Protein AF-A0AAD9PJM5-F1 (afdb_monomer)

Organism: NCBI:txid323732

Secondary structure (DSSP, 8-state):
-----HHHHHHHHHHHHEE----GGGGGGSTTS---EEETTEEESSHHHHHHHHHB-EEETTEEE---S-S---HHHHHHHHHHTTS-HHHHHHHTT-S-B-TTHHHHHHHHHHHHHHHHHHH-HHHHHHHHTTTTPEE----S-TTTSEETTEE--HHHHHHHHHHHHHHTT-HHHHHHHHHS-B----EEEEEEEEETTEEEEEEEEEESEEEESSSTT-SB--S-TT--SS-EEEE-BSSTT--S----TTPEEE-TT-S-EEEEEEE--HHHHHHHHHHHHHHHHHHHHHHHHHHHHHHHHHHHH--SEEEEES--TT-BHHHHHHHHHTTS-EEEEE----TT-----GGGGGSTT-B-TTSEEEEEESSHHHHHHHHTTTT-EETTEE-EEEEPP-------PPPPPPP---------------------S-SHHHHHHHHTTSS------PPPPP-------PPP-------SGGGTGGGSS-TTSHHHHHHHHHHHHHHHHHHHHHHT----------HHHHHHHHHHHHTTTTEE-HHHHHHTGGG-GGG--TTPPP-HHHHHHHHHHHHTTSSEEEEE-TTS-EEEEEPPHHHHHHHHTS-HHHHHHHHHHHHHGGG-EEHHHHHHHH---HHHHHHHHHHHHTTT--EEEEE-TT-TT-EEEEETTSPPPHHHH-STTEETTEE-HHHHHHHHHHHHHHHHHSSSEEHHHHHHHHHHT----S---HHHHHHHHHHHHHTTSEEEEE-TTS-EEEEE-TT--HHHHHHHHHSGGGG-TTGGG--SSTTSSS-GGG-HHHHHHHSPPP-

Foldseek 3Di:
DDDDDVVVVVVVVLVLQADADCDDLNVLLDQLPQFWFDALRDTARGNLLLCLLAFAFDDDPNDTHHDDPDSDDDVVSVVSSVVSNPDRSVVSLVCSPPPRTHPCCVVCVLLRLLLRLLRRLVVDVVSVVSLLVSPNHFYAYDDPQLACGADDVGGDVSSRVSSNVLSVCSVVVNSVVVNCVRHVQFDFDWFKKWKWKDDPNDTDIDIDGDGQKAWEFCAPPHSHDDPDPQTHNTRDMDHDHPDPPDDDDDPDQQDWDDGGPDPMIMGMDTPDDPPVVVVVVVVVVVVVVVVVVVVVVVVVVLVVVCVVPFDQKKKKAQADQQCWLLLCCVVLVVLDAWPDKAQDDDPPPPDDDPVVRPDRRHGNNVRMMMIGHPDRRSLVSQQVQAQPDGPNTGMGMDGDGPPPDPDPDDDDDDDDDDDDDDDDDDDDDDDDDDDDPPVPVVVVVVVVVPPDDDDDDDDDDDDDDDDDDDDDDDDDDDDPVVVVVPPDDDPPCPVVVVVVVVVVVVVVVVVVVVPPDPDDDADQFDPVSLVVQQVLCVVVVQKAFPVSCVVVVVVRVRLDDPPDDDDLVSVVVVLVNNVVLLQWAWEADPVRGIITGGDDPVSSVLLVPDDPLLNLLLSVQAHCALAFAFLVVSCVRSVDDSVSSVVSVCCCVVVPNQKDWAAALVCRVTIGIHGNPGHHDCNRQVPQQGDRSHGPVVLLVVLLVLLQVVQVVDQWDALVVSVVSVVVVPPGDDDDDSVNSVVSLVVCVVVVQKDWDQAPVRTIIIHGPRPPDPVVVVVVCVQCLVVPPCNVQEDDDPVRPHYPVPDPSVCVVPPDDDD

Solvent-accessible surface area (backbone atoms only — not comparable to full-atom values): 48742 Å² total; per-residue (Å²): 135,81,85,79,51,76,70,52,54,51,51,48,52,45,59,72,42,36,47,66,66,54,55,78,97,39,31,81,70,38,49,56,38,82,42,66,22,53,50,99,90,46,76,23,56,11,54,44,49,52,47,53,56,46,43,28,46,45,80,52,98,94,38,81,43,60,63,70,92,64,94,72,75,56,71,67,55,55,50,51,53,60,53,53,60,69,57,57,52,74,60,53,56,72,55,67,77,54,87,56,56,17,89,49,26,90,81,43,47,66,64,53,51,48,32,39,56,45,31,34,38,68,69,34,61,68,54,39,49,57,50,55,72,55,62,91,41,48,49,46,39,76,35,91,53,39,58,52,5,24,57,92,92,46,54,64,21,43,54,18,54,48,50,52,50,50,41,53,29,50,76,69,70,48,42,66,63,55,40,35,55,66,67,61,52,45,30,83,60,60,50,41,33,37,39,36,40,31,52,93,81,50,73,45,80,46,78,45,71,89,35,30,58,47,35,31,15,69,36,90,86,34,75,40,68,70,99,53,92,73,55,38,58,75,62,50,73,51,66,46,58,66,58,89,81,70,94,63,90,77,76,54,84,71,48,74,43,64,69,64,89,46,88,40,35,35,29,55,45,71,70,69,67,68,64,67,50,50,53,48,53,52,51,52,53,49,51,50,51,50,50,52,49,62,46,50,50,54,50,52,51,51,49,51,53,46,73,76,66,61,42,37,36,33,35,38,32,59,49,48,48,77,40,29,42,43,62,49,47,64,64,47,46,79,36,30,63,70,70,46,71,48,58,58,69,67,99,77,70,92,82,69,66,77,73,54,69,74,38,50,79,37,48,17,65,60,21,33,38,37,41,30,26,75,40,54,62,20,28,52,51,43,40,74,48,40,68,38,75,54,95,92,29,64,26,43,38,42,68,55,78,88,77,82,72,86,75,86,71,80,84,76,88,82,84,91,77,90,83,88,86,85,87,90,87,92,84,91,87,81,90,81,89,81,81,81,82,74,60,68,69,53,61,66,58,54,66,71,69,72,82,81,84,88,86,88,80,85,86,86,83,91,85,85,92,84,84,87,88,81,88,88,84,85,89,81,90,89,74,74,71,70,67,65,65,76,78,67,85,78,90,77,64,59,64,61,52,52,52,49,53,48,47,51,51,53,52,49,48,53,52,48,65,58,68,73,53,92,67,82,94,75,76,74,77,49,72,66,48,51,51,49,50,48,57,52,9,59,78,43,85,32,37,40,39,65,66,62,46,62,78,46,43,89,74,40,70,71,77,60,60,92,93,59,83,91,48,73,70,55,49,56,50,52,47,48,58,45,38,72,68,57,50,27,46,55,40,62,49,100,86,68,49,68,32,31,33,60,54,56,69,72,57,33,55,60,52,68,75,44,52,73,69,40,45,49,51,48,53,55,24,54,45,39,40,45,74,28,40,39,68,72,53,51,30,67,74,66,68,50,55,69,70,54,50,55,49,31,51,47,45,36,29,81,69,64,58,58,31,40,80,44,46,29,52,90,43,74,94,41,60,26,31,20,43,55,91,55,68,72,38,54,93,34,36,65,44,81,56,29,58,92,33,38,79,38,62,71,58,54,52,50,50,50,51,52,50,46,61,49,27,70,74,31,100,44,42,37,68,65,58,53,43,52,50,57,63,71,63,73,80,70,91,70,83,79,48,65,67,57,51,48,54,53,51,49,50,34,37,77,67,52,35,29,46,80,46,73,46,99,84,75,49,58,27,35,32,56,42,80,71,52,57,69,66,59,56,54,56,54,68,67,38,52,71,84,71,40,94,57,52,94,65,53,39,99,45,92,82,49,98,44,16,77,84,78,31,66,64,57,52,67,69,70,52,83,76,83,129

pLDDT: mean 72.94, std 21.08, range [23.3, 96.56]

InterPro domains:
  IPR000253 Forkhead-associated (FHA) domain [PF00498] (214-246)
  IPR000253 Forkhead-associated (FHA) domain [PS50006] (214-268)
  IPR000504 RNA recognition motif domain [PS50102] (312-402)
  IPR000504 RNA recognition motif domain [SM00360] (313-398)
  IPR007832 RNA polymerase Rpc34 [PF05158] (567-729)
  IPR008984 SMAD/FHA domain superfamily [SSF49879] (197-277)
  IPR012677 Nucleotide-binding alpha-beta plait domain superfamily [G3DSA:3.30.70.330] (273-434)
  IPR012816 NADAR [cd15457] (33-167)
  IPR016049 RNA polymerase Rpc34-like [PTHR12780] (573-811)
  IPR035979 RNA-binding domain superfamily [SSF54928] (314-423)
  IPR036388 Winged helix-like DNA-binding domain superfamily [G3DSA:1.10.10.10] (613-676)
  IPR036390 Winged helix DNA-binding domain superfamily [SSF46785] (603-678)
  IPR037238 YbiA-like superfamily [G3DSA:1.10.357.40] (13-176)
  IPR037238 YbiA-like superfamily [SSF143990] (21-171)

Structure (mmCIF, N/CA/C/O backbone):
data_AF-A0AAD9PJM5-F1
#
_entry.id   AF-A0AAD9PJM5-F1
#
loop_
_atom_site.group_PDB
_atom_site.id
_atom_site.type_symbol
_atom_site.label_atom_id
_atom_site.label_alt_id
_atom_site.label_comp_id
_atom_site.label_asym_id
_atom_site.label_entity_id
_atom_site.label_seq_id
_atom_site.pdbx_PDB_ins_code
_atom_site.Cartn_x
_atom_site.Cartn_y
_atom_site.Cartn_z
_atom_site.occupancy
_atom_site.B_iso_or_equiv
_atom_site.auth_seq_id
_atom_site.auth_comp_id
_atom_site.auth_asym_id
_atom_site.auth_atom_id
_atom_site.pdbx_PDB_model_num
ATOM 1 N N . MET A 1 1 ? -5.336 39.906 -24.457 1.00 39.78 1 MET A N 1
ATOM 2 C CA . MET A 1 1 ? -5.438 38.644 -23.693 1.00 39.78 1 MET A CA 1
ATOM 3 C C . MET A 1 1 ? -4.883 37.592 -24.614 1.00 39.78 1 MET A C 1
ATOM 5 O O . MET A 1 1 ? -5.599 37.134 -25.496 1.00 39.78 1 MET A O 1
ATOM 9 N N . ASP A 1 2 ? -3.584 37.357 -24.509 1.00 35.47 2 ASP A N 1
ATOM 10 C CA . ASP A 1 2 ? -2.853 36.658 -25.557 1.00 35.47 2 ASP A CA 1
ATOM 11 C C . ASP A 1 2 ? -3.032 35.145 -25.454 1.00 35.47 2 ASP A C 1
ATOM 13 O O . ASP A 1 2 ? -3.203 34.580 -24.372 1.00 35.47 2 ASP A O 1
ATOM 17 N N . LEU A 1 3 ? -3.067 34.513 -26.624 1.00 40.66 3 LEU A N 1
ATOM 18 C CA . LEU A 1 3 ? -3.388 33.105 -26.798 1.00 40.66 3 LEU A CA 1
ATOM 19 C C . LEU A 1 3 ? -2.203 32.250 -26.335 1.00 40.66 3 LEU A C 1
ATOM 21 O O . LEU A 1 3 ? -1.173 32.198 -27.003 1.00 40.66 3 LEU A O 1
ATOM 25 N N . VAL A 1 4 ? -2.358 31.571 -25.197 1.00 37.41 4 VAL A N 1
ATOM 26 C CA . VAL A 1 4 ? -1.392 30.569 -24.724 1.00 37.41 4 VAL A CA 1
ATOM 27 C C . VAL A 1 4 ? -1.463 29.343 -25.638 1.00 37.41 4 VAL A C 1
ATOM 29 O O . VAL A 1 4 ? -2.548 28.853 -25.951 1.00 37.41 4 VAL A O 1
ATOM 32 N N . ASN A 1 5 ? -0.305 28.861 -26.087 1.00 41.31 5 ASN A N 1
ATOM 33 C CA . ASN A 1 5 ? -0.199 27.778 -27.062 1.00 41.31 5 ASN A CA 1
ATOM 34 C C . ASN A 1 5 ? -0.582 26.425 -26.408 1.00 41.31 5 ASN A C 1
ATOM 36 O O . ASN A 1 5 ? -0.249 26.214 -25.239 1.00 41.31 5 ASN A O 1
ATOM 40 N N . PRO A 1 6 ? -1.213 25.452 -27.100 1.00 42.59 6 PRO A N 1
ATOM 41 C CA . PRO A 1 6 ? -1.593 24.174 -26.474 1.00 42.59 6 PRO A CA 1
ATOM 42 C C . PRO A 1 6 ? -0.403 23.350 -25.945 1.00 42.59 6 PRO A C 1
ATOM 44 O O . PRO A 1 6 ? -0.540 22.591 -24.985 1.00 42.59 6 PRO A O 1
ATOM 47 N N . SER A 1 7 ? 0.784 23.527 -26.536 1.00 43.84 7 SER A N 1
ATOM 48 C CA . SER A 1 7 ? 2.056 23.000 -26.019 1.00 43.84 7 SER A CA 1
ATOM 49 C C . SER A 1 7 ? 2.423 23.594 -24.659 1.00 43.84 7 SER A C 1
ATOM 51 O O . SER A 1 7 ? 2.918 22.886 -23.781 1.00 43.84 7 SER A O 1
ATOM 53 N N . ASP A 1 8 ? 2.139 24.881 -24.471 1.00 41.88 8 ASP A N 1
ATOM 54 C CA . ASP A 1 8 ? 2.430 25.612 -23.244 1.00 41.88 8 ASP A CA 1
ATOM 55 C C . ASP A 1 8 ? 1.433 25.227 -22.151 1.00 41.88 8 ASP A C 1
ATOM 57 O O . ASP A 1 8 ? 1.821 25.134 -20.994 1.00 41.88 8 ASP A O 1
ATOM 61 N N . GLU A 1 9 ? 0.179 24.903 -22.491 1.00 43.25 9 GLU A N 1
ATOM 62 C CA . GLU A 1 9 ? -0.799 24.379 -21.526 1.00 43.25 9 GLU A CA 1
ATOM 63 C C . GLU A 1 9 ? -0.398 22.992 -20.982 1.00 43.25 9 GLU A C 1
ATOM 65 O O . GLU A 1 9 ? -0.561 22.713 -19.791 1.00 43.25 9 GLU A O 1
ATOM 70 N N . LEU A 1 10 ? 0.183 22.131 -21.826 1.00 44.78 10 LEU A N 1
ATOM 71 C CA . LEU A 1 10 ? 0.758 20.844 -21.414 1.00 44.78 10 LEU A CA 1
ATOM 72 C C . LEU A 1 10 ? 2.024 21.020 -20.563 1.00 44.78 10 LEU A C 1
ATOM 74 O O . LEU A 1 10 ? 2.173 20.333 -19.551 1.00 44.78 10 LEU A O 1
ATOM 78 N N . LEU A 1 11 ? 2.899 21.969 -20.913 1.00 45.00 11 LEU A N 1
ATOM 79 C CA . LEU A 1 11 ? 4.062 22.345 -20.099 1.00 45.00 11 LEU A CA 1
ATOM 80 C C . LEU A 1 11 ? 3.655 22.978 -18.759 1.00 45.00 11 LEU A C 1
ATOM 82 O O . LEU A 1 11 ? 4.255 22.659 -17.735 1.00 45.00 11 LEU A O 1
ATOM 86 N N . LEU A 1 12 ? 2.605 23.802 -18.732 1.00 44.31 12 LEU A N 1
ATOM 87 C CA . LEU A 1 12 ? 2.007 24.370 -17.522 1.00 44.31 12 LEU A CA 1
ATOM 88 C C . LEU A 1 12 ? 1.418 23.264 -16.642 1.00 44.31 12 LEU A C 1
ATOM 90 O O . LEU A 1 12 ? 1.752 23.186 -15.463 1.00 44.31 12 LEU A O 1
ATOM 94 N N . LYS A 1 13 ? 0.607 22.355 -17.198 1.00 46.53 13 LYS A N 1
ATOM 95 C CA . LYS A 1 13 ? 0.078 21.190 -16.463 1.00 46.53 13 LYS A CA 1
ATOM 96 C C . LYS A 1 13 ? 1.199 20.299 -15.921 1.00 46.53 13 LYS A C 1
ATOM 98 O O . LYS A 1 13 ? 1.121 19.878 -14.769 1.00 46.53 13 LYS A O 1
ATOM 103 N N . ALA A 1 14 ? 2.267 20.071 -16.686 1.00 48.72 14 ALA A N 1
ATOM 104 C CA . ALA A 1 14 ? 3.449 19.362 -16.201 1.00 48.72 14 ALA A CA 1
ATOM 105 C C . ALA A 1 14 ? 4.145 20.121 -15.054 1.00 48.72 14 ALA A C 1
ATOM 107 O O . ALA A 1 14 ? 4.421 19.519 -14.020 1.00 48.72 14 ALA A O 1
ATOM 108 N N . ALA A 1 15 ? 4.350 21.436 -15.175 1.00 51.81 15 ALA A N 1
ATOM 109 C CA . ALA A 1 15 ? 4.942 22.277 -14.130 1.00 51.81 15 ALA A CA 1
ATOM 110 C C . ALA A 1 15 ? 4.086 22.358 -12.848 1.00 51.81 15 ALA A C 1
ATOM 112 O O . ALA A 1 15 ? 4.623 22.468 -11.746 1.00 51.81 15 ALA A O 1
ATOM 113 N N . PHE A 1 16 ? 2.757 22.254 -12.958 1.00 60.59 16 PHE A N 1
ATOM 114 C CA . PHE A 1 16 ? 1.865 22.171 -11.798 1.00 60.59 16 PHE A CA 1
ATOM 115 C C . PHE A 1 16 ? 1.804 20.773 -11.169 1.00 60.59 16 PHE A C 1
ATOM 117 O O . PHE A 1 16 ? 1.509 20.674 -9.980 1.00 60.59 16 PHE A O 1
ATOM 124 N N . MET A 1 17 ? 2.111 19.702 -11.909 1.00 76.62 17 MET A N 1
ATOM 125 C CA . MET A 1 17 ? 2.064 18.317 -11.410 1.00 76.62 17 MET A CA 1
ATOM 126 C C . MET A 1 17 ? 3.429 17.749 -10.990 1.00 76.62 17 MET A C 1
ATOM 128 O O . MET A 1 17 ? 3.468 16.744 -10.283 1.00 76.62 17 MET A O 1
ATOM 132 N N . ARG A 1 18 ? 4.547 18.377 -11.374 1.00 86.31 18 ARG A N 1
ATOM 133 C CA . ARG A 1 18 ? 5.915 17.877 -11.159 1.00 86.31 18 ARG A CA 1
ATOM 134 C C . ARG A 1 18 ? 6.845 18.974 -10.638 1.00 86.31 18 ARG A C 1
ATOM 136 O O . ARG A 1 18 ? 6.831 20.098 -11.120 1.00 86.31 18 ARG A O 1
ATOM 143 N N . ILE A 1 19 ? 7.693 18.617 -9.676 1.00 88.69 19 ILE A N 1
ATOM 144 C CA . ILE A 1 19 ? 8.766 19.444 -9.119 1.00 88.69 19 ILE A CA 1
ATOM 145 C C . ILE A 1 19 ? 10.096 18.809 -9.526 1.00 88.69 19 ILE A C 1
ATOM 147 O O . ILE A 1 19 ? 10.499 17.781 -8.981 1.00 88.69 19 ILE A O 1
ATOM 151 N N . ASP A 1 20 ? 10.771 19.420 -10.494 1.00 86.38 20 ASP A N 1
ATOM 152 C CA . ASP A 1 20 ? 12.018 18.918 -11.084 1.00 86.38 20 ASP A CA 1
ATOM 153 C C . ASP A 1 20 ? 13.127 19.979 -11.194 1.00 86.38 20 ASP A C 1
ATOM 155 O O . ASP A 1 20 ? 14.147 19.761 -11.854 1.00 86.38 20 ASP A O 1
ATOM 159 N N . ASN A 1 21 ? 12.911 21.117 -10.533 1.00 86.12 21 ASN A N 1
ATOM 160 C CA . ASN A 1 21 ? 13.859 22.201 -10.348 1.00 86.12 21 ASN A CA 1
ATOM 161 C C . ASN A 1 21 ? 13.804 22.650 -8.877 1.00 86.12 21 ASN A C 1
ATOM 163 O O . ASN A 1 21 ? 12.753 23.068 -8.389 1.00 86.12 21 ASN A O 1
ATOM 167 N N . PHE A 1 22 ? 14.919 22.538 -8.156 1.00 92.31 22 PHE A N 1
ATOM 168 C CA . PHE A 1 22 ? 14.986 22.765 -6.706 1.00 92.31 22 PHE A CA 1
ATOM 169 C C . PHE A 1 22 ? 15.529 24.161 -6.386 1.00 92.31 22 PHE A C 1
ATOM 171 O O . PHE A 1 22 ? 16.573 24.325 -5.761 1.00 92.31 22 PHE A O 1
ATOM 178 N N . ILE A 1 23 ? 14.810 25.182 -6.855 1.00 87.06 23 ILE A N 1
ATOM 179 C CA . ILE A 1 23 ? 15.119 26.603 -6.648 1.00 87.06 23 ILE A CA 1
ATOM 180 C C . ILE A 1 23 ? 13.922 27.277 -5.955 1.00 87.06 23 ILE A C 1
ATOM 182 O O . ILE A 1 23 ? 12.783 26.817 -6.058 1.00 87.06 23 ILE A O 1
ATOM 186 N N . GLY A 1 24 ? 14.170 28.370 -5.228 1.00 90.38 24 GLY A N 1
ATOM 187 C CA . GLY A 1 24 ? 13.120 29.155 -4.576 1.00 90.38 24 GLY A CA 1
ATOM 188 C C . GLY A 1 24 ? 12.444 28.371 -3.452 1.00 90.38 24 GLY A C 1
ATOM 189 O O . GLY A 1 24 ? 13.111 27.872 -2.553 1.00 90.38 24 GLY A O 1
ATOM 190 N N . GLU A 1 25 ? 11.119 28.235 -3.495 1.00 87.62 25 GLU A N 1
ATOM 191 C CA . GLU A 1 25 ? 10.365 27.505 -2.464 1.00 87.62 25 GLU A CA 1
ATOM 192 C C . GLU A 1 25 ? 10.664 25.989 -2.414 1.00 87.62 25 GLU A C 1
ATOM 194 O O . GLU A 1 25 ? 10.394 25.353 -1.392 1.00 87.62 25 GLU A O 1
ATOM 199 N N . TYR A 1 26 ? 11.267 25.425 -3.472 1.00 93.44 26 TYR A N 1
ATOM 200 C CA . TYR A 1 26 ? 11.673 24.014 -3.571 1.00 93.44 26 TYR A CA 1
ATOM 201 C C . TYR A 1 26 ? 13.166 23.772 -3.292 1.00 93.44 26 TYR A C 1
ATOM 203 O O . TYR A 1 26 ? 13.622 22.634 -3.402 1.00 93.44 26 TYR A O 1
ATOM 211 N N . ASP A 1 27 ? 13.909 24.808 -2.880 1.00 94.31 27 ASP A N 1
ATOM 212 C CA . ASP A 1 27 ? 15.331 24.753 -2.496 1.00 94.31 27 ASP A CA 1
ATOM 213 C C . ASP A 1 27 ? 15.677 23.563 -1.584 1.00 94.31 27 ASP A C 1
ATOM 215 O O . ASP A 1 27 ? 16.662 22.851 -1.767 1.00 94.31 27 ASP A O 1
ATOM 219 N N . PHE A 1 28 ? 14.804 23.306 -0.618 1.00 95.12 28 PHE A N 1
ATOM 220 C CA . PHE A 1 28 ? 14.952 22.302 0.422 1.00 95.12 28 PHE A CA 1
ATOM 221 C C . PHE A 1 28 ? 14.867 20.844 -0.052 1.00 95.12 28 PHE A C 1
ATOM 223 O O . PHE A 1 28 ? 15.076 19.937 0.759 1.00 95.12 28 PHE A O 1
ATOM 230 N N . LEU A 1 29 ? 14.510 20.599 -1.315 1.00 96.00 29 LEU A N 1
ATOM 231 C CA . LEU A 1 29 ? 14.531 19.263 -1.911 1.00 96.00 29 LEU A CA 1
ATOM 232 C C . LEU A 1 29 ? 15.935 18.889 -2.402 1.00 96.00 29 LEU A C 1
ATOM 234 O O . LEU A 1 29 ? 16.285 17.704 -2.361 1.00 96.00 29 LEU A O 1
ATOM 238 N N . ASP A 1 30 ? 16.757 19.875 -2.777 1.00 94.06 30 ASP A N 1
ATOM 239 C CA . ASP A 1 30 ? 18.105 19.658 -3.306 1.00 94.06 30 ASP A CA 1
ATOM 240 C C . ASP A 1 30 ? 18.967 18.790 -2.372 1.00 94.06 30 ASP A C 1
ATOM 242 O O . ASP A 1 30 ? 18.852 18.862 -1.146 1.00 94.06 30 ASP A O 1
ATOM 246 N N . ILE A 1 31 ? 19.829 17.939 -2.932 1.00 94.00 31 ILE A N 1
ATOM 247 C CA . ILE A 1 31 ? 20.661 17.024 -2.133 1.00 94.00 31 ILE A CA 1
ATOM 248 C C . ILE A 1 31 ? 21.759 17.762 -1.352 1.00 94.00 31 ILE A C 1
ATOM 250 O O . ILE A 1 31 ? 22.134 17.325 -0.262 1.00 94.00 31 ILE A O 1
ATOM 254 N N . GLY A 1 32 ? 22.252 18.885 -1.873 1.00 93.19 32 GLY A N 1
ATOM 255 C CA . GLY A 1 32 ? 23.245 19.752 -1.247 1.00 93.19 32 GLY A CA 1
ATOM 256 C C . GLY A 1 32 ? 22.680 20.704 -0.190 1.00 93.19 32 GLY A C 1
ATOM 257 O O . GLY A 1 32 ? 23.466 21.228 0.601 1.00 93.19 32 GLY A O 1
ATOM 258 N N . TYR A 1 33 ? 21.355 20.892 -0.121 1.00 94.81 33 TYR A N 1
ATOM 259 C CA . TYR A 1 33 ? 20.700 21.795 0.834 1.00 94.81 33 TYR A CA 1
ATOM 260 C C . TYR A 1 33 ? 21.152 21.553 2.282 1.00 94.81 33 TYR A C 1
ATOM 262 O O . TYR A 1 33 ? 21.034 20.439 2.806 1.00 94.81 33 TYR A O 1
ATOM 270 N N . LYS A 1 34 ? 21.639 22.614 2.940 1.00 94.06 34 LYS A N 1
ATOM 271 C CA . LYS A 1 34 ? 22.236 22.545 4.280 1.00 94.06 34 LYS A CA 1
ATOM 272 C C . LYS A 1 34 ? 21.170 22.190 5.327 1.00 94.06 34 LYS A C 1
ATOM 274 O O . LYS A 1 34 ? 20.295 22.994 5.640 1.00 94.06 34 LYS A O 1
ATOM 279 N N . CYS A 1 35 ? 21.222 20.960 5.831 1.00 94.50 35 CYS A N 1
ATOM 280 C CA . CYS A 1 35 ? 20.340 20.424 6.864 1.00 94.50 35 CYS A CA 1
ATOM 281 C C . CYS A 1 35 ? 20.966 19.187 7.523 1.00 94.50 35 CYS A C 1
ATOM 283 O O . CYS A 1 35 ? 21.552 18.348 6.841 1.00 94.50 35 CYS A O 1
ATOM 285 N N . ASP A 1 36 ? 20.802 19.049 8.840 1.00 94.62 36 ASP A N 1
ATOM 286 C CA . ASP A 1 36 ? 21.360 17.916 9.579 1.00 94.62 36 ASP A CA 1
ATOM 287 C C . ASP A 1 36 ? 20.681 16.605 9.167 1.00 94.62 36 ASP A C 1
ATOM 289 O O . ASP A 1 36 ? 19.461 16.455 9.302 1.00 94.62 36 ASP A O 1
ATOM 293 N N . VAL A 1 37 ? 21.481 15.634 8.726 1.00 95.25 37 VAL A N 1
ATOM 294 C CA . VAL A 1 37 ? 21.042 14.265 8.426 1.00 95.25 37 VAL A CA 1
ATOM 295 C C . VAL A 1 37 ? 21.891 13.285 9.229 1.00 95.25 37 VAL A C 1
ATOM 297 O O . VAL A 1 37 ? 23.110 13.224 9.068 1.00 95.25 37 VAL A O 1
ATOM 300 N N . LYS A 1 38 ? 21.260 12.506 10.111 1.00 92.12 38 LYS A N 1
ATOM 301 C CA . LYS A 1 38 ? 21.920 11.434 10.858 1.00 92.12 38 LYS A CA 1
ATOM 302 C C . LYS A 1 38 ? 21.887 10.148 10.041 1.00 92.12 38 LYS A C 1
ATOM 304 O O . LYS A 1 38 ? 20.820 9.660 9.679 1.00 92.12 38 LYS A O 1
ATOM 309 N N . PHE A 1 39 ? 23.051 9.554 9.815 1.00 92.00 39 PHE A N 1
ATOM 310 C CA . PHE A 1 39 ? 23.185 8.267 9.147 1.00 92.00 39 PHE A CA 1
ATOM 311 C C . PHE A 1 39 ? 24.283 7.438 9.812 1.00 92.00 39 PHE A C 1
ATOM 313 O O . PHE A 1 39 ? 25.366 7.947 10.102 1.00 92.00 39 PHE A O 1
ATOM 320 N N . LYS A 1 40 ? 23.988 6.158 10.089 1.00 86.31 40 LYS A N 1
ATOM 321 C CA . LYS A 1 40 ? 24.934 5.200 10.696 1.00 86.31 40 LYS A CA 1
ATOM 322 C C . LYS A 1 40 ? 25.648 5.754 11.957 1.00 86.31 40 LYS A C 1
ATOM 324 O O . LYS A 1 40 ? 26.800 5.454 12.224 1.00 86.31 40 LYS A O 1
ATOM 329 N N . GLY A 1 41 ? 24.944 6.563 12.756 1.00 83.31 41 GLY A N 1
ATOM 330 C CA . GLY A 1 41 ? 25.444 7.140 14.015 1.00 83.31 41 GLY A CA 1
ATOM 331 C C . GLY A 1 41 ? 26.144 8.502 13.901 1.00 83.31 41 GLY A C 1
ATOM 332 O O . GLY A 1 41 ? 26.271 9.181 14.919 1.00 83.31 41 GLY A O 1
ATOM 333 N N . PHE A 1 42 ? 26.522 8.945 12.701 1.00 88.88 42 PHE A N 1
ATOM 334 C CA . PHE A 1 42 ? 27.095 10.276 12.459 1.00 88.88 42 PHE A CA 1
ATOM 335 C C . PHE A 1 42 ? 26.021 11.263 12.001 1.00 88.88 42 PHE A C 1
ATOM 337 O O . PHE A 1 42 ? 25.014 10.849 11.433 1.00 88.88 42 PHE A O 1
ATOM 344 N N . VAL A 1 43 ? 26.239 12.560 12.227 1.00 92.00 43 VAL A N 1
ATOM 345 C CA . VAL A 1 43 ? 25.404 13.646 11.687 1.00 92.00 43 VAL A CA 1
ATOM 346 C C . VAL A 1 43 ? 26.203 14.371 10.612 1.00 92.00 43 VAL A C 1
ATOM 348 O O . VAL A 1 43 ? 27.364 14.711 10.837 1.00 92.00 43 VAL A O 1
ATOM 351 N N . PHE A 1 44 ? 25.586 14.583 9.454 1.00 95.62 44 PHE A N 1
ATOM 352 C CA . PHE A 1 44 ? 26.190 15.219 8.289 1.00 95.62 44 PHE A CA 1
ATOM 353 C C . PHE A 1 44 ? 25.446 16.515 7.906 1.00 95.62 44 PHE A C 1
ATOM 355 O O . PHE A 1 44 ? 24.233 16.575 8.115 1.00 95.62 44 PHE A O 1
ATOM 362 N N . PRO A 1 45 ? 26.118 17.514 7.289 1.00 95.50 45 PRO A N 1
ATOM 363 C CA . PRO A 1 45 ? 25.514 18.825 6.997 1.00 95.50 45 PRO A CA 1
ATOM 364 C C . PRO A 1 45 ? 24.503 18.872 5.837 1.00 95.50 45 PRO A C 1
ATOM 366 O O . PRO A 1 45 ? 23.882 19.912 5.623 1.00 95.50 45 PRO A O 1
ATOM 369 N N . SER A 1 46 ? 24.376 17.810 5.034 1.00 96.00 46 SER A N 1
ATOM 370 C CA . SER A 1 46 ? 23.328 17.668 4.008 1.00 96.00 46 SER A CA 1
ATOM 371 C C . SER A 1 46 ? 23.175 16.211 3.558 1.00 96.00 46 SER A C 1
ATOM 373 O O . SER A 1 46 ? 24.001 15.354 3.881 1.00 96.00 46 SER A O 1
ATOM 375 N N . LEU A 1 47 ? 22.140 15.922 2.761 1.00 96.19 47 LEU A N 1
ATOM 376 C CA . LEU A 1 47 ? 21.910 14.588 2.197 1.00 96.19 47 LEU A CA 1
ATOM 377 C C . LEU A 1 47 ? 23.061 14.143 1.273 1.00 96.19 47 LEU A C 1
ATOM 379 O O . LEU A 1 47 ? 23.471 12.985 1.326 1.00 96.19 47 LEU A O 1
ATOM 383 N N . LEU A 1 48 ? 23.631 15.059 0.485 1.00 95.56 48 LEU A N 1
ATOM 384 C CA . LEU A 1 48 ? 24.776 14.809 -0.396 1.00 95.56 48 LEU A CA 1
ATOM 385 C C . LEU A 1 48 ? 25.998 14.284 0.371 1.00 95.56 48 LEU A C 1
ATOM 387 O O . LEU A 1 48 ? 26.676 13.380 -0.110 1.00 95.56 48 LEU A O 1
ATOM 391 N N . HIS A 1 49 ? 26.246 14.784 1.583 1.00 95.81 49 HIS A N 1
ATOM 392 C CA . HIS A 1 49 ? 27.322 14.285 2.440 1.00 95.81 49 HIS A CA 1
ATOM 393 C C . HIS A 1 49 ? 27.102 12.821 2.853 1.00 95.81 49 HIS A C 1
ATOM 395 O O . HIS A 1 49 ? 28.027 12.014 2.758 1.00 95.81 49 HIS A O 1
ATOM 401 N N . CYS A 1 50 ? 25.880 12.454 3.262 1.00 95.12 50 CYS A N 1
ATOM 402 C CA . CYS A 1 50 ? 25.536 11.064 3.578 1.00 95.12 50 CYS A CA 1
ATOM 403 C C . CYS A 1 50 ? 25.655 10.153 2.351 1.00 95.12 50 CYS A C 1
ATOM 405 O O . CYS A 1 50 ? 26.211 9.057 2.444 1.00 95.12 50 CYS A O 1
ATOM 407 N N . LEU A 1 51 ? 25.158 10.614 1.199 1.00 95.31 51 LEU A N 1
ATOM 408 C CA . LEU A 1 51 ? 25.249 9.881 -0.059 1.00 95.31 51 LEU A CA 1
ATOM 409 C C . LEU A 1 51 ? 26.714 9.674 -0.457 1.00 95.31 51 LEU A C 1
ATOM 411 O O . LEU A 1 51 ? 27.090 8.557 -0.787 1.00 95.31 51 LEU A O 1
ATOM 415 N N . HIS A 1 52 ? 27.565 10.698 -0.366 1.00 94.44 52 HIS A N 1
ATOM 416 C CA . HIS A 1 52 ? 28.987 10.582 -0.697 1.00 94.44 52 HIS A CA 1
ATOM 417 C C . HIS A 1 52 ? 29.751 9.687 0.298 1.00 94.44 52 HIS A C 1
ATOM 419 O O . HIS A 1 52 ? 30.666 8.966 -0.107 1.00 94.44 52 HIS A O 1
ATOM 425 N N . PHE A 1 53 ? 29.374 9.691 1.581 1.00 94.00 53 PHE A N 1
ATOM 426 C CA . PHE A 1 53 ? 29.912 8.773 2.591 1.00 94.00 53 PHE A CA 1
ATOM 427 C C . PHE A 1 53 ? 29.601 7.305 2.265 1.00 94.00 53 PHE A C 1
ATOM 429 O O . PHE A 1 53 ? 30.468 6.449 2.414 1.00 94.00 53 PHE A O 1
ATOM 436 N N . ALA A 1 54 ? 28.383 7.017 1.797 1.00 94.25 54 ALA A N 1
ATOM 437 C CA . ALA A 1 54 ? 27.923 5.656 1.535 1.00 94.25 54 ALA A CA 1
ATOM 438 C C . ALA A 1 54 ? 28.255 5.131 0.124 1.00 94.25 54 ALA A C 1
ATOM 440 O O . ALA A 1 54 ? 28.585 3.952 -0.018 1.00 94.25 54 ALA A O 1
ATOM 441 N N . LYS A 1 55 ? 28.161 5.984 -0.908 1.00 93.12 55 LYS A N 1
ATOM 442 C CA . LYS A 1 55 ? 28.338 5.629 -2.328 1.00 93.12 55 LYS A CA 1
ATOM 443 C C . LYS A 1 55 ? 29.789 5.359 -2.701 1.00 93.12 55 LYS A C 1
ATOM 445 O O . LYS A 1 55 ? 30.016 4.477 -3.519 1.00 93.12 55 LYS A O 1
ATOM 450 N N . HIS A 1 56 ? 30.752 6.082 -2.130 1.00 92.31 56 HIS A N 1
ATOM 451 C CA . HIS A 1 56 ? 32.156 6.006 -2.548 1.00 92.31 56 HIS A CA 1
ATOM 452 C C . HIS A 1 56 ? 33.027 5.224 -1.560 1.00 92.31 56 HIS A C 1
ATOM 454 O O . HIS A 1 56 ? 32.740 5.174 -0.362 1.00 92.31 56 HIS A O 1
ATOM 460 N N . ALA A 1 57 ? 34.106 4.630 -2.064 1.00 91.50 57 ALA A N 1
ATOM 461 C CA . ALA A 1 57 ? 35.237 4.225 -1.242 1.00 91.50 57 ALA A CA 1
ATOM 462 C C . ALA A 1 57 ? 36.098 5.454 -0.894 1.00 91.50 57 ALA A C 1
ATOM 464 O O . ALA A 1 57 ? 36.130 6.443 -1.627 1.00 91.50 57 ALA A O 1
ATOM 465 N N . HIS A 1 58 ? 36.794 5.397 0.240 1.00 90.19 58 HIS A N 1
ATOM 466 C CA . HIS A 1 58 ? 37.571 6.516 0.777 1.00 90.19 58 HIS A CA 1
ATOM 467 C C . HIS A 1 58 ? 38.977 6.056 1.123 1.00 90.19 58 HIS A C 1
ATOM 469 O O . HIS A 1 58 ? 39.142 5.097 1.874 1.00 90.19 58 HIS A O 1
ATOM 475 N N . GLU A 1 59 ? 39.986 6.754 0.615 1.00 86.25 59 GLU A N 1
ATOM 476 C CA . GLU A 1 59 ? 41.374 6.463 0.958 1.00 86.25 59 GLU A CA 1
ATOM 477 C C . GLU A 1 59 ? 41.740 7.072 2.321 1.00 86.25 59 GLU A C 1
ATOM 479 O O . GLU A 1 59 ? 41.544 8.268 2.571 1.00 86.25 59 GLU A O 1
ATOM 484 N N . ILE A 1 60 ? 42.277 6.234 3.209 1.00 82.88 60 ILE A N 1
ATOM 485 C CA . ILE A 1 60 ? 42.701 6.583 4.565 1.00 82.88 60 ILE A CA 1
ATOM 486 C C . ILE A 1 60 ? 44.044 5.897 4.821 1.00 82.88 60 ILE A C 1
ATOM 488 O O . ILE A 1 60 ? 44.137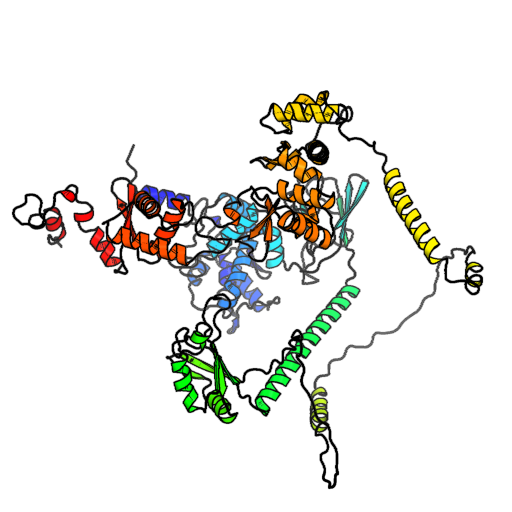 4.673 4.763 1.00 82.88 60 ILE A O 1
ATOM 492 N N . HIS A 1 61 ? 45.097 6.669 5.104 1.00 80.50 61 HIS A N 1
ATOM 493 C CA . HIS A 1 61 ? 46.442 6.138 5.385 1.00 80.50 61 HIS A CA 1
ATOM 494 C C . HIS A 1 61 ? 46.929 5.093 4.348 1.00 80.50 61 HIS A C 1
ATOM 496 O O . HIS A 1 61 ? 47.459 4.047 4.724 1.00 80.50 61 HIS A O 1
ATOM 502 N N . GLY A 1 62 ? 46.700 5.344 3.050 1.00 78.44 62 GLY A N 1
ATOM 503 C CA . GLY A 1 62 ? 47.077 4.440 1.952 1.00 78.44 62 GLY A CA 1
ATOM 504 C C . GLY A 1 62 ? 46.212 3.179 1.811 1.00 78.44 62 GLY A C 1
ATOM 505 O O . GLY A 1 62 ? 46.594 2.248 1.105 1.00 78.44 62 GLY A O 1
ATOM 506 N N . ARG A 1 63 ? 45.063 3.099 2.496 1.00 80.25 63 ARG A N 1
ATOM 507 C CA . ARG A 1 63 ? 44.108 1.985 2.404 1.00 80.25 63 ARG A CA 1
ATOM 508 C C . ARG A 1 63 ? 42.733 2.483 1.968 1.00 80.25 63 ARG A C 1
ATOM 510 O O . ARG A 1 63 ? 42.208 3.441 2.528 1.00 80.25 63 ARG A O 1
ATOM 517 N N . ASN A 1 64 ? 42.122 1.788 1.009 1.00 85.62 64 ASN A N 1
ATOM 518 C CA . ASN A 1 64 ? 40.743 2.045 0.601 1.00 85.62 64 ASN A CA 1
ATOM 519 C C . ASN A 1 64 ? 39.765 1.448 1.617 1.00 85.62 64 ASN A C 1
ATOM 521 O O . ASN A 1 64 ? 39.593 0.231 1.710 1.00 85.62 64 ASN A O 1
ATOM 525 N N . TRP A 1 65 ? 39.107 2.325 2.368 1.00 89.00 65 TRP A N 1
ATOM 526 C CA . TRP A 1 65 ? 38.003 1.997 3.256 1.00 89.00 65 TRP A CA 1
ATOM 527 C C . TRP A 1 65 ? 36.663 2.110 2.518 1.00 89.00 65 TRP A C 1
ATOM 529 O O . TRP A 1 65 ? 36.510 2.846 1.541 1.00 89.00 65 TRP A O 1
ATOM 539 N N . SER A 1 66 ? 35.661 1.360 2.962 1.00 90.12 66 SER A N 1
ATOM 540 C CA . SER A 1 66 ? 34.308 1.402 2.403 1.00 90.12 66 SER A CA 1
ATOM 541 C C . SER A 1 66 ? 33.298 1.012 3.470 1.00 90.12 66 SER A C 1
ATOM 543 O O . SER A 1 66 ? 33.515 0.036 4.192 1.00 90.12 66 SER A O 1
ATOM 545 N N . LEU A 1 67 ? 32.183 1.739 3.539 1.00 91.44 67 LEU A N 1
ATOM 546 C CA . LEU A 1 67 ? 31.099 1.460 4.475 1.00 91.44 67 LEU A CA 1
ATOM 547 C C . LEU A 1 67 ? 30.490 0.076 4.197 1.00 91.44 67 LEU A C 1
ATOM 549 O O . LEU A 1 67 ? 29.962 -0.147 3.110 1.00 91.44 67 LEU A O 1
ATOM 553 N N . SER A 1 68 ? 30.529 -0.827 5.178 1.00 87.06 68 SER A N 1
ATOM 554 C CA . SER A 1 68 ? 29.749 -2.072 5.185 1.00 87.06 68 SER A CA 1
ATOM 555 C C . SER A 1 68 ? 28.380 -1.859 5.843 1.00 87.06 68 SER A C 1
ATOM 557 O O . SER A 1 68 ? 28.090 -0.800 6.407 1.00 87.06 68 SER A O 1
ATOM 559 N N . ASN A 1 69 ? 27.511 -2.873 5.804 1.00 83.25 69 ASN A N 1
ATOM 560 C CA . ASN A 1 69 ? 26.219 -2.785 6.485 1.00 83.25 69 ASN A CA 1
ATOM 561 C C . ASN A 1 69 ? 26.285 -3.057 8.003 1.00 83.25 69 ASN A C 1
ATOM 563 O O . ASN A 1 69 ? 25.253 -3.001 8.674 1.00 83.25 69 ASN A O 1
ATOM 567 N N . ASP A 1 70 ? 27.469 -3.296 8.566 1.00 76.56 70 ASP A N 1
ATOM 568 C CA . ASP A 1 70 ? 27.634 -3.630 9.981 1.00 76.56 70 ASP A CA 1
ATOM 569 C C . ASP A 1 70 ? 27.132 -2.523 10.928 1.00 76.56 70 ASP A C 1
ATOM 571 O O . ASP A 1 70 ? 27.013 -1.342 10.572 1.00 76.56 70 ASP A O 1
ATOM 575 N N . SER A 1 71 ? 26.806 -2.926 12.160 1.00 64.75 71 SER A N 1
ATOM 576 C CA . SER A 1 71 ? 26.407 -2.014 13.244 1.00 64.75 71 SER A CA 1
ATOM 577 C C . SER A 1 71 ? 27.600 -1.319 13.905 1.00 64.75 71 SER A C 1
ATOM 579 O O . SER A 1 71 ? 27.425 -0.286 14.547 1.00 64.75 71 SER A O 1
ATOM 581 N N . PHE A 1 72 ? 28.795 -1.904 13.791 1.00 70.50 72 PHE A N 1
ATOM 582 C CA . PHE A 1 72 ? 30.044 -1.337 14.288 1.00 70.50 72 PHE A CA 1
ATOM 583 C C . PHE A 1 72 ? 30.788 -0.661 13.139 1.00 70.50 72 PHE A C 1
ATOM 585 O O . PHE A 1 72 ? 30.942 -1.248 12.071 1.00 70.50 72 PHE A O 1
ATOM 592 N N . ILE A 1 73 ? 31.264 0.560 13.371 1.00 75.56 73 ILE A N 1
ATOM 593 C CA . ILE A 1 73 ? 32.002 1.342 12.382 1.00 75.56 73 ILE A CA 1
ATOM 594 C C . ILE A 1 73 ? 33.390 1.615 12.963 1.00 75.56 73 ILE A C 1
ATOM 596 O O . ILE A 1 73 ? 33.464 2.233 14.027 1.00 75.56 73 ILE A O 1
ATOM 600 N N . PRO A 1 74 ? 34.472 1.161 12.304 1.00 77.44 74 PRO A N 1
ATOM 601 C CA . PRO A 1 74 ? 35.838 1.439 12.739 1.00 77.44 74 PRO A CA 1
ATOM 602 C C . PRO A 1 74 ? 36.155 2.940 12.786 1.00 77.44 74 PRO A C 1
ATOM 604 O O . PRO A 1 74 ? 35.502 3.741 12.112 1.00 77.44 74 PRO A O 1
ATOM 607 N N . ASP A 1 75 ? 37.216 3.312 13.509 1.00 80.50 75 ASP A N 1
ATOM 608 C CA . ASP A 1 75 ? 37.689 4.703 13.616 1.00 80.50 75 ASP A CA 1
ATOM 609 C C . ASP A 1 75 ? 37.973 5.353 12.248 1.00 80.50 75 ASP A C 1
ATOM 611 O O . ASP A 1 75 ? 37.741 6.548 12.067 1.00 80.50 75 ASP A O 1
ATOM 615 N N . ASP A 1 76 ? 38.368 4.550 11.258 1.00 83.25 76 ASP A N 1
ATOM 616 C CA . ASP A 1 76 ? 38.463 4.918 9.841 1.00 83.25 76 ASP A CA 1
ATOM 617 C C . ASP A 1 76 ? 37.172 5.584 9.316 1.00 83.25 76 ASP A C 1
ATOM 619 O O . ASP A 1 76 ? 37.201 6.673 8.739 1.00 83.25 76 ASP A O 1
ATOM 623 N N . GLY A 1 77 ? 36.006 4.985 9.577 1.00 84.75 77 GLY A N 1
ATOM 624 C CA . GLY A 1 77 ? 34.715 5.532 9.153 1.00 84.75 77 GLY A CA 1
ATOM 625 C C . GLY A 1 77 ? 34.347 6.827 9.883 1.00 84.75 77 GLY A C 1
ATOM 626 O O . GLY A 1 77 ? 33.774 7.737 9.283 1.00 84.75 77 GLY A O 1
ATOM 627 N N . LEU A 1 78 ? 34.740 6.958 11.155 1.00 86.50 78 LEU A N 1
ATOM 628 C CA . LEU A 1 78 ? 34.615 8.203 11.921 1.00 86.50 78 LEU A CA 1
ATOM 629 C C . LEU A 1 78 ? 35.525 9.308 11.352 1.00 86.50 78 LEU A C 1
ATOM 631 O O . LEU A 1 78 ? 35.112 10.470 11.290 1.00 86.50 78 LEU A O 1
ATOM 635 N N . ALA A 1 79 ? 36.741 8.970 10.915 1.00 87.81 79 ALA A N 1
ATOM 636 C CA . ALA A 1 79 ? 37.659 9.906 10.270 1.00 87.81 79 ALA A CA 1
ATOM 637 C C . ALA A 1 79 ? 37.104 10.409 8.926 1.00 87.81 79 ALA A C 1
ATOM 639 O O . ALA A 1 79 ? 37.091 11.619 8.689 1.00 87.81 79 ALA A O 1
ATOM 640 N N . VAL A 1 80 ? 36.559 9.515 8.091 1.00 91.12 80 VAL A N 1
ATOM 641 C CA . VAL A 1 80 ? 35.894 9.886 6.828 1.00 91.12 80 VAL A CA 1
ATOM 642 C C . VAL A 1 80 ? 34.674 10.766 7.080 1.00 91.12 80 VAL A C 1
ATOM 644 O O . VAL A 1 80 ? 34.552 11.817 6.452 1.00 91.12 80 VAL A O 1
ATOM 647 N N . ALA A 1 81 ? 33.795 10.397 8.018 1.00 91.06 81 ALA A N 1
ATOM 648 C CA . ALA A 1 81 ? 32.608 11.192 8.328 1.00 91.06 81 ALA A CA 1
ATOM 649 C C . ALA A 1 81 ? 32.979 12.625 8.760 1.00 91.06 81 ALA A C 1
ATOM 651 O O . ALA A 1 81 ? 32.399 13.594 8.269 1.00 91.06 81 ALA A O 1
ATOM 652 N N . ARG A 1 82 ? 34.013 12.773 9.603 1.00 91.25 82 ARG A N 1
ATOM 653 C CA . ARG A 1 82 ? 34.569 14.076 10.017 1.00 91.25 82 ARG A CA 1
ATOM 654 C C . ARG A 1 82 ? 35.255 14.849 8.888 1.00 91.25 82 ARG A C 1
ATOM 656 O O . ARG A 1 82 ? 35.256 16.076 8.942 1.00 91.25 82 ARG A O 1
ATOM 663 N N . LYS A 1 83 ? 35.870 14.166 7.915 1.00 91.56 83 LYS A N 1
ATOM 664 C CA . LYS A 1 83 ? 36.477 14.792 6.728 1.00 91.56 83 LYS A CA 1
ATOM 665 C C . LYS A 1 83 ? 35.386 15.357 5.823 1.00 91.56 83 LYS A C 1
ATOM 667 O O . LYS A 1 83 ? 35.404 16.548 5.539 1.00 91.56 83 LYS A O 1
ATOM 672 N N . LEU A 1 84 ? 34.412 14.525 5.445 1.00 91.94 84 LEU A N 1
ATOM 673 C CA . LEU A 1 84 ? 33.307 14.922 4.573 1.00 91.94 84 LEU A CA 1
ATOM 674 C C . LEU A 1 84 ? 32.485 16.058 5.181 1.00 91.94 84 LEU A C 1
ATOM 676 O O . LEU A 1 84 ? 32.203 17.017 4.481 1.00 91.94 84 LEU A O 1
ATOM 680 N N . ALA A 1 85 ? 32.168 16.012 6.479 1.00 91.44 85 ALA A N 1
ATOM 681 C CA . ALA A 1 85 ? 31.391 17.057 7.156 1.00 91.44 85 ALA A CA 1
ATOM 682 C C . ALA A 1 85 ? 32.057 18.455 7.196 1.00 91.44 85 ALA A C 1
ATOM 684 O O . ALA A 1 85 ? 31.452 19.390 7.719 1.00 91.44 85 ALA A O 1
ATOM 685 N N . LYS A 1 86 ? 33.288 18.602 6.683 1.00 91.69 86 LYS A N 1
ATOM 686 C CA . LYS A 1 86 ? 33.993 19.885 6.509 1.00 91.69 86 LYS A CA 1
ATOM 687 C C . LYS A 1 86 ? 34.064 20.364 5.054 1.00 91.69 86 LYS A C 1
ATOM 689 O O . LYS A 1 86 ? 34.516 21.483 4.833 1.00 91.69 86 LYS A O 1
ATOM 694 N N . CYS A 1 87 ? 33.694 19.534 4.082 1.00 91.44 87 CYS A N 1
ATOM 695 C CA . CYS A 1 87 ? 33.670 19.911 2.670 1.00 91.44 87 CYS A CA 1
ATOM 696 C C . CYS A 1 87 ? 32.443 20.784 2.375 1.00 91.44 87 CYS A C 1
ATOM 698 O O . CYS A 1 87 ? 31.401 20.631 3.013 1.00 91.44 87 CYS A O 1
ATOM 700 N N . GLU A 1 88 ? 32.524 21.666 1.379 1.00 90.44 88 GLU A N 1
ATOM 701 C CA . GLU A 1 88 ? 31.322 22.362 0.909 1.00 90.44 88 GLU A CA 1
ATOM 702 C C . GLU A 1 88 ? 30.529 21.466 -0.068 1.00 90.44 88 GLU A C 1
ATOM 704 O O . GLU A 1 88 ? 31.132 20.744 -0.872 1.00 90.44 88 GLU A O 1
ATOM 709 N N . PRO A 1 89 ? 29.176 21.503 -0.067 1.00 88.56 89 PRO A N 1
ATOM 710 C CA . PRO A 1 89 ? 28.358 20.638 -0.920 1.00 88.56 89 PRO A CA 1
ATOM 711 C C . PRO A 1 89 ? 28.719 20.707 -2.409 1.00 88.56 89 PRO A C 1
ATOM 713 O O . PRO A 1 89 ? 28.675 19.693 -3.099 1.00 88.56 89 PRO A O 1
ATOM 716 N N . LEU A 1 90 ? 29.114 21.884 -2.906 1.00 85.38 90 LEU A N 1
ATOM 717 C CA . LEU A 1 90 ? 29.470 22.088 -4.312 1.00 85.38 90 LEU A CA 1
ATOM 718 C C . LEU A 1 90 ? 30.752 21.340 -4.724 1.00 85.38 90 LEU A C 1
ATOM 720 O O . LEU A 1 90 ? 30.887 20.948 -5.881 1.00 85.38 90 LEU A O 1
ATOM 724 N N . GLU A 1 91 ? 31.684 21.119 -3.795 1.00 86.31 91 GLU A N 1
ATOM 725 C CA . GLU A 1 91 ? 32.894 20.324 -4.040 1.00 86.31 91 GLU A CA 1
ATOM 726 C C . GLU A 1 91 ? 32.545 18.836 -4.107 1.00 86.31 91 GLU A C 1
ATOM 728 O O . GLU A 1 91 ? 32.927 18.145 -5.051 1.00 86.31 91 GLU A O 1
ATOM 733 N N . LEU A 1 92 ? 31.741 18.362 -3.149 1.00 87.12 92 LEU A N 1
ATOM 734 C CA . LEU A 1 92 ? 31.271 16.977 -3.123 1.00 87.12 92 LEU A CA 1
ATOM 735 C C . LEU A 1 92 ? 30.390 16.638 -4.327 1.00 87.12 92 LEU A C 1
ATOM 737 O O . LEU A 1 92 ? 30.441 15.506 -4.792 1.00 87.12 92 LEU A O 1
ATOM 741 N N . LEU A 1 93 ? 29.619 17.594 -4.856 1.00 84.81 93 LEU A N 1
ATOM 742 C CA . LEU A 1 93 ? 28.777 17.377 -6.035 1.00 84.81 93 LEU A CA 1
ATOM 743 C C . LEU A 1 93 ? 29.619 17.082 -7.285 1.00 84.81 93 LEU A C 1
ATOM 745 O O . LEU A 1 93 ? 29.287 16.168 -8.033 1.00 84.81 93 LEU A O 1
ATOM 749 N N . LYS A 1 94 ? 30.748 17.783 -7.468 1.00 83.00 94 LYS A N 1
ATOM 750 C CA . LYS A 1 94 ? 31.703 17.519 -8.563 1.00 83.00 94 LYS A CA 1
ATOM 751 C C . LYS A 1 94 ? 32.330 16.126 -8.459 1.00 83.00 94 LYS A C 1
ATOM 753 O O . LYS A 1 94 ? 32.568 15.482 -9.473 1.00 83.00 94 LYS A O 1
ATOM 758 N N . LEU A 1 95 ? 32.584 15.657 -7.237 1.00 80.25 95 LEU A N 1
ATOM 759 C CA . LEU A 1 95 ? 33.149 14.330 -6.963 1.00 80.25 95 LEU A CA 1
ATOM 760 C C . LEU A 1 95 ? 32.090 13.210 -6.956 1.00 80.25 95 LEU A C 1
ATOM 762 O O . LEU A 1 95 ? 32.436 12.029 -6.997 1.00 80.25 95 LEU A O 1
ATOM 766 N N . PHE A 1 96 ? 30.798 13.554 -6.944 1.00 82.00 96 PHE A N 1
ATOM 767 C CA . PHE A 1 96 ? 29.692 12.599 -6.813 1.00 82.00 96 PHE A CA 1
ATOM 768 C C . PHE A 1 96 ? 29.486 11.687 -8.036 1.00 82.00 96 PHE A C 1
ATOM 770 O O . PHE A 1 96 ? 28.823 10.647 -7.942 1.00 82.00 96 PHE A O 1
ATOM 777 N N . ALA A 1 97 ? 30.056 12.087 -9.174 1.00 72.88 97 ALA A N 1
ATOM 778 C CA . ALA A 1 97 ? 30.112 11.320 -10.414 1.00 72.88 97 ALA A CA 1
ATOM 779 C C . ALA A 1 97 ? 31.363 10.420 -10.521 1.00 72.88 97 ALA A C 1
ATOM 781 O O . ALA A 1 97 ? 31.564 9.802 -11.558 1.00 72.88 97 ALA A O 1
ATOM 782 N N . SER A 1 98 ? 32.217 10.348 -9.491 1.00 74.69 98 SER A N 1
ATOM 783 C CA . SER A 1 98 ? 33.450 9.551 -9.553 1.00 74.69 98 SER A CA 1
ATOM 784 C C . SER A 1 98 ? 33.199 8.036 -9.549 1.00 74.69 98 SER A C 1
ATOM 786 O O . SER A 1 98 ? 32.354 7.524 -8.812 1.00 74.69 98 SER A O 1
ATOM 788 N N . ASP A 1 99 ? 34.010 7.304 -10.318 1.00 72.94 99 ASP A N 1
ATOM 789 C CA . ASP A 1 99 ? 33.922 5.842 -10.466 1.00 72.94 99 ASP A CA 1
ATOM 790 C C . ASP A 1 99 ? 34.403 5.046 -9.236 1.00 72.94 99 ASP A C 1
ATOM 792 O O . ASP A 1 99 ? 34.351 3.815 -9.228 1.00 72.94 99 ASP A O 1
ATOM 796 N N . ASN A 1 100 ? 34.861 5.713 -8.168 1.00 84.25 100 ASN A N 1
ATOM 797 C CA . ASN A 1 100 ? 35.369 5.059 -6.958 1.00 84.25 100 ASN A CA 1
ATOM 798 C C . ASN A 1 100 ? 34.228 4.561 -6.048 1.00 84.25 100 ASN A C 1
ATOM 800 O O . ASN A 1 100 ? 34.081 4.987 -4.900 1.00 84.25 100 ASN A O 1
ATOM 804 N N . VAL A 1 101 ? 33.369 3.697 -6.587 1.00 89.19 101 VAL A N 1
ATOM 805 C CA . VAL A 1 101 ? 32.140 3.222 -5.946 1.00 89.19 101 VAL A CA 1
ATOM 806 C C . VAL A 1 101 ? 32.447 2.200 -4.844 1.00 89.19 101 VAL A C 1
ATOM 808 O O . VAL A 1 101 ? 33.210 1.252 -5.019 1.00 89.19 101 VAL A O 1
ATOM 811 N N . ASN A 1 102 ? 31.794 2.360 -3.694 1.00 91.44 102 ASN A N 1
ATOM 812 C CA . ASN A 1 102 ? 31.802 1.407 -2.592 1.00 91.44 102 ASN A CA 1
ATOM 813 C C . ASN A 1 102 ? 31.272 0.045 -3.073 1.00 91.44 102 ASN A C 1
ATOM 815 O O . ASN A 1 102 ? 30.129 -0.063 -3.517 1.00 91.44 102 ASN A O 1
ATOM 819 N N . ARG A 1 103 ? 32.068 -1.016 -2.894 1.00 90.81 103 ARG A N 1
ATOM 820 C CA . ARG A 1 103 ? 31.716 -2.411 -3.230 1.00 90.81 103 ARG A CA 1
ATOM 821 C C . ARG A 1 103 ? 30.346 -2.882 -2.716 1.00 90.81 103 ARG A C 1
ATOM 823 O O . ARG A 1 103 ? 29.722 -3.720 -3.355 1.00 90.81 103 ARG A O 1
ATOM 830 N N . TYR A 1 104 ? 29.872 -2.343 -1.592 1.00 91.00 104 TYR A N 1
ATOM 831 C CA . TYR A 1 104 ? 28.590 -2.698 -0.974 1.00 91.00 104 TYR A CA 1
ATOM 832 C C . TYR A 1 104 ? 27.417 -1.805 -1.424 1.00 91.00 104 TYR A C 1
ATOM 834 O O . TYR A 1 104 ? 26.270 -2.062 -1.058 1.00 91.00 104 TYR A O 1
ATOM 842 N N . TRP A 1 105 ? 27.671 -0.764 -2.228 1.00 91.88 105 TRP A N 1
ATOM 843 C CA . TRP A 1 105 ? 26.649 0.189 -2.675 1.00 91.88 105 TRP A CA 1
ATOM 844 C C . TRP A 1 105 ? 25.503 -0.506 -3.409 1.00 91.88 105 TRP A C 1
ATOM 846 O O . TRP A 1 105 ? 24.349 -0.321 -3.046 1.00 91.88 105 TRP A O 1
ATOM 856 N N . ASN A 1 106 ? 25.789 -1.356 -4.397 1.00 89.56 106 ASN A N 1
ATOM 857 C CA . ASN A 1 106 ? 24.735 -1.979 -5.206 1.00 89.56 106 ASN A CA 1
ATOM 858 C C . ASN A 1 106 ? 23.802 -2.912 -4.412 1.00 89.56 106 ASN A C 1
ATOM 860 O O . ASN A 1 106 ? 22.653 -3.078 -4.816 1.00 89.56 106 ASN A O 1
ATOM 864 N N . GLU A 1 107 ? 24.268 -3.463 -3.288 1.00 90.75 107 GLU A N 1
ATOM 865 C CA . GLU A 1 107 ? 23.481 -4.318 -2.393 1.00 90.75 107 GLU A CA 1
ATOM 866 C C . GLU A 1 107 ? 22.579 -3.493 -1.457 1.00 90.75 107 GLU A C 1
ATOM 868 O O . GLU A 1 107 ? 21.386 -3.766 -1.360 1.00 90.75 107 GLU A O 1
ATOM 873 N N . PHE A 1 108 ? 23.113 -2.442 -0.816 1.00 91.44 108 PHE A N 1
ATOM 874 C CA . PHE A 1 108 ? 22.411 -1.718 0.261 1.00 91.44 108 PHE A CA 1
ATOM 875 C C . PHE A 1 108 ? 21.947 -0.293 -0.083 1.00 91.44 108 PHE A C 1
ATOM 877 O O . PHE A 1 108 ? 21.320 0.360 0.753 1.00 91.44 108 PHE A O 1
ATOM 884 N N . ARG A 1 109 ? 22.215 0.213 -1.296 1.00 93.19 109 ARG A N 1
ATOM 885 C CA . ARG A 1 109 ? 21.890 1.594 -1.714 1.00 93.19 109 ARG A CA 1
ATOM 886 C C . ARG A 1 109 ? 20.453 2.011 -1.425 1.00 93.19 109 ARG A C 1
ATOM 888 O O . ARG A 1 109 ? 20.244 3.131 -0.979 1.00 93.19 109 ARG A O 1
ATOM 895 N N . LEU A 1 110 ? 19.469 1.135 -1.644 1.00 93.12 110 LEU A N 1
ATOM 896 C CA . LEU A 1 110 ? 18.063 1.478 -1.418 1.00 93.12 110 LEU A CA 1
ATOM 897 C C . LEU A 1 110 ? 17.774 1.706 0.074 1.00 93.12 110 LEU A C 1
ATOM 899 O O . LEU A 1 110 ? 17.257 2.761 0.436 1.00 93.12 110 LEU A O 1
ATOM 903 N N . ASP A 1 111 ? 18.182 0.768 0.932 1.00 91.06 111 ASP A N 1
ATOM 904 C CA . ASP A 1 111 ? 18.001 0.840 2.388 1.00 91.06 111 ASP A CA 1
ATOM 905 C C . ASP A 1 111 ? 18.733 2.044 2.997 1.00 91.06 111 ASP A C 1
ATOM 907 O O . ASP A 1 111 ? 18.203 2.746 3.863 1.00 91.06 111 ASP A O 1
ATOM 911 N N . TRP A 1 112 ? 19.959 2.306 2.535 1.00 94.38 112 TRP A N 1
ATOM 912 C CA . TRP A 1 112 ? 20.764 3.430 3.005 1.00 94.38 112 TRP A CA 1
ATOM 913 C C . TRP A 1 112 ? 20.154 4.774 2.601 1.00 94.38 112 TRP A C 1
ATOM 915 O O . TRP A 1 112 ? 19.987 5.640 3.460 1.00 94.38 112 TRP A O 1
ATOM 925 N N . VAL A 1 113 ? 19.761 4.936 1.333 1.00 95.75 113 VAL A N 1
ATOM 926 C CA . VAL A 1 113 ? 19.108 6.157 0.834 1.00 95.75 113 VAL A CA 1
ATOM 927 C C . VAL A 1 113 ? 17.760 6.381 1.527 1.00 95.75 113 VAL A C 1
ATOM 929 O O . VAL A 1 113 ? 17.472 7.503 1.945 1.00 95.75 113 VAL A O 1
ATOM 932 N N . GLU A 1 114 ? 16.955 5.330 1.723 1.00 94.94 114 GLU A N 1
ATOM 933 C CA . GLU A 1 114 ? 15.688 5.421 2.458 1.00 94.94 114 GLU A CA 1
ATOM 934 C C . GLU A 1 114 ? 15.916 5.889 3.907 1.00 94.94 114 GLU A C 1
ATOM 936 O O . GLU A 1 114 ? 15.246 6.821 4.359 1.00 94.94 114 GLU A O 1
ATOM 941 N N . SER A 1 115 ? 16.902 5.323 4.612 1.00 92.44 115 SER A N 1
ATOM 942 C CA . SER A 1 115 ? 17.255 5.731 5.981 1.00 92.44 115 SER A CA 1
ATOM 943 C C . SER A 1 115 ? 17.680 7.208 6.061 1.00 92.44 115 SER A C 1
ATOM 945 O O . SER A 1 115 ? 17.205 7.942 6.930 1.00 92.44 115 SER A O 1
ATOM 947 N N . MET A 1 116 ? 18.501 7.686 5.114 1.00 96.06 116 MET A N 1
ATOM 948 C CA . MET A 1 116 ? 18.939 9.090 5.054 1.00 96.06 116 MET A CA 1
ATOM 949 C C . MET A 1 116 ? 17.778 10.064 4.800 1.00 96.06 116 MET A C 1
ATOM 951 O O . MET A 1 116 ? 17.659 11.076 5.492 1.00 96.06 116 MET A O 1
ATOM 955 N N . ILE A 1 117 ? 16.905 9.771 3.828 1.00 96.56 117 ILE A N 1
ATOM 956 C CA . ILE A 1 117 ? 15.743 10.618 3.500 1.00 96.56 117 ILE A CA 1
ATOM 957 C C . ILE A 1 117 ? 14.776 10.678 4.688 1.00 96.56 117 ILE A C 1
ATOM 959 O O . ILE A 1 117 ? 14.270 11.750 5.033 1.00 96.56 117 ILE A O 1
ATOM 963 N N . ARG A 1 118 ? 14.542 9.541 5.352 1.00 94.88 118 ARG A N 1
ATOM 964 C CA . ARG A 1 118 ? 13.691 9.473 6.545 1.00 94.88 118 ARG A CA 1
ATOM 965 C C . ARG A 1 118 ? 14.231 10.327 7.674 1.00 94.88 118 ARG A C 1
ATOM 967 O O . ARG A 1 118 ? 13.467 11.105 8.242 1.00 94.88 118 ARG A O 1
ATOM 974 N N . ASP A 1 119 ? 15.522 10.225 7.978 1.00 93.88 119 ASP A N 1
ATOM 975 C CA . ASP A 1 119 ? 16.115 11.044 9.030 1.00 93.88 119 ASP A CA 1
ATOM 976 C C . ASP A 1 119 ? 16.082 12.537 8.688 1.00 93.88 119 ASP A C 1
ATOM 978 O O . ASP A 1 119 ? 15.612 13.328 9.509 1.00 93.88 119 ASP A O 1
ATOM 982 N N . ARG A 1 120 ? 16.442 12.908 7.448 1.00 95.31 120 ARG A N 1
ATOM 983 C CA . ARG A 1 120 ? 16.388 14.289 6.937 1.00 95.31 120 ARG A CA 1
ATOM 984 C C . ARG A 1 120 ? 15.056 14.964 7.264 1.00 95.31 120 ARG A C 1
ATOM 986 O O . ARG A 1 120 ? 15.046 16.026 7.887 1.00 95.31 120 ARG A O 1
ATOM 993 N N . TYR A 1 121 ? 13.931 14.358 6.882 1.00 94.94 121 TYR A N 1
ATOM 994 C CA . TYR A 1 121 ? 12.613 14.957 7.116 1.00 94.94 121 TYR A CA 1
ATOM 995 C C . TYR A 1 121 ? 12.077 14.730 8.531 1.00 94.94 121 TYR A C 1
ATOM 997 O O . TYR A 1 121 ? 11.307 15.555 9.020 1.00 94.94 121 TYR A O 1
ATOM 1005 N N . ARG A 1 122 ? 12.466 13.656 9.230 1.00 89.19 122 ARG A N 1
ATOM 1006 C CA . ARG A 1 122 ? 11.983 13.406 10.596 1.00 89.19 122 ARG A CA 1
ATOM 1007 C C . ARG A 1 122 ? 12.660 14.305 11.633 1.00 89.19 122 ARG A C 1
ATOM 1009 O O . ARG A 1 122 ? 11.981 14.760 12.554 1.00 89.19 122 ARG A O 1
ATOM 1016 N N . ARG A 1 123 ? 13.957 14.580 11.467 1.00 88.88 123 ARG A N 1
ATOM 1017 C CA . ARG A 1 123 ? 14.769 15.462 12.321 1.00 88.88 123 ARG A CA 1
ATOM 1018 C C . ARG A 1 123 ? 14.430 16.937 12.116 1.00 88.88 123 ARG A C 1
ATOM 1020 O O . ARG A 1 123 ? 14.284 17.676 13.086 1.00 88.88 123 ARG A O 1
ATOM 1027 N N . ASN A 1 124 ? 14.255 17.357 10.864 1.00 92.06 124 ASN A N 1
ATOM 1028 C CA . ASN A 1 124 ? 14.060 18.760 10.507 1.00 92.06 124 ASN A CA 1
ATOM 1029 C C . ASN A 1 124 ? 12.567 19.093 10.349 1.00 92.06 124 ASN A C 1
ATOM 1031 O O . ASN A 1 124 ? 12.010 19.033 9.252 1.00 92.06 124 ASN A O 1
ATOM 1035 N N . ALA A 1 125 ? 11.908 19.483 11.446 1.00 88.38 125 ALA A N 1
ATOM 1036 C CA . ALA A 1 125 ? 10.462 19.745 11.478 1.00 88.38 125 ALA A CA 1
ATOM 1037 C C . ALA A 1 125 ? 9.979 20.774 10.431 1.00 88.38 125 ALA A C 1
ATOM 1039 O O . ALA A 1 125 ? 8.925 20.576 9.825 1.00 88.38 125 ALA A O 1
ATOM 1040 N N . ALA A 1 126 ? 10.764 21.825 10.164 1.00 91.81 126 ALA A N 1
ATOM 1041 C CA . ALA A 1 126 ? 10.460 22.811 9.125 1.00 91.81 126 ALA A CA 1
ATOM 1042 C C . ALA A 1 126 ? 10.478 22.194 7.712 1.00 91.81 126 ALA A C 1
ATOM 1044 O O . ALA A 1 126 ? 9.573 22.442 6.915 1.00 91.81 126 ALA A O 1
ATOM 1045 N N . LEU A 1 127 ? 11.453 21.324 7.418 1.00 94.88 127 LEU A N 1
ATOM 1046 C CA . LEU A 1 127 ? 11.522 20.612 6.137 1.00 94.88 127 LEU A CA 1
ATOM 1047 C C . LEU A 1 127 ? 10.398 19.587 5.996 1.00 94.88 127 LEU A C 1
ATOM 1049 O O . LEU A 1 127 ? 9.847 19.430 4.912 1.00 94.88 127 LEU A O 1
ATOM 1053 N N . ARG A 1 128 ? 10.008 18.933 7.098 1.00 92.50 128 ARG A N 1
ATOM 1054 C CA . ARG A 1 128 ? 8.840 18.042 7.155 1.00 92.50 128 ARG A CA 1
ATOM 1055 C C . ARG A 1 128 ? 7.562 18.768 6.727 1.00 92.50 128 ARG A C 1
ATOM 1057 O O . ARG A 1 128 ? 6.756 18.201 5.994 1.00 92.50 128 ARG A O 1
ATOM 1064 N N . GLN A 1 129 ? 7.386 20.018 7.163 1.00 91.25 129 GLN A N 1
ATOM 1065 C CA . GLN A 1 129 ? 6.249 20.856 6.778 1.00 91.25 129 GLN A CA 1
ATOM 1066 C C . GLN A 1 129 ? 6.354 21.340 5.325 1.00 91.25 129 GLN A C 1
ATOM 1068 O O . GLN A 1 129 ? 5.393 21.163 4.579 1.00 91.25 129 GLN A O 1
ATOM 1073 N N . LYS A 1 130 ? 7.517 21.856 4.888 1.00 94.88 130 LYS A N 1
ATOM 1074 C CA . LYS A 1 130 ? 7.748 22.207 3.472 1.00 94.88 130 LYS A CA 1
ATOM 1075 C C . LYS A 1 130 ? 7.454 21.017 2.538 1.00 94.88 130 LYS A C 1
ATOM 1077 O O . LYS A 1 130 ? 6.793 21.191 1.521 1.00 94.88 130 LYS A O 1
ATOM 1082 N N . LEU A 1 131 ? 7.853 19.796 2.915 1.00 95.88 131 LEU A N 1
ATOM 1083 C CA . LEU A 1 131 ? 7.565 18.580 2.147 1.00 95.88 131 LEU A CA 1
ATOM 1084 C C . LEU A 1 131 ? 6.059 18.285 2.052 1.00 95.88 131 LEU A C 1
ATOM 1086 O O . LEU A 1 131 ? 5.590 17.931 0.975 1.00 95.88 131 LEU A O 1
ATOM 1090 N N . CYS A 1 132 ? 5.282 18.469 3.125 1.00 92.31 132 CYS A N 1
ATOM 1091 C CA . CYS A 1 132 ? 3.817 18.334 3.061 1.00 92.31 132 CYS A CA 1
ATOM 1092 C C . CYS A 1 132 ? 3.199 19.326 2.065 1.00 92.31 132 CYS A C 1
ATOM 1094 O O . CYS A 1 132 ? 2.317 18.958 1.294 1.00 92.31 132 CYS A O 1
ATOM 1096 N N . ASN A 1 133 ? 3.707 20.560 2.038 1.00 91.38 133 ASN A N 1
ATOM 1097 C CA . ASN A 1 133 ? 3.228 21.620 1.147 1.00 91.38 133 ASN A CA 1
ATOM 1098 C C . ASN A 1 133 ? 3.535 21.351 -0.343 1.00 91.38 133 ASN A C 1
ATOM 1100 O O . ASN A 1 133 ? 2.995 22.030 -1.215 1.00 91.38 133 ASN A O 1
ATOM 1104 N N . THR A 1 134 ? 4.350 20.339 -0.673 1.00 91.25 134 THR A N 1
ATOM 1105 C CA . THR A 1 134 ? 4.510 19.898 -2.072 1.00 91.25 134 THR A CA 1
ATOM 1106 C C . THR A 1 134 ? 3.249 19.232 -2.641 1.00 91.25 134 THR A C 1
ATOM 1108 O O . THR A 1 134 ? 3.146 19.104 -3.860 1.00 91.25 134 THR A O 1
ATOM 1111 N N . GLY A 1 135 ? 2.262 18.878 -1.806 1.00 87.00 135 GLY A N 1
ATOM 1112 C CA . GLY A 1 135 ? 1.005 18.264 -2.246 1.00 87.00 135 GLY A CA 1
ATOM 1113 C C . GLY A 1 135 ? 1.231 16.874 -2.840 1.00 87.00 135 GLY A C 1
ATOM 1114 O O . GLY A 1 135 ? 2.119 16.154 -2.392 1.00 87.00 135 GLY A O 1
ATOM 1115 N N . ASP A 1 136 ? 0.468 16.510 -3.868 1.00 84.88 136 ASP A N 1
ATOM 1116 C CA . ASP A 1 136 ? 0.600 15.215 -4.554 1.00 84.88 136 ASP A CA 1
ATOM 1117 C C . ASP A 1 136 ? 1.563 15.240 -5.755 1.00 84.88 136 ASP A C 1
ATOM 1119 O O . ASP A 1 136 ? 1.706 14.243 -6.454 1.00 84.88 136 ASP A O 1
ATOM 1123 N N . ARG A 1 137 ? 2.287 16.349 -5.962 1.00 88.44 137 ARG A N 1
ATOM 1124 C CA . ARG A 1 137 ? 3.187 16.552 -7.110 1.00 88.44 137 ARG A CA 1
ATOM 1125 C C . ARG A 1 137 ? 4.358 15.571 -7.133 1.00 88.44 137 ARG A C 1
ATOM 1127 O O . ARG A 1 137 ? 4.931 15.268 -6.081 1.00 88.44 137 ARG A O 1
ATOM 1134 N N . ASP A 1 138 ? 4.757 15.123 -8.317 1.00 89.75 138 ASP A N 1
ATOM 1135 C CA . ASP A 1 138 ? 5.897 14.224 -8.503 1.00 89.75 138 ASP A CA 1
ATOM 1136 C C . ASP A 1 138 ? 7.221 14.956 -8.283 1.00 89.75 138 ASP A C 1
ATOM 1138 O O . ASP A 1 138 ? 7.487 15.977 -8.908 1.00 89.75 138 ASP A O 1
ATOM 1142 N N . ILE A 1 139 ? 8.081 14.429 -7.411 1.00 93.88 139 ILE A N 1
ATOM 1143 C CA . ILE A 1 139 ? 9.416 14.989 -7.161 1.00 93.88 139 ILE A CA 1
ATOM 1144 C C . ILE A 1 139 ? 10.415 14.245 -8.050 1.00 93.88 139 ILE A C 1
ATOM 1146 O O . ILE A 1 139 ? 10.518 13.020 -7.962 1.00 93.88 139 ILE A O 1
ATOM 1150 N N . VAL A 1 140 ? 11.151 14.962 -8.902 1.00 92.44 140 VAL A N 1
ATOM 1151 C CA . VAL A 1 140 ? 12.060 14.374 -9.901 1.00 92.44 140 VAL A CA 1
ATOM 1152 C C . VAL A 1 140 ? 13.468 14.938 -9.756 1.00 92.44 140 VAL A C 1
ATOM 1154 O O . VAL A 1 140 ? 13.712 16.112 -10.017 1.00 92.44 140 VAL A O 1
ATOM 1157 N N . TYR A 1 141 ? 14.414 14.084 -9.368 1.00 92.38 141 TYR A N 1
ATOM 1158 C CA . TYR A 1 141 ? 15.827 14.442 -9.268 1.00 92.38 141 TYR A CA 1
ATOM 1159 C C . TYR A 1 141 ? 16.507 14.269 -10.629 1.00 92.38 141 TYR A C 1
ATOM 1161 O O . TYR A 1 141 ? 16.625 13.151 -11.128 1.00 92.38 141 TYR A O 1
ATOM 1169 N N . ARG A 1 142 ? 16.987 15.367 -11.220 1.00 89.12 142 ARG A N 1
ATOM 1170 C CA . ARG A 1 142 ? 17.811 15.337 -12.437 1.00 89.12 142 ARG A CA 1
ATOM 1171 C C . ARG A 1 142 ? 19.275 15.102 -12.044 1.00 89.12 142 ARG A C 1
ATOM 1173 O O . ARG A 1 142 ? 19.942 16.031 -11.606 1.00 89.12 142 ARG A O 1
ATOM 1180 N N . LEU A 1 143 ? 19.735 13.854 -12.130 1.00 86.00 143 LEU A N 1
ATOM 1181 C CA . LEU A 1 143 ? 21.095 13.422 -11.776 1.00 86.00 143 LEU A CA 1
ATOM 1182 C C . LEU A 1 143 ? 21.583 12.383 -12.790 1.00 86.00 143 LEU A C 1
ATOM 1184 O O . LEU A 1 143 ? 20.797 11.529 -13.200 1.00 86.00 143 LEU A O 1
ATOM 1188 N N . ASP A 1 144 ? 22.881 12.400 -13.098 1.00 84.50 144 ASP A N 1
ATOM 1189 C CA . ASP A 1 144 ? 23.528 11.422 -13.992 1.00 84.50 144 ASP A CA 1
ATOM 1190 C C . ASP A 1 144 ? 23.509 9.995 -13.411 1.00 84.50 144 ASP A C 1
ATOM 1192 O O . ASP A 1 144 ? 23.515 8.999 -14.134 1.00 84.50 144 ASP A O 1
ATOM 1196 N N . ASP A 1 145 ? 23.426 9.883 -12.081 1.00 86.44 145 ASP A N 1
ATOM 1197 C CA . ASP A 1 145 ? 23.174 8.626 -11.381 1.00 86.44 145 ASP A CA 1
ATOM 1198 C C . ASP A 1 145 ? 21.723 8.173 -11.629 1.00 86.44 145 ASP A C 1
ATOM 1200 O O . ASP A 1 145 ? 20.804 8.510 -10.880 1.00 86.44 145 ASP A O 1
ATOM 1204 N N . LEU A 1 146 ? 21.523 7.389 -12.695 1.00 87.44 146 LEU A N 1
ATOM 1205 C CA . LEU A 1 146 ? 20.220 6.871 -13.138 1.00 87.44 146 LEU A CA 1
ATOM 1206 C C . LEU A 1 146 ? 19.511 5.955 -12.119 1.00 87.44 146 LEU A C 1
ATOM 1208 O O . LEU A 1 146 ? 18.369 5.556 -12.354 1.00 87.44 146 LEU A O 1
ATOM 1212 N N . PHE A 1 147 ? 20.146 5.586 -11.002 1.00 90.06 147 PHE A N 1
ATOM 1213 C CA . PHE A 1 147 ? 19.448 4.955 -9.880 1.00 90.06 147 PHE A CA 1
ATOM 1214 C C . PHE A 1 147 ? 18.838 6.025 -8.963 1.00 90.06 147 PHE A C 1
ATOM 1216 O O . PHE A 1 147 ? 17.646 5.975 -8.657 1.00 90.06 147 PHE A O 1
ATOM 1223 N N . LEU A 1 148 ? 19.629 7.014 -8.543 1.00 89.94 148 LEU A N 1
ATOM 1224 C CA . LEU A 1 148 ? 19.170 8.071 -7.639 1.00 89.94 148 LEU A CA 1
ATOM 1225 C C . LEU A 1 148 ? 18.198 9.055 -8.312 1.00 89.94 148 LEU A C 1
ATOM 1227 O O . LEU A 1 148 ? 17.202 9.437 -7.691 1.00 89.94 148 LEU A O 1
ATOM 1231 N N . GLY A 1 149 ? 18.464 9.429 -9.564 1.00 88.19 149 GLY A N 1
ATOM 1232 C CA . GLY A 1 149 ? 17.701 10.390 -10.360 1.00 88.19 149 GLY A CA 1
ATOM 1233 C C . GLY A 1 149 ? 17.255 9.848 -11.722 1.00 88.19 149 GLY A C 1
ATOM 1234 O O . GLY A 1 149 ? 17.084 8.640 -11.910 1.00 88.19 149 GLY A O 1
ATOM 1235 N N . SER A 1 150 ? 17.023 10.764 -12.660 1.00 85.88 150 SER A N 1
ATOM 1236 C CA . SER A 1 150 ? 16.645 10.488 -14.050 1.00 85.88 150 SER A CA 1
ATOM 1237 C C . SER A 1 150 ? 17.091 11.607 -14.995 1.00 85.88 150 SER A C 1
ATOM 1239 O O . SER A 1 150 ? 16.981 12.784 -14.646 1.00 85.88 150 SER A O 1
ATOM 1241 N N . VAL A 1 151 ? 17.496 11.247 -16.213 1.00 81.56 151 VAL A N 1
ATOM 1242 C CA . VAL A 1 151 ? 17.827 12.167 -17.311 1.00 81.56 151 VAL A CA 1
ATOM 1243 C C . VAL A 1 151 ? 16.849 11.911 -18.462 1.00 81.56 151 VAL A C 1
ATOM 1245 O O . VAL A 1 151 ? 16.798 10.817 -19.022 1.00 81.56 151 VAL A O 1
ATOM 1248 N N . GLY A 1 152 ? 16.031 12.912 -18.801 1.00 75.44 152 GLY A N 1
ATOM 1249 C CA . GLY A 1 152 ? 14.945 12.754 -19.776 1.00 75.44 152 GLY A CA 1
ATOM 1250 C C . GLY A 1 152 ? 13.872 11.773 -19.287 1.00 75.44 152 GLY A C 1
ATOM 1251 O O . GLY A 1 152 ? 13.296 11.968 -18.216 1.00 75.44 152 GLY A O 1
ATOM 1252 N N . THR A 1 153 ? 13.605 10.731 -20.075 1.00 69.94 153 THR A N 1
ATOM 1253 C CA . THR A 1 153 ? 12.715 9.602 -19.735 1.00 69.94 153 THR A CA 1
ATOM 1254 C C . THR A 1 153 ? 13.446 8.430 -19.065 1.00 69.94 153 THR A C 1
ATOM 1256 O O . THR A 1 153 ? 12.798 7.489 -18.611 1.00 69.94 153 THR A O 1
ATOM 1259 N N . SER A 1 154 ? 14.779 8.478 -18.975 1.00 66.69 154 SER A N 1
ATOM 1260 C CA . SER A 1 154 ? 15.620 7.381 -18.488 1.00 66.69 154 SER A CA 1
ATOM 1261 C C . SER A 1 154 ? 16.024 7.568 -17.026 1.00 66.69 154 SER A C 1
ATOM 1263 O O . SER A 1 154 ? 16.465 8.641 -16.621 1.00 66.69 154 SER A O 1
ATOM 1265 N N . GLY A 1 155 ? 15.944 6.496 -16.234 1.00 79.31 155 GLY A N 1
ATOM 1266 C CA . GLY A 1 155 ? 16.362 6.462 -14.827 1.00 79.31 155 GLY A CA 1
ATOM 1267 C C . GLY A 1 155 ? 15.228 6.138 -13.852 1.00 79.31 155 GLY A C 1
ATOM 1268 O O . GLY A 1 155 ? 14.048 6.183 -14.189 1.00 79.31 155 GLY A O 1
ATOM 1269 N N . GLN A 1 156 ? 15.592 5.747 -12.632 1.00 88.12 156 GLN A N 1
ATOM 1270 C CA . GLN A 1 156 ? 14.659 5.220 -11.632 1.00 88.12 156 GLN A CA 1
ATOM 1271 C C . GLN A 1 156 ? 14.111 6.283 -10.674 1.00 88.12 156 GLN A C 1
ATOM 1273 O O . GLN A 1 156 ? 13.088 6.029 -10.034 1.00 88.12 156 GLN A O 1
ATOM 1278 N N . ASN A 1 157 ? 14.780 7.439 -10.553 1.00 93.25 157 ASN A N 1
ATOM 1279 C CA . ASN A 1 157 ? 14.411 8.543 -9.659 1.00 93.25 157 ASN A CA 1
ATOM 1280 C C . ASN A 1 157 ? 14.095 8.072 -8.220 1.00 93.25 157 ASN A C 1
ATOM 1282 O O . ASN A 1 157 ? 13.069 8.427 -7.629 1.00 93.25 157 ASN A O 1
ATOM 1286 N N . GLN A 1 158 ? 14.957 7.225 -7.645 1.00 94.31 158 GLN A N 1
ATOM 1287 C CA . GLN A 1 158 ? 14.710 6.645 -6.320 1.00 94.31 158 GLN A CA 1
ATOM 1288 C C . GLN A 1 158 ? 14.682 7.706 -5.211 1.00 94.31 158 GLN A C 1
ATOM 1290 O O . GLN A 1 158 ? 13.887 7.575 -4.282 1.00 94.31 158 GLN A O 1
ATOM 1295 N N . LEU A 1 159 ? 15.459 8.793 -5.326 1.00 95.44 159 LEU A N 1
ATOM 1296 C CA . LEU A 1 159 ? 15.380 9.926 -4.393 1.00 95.44 159 LEU A CA 1
ATOM 1297 C C . LEU A 1 159 ? 13.979 10.555 -4.391 1.00 95.44 159 LEU A C 1
ATOM 1299 O O . LEU A 1 159 ? 13.408 10.795 -3.326 1.00 95.44 159 LEU A O 1
ATOM 1303 N N . GLY A 1 160 ? 13.401 10.772 -5.575 1.00 94.62 160 GLY A N 1
ATOM 1304 C CA . GLY A 1 160 ? 12.062 11.331 -5.741 1.00 94.62 160 GLY A CA 1
ATOM 1305 C C . GLY A 1 160 ? 10.975 10.403 -5.210 1.00 94.62 160 GLY A C 1
ATOM 1306 O O . GLY A 1 160 ? 10.153 10.808 -4.385 1.00 94.62 160 GLY A O 1
ATOM 1307 N N . ARG A 1 161 ? 11.030 9.123 -5.597 1.00 95.19 161 ARG A N 1
ATOM 1308 C CA . ARG A 1 161 ? 10.097 8.076 -5.146 1.00 95.19 161 ARG A CA 1
ATOM 1309 C C . ARG A 1 161 ? 10.115 7.886 -3.628 1.00 95.19 161 ARG A C 1
ATOM 1311 O O . ARG A 1 161 ? 9.053 7.845 -3.007 1.00 95.19 161 ARG A O 1
ATOM 1318 N N . LEU A 1 162 ? 11.296 7.813 -3.012 1.00 96.31 162 LEU A N 1
ATOM 1319 C CA . LEU A 1 162 ? 11.434 7.680 -1.558 1.00 96.31 162 LEU A CA 1
ATOM 1320 C C . LEU A 1 162 ? 11.001 8.952 -0.819 1.00 96.31 162 LEU A C 1
ATOM 1322 O O . LEU A 1 162 ? 10.347 8.858 0.218 1.00 96.31 162 LEU A O 1
ATOM 1326 N N . THR A 1 163 ? 11.277 10.137 -1.366 1.00 96.38 163 THR A N 1
ATOM 1327 C CA . THR A 1 163 ? 10.800 11.406 -0.790 1.00 96.38 163 THR A CA 1
ATOM 1328 C C . THR A 1 163 ? 9.268 11.503 -0.847 1.00 96.38 163 THR A C 1
ATOM 1330 O O . THR A 1 163 ? 8.638 11.856 0.151 1.00 96.38 163 THR A O 1
ATOM 1333 N N . GLY A 1 164 ? 8.643 11.080 -1.953 1.00 94.56 164 GLY A N 1
ATOM 1334 C CA . GLY A 1 164 ? 7.185 10.954 -2.078 1.00 94.56 164 GLY A CA 1
ATOM 1335 C C . GLY A 1 164 ? 6.573 9.904 -1.136 1.00 94.56 164 GLY A C 1
ATOM 1336 O O . GLY A 1 164 ? 5.534 10.152 -0.520 1.00 94.56 164 GLY A O 1
ATOM 1337 N N . LYS A 1 165 ? 7.243 8.758 -0.940 1.00 95.06 165 LYS A N 1
ATOM 1338 C CA . LYS A 1 165 ? 6.870 7.733 0.056 1.00 95.06 165 LYS A CA 1
ATOM 1339 C C . LYS A 1 165 ? 6.872 8.316 1.474 1.00 95.06 165 LYS A C 1
ATOM 1341 O O . LYS A 1 165 ? 5.873 8.210 2.183 1.00 95.06 165 LYS A O 1
ATOM 1346 N N . VAL A 1 166 ? 7.951 9.003 1.858 1.00 94.75 166 VAL A N 1
ATOM 1347 C CA . VAL A 1 166 ? 8.075 9.665 3.167 1.00 94.75 166 VAL A CA 1
ATOM 1348 C C . VAL A 1 166 ? 7.018 10.761 3.342 1.00 94.75 166 VAL A C 1
ATOM 1350 O O . VAL A 1 166 ? 6.380 10.812 4.392 1.00 94.75 166 VAL A O 1
ATOM 1353 N N . ARG A 1 167 ? 6.733 11.569 2.309 1.00 95.06 167 ARG A N 1
ATOM 1354 C CA . ARG A 1 167 ? 5.624 12.544 2.300 1.00 95.06 167 ARG A CA 1
ATOM 1355 C C . ARG A 1 167 ? 4.274 11.884 2.605 1.00 95.06 167 ARG A C 1
ATOM 1357 O O . ARG A 1 167 ? 3.549 12.354 3.480 1.00 95.06 167 ARG A O 1
ATOM 1364 N N . LYS A 1 168 ? 3.953 10.770 1.939 1.00 93.12 168 LYS A N 1
ATOM 1365 C CA . LYS A 1 168 ? 2.700 10.022 2.149 1.00 93.12 168 LYS A CA 1
ATOM 1366 C C . LYS A 1 168 ? 2.578 9.489 3.582 1.00 93.12 168 LYS A C 1
ATOM 1368 O O . LYS A 1 168 ? 1.531 9.649 4.208 1.00 93.12 168 LYS A O 1
ATOM 1373 N N . GLU A 1 169 ? 3.650 8.919 4.127 1.00 91.75 169 GLU A N 1
ATOM 1374 C CA . GLU A 1 169 ? 3.690 8.420 5.511 1.00 91.75 169 GLU A CA 1
ATOM 1375 C C . GLU A 1 169 ? 3.606 9.545 6.560 1.00 91.75 169 GLU A C 1
ATOM 1377 O O . GLU A 1 169 ? 2.985 9.376 7.612 1.00 91.75 169 GLU A O 1
ATOM 1382 N N . ILE A 1 170 ? 4.173 10.723 6.272 1.00 90.06 170 ILE A N 1
ATOM 1383 C CA . ILE A 1 170 ? 4.030 11.925 7.105 1.00 90.06 170 ILE A CA 1
ATOM 1384 C C . ILE A 1 170 ? 2.559 12.357 7.177 1.00 90.06 170 ILE A C 1
ATOM 1386 O O . ILE A 1 170 ? 2.052 12.599 8.277 1.00 90.06 170 ILE A O 1
ATOM 1390 N N . THR A 1 171 ? 1.865 12.415 6.035 1.00 88.00 171 THR A N 1
ATOM 1391 C CA . THR A 1 171 ? 0.431 12.749 5.956 1.00 88.00 171 THR A CA 1
ATOM 1392 C C . THR A 1 171 ? -0.422 11.730 6.719 1.00 88.00 171 THR A C 1
ATOM 1394 O O . THR A 1 171 ? -1.327 12.109 7.464 1.00 88.00 171 THR A O 1
ATOM 1397 N N . GLN A 1 172 ? -0.076 10.442 6.625 1.00 85.12 172 GLN A N 1
ATOM 1398 C CA . GLN A 1 172 ? -0.708 9.343 7.370 1.00 85.12 172 GLN A CA 1
ATOM 1399 C C . GLN A 1 172 ? -0.298 9.267 8.857 1.00 85.12 172 GLN A C 1
ATOM 1401 O O . GLN A 1 172 ? -0.833 8.444 9.599 1.00 85.12 172 GLN A O 1
ATOM 1406 N N . CYS A 1 173 ? 0.617 10.130 9.319 1.00 82.50 173 CYS A N 1
ATOM 1407 C CA . CYS A 1 173 ? 1.180 10.144 10.677 1.00 82.50 173 CYS A CA 1
ATOM 1408 C C . CYS A 1 173 ? 1.899 8.838 11.097 1.00 82.50 173 CYS A C 1
ATOM 1410 O O . CYS A 1 173 ? 2.069 8.583 12.292 1.00 82.50 173 CYS A O 1
ATOM 1412 N N . THR A 1 174 ? 2.349 8.024 10.137 1.00 84.00 174 THR A N 1
ATOM 1413 C CA . THR A 1 174 ? 3.028 6.730 10.348 1.00 84.00 174 THR A CA 1
ATOM 1414 C C . THR A 1 174 ? 4.557 6.820 10.268 1.00 84.00 174 THR A C 1
ATOM 1416 O O . THR A 1 174 ? 5.240 5.953 10.816 1.00 84.00 174 THR A O 1
ATOM 1419 N N . ASP A 1 175 ? 5.092 7.898 9.679 1.00 87.19 175 ASP A N 1
ATOM 1420 C CA . ASP A 1 175 ? 6.526 8.150 9.440 1.00 87.19 175 ASP A CA 1
ATOM 1421 C C . ASP A 1 175 ? 7.436 7.868 10.647 1.00 87.19 175 ASP A C 1
ATOM 1423 O O . ASP A 1 175 ? 8.519 7.298 10.511 1.00 87.19 175 ASP A O 1
ATOM 1427 N N . HIS A 1 176 ? 6.987 8.253 11.842 1.00 83.94 176 HIS A N 1
ATOM 1428 C CA . HIS A 1 176 ? 7.769 8.140 13.068 1.00 83.94 176 HIS A CA 1
ATOM 1429 C C . HIS A 1 176 ? 8.092 6.688 13.467 1.00 83.94 176 HIS A C 1
ATOM 1431 O O . HIS A 1 176 ? 9.208 6.441 13.914 1.00 83.94 176 HIS A O 1
ATOM 1437 N N . LEU A 1 177 ? 7.171 5.729 13.290 1.00 82.50 177 LEU A N 1
ATOM 1438 C CA . LEU A 1 177 ? 7.422 4.319 13.632 1.00 82.50 177 LEU A CA 1
ATOM 1439 C C . LEU A 1 177 ? 8.423 3.683 12.668 1.00 82.50 177 LEU A C 1
ATOM 1441 O O . LEU A 1 177 ? 9.297 2.928 13.091 1.00 82.50 177 LEU A O 1
ATOM 1445 N N . VAL A 1 178 ? 8.311 4.014 11.379 1.00 85.75 178 VAL A N 1
ATOM 1446 C CA . VAL A 1 178 ? 9.213 3.497 10.344 1.00 85.75 178 VAL A CA 1
ATOM 1447 C C . VAL A 1 178 ? 10.620 4.067 10.535 1.00 85.75 178 VAL A C 1
ATOM 1449 O O . VAL A 1 178 ? 11.592 3.315 10.504 1.00 85.75 178 VAL A O 1
ATOM 1452 N N . TRP A 1 179 ? 10.738 5.363 10.845 1.00 88.12 179 TRP A N 1
ATOM 1453 C CA . TRP A 1 179 ? 12.017 5.983 11.209 1.00 88.12 179 TRP A CA 1
ATOM 1454 C C . TRP A 1 179 ? 12.630 5.375 12.482 1.00 88.12 179 TRP A C 1
ATOM 1456 O O . TRP A 1 179 ? 13.815 5.058 12.483 1.00 88.12 179 TRP A O 1
ATOM 1466 N N . LEU A 1 180 ? 11.851 5.113 13.540 1.00 83.19 180 LEU A N 1
ATOM 1467 C CA . LEU A 1 180 ? 12.377 4.421 14.729 1.00 83.19 180 LEU A CA 1
ATOM 1468 C C . LEU A 1 180 ? 12.913 3.018 14.388 1.00 83.19 180 LEU A C 1
ATOM 1470 O O . LEU A 1 180 ? 13.992 2.637 14.847 1.00 83.19 180 LEU A O 1
ATOM 1474 N N . ALA A 1 181 ? 12.197 2.270 13.542 1.00 81.06 181 ALA A N 1
ATOM 1475 C CA . ALA A 1 181 ? 12.593 0.936 13.092 1.00 81.06 181 ALA A CA 1
ATOM 1476 C C . ALA A 1 181 ? 13.865 0.920 12.223 1.00 81.06 181 AL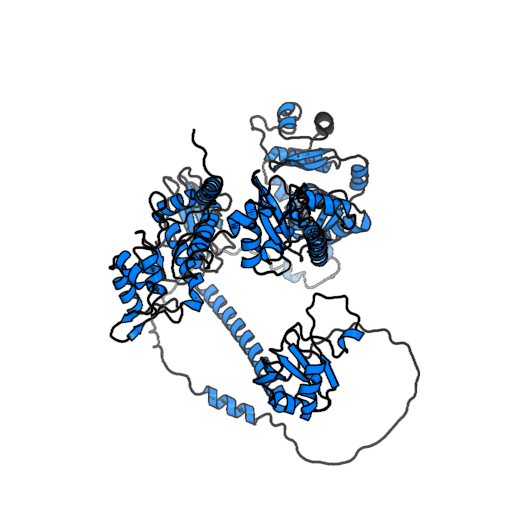A A C 1
ATOM 1478 O O . ALA A 1 181 ? 14.661 -0.012 12.346 1.00 81.06 181 ALA A O 1
ATOM 1479 N N . GLN A 1 182 ? 14.043 1.915 11.346 1.00 80.06 182 GLN A N 1
ATOM 1480 C CA . GLN A 1 182 ? 15.095 1.939 10.317 1.00 80.06 182 GLN A CA 1
ATOM 1481 C C . GLN A 1 182 ? 16.296 2.850 10.636 1.00 80.06 182 GLN A C 1
ATOM 1483 O O . GLN A 1 182 ? 17.363 2.661 10.052 1.00 80.06 182 GLN A O 1
ATOM 1488 N N . CYS A 1 183 ? 16.149 3.832 11.531 1.00 80.81 183 CYS A N 1
ATOM 1489 C CA . CYS A 1 183 ? 17.166 4.861 11.799 1.00 80.81 183 CYS A CA 1
ATOM 1490 C C . CYS A 1 183 ? 17.641 4.891 13.266 1.00 80.81 183 CYS A C 1
ATOM 1492 O O . CYS A 1 183 ? 18.789 5.253 13.519 1.00 80.81 183 CYS A O 1
ATOM 1494 N N . GLU A 1 184 ? 16.803 4.489 14.232 1.00 75.00 184 GLU A N 1
ATOM 1495 C CA . GLU A 1 184 ? 17.092 4.592 15.680 1.00 75.00 184 GLU A CA 1
ATOM 1496 C C . GLU A 1 184 ? 17.109 3.233 16.411 1.00 75.00 184 GLU A C 1
ATOM 1498 O O . GLU A 1 184 ? 16.786 3.144 17.596 1.00 75.00 184 GLU A O 1
ATOM 1503 N N . ASN A 1 185 ? 17.507 2.163 15.708 1.00 71.88 185 ASN A N 1
ATOM 1504 C CA . ASN A 1 185 ? 17.764 0.825 16.267 1.00 71.88 185 ASN A CA 1
ATOM 1505 C C . ASN A 1 185 ? 16.625 0.234 17.124 1.00 71.88 185 ASN A C 1
ATOM 1507 O O . ASN A 1 185 ? 16.883 -0.564 18.028 1.00 71.88 185 ASN A O 1
ATOM 1511 N N . MET A 1 186 ? 15.362 0.568 16.841 1.00 77.31 186 MET A N 1
ATOM 1512 C CA . MET A 1 186 ? 14.227 0.062 17.616 1.00 77.31 186 MET A CA 1
ATOM 1513 C C . MET A 1 186 ? 14.159 -1.474 17.599 1.00 77.31 186 MET A C 1
ATOM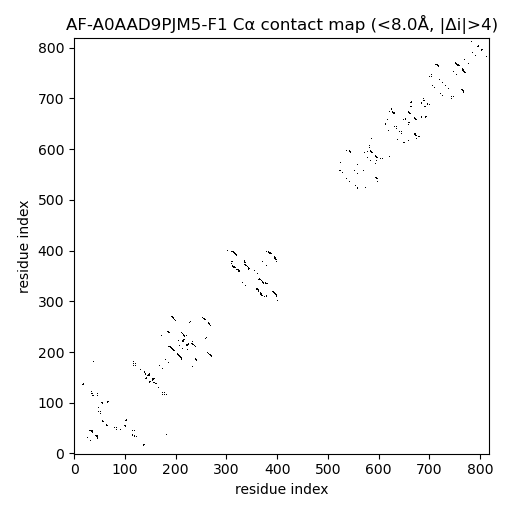 1515 O O . MET A 1 186 ? 14.160 -2.127 16.545 1.00 77.31 186 MET A O 1
ATOM 1519 N N . GLY A 1 187 ? 14.110 -2.057 18.793 1.00 68.00 187 GLY A N 1
ATOM 1520 C CA . GLY A 1 187 ? 13.948 -3.482 19.034 1.00 68.00 187 GLY A CA 1
ATOM 1521 C C . GLY A 1 187 ? 12.586 -3.996 18.585 1.00 68.00 187 GLY A C 1
ATOM 1522 O O . GLY A 1 187 ? 11.583 -3.288 18.597 1.00 68.00 187 GLY A O 1
ATOM 1523 N N . THR A 1 188 ? 12.550 -5.264 18.189 1.00 74.38 188 THR A N 1
ATOM 1524 C CA . THR A 1 188 ? 11.310 -5.975 17.840 1.00 74.38 188 THR A CA 1
ATOM 1525 C C . THR A 1 188 ? 10.682 -6.683 19.043 1.00 74.38 188 THR A C 1
ATOM 1527 O O . THR A 1 188 ? 9.622 -7.288 18.915 1.00 74.38 188 THR A O 1
ATOM 1530 N N . ASP A 1 189 ? 11.328 -6.630 20.209 1.00 69.94 189 ASP A N 1
ATOM 1531 C CA . ASP A 1 189 ? 10.858 -7.263 21.437 1.00 69.94 189 ASP A CA 1
ATOM 1532 C C . ASP A 1 189 ? 9.632 -6.542 22.004 1.00 69.94 189 ASP A C 1
ATOM 1534 O O . ASP A 1 189 ? 9.706 -5.381 22.401 1.00 69.94 189 ASP A O 1
ATOM 1538 N N . VAL A 1 190 ? 8.509 -7.254 22.096 1.00 75.31 190 VAL A N 1
ATOM 1539 C CA . VAL A 1 190 ? 7.321 -6.802 22.838 1.00 75.31 190 VAL A CA 1
ATOM 1540 C C . VAL A 1 190 ? 7.665 -6.632 24.315 1.00 75.31 190 VAL A C 1
ATOM 1542 O O . VAL A 1 190 ? 8.307 -7.515 24.872 1.00 75.31 190 VAL A O 1
ATOM 1545 N N . PHE A 1 191 ? 7.246 -5.564 24.983 1.00 70.81 191 PHE A N 1
ATOM 1546 C CA . PHE A 1 191 ? 7.502 -5.376 26.417 1.00 70.81 191 PHE A CA 1
ATOM 1547 C C . PHE A 1 191 ? 6.307 -4.748 27.120 1.00 70.81 191 PHE A C 1
ATOM 1549 O O . PHE A 1 191 ? 5.471 -4.125 26.476 1.00 70.81 191 PHE A O 1
ATOM 1556 N N . GLU A 1 192 ? 6.228 -4.919 28.432 1.00 76.50 192 GLU A N 1
ATOM 1557 C CA . GLU A 1 192 ? 5.129 -4.421 29.255 1.00 76.50 192 GLU A CA 1
ATOM 1558 C C . GLU A 1 192 ? 5.605 -3.216 30.069 1.00 76.50 192 GLU A C 1
ATOM 1560 O O . GLU A 1 192 ? 6.711 -3.210 30.625 1.00 76.50 192 GLU A O 1
ATOM 1565 N N . LEU A 1 193 ? 4.776 -2.177 30.129 1.00 82.00 193 LEU A N 1
ATOM 1566 C CA . LEU A 1 193 ? 5.034 -1.008 30.958 1.00 82.00 193 LEU A CA 1
ATOM 1567 C C . LEU A 1 193 ? 3.742 -0.495 31.587 1.00 82.00 193 LEU A C 1
ATOM 1569 O O . LEU A 1 193 ? 2.674 -0.572 30.989 1.00 82.00 193 LEU A O 1
ATOM 1573 N N . ILE A 1 194 ? 3.857 0.087 32.772 1.00 81.25 194 ILE A N 1
ATOM 1574 C CA . ILE A 1 194 ? 2.799 0.861 33.416 1.00 81.25 194 ILE A CA 1
ATOM 1575 C C . ILE A 1 194 ? 3.209 2.328 33.338 1.00 81.25 194 ILE A C 1
ATOM 1577 O O . ILE A 1 194 ? 4.323 2.699 33.723 1.00 81.25 194 ILE A O 1
ATOM 1581 N N . LEU A 1 195 ? 2.316 3.164 32.818 1.00 85.81 195 LEU A N 1
ATOM 1582 C CA . LEU A 1 195 ? 2.469 4.610 32.830 1.00 85.81 195 LEU A CA 1
ATOM 1583 C C . LEU A 1 195 ? 1.597 5.184 33.951 1.00 85.81 195 LEU A C 1
ATOM 1585 O O . LEU A 1 195 ? 0.375 5.199 33.839 1.00 85.81 195 LEU A O 1
ATOM 1589 N N . GLU A 1 196 ? 2.212 5.662 35.027 1.00 85.88 196 GLU A N 1
ATOM 1590 C CA . GLU A 1 196 ? 1.510 6.425 36.061 1.00 85.88 196 GLU A CA 1
ATOM 1591 C C . GLU A 1 196 ? 1.315 7.864 35.568 1.00 85.88 196 GLU A C 1
ATOM 1593 O O . GLU A 1 196 ? 2.296 8.553 35.295 1.00 85.88 196 GLU A O 1
ATOM 1598 N N . GLU A 1 197 ? 0.083 8.356 35.486 1.00 87.38 197 GLU A N 1
ATOM 1599 C CA . GLU A 1 197 ? -0.242 9.772 35.313 1.00 87.38 197 GLU A CA 1
ATOM 1600 C C . GLU A 1 197 ? -0.664 10.363 36.664 1.00 87.38 197 GLU A C 1
ATOM 1602 O O . GLU A 1 197 ? -1.686 9.973 37.228 1.00 87.38 197 GLU A O 1
ATOM 1607 N N . ASN A 1 198 ? 0.099 11.337 37.164 1.00 83.94 198 ASN A N 1
ATOM 1608 C CA . ASN A 1 198 ? -0.240 12.148 38.328 1.00 83.94 198 ASN A CA 1
ATOM 1609 C C . ASN A 1 198 ? -0.781 13.515 37.883 1.00 83.94 198 ASN A C 1
ATOM 1611 O O . ASN A 1 198 ? -0.063 14.343 37.307 1.00 83.94 198 ASN A O 1
ATOM 1615 N N . ALA A 1 199 ? -2.053 13.758 38.194 1.00 82.50 199 ALA A N 1
ATOM 1616 C CA . ALA A 1 199 ? -2.749 15.013 37.967 1.00 82.50 199 ALA A CA 1
ATOM 1617 C C . ALA A 1 199 ? -3.129 15.659 39.307 1.00 82.50 199 ALA A C 1
ATOM 1619 O O . ALA A 1 199 ? -4.121 15.289 39.931 1.00 82.50 199 ALA A O 1
ATOM 1620 N N . ASN A 1 200 ? -2.347 16.658 39.729 1.00 76.19 200 ASN A N 1
ATOM 1621 C CA . ASN A 1 200 ? -2.565 17.435 40.957 1.00 76.19 200 ASN A CA 1
ATOM 1622 C C . ASN A 1 200 ? -2.690 16.570 42.235 1.00 76.19 200 ASN A C 1
ATOM 1624 O O . ASN A 1 200 ? -3.467 16.901 43.125 1.00 76.19 200 ASN A O 1
ATOM 1628 N N . GLY A 1 201 ? -1.944 15.463 42.322 1.00 73.75 201 GLY A N 1
ATOM 1629 C CA . GLY A 1 201 ? -1.965 14.529 43.456 1.00 73.75 201 GLY A CA 1
ATOM 1630 C C . GLY A 1 201 ? -2.748 13.240 43.196 1.00 73.75 201 GLY A C 1
ATOM 1631 O O . GLY A 1 201 ? -2.445 12.223 43.815 1.00 73.75 201 GLY A O 1
ATOM 1632 N N . ASN A 1 202 ? -3.679 13.233 42.237 1.00 80.56 202 ASN A N 1
ATOM 1633 C CA . ASN A 1 202 ? -4.380 12.015 41.830 1.00 80.56 202 ASN A CA 1
ATOM 1634 C C . ASN A 1 202 ? -3.505 11.208 40.867 1.00 80.56 202 ASN A C 1
ATOM 1636 O O . ASN A 1 202 ? -3.252 11.655 39.747 1.00 80.56 202 ASN A O 1
ATOM 1640 N N . VAL A 1 203 ? -3.059 10.028 41.300 1.00 84.62 203 VAL A N 1
ATOM 1641 C CA . VAL A 1 203 ? -2.296 9.075 40.481 1.00 84.62 203 VAL A CA 1
ATOM 1642 C C . VAL A 1 203 ? -3.256 8.099 39.799 1.00 84.62 203 VAL A C 1
ATOM 1644 O O . VAL A 1 203 ? -4.170 7.574 40.429 1.00 84.62 203 VAL A O 1
ATOM 1647 N N . THR A 1 204 ? -3.044 7.861 38.508 1.00 85.94 204 THR A N 1
ATOM 1648 C CA . THR A 1 204 ? -3.783 6.890 37.691 1.00 85.94 204 THR A CA 1
ATOM 1649 C C . THR A 1 204 ? -2.797 6.029 36.914 1.00 85.94 204 THR A C 1
ATOM 1651 O O . THR A 1 204 ? -1.853 6.557 36.335 1.00 85.94 204 THR A O 1
ATOM 1654 N N . GLU A 1 205 ? -2.989 4.714 36.913 1.00 86.38 205 GLU A N 1
ATOM 1655 C CA . GLU A 1 205 ? -2.105 3.771 36.223 1.00 86.38 205 GLU A CA 1
ATOM 1656 C C . GLU A 1 205 ? -2.691 3.356 34.874 1.00 86.38 205 GLU A C 1
ATOM 1658 O O . GLU A 1 205 ? -3.859 2.975 34.778 1.00 86.38 205 GLU A O 1
ATOM 1663 N N . HIS A 1 206 ? -1.860 3.403 33.834 1.00 87.19 206 HIS A N 1
ATOM 1664 C CA . HIS A 1 206 ? -2.216 3.018 32.471 1.00 87.19 206 HIS A CA 1
ATOM 1665 C C . HIS A 1 206 ? -1.283 1.882 32.018 1.00 87.19 206 HIS A C 1
ATOM 1667 O O . HIS A 1 206 ? -0.161 2.163 31.582 1.00 87.19 206 HIS A O 1
ATOM 1673 N N . PRO A 1 207 ? -1.685 0.603 32.163 1.00 83.25 207 PRO A N 1
ATOM 1674 C CA . PRO A 1 207 ? -0.896 -0.533 31.694 1.00 83.25 207 PRO A CA 1
ATOM 1675 C C . PRO A 1 207 ? -0.903 -0.598 30.162 1.00 83.25 207 PRO A C 1
ATOM 1677 O O . PRO A 1 207 ? -1.946 -0.459 29.519 1.00 83.25 207 PRO A O 1
ATOM 1680 N N . LEU A 1 208 ? 0.275 -0.806 29.579 1.00 83.19 208 LEU A N 1
ATOM 1681 C CA . LEU A 1 208 ? 0.518 -0.897 28.145 1.00 83.19 208 LEU A CA 1
ATOM 1682 C C . LEU A 1 208 ? 1.299 -2.185 27.852 1.00 83.19 208 LEU A C 1
ATOM 1684 O O . LEU A 1 208 ? 2.442 -2.358 28.282 1.00 83.19 208 LEU A O 1
ATOM 1688 N N . GLU A 1 209 ? 0.659 -3.086 27.109 1.00 82.94 209 GLU A N 1
ATOM 1689 C CA . GLU A 1 209 ? 1.118 -4.458 26.877 1.00 82.94 209 GLU A CA 1
ATOM 1690 C C . GLU A 1 209 ? 1.013 -4.844 25.389 1.00 82.94 209 GLU A C 1
ATOM 1692 O O . GLU A 1 209 ? 0.291 -4.224 24.599 1.00 82.94 209 GLU A O 1
ATOM 1697 N N . GLY A 1 210 ? 1.735 -5.894 24.986 1.00 77.50 210 GLY A N 1
ATOM 1698 C CA . GLY A 1 210 ? 1.598 -6.500 23.658 1.00 77.50 210 GLY A CA 1
ATOM 1699 C C . GLY A 1 210 ? 2.298 -5.791 22.486 1.00 77.50 210 GLY A C 1
ATOM 1700 O O . GLY A 1 210 ? 2.144 -6.247 21.352 1.00 77.50 210 GLY A O 1
ATOM 1701 N N . LYS A 1 211 ? 3.085 -4.724 22.703 1.00 81.38 211 LYS A N 1
ATOM 1702 C CA . LYS A 1 211 ? 3.841 -4.025 21.638 1.00 81.38 211 LYS A CA 1
ATOM 1703 C C . LYS A 1 211 ? 5.332 -3.856 21.939 1.00 81.38 211 LYS A C 1
ATOM 1705 O O . LYS A 1 211 ? 5.766 -3.847 23.086 1.00 81.38 211 LYS A O 1
ATOM 1710 N N . CYS A 1 212 ? 6.125 -3.714 20.874 1.00 76.88 212 CYS A N 1
ATOM 1711 C CA . CYS A 1 212 ? 7.551 -3.353 20.916 1.00 76.88 212 CYS A CA 1
ATOM 1712 C C . CYS A 1 212 ? 7.802 -1.833 20.870 1.00 76.88 212 CYS A C 1
ATOM 1714 O O . CYS A 1 212 ? 8.930 -1.377 21.053 1.00 76.88 212 CYS A O 1
ATOM 1716 N N . CYS A 1 213 ? 6.749 -1.046 20.643 1.00 84.81 213 CYS A N 1
ATOM 1717 C CA . CYS A 1 213 ? 6.748 0.401 20.767 1.00 84.81 213 CYS A CA 1
ATOM 1718 C C . CYS A 1 213 ? 5.347 0.881 21.164 1.00 84.81 213 CYS A C 1
ATOM 1720 O O . CYS A 1 213 ? 4.355 0.407 20.605 1.00 84.81 213 CYS A O 1
ATOM 1722 N N . TYR A 1 214 ? 5.283 1.830 22.096 1.00 86.50 214 TYR A N 1
ATOM 1723 C CA . TYR A 1 214 ? 4.062 2.518 22.508 1.00 86.50 214 TYR A CA 1
ATOM 1724 C C . TYR A 1 214 ? 4.156 3.999 22.171 1.00 86.50 214 TYR A C 1
ATOM 1726 O O . TYR A 1 214 ? 5.197 4.628 22.350 1.00 86.50 214 TYR A O 1
ATOM 1734 N N . THR A 1 215 ? 3.058 4.572 21.700 1.00 86.88 215 THR A N 1
ATOM 1735 C CA . THR A 1 215 ? 2.980 5.941 21.189 1.00 86.88 215 THR A CA 1
ATOM 1736 C C . THR A 1 215 ? 2.079 6.809 22.059 1.00 86.88 215 THR A C 1
ATOM 1738 O O . THR A 1 215 ? 0.996 6.404 22.476 1.00 86.88 215 THR A O 1
ATOM 1741 N N . ILE A 1 216 ? 2.526 8.034 22.324 1.00 85.69 216 ILE A N 1
ATOM 1742 C CA . ILE A 1 216 ? 1.832 9.006 23.168 1.00 85.69 216 ILE A CA 1
ATOM 1743 C C . ILE A 1 216 ? 1.467 10.219 22.316 1.00 85.69 216 ILE A C 1
ATOM 1745 O O . ILE A 1 216 ? 2.346 10.807 21.683 1.00 85.69 216 ILE A O 1
ATOM 1749 N N . GLY A 1 217 ? 0.199 10.631 22.301 1.00 84.75 217 GLY A N 1
ATOM 1750 C CA . GLY A 1 217 ? -0.239 11.785 21.509 1.00 84.75 217 GLY A CA 1
ATOM 1751 C C . GLY A 1 217 ? -1.754 11.960 21.437 1.00 84.75 217 GLY A C 1
ATOM 1752 O O . GLY A 1 217 ? -2.508 11.208 22.046 1.00 84.75 217 GLY A O 1
ATOM 1753 N N . ARG A 1 218 ? -2.211 12.968 20.683 1.00 83.12 218 ARG A N 1
ATOM 1754 C CA . ARG A 1 218 ? -3.648 13.220 20.447 1.00 83.12 218 ARG A CA 1
ATOM 1755 C C . ARG A 1 218 ? -4.271 12.349 19.349 1.00 83.12 218 ARG A C 1
ATOM 1757 O O . ARG A 1 218 ? -5.494 12.308 19.242 1.00 83.12 218 ARG A O 1
ATOM 1764 N N . HIS A 1 219 ? -3.475 11.712 18.491 1.00 82.69 219 HIS A N 1
ATOM 1765 C CA . HIS A 1 219 ? -3.991 10.951 17.353 1.00 82.69 219 HIS A CA 1
ATOM 1766 C C . HIS A 1 219 ? -4.744 9.691 17.806 1.00 82.69 219 HIS A C 1
ATOM 1768 O O . HIS A 1 219 ? -4.399 9.072 18.812 1.00 82.69 219 HIS A O 1
ATOM 1774 N N . LEU A 1 220 ? -5.766 9.272 17.050 1.00 80.56 220 LEU A N 1
ATOM 1775 C CA . LEU A 1 220 ? -6.607 8.130 17.427 1.00 80.56 220 LEU A CA 1
ATOM 1776 C C . LEU A 1 220 ? -5.828 6.812 17.544 1.00 80.56 220 LEU A C 1
ATOM 1778 O O . LEU A 1 220 ? -6.220 5.969 18.349 1.00 80.56 220 LEU A O 1
ATOM 1782 N N . SER A 1 221 ? -4.727 6.665 16.803 1.00 81.25 221 SER A N 1
ATOM 1783 C CA . SER A 1 221 ? -3.848 5.490 16.853 1.00 81.25 221 SER A CA 1
ATOM 1784 C C . SER A 1 221 ? -2.868 5.469 18.031 1.00 81.25 221 SER A C 1
ATOM 1786 O O . SER A 1 221 ? -2.178 4.466 18.183 1.00 81.25 221 SER A O 1
ATOM 1788 N N . CYS A 1 222 ? -2.756 6.547 18.819 1.00 85.12 222 CYS A N 1
ATOM 1789 C CA . CYS A 1 222 ? -1.841 6.575 19.959 1.00 85.12 222 CYS A CA 1
ATOM 1790 C C . CYS A 1 222 ? -2.318 5.650 21.083 1.00 85.12 222 CYS A C 1
ATOM 1792 O O . CYS A 1 222 ? -3.505 5.634 21.418 1.00 85.12 222 CYS A O 1
ATOM 1794 N N . ASP A 1 223 ? -1.369 4.921 21.666 1.00 88.25 223 ASP A N 1
ATOM 1795 C CA . ASP A 1 223 ? -1.575 3.975 22.767 1.00 88.25 223 ASP A CA 1
ATOM 1796 C C . ASP A 1 223 ? -1.994 4.683 24.052 1.00 88.25 223 ASP A C 1
ATOM 1798 O O . ASP A 1 223 ? -2.909 4.238 24.739 1.00 88.25 223 ASP A O 1
ATOM 1802 N N . PHE A 1 224 ? -1.373 5.830 24.331 1.00 88.62 224 PHE A N 1
ATOM 1803 C CA . PHE A 1 224 ? -1.746 6.699 25.437 1.00 88.62 224 PHE A CA 1
ATOM 1804 C C . PHE A 1 224 ? -2.088 8.109 24.942 1.00 88.62 224 PHE A C 1
ATOM 1806 O O . PHE A 1 224 ? -1.400 8.683 24.091 1.00 88.62 224 PHE A O 1
ATOM 1813 N N . LYS A 1 225 ? -3.177 8.669 25.479 1.00 89.31 225 LYS A N 1
ATOM 1814 C CA . LYS A 1 225 ? -3.783 9.939 25.051 1.00 89.31 225 LYS A CA 1
ATOM 1815 C C . LYS A 1 225 ? -3.884 10.884 26.248 1.00 89.31 225 LYS A C 1
ATOM 1817 O O . LYS A 1 225 ? -4.910 10.885 26.925 1.00 89.31 225 LYS A O 1
ATOM 1822 N N . PRO A 1 226 ? -2.836 11.674 26.540 1.00 81.06 226 PRO A N 1
ATOM 1823 C CA . PRO A 1 226 ? -2.805 12.476 27.753 1.00 81.06 226 PRO A CA 1
ATOM 1824 C C . PRO A 1 226 ? -3.740 13.683 27.640 1.00 81.06 226 PRO A C 1
ATOM 1826 O O . PRO A 1 226 ? -3.845 14.313 26.582 1.00 81.06 226 PRO A O 1
ATOM 1829 N N . LEU A 1 227 ? -4.385 14.046 28.749 1.00 72.56 227 LEU A N 1
ATOM 1830 C CA . LEU A 1 227 ? -5.337 15.158 28.829 1.00 72.56 227 LEU A CA 1
ATOM 1831 C C . LEU A 1 227 ? -4.613 16.520 28.880 1.00 72.56 227 LEU A C 1
ATOM 1833 O O . LEU A 1 227 ? -4.576 17.189 29.915 1.00 72.56 227 LEU A O 1
ATOM 1837 N N . ASN A 1 228 ? -4.017 16.936 27.757 1.00 69.75 228 ASN A N 1
ATOM 1838 C CA . ASN A 1 228 ? -3.366 18.241 27.599 1.00 69.75 228 ASN A CA 1
ATOM 1839 C C . ASN A 1 228 ? -3.600 18.850 26.188 1.00 69.75 228 ASN A C 1
ATOM 1841 O O . ASN A 1 228 ? -3.254 18.211 25.189 1.00 69.75 228 ASN A O 1
ATOM 1845 N N . PRO A 1 229 ? -4.099 20.103 26.082 1.00 57.66 229 PRO A N 1
ATOM 1846 C CA . PRO A 1 229 ? -4.221 20.836 24.817 1.00 57.66 229 PRO A CA 1
ATOM 1847 C C . PRO A 1 229 ? -2.930 20.966 23.988 1.00 57.66 229 PRO A C 1
ATOM 1849 O O . PRO A 1 229 ? -2.997 20.915 22.760 1.00 57.66 229 PRO A O 1
ATOM 1852 N N . SER A 1 230 ? -1.758 21.117 24.623 1.00 71.44 230 SER A N 1
ATOM 1853 C CA . SER A 1 230 ? -0.485 21.433 23.940 1.00 71.44 230 SER A CA 1
ATOM 1854 C C . SER A 1 230 ? 0.284 20.220 23.390 1.00 71.44 230 SER A C 1
ATOM 1856 O O . SER A 1 230 ? 1.440 20.340 22.988 1.00 71.44 230 SER A O 1
ATOM 1858 N N . ILE A 1 231 ? -0.344 19.042 23.336 1.00 78.19 231 ILE A N 1
ATOM 1859 C CA . ILE A 1 231 ? 0.279 17.800 22.854 1.00 78.19 231 ILE A CA 1
ATOM 1860 C C . ILE A 1 231 ? 0.195 17.672 21.324 1.00 78.19 231 ILE A C 1
ATOM 1862 O O . ILE A 1 231 ? -0.766 18.098 20.683 1.00 78.19 231 ILE A O 1
ATOM 1866 N N . SER A 1 232 ? 1.208 17.072 20.703 1.00 73.62 232 SER A N 1
ATOM 1867 C CA . SER A 1 232 ? 1.272 16.843 19.249 1.00 73.62 232 SER A CA 1
ATOM 1868 C C . SER A 1 232 ? 0.323 15.713 18.794 1.00 73.62 232 SER A C 1
ATOM 1870 O O . SER A 1 232 ? -0.172 14.946 19.620 1.00 73.62 232 SER A O 1
ATOM 1872 N N . ARG A 1 233 ? 0.074 15.553 17.479 1.00 77.44 233 ARG A N 1
ATOM 1873 C CA . ARG A 1 233 ? -0.688 14.388 16.956 1.00 77.44 233 ARG A CA 1
ATOM 1874 C C . ARG A 1 233 ? -0.058 13.076 17.439 1.00 77.44 233 ARG A C 1
ATOM 1876 O O . ARG A 1 233 ? -0.726 12.293 18.100 1.00 77.44 233 ARG A O 1
ATOM 1883 N N . VAL A 1 234 ? 1.243 12.923 17.212 1.00 79.44 234 VAL A N 1
ATOM 1884 C CA . VAL A 1 234 ? 2.116 11.982 17.922 1.00 79.44 234 VAL A CA 1
ATOM 1885 C C . VAL A 1 234 ? 3.211 12.813 18.579 1.00 79.44 234 VAL A C 1
ATOM 1887 O O . VAL A 1 234 ? 3.817 13.654 17.913 1.00 79.44 234 VAL A O 1
ATOM 1890 N N . HIS A 1 235 ? 3.408 12.642 19.882 1.00 79.31 235 HIS A N 1
ATOM 1891 C CA . HIS A 1 235 ? 4.220 13.519 20.729 1.00 79.31 235 HIS A CA 1
ATOM 1892 C C . HIS A 1 235 ? 5.442 12.810 21.320 1.00 79.31 235 HIS A C 1
ATOM 1894 O O . HIS A 1 235 ? 6.522 13.392 21.331 1.00 79.31 235 HIS A O 1
ATOM 1900 N N . ALA A 1 236 ? 5.301 11.551 21.741 1.00 80.88 236 ALA A N 1
ATOM 1901 C CA . ALA A 1 236 ? 6.417 10.722 22.192 1.00 80.88 236 ALA A CA 1
ATOM 1902 C C . ALA A 1 236 ? 6.217 9.250 21.801 1.00 80.88 236 ALA A C 1
ATOM 1904 O O . ALA A 1 236 ? 5.109 8.823 21.466 1.00 80.88 236 ALA A O 1
ATOM 1905 N N . SER A 1 237 ? 7.296 8.473 21.868 1.00 83.38 237 SER A N 1
ATOM 1906 C CA . SER A 1 237 ? 7.285 7.025 21.659 1.00 83.38 237 SER A CA 1
ATOM 1907 C C . SER A 1 237 ? 8.208 6.361 22.679 1.00 83.38 237 SER A C 1
ATOM 1909 O O . SER A 1 237 ? 9.303 6.862 22.928 1.00 83.38 237 SER A O 1
ATOM 1911 N N . ILE A 1 238 ? 7.772 5.249 23.266 1.00 80.88 238 ILE A N 1
ATOM 1912 C CA . ILE A 1 238 ? 8.545 4.431 24.206 1.00 80.88 238 ILE A CA 1
ATOM 1913 C C . ILE A 1 238 ? 8.842 3.106 23.509 1.00 80.88 238 ILE A C 1
ATOM 1915 O O . ILE A 1 238 ? 7.923 2.456 23.016 1.00 80.88 238 ILE A O 1
ATOM 1919 N N . TYR A 1 239 ? 10.108 2.707 23.451 1.00 78.94 239 TYR A N 1
ATOM 1920 C CA . TYR A 1 239 ? 10.559 1.467 22.819 1.00 78.94 239 TYR A CA 1
ATOM 1921 C C . TYR A 1 239 ? 11.833 0.948 23.499 1.00 78.94 239 TYR A C 1
ATOM 1923 O O . TYR A 1 239 ? 12.473 1.679 24.258 1.00 78.94 239 TYR A O 1
ATOM 1931 N N . LEU A 1 240 ? 12.207 -0.303 23.225 1.00 72.56 240 LEU A N 1
ATOM 1932 C CA . LEU A 1 240 ? 13.496 -0.867 23.639 1.00 72.56 240 LEU A CA 1
ATOM 1933 C C . LEU A 1 240 ? 14.526 -0.711 22.511 1.00 72.56 240 LEU A C 1
ATOM 1935 O O . LEU A 1 240 ? 14.243 -1.073 21.372 1.00 72.56 240 LEU A O 1
ATOM 1939 N N . ASP A 1 241 ? 15.720 -0.199 22.813 1.00 69.94 241 ASP A N 1
ATOM 1940 C CA . ASP A 1 241 ? 16.861 -0.179 21.881 1.00 69.94 241 ASP A CA 1
ATOM 1941 C C . ASP A 1 241 ? 17.431 -1.605 21.722 1.00 69.94 241 ASP A C 1
ATOM 1943 O O . ASP A 1 241 ? 17.548 -2.344 22.703 1.00 69.94 241 ASP A O 1
ATOM 1947 N N . ARG A 1 242 ? 17.799 -2.007 20.496 1.00 64.88 242 ARG A N 1
ATOM 1948 C CA . ARG A 1 242 ? 18.511 -3.277 20.230 1.00 64.88 242 ARG A CA 1
ATOM 1949 C C . ARG A 1 242 ? 19.870 -3.336 20.927 1.00 64.88 242 ARG A C 1
ATOM 1951 O O . ARG A 1 242 ? 20.311 -4.417 21.317 1.00 64.88 242 ARG A O 1
ATOM 1958 N N . ASN A 1 243 ? 20.525 -2.188 21.070 1.00 58.19 243 ASN A N 1
ATOM 1959 C CA . ASN A 1 243 ? 21.826 -2.042 21.698 1.00 58.19 243 ASN A CA 1
ATOM 1960 C C . ASN A 1 243 ? 21.634 -1.544 23.136 1.00 58.19 243 ASN A C 1
ATOM 1962 O O . ASN A 1 243 ? 21.615 -0.338 23.387 1.00 58.19 243 ASN A O 1
ATOM 1966 N N . TYR A 1 244 ? 21.520 -2.468 24.096 1.00 50.41 244 TYR A N 1
ATOM 1967 C CA . TYR A 1 244 ? 21.491 -2.146 25.530 1.00 50.41 244 TYR A CA 1
ATOM 1968 C C . TYR A 1 244 ? 22.753 -1.348 25.928 1.00 50.41 244 TYR A C 1
ATOM 1970 O O . TYR A 1 244 ? 23.795 -1.933 26.216 1.00 50.41 244 TYR A O 1
ATOM 1978 N N . GLY A 1 245 ? 22.669 -0.011 25.923 1.00 40.50 245 GLY A N 1
ATOM 1979 C CA . GLY A 1 245 ? 23.794 0.891 26.213 1.00 40.50 245 GLY A CA 1
ATOM 1980 C C . GLY A 1 245 ? 23.888 2.178 25.373 1.00 40.50 245 GLY A C 1
ATOM 1981 O O . GLY A 1 245 ? 24.741 3.016 25.672 1.00 40.50 245 GLY A O 1
ATOM 1982 N N . GLY A 1 246 ? 23.038 2.390 24.360 1.00 27.16 246 GLY A N 1
ATOM 1983 C CA . GLY A 1 246 ? 23.034 3.622 23.551 1.00 27.16 246 GLY A CA 1
ATOM 1984 C C . GLY A 1 246 ? 22.747 4.912 24.349 1.00 27.16 246 GLY A C 1
ATOM 1985 O O . GLY A 1 246 ? 21.907 4.935 25.247 1.00 27.16 246 GLY A O 1
ATOM 1986 N N . LYS A 1 247 ? 23.438 6.020 24.030 1.00 34.34 247 LYS A N 1
ATOM 1987 C CA . LYS A 1 247 ? 23.196 7.349 24.634 1.00 34.34 247 LYS A CA 1
ATOM 1988 C C . LYS A 1 247 ? 22.104 8.131 23.887 1.00 34.34 247 LYS A C 1
ATOM 1990 O O . LYS A 1 247 ? 22.421 8.957 23.039 1.00 34.34 247 LYS A O 1
ATOM 1995 N N . PHE A 1 248 ? 20.850 7.967 24.295 1.00 34.03 248 PHE A N 1
ATOM 1996 C CA . PHE A 1 248 ? 19.816 9.010 24.178 1.00 34.03 248 PHE A CA 1
ATOM 1997 C C . PHE A 1 248 ? 19.116 9.200 25.531 1.00 34.03 248 PHE A C 1
ATOM 1999 O O . PHE A 1 248 ? 19.478 8.530 26.495 1.00 34.03 248 PHE A O 1
ATOM 2006 N N . GLN A 1 249 ? 18.236 10.201 25.654 1.00 35.50 249 GLN A N 1
ATOM 2007 C CA . GLN A 1 249 ? 17.806 10.790 26.933 1.00 35.50 249 GLN A CA 1
ATOM 2008 C C . GLN A 1 249 ? 17.294 9.742 27.945 1.00 35.50 249 GLN A C 1
ATOM 2010 O O . GLN A 1 249 ? 16.121 9.379 27.948 1.00 35.50 249 GLN A O 1
ATOM 2015 N N . TYR A 1 250 ? 18.188 9.277 28.829 1.00 38.84 250 TYR A N 1
ATOM 2016 C CA . TYR A 1 250 ? 17.894 8.244 29.821 1.00 38.84 250 TYR A CA 1
ATOM 2017 C C . TYR A 1 250 ? 16.798 8.720 30.777 1.00 38.84 250 TYR A C 1
ATOM 2019 O O . TYR A 1 250 ? 17.051 9.428 31.763 1.00 38.84 250 TYR A O 1
ATOM 2027 N N . LEU A 1 251 ? 15.585 8.234 30.543 1.00 44.25 251 LEU A N 1
ATOM 2028 C CA . LEU A 1 251 ? 14.592 8.082 31.589 1.00 44.25 251 LEU A CA 1
ATOM 2029 C C . LEU A 1 251 ? 15.076 6.981 32.525 1.00 44.25 251 LEU A C 1
ATOM 2031 O O . LEU A 1 251 ? 14.741 5.809 32.377 1.00 44.25 251 LEU A O 1
ATOM 2035 N N . LYS A 1 252 ? 15.908 7.381 33.496 1.00 38.34 252 LYS A N 1
ATOM 2036 C CA . LYS A 1 252 ? 16.170 6.560 34.678 1.00 38.34 252 LYS A CA 1
ATOM 2037 C C . LYS A 1 252 ? 14.821 6.112 35.236 1.00 38.34 252 LYS A C 1
ATOM 2039 O O . LYS A 1 252 ? 13.931 6.946 35.411 1.00 38.34 252 LYS A O 1
ATOM 2044 N N . TRP A 1 253 ? 14.700 4.817 35.510 1.00 41.59 253 TRP A N 1
ATOM 2045 C CA . TRP A 1 253 ? 13.533 4.217 36.148 1.00 41.59 253 TRP A CA 1
ATOM 2046 C C . TRP A 1 253 ? 13.041 5.085 37.319 1.00 41.59 253 TRP A C 1
ATOM 2048 O O . TRP A 1 253 ? 13.841 5.570 38.122 1.00 41.59 253 TRP A O 1
ATOM 2058 N N . GLY A 1 254 ? 11.736 5.358 37.353 1.00 45.59 254 GLY A N 1
ATOM 2059 C CA . GLY A 1 254 ? 11.111 6.212 38.364 1.00 45.59 254 GLY A CA 1
ATOM 2060 C C . GLY A 1 254 ? 11.119 7.726 38.093 1.00 45.59 254 GLY A C 1
ATOM 2061 O O . GLY A 1 254 ? 10.430 8.453 38.817 1.00 45.59 254 GLY A O 1
ATOM 2062 N N . LYS A 1 255 ? 11.825 8.234 37.065 1.00 56.69 255 LYS A N 1
ATOM 2063 C CA . LYS A 1 255 ? 11.765 9.666 36.711 1.00 56.69 255 LYS A CA 1
ATOM 2064 C C . LYS A 1 255 ? 10.367 10.087 36.256 1.00 56.69 255 LYS A C 1
ATOM 2066 O O . LYS A 1 255 ? 9.717 9.401 35.473 1.00 56.69 255 LYS A O 1
ATOM 2071 N N . MET A 1 256 ? 9.968 11.273 36.710 1.00 61.66 256 MET A N 1
ATOM 2072 C CA . MET A 1 256 ? 8.743 11.947 36.295 1.00 61.66 256 MET A CA 1
ATOM 2073 C C . MET A 1 256 ? 9.004 12.811 35.053 1.00 61.66 256 MET A C 1
ATOM 2075 O O . MET A 1 256 ? 9.981 13.557 34.991 1.00 61.66 256 MET A O 1
ATOM 2079 N N . LEU A 1 257 ? 8.117 12.691 34.074 1.00 72.25 257 LEU A N 1
ATOM 2080 C CA . LEU A 1 257 ? 8.048 13.439 32.822 1.00 72.25 257 LEU A CA 1
ATOM 2081 C C . LEU A 1 257 ? 6.958 14.503 32.904 1.00 72.25 257 LEU A C 1
ATOM 2083 O O . LEU A 1 257 ? 5.911 14.254 33.492 1.00 72.25 257 LEU A O 1
ATOM 2087 N N . GLN A 1 258 ? 7.144 15.633 32.229 1.00 69.69 258 GLN A N 1
ATOM 2088 C CA . GLN A 1 258 ? 6.054 16.545 31.873 1.00 69.69 258 GLN A CA 1
ATOM 2089 C C . GLN A 1 258 ? 5.891 16.525 30.352 1.00 69.69 258 GLN A C 1
ATOM 2091 O O . GLN A 1 258 ? 6.881 16.516 29.621 1.00 69.69 258 GLN A O 1
ATOM 2096 N N . LEU A 1 259 ? 4.645 16.468 29.876 1.00 71.56 259 LEU A N 1
ATOM 2097 C CA . LEU A 1 259 ? 4.323 16.446 28.447 1.00 71.56 259 LEU A CA 1
ATOM 2098 C C . LEU A 1 259 ? 3.723 17.793 28.048 1.00 71.56 259 LEU A C 1
ATOM 2100 O O . LEU A 1 259 ? 2.618 18.137 28.479 1.00 71.56 259 LEU A O 1
ATOM 2104 N N . GLY A 1 260 ? 4.454 18.550 27.228 1.00 66.50 260 GLY A N 1
ATOM 2105 C CA . GLY A 1 260 ? 4.113 19.928 26.874 1.00 66.50 260 GLY A CA 1
ATOM 2106 C C . GLY A 1 260 ? 4.090 20.856 28.095 1.00 66.50 260 GLY A C 1
ATOM 2107 O O . GLY A 1 260 ? 4.887 20.719 29.015 1.00 66.50 260 GLY A O 1
ATOM 2108 N N . THR A 1 261 ? 3.147 21.796 28.112 1.00 69.75 261 THR A N 1
ATOM 2109 C CA . THR A 1 261 ? 3.002 22.829 29.159 1.00 69.75 261 THR A CA 1
ATOM 2110 C C . THR A 1 261 ? 2.148 22.401 30.366 1.00 69.75 261 THR A C 1
ATOM 2112 O O . THR A 1 261 ? 1.656 23.247 31.113 1.00 69.75 261 THR A O 1
ATOM 2115 N N . SER A 1 262 ? 1.908 21.099 30.556 1.00 68.88 262 SER A N 1
ATOM 2116 C CA . SER A 1 262 ? 1.006 20.608 31.606 1.00 68.88 262 SER A CA 1
ATOM 2117 C C . SER A 1 262 ? 1.663 20.543 32.987 1.00 68.88 262 SER A C 1
ATOM 2119 O O . SER A 1 262 ? 2.814 20.139 33.119 1.00 68.88 262 SER A O 1
ATOM 2121 N N . LYS A 1 263 ? 0.877 20.819 34.039 1.00 73.19 263 LYS A N 1
ATOM 2122 C CA . LYS A 1 263 ? 1.241 20.500 35.434 1.00 73.19 263 LYS A CA 1
ATOM 2123 C C . LYS A 1 263 ? 1.177 18.992 35.736 1.00 73.19 263 LYS A C 1
ATOM 2125 O O . LYS A 1 263 ? 1.689 18.561 36.766 1.00 73.19 263 LYS A O 1
ATOM 2130 N N . ARG A 1 264 ? 0.545 18.195 34.862 1.00 80.12 264 ARG A N 1
ATOM 2131 C CA . ARG A 1 264 ? 0.473 16.731 34.978 1.00 80.12 264 ARG A CA 1
ATOM 2132 C C . ARG A 1 264 ? 1.852 16.116 34.772 1.00 80.12 264 ARG A C 1
ATOM 2134 O O . ARG A 1 264 ? 2.600 16.542 33.892 1.00 80.12 264 ARG A O 1
ATOM 2141 N N . THR A 1 265 ? 2.161 15.098 35.565 1.00 81.75 265 THR A N 1
ATOM 2142 C CA . THR A 1 265 ? 3.452 14.405 35.537 1.00 81.75 265 THR A CA 1
ATOM 2143 C C . THR A 1 265 ? 3.261 12.917 35.292 1.00 81.75 265 THR A C 1
ATOM 2145 O O . THR A 1 265 ? 2.285 12.344 35.761 1.00 81.75 265 THR A O 1
ATOM 2148 N N . TYR A 1 266 ? 4.177 12.294 34.553 1.00 82.88 266 TYR A N 1
ATOM 2149 C CA . TYR A 1 266 ? 4.058 10.898 34.130 1.00 82.88 266 TYR A CA 1
ATOM 2150 C C . TYR A 1 266 ? 5.284 10.095 34.563 1.00 82.88 266 TYR A C 1
ATOM 2152 O O . TYR A 1 266 ? 6.405 10.537 34.319 1.00 82.88 266 TYR A O 1
ATOM 2160 N N . ARG A 1 267 ? 5.112 8.922 35.174 1.00 80.31 267 ARG A N 1
ATOM 2161 C CA . ARG A 1 267 ? 6.213 8.009 35.522 1.00 80.31 267 ARG A CA 1
ATOM 2162 C C . ARG A 1 267 ? 6.065 6.713 34.735 1.00 80.31 267 ARG A C 1
ATOM 2164 O O . ARG A 1 267 ? 4.977 6.161 34.647 1.00 80.31 267 ARG A O 1
ATOM 2171 N N . ILE A 1 268 ? 7.168 6.223 34.173 1.00 79.06 268 ILE A N 1
ATOM 2172 C CA . ILE A 1 268 ? 7.211 4.934 33.471 1.00 79.06 268 ILE A CA 1
ATOM 2173 C C . ILE A 1 268 ? 7.784 3.878 34.418 1.00 79.06 268 ILE A C 1
ATOM 2175 O O . ILE A 1 268 ? 8.899 4.031 34.931 1.00 79.06 268 ILE A O 1
ATOM 2179 N N . MET A 1 269 ? 7.039 2.793 34.608 1.00 69.00 269 MET A N 1
ATOM 2180 C CA . MET A 1 269 ? 7.482 1.573 35.274 1.00 69.00 269 MET A CA 1
ATOM 2181 C C . MET A 1 269 ? 7.540 0.448 34.242 1.00 69.00 269 MET A C 1
ATOM 2183 O O . MET A 1 269 ? 6.552 0.170 33.574 1.00 69.00 269 MET A O 1
ATOM 2187 N N . LEU A 1 270 ? 8.701 -0.184 34.077 1.00 66.44 270 LEU A N 1
ATOM 2188 C CA . LEU A 1 270 ? 8.873 -1.313 33.161 1.00 66.44 270 LEU A CA 1
ATOM 2189 C C . LEU A 1 270 ? 8.688 -2.617 33.937 1.00 66.44 270 LEU A C 1
ATOM 2191 O O . LEU A 1 270 ? 9.434 -2.860 34.887 1.00 66.44 270 LEU A O 1
ATOM 2195 N N . ASN A 1 271 ? 7.754 -3.467 33.509 1.00 60.84 271 ASN A N 1
ATOM 2196 C CA . ASN A 1 271 ? 7.661 -4.843 33.998 1.00 60.84 271 ASN A CA 1
ATOM 2197 C C . ASN A 1 271 ? 8.646 -5.701 33.187 1.00 60.84 271 ASN A C 1
ATOM 2199 O O . ASN A 1 271 ? 8.284 -6.368 32.220 1.00 60.84 271 ASN A O 1
ATOM 2203 N N . TYR A 1 272 ? 9.937 -5.557 33.491 1.00 53.00 272 TYR A N 1
ATOM 2204 C CA . TYR A 1 272 ? 11.020 -6.077 32.660 1.00 53.00 272 TYR A CA 1
ATOM 2205 C C . TYR A 1 272 ? 12.105 -6.744 33.512 1.00 53.00 272 TYR A C 1
ATOM 2207 O O . TYR A 1 272 ? 12.973 -6.061 34.054 1.00 53.00 272 TYR A O 1
ATOM 2215 N N . ASP A 1 273 ? 12.086 -8.080 33.582 1.00 57.12 273 ASP A N 1
ATOM 2216 C CA . ASP A 1 273 ? 13.225 -8.874 34.057 1.00 57.12 273 ASP A CA 1
ATOM 2217 C C . ASP A 1 273 ? 14.197 -9.137 32.880 1.00 57.12 273 ASP A C 1
ATOM 2219 O O . ASP A 1 273 ? 13.861 -9.868 31.937 1.00 57.12 273 ASP A O 1
ATOM 2223 N N . PRO A 1 274 ? 15.415 -8.555 32.886 1.00 52.09 274 PRO A N 1
ATOM 2224 C CA . PRO A 1 274 ? 16.385 -8.772 31.815 1.00 52.09 274 PRO A CA 1
ATOM 2225 C C . PRO A 1 274 ? 16.964 -10.194 31.810 1.00 52.09 274 PRO A C 1
ATOM 2227 O O . PRO A 1 274 ? 17.378 -10.683 30.757 1.00 52.09 274 PRO A O 1
ATOM 2230 N N . ALA A 1 275 ? 17.049 -10.842 32.973 1.00 46.50 275 ALA A N 1
ATOM 2231 C CA . ALA A 1 275 ? 17.748 -12.105 33.171 1.00 46.50 275 ALA A CA 1
ATOM 2232 C C . ALA A 1 275 ? 16.897 -13.295 32.715 1.00 46.50 275 ALA A C 1
ATOM 2234 O O . ALA A 1 275 ? 17.381 -14.129 31.942 1.00 46.50 275 ALA A O 1
ATOM 2235 N N . GLU A 1 276 ? 15.623 -13.340 33.116 1.00 56.88 276 GLU A N 1
ATOM 2236 C CA . GLU A 1 276 ? 14.687 -14.382 32.679 1.00 56.88 276 GLU A CA 1
ATOM 2237 C C . GLU A 1 276 ? 14.525 -14.360 31.151 1.00 56.88 276 GLU A C 1
ATOM 2239 O O . GLU A 1 276 ? 14.617 -15.393 30.476 1.00 56.88 276 GLU A O 1
ATOM 2244 N N . ARG A 1 277 ? 14.421 -13.160 30.571 1.00 56.12 277 ARG A N 1
ATOM 2245 C CA . ARG A 1 277 ? 14.259 -13.001 29.127 1.00 56.12 277 ARG A CA 1
ATOM 2246 C C . ARG A 1 277 ? 15.530 -13.260 28.322 1.00 56.12 277 ARG A C 1
ATOM 2248 O O . ARG A 1 277 ? 15.449 -13.805 27.220 1.00 56.12 277 ARG A O 1
ATOM 2255 N N . HIS A 1 278 ? 16.711 -12.931 28.849 1.00 52.31 278 HIS A N 1
ATOM 2256 C CA . HIS A 1 278 ? 17.974 -13.328 28.222 1.00 52.31 278 HIS A CA 1
ATOM 2257 C C . HIS A 1 278 ? 18.125 -14.858 28.211 1.00 52.31 278 HIS A C 1
ATOM 2259 O O . HIS A 1 278 ? 18.508 -15.431 27.189 1.00 52.31 278 HIS A O 1
ATOM 2265 N N . ALA A 1 279 ? 17.727 -15.540 29.293 1.00 54.41 279 ALA A N 1
ATOM 2266 C CA . ALA A 1 279 ? 17.678 -16.999 29.335 1.00 54.41 279 ALA A CA 1
ATOM 2267 C C . ALA A 1 279 ? 16.671 -17.581 28.322 1.00 54.41 279 ALA A C 1
ATOM 2269 O O . ALA A 1 279 ? 16.986 -18.569 27.654 1.00 54.41 279 ALA A O 1
ATOM 2270 N N . GLN A 1 280 ? 15.500 -16.959 28.142 1.00 63.19 280 GLN A N 1
ATOM 2271 C CA . GLN A 1 280 ? 14.539 -17.355 27.108 1.00 63.19 280 GLN A CA 1
ATOM 2272 C C . GLN A 1 280 ? 15.103 -17.166 25.689 1.00 63.19 280 GLN A C 1
ATOM 2274 O O . GLN A 1 280 ? 15.111 -18.125 24.918 1.00 63.19 280 GLN A O 1
ATOM 2279 N N . LYS A 1 281 ? 15.670 -15.996 25.362 1.00 63.31 281 LYS A N 1
ATOM 2280 C CA . LYS A 1 281 ? 16.310 -15.740 24.056 1.00 63.31 281 LYS A CA 1
ATOM 2281 C C . LYS A 1 281 ? 17.448 -16.719 23.759 1.00 63.31 281 LYS A C 1
ATOM 2283 O O . LYS A 1 281 ? 17.579 -17.180 22.626 1.00 63.31 281 LYS A O 1
ATOM 2288 N N . LEU A 1 282 ? 18.258 -17.076 24.759 1.00 62.22 282 LEU A N 1
ATOM 2289 C CA . LEU A 1 282 ? 19.301 -18.096 24.615 1.00 62.22 282 LEU A CA 1
ATOM 2290 C C . LEU A 1 282 ? 18.712 -19.485 24.331 1.00 62.22 282 LEU A C 1
ATOM 2292 O O . LEU A 1 282 ? 19.229 -20.190 23.465 1.00 62.22 282 LEU A O 1
ATOM 2296 N N . ARG A 1 283 ? 17.616 -19.873 24.999 1.00 69.56 283 ARG A N 1
ATOM 2297 C CA . ARG A 1 283 ? 16.898 -21.134 24.730 1.00 69.56 283 ARG A CA 1
ATOM 2298 C C . ARG A 1 283 ? 16.289 -21.151 23.328 1.00 69.56 283 ARG A C 1
ATOM 2300 O O . ARG A 1 283 ? 16.455 -22.133 22.614 1.00 69.56 283 ARG A O 1
ATOM 2307 N N . GLU A 1 284 ? 15.641 -20.071 22.905 1.00 68.44 284 GLU A N 1
ATOM 2308 C CA . GLU A 1 284 ? 15.040 -19.939 21.572 1.00 68.44 284 GLU A CA 1
ATOM 2309 C C . GLU A 1 284 ? 16.101 -19.959 20.468 1.00 68.44 284 GLU A C 1
ATOM 2311 O O . GLU A 1 284 ? 15.989 -20.748 19.530 1.00 68.44 284 GLU A O 1
ATOM 2316 N N . LYS A 1 285 ? 17.187 -19.188 20.616 1.00 68.62 285 LYS A N 1
ATOM 2317 C CA . LYS A 1 285 ? 18.316 -19.185 19.673 1.00 68.62 285 LYS A CA 1
ATOM 2318 C C . LYS A 1 285 ? 19.019 -20.544 19.619 1.00 68.62 285 LYS A C 1
ATOM 2320 O O . LYS A 1 285 ? 19.368 -20.991 18.530 1.00 68.62 285 LYS A O 1
ATOM 2325 N N . LYS A 1 286 ? 19.176 -21.237 20.756 1.00 69.94 286 LYS A N 1
ATOM 2326 C CA . LYS A 1 286 ? 19.691 -22.618 20.812 1.00 69.94 286 LYS A CA 1
ATOM 2327 C C . LYS A 1 286 ? 18.756 -23.597 20.099 1.00 69.94 286 LYS A C 1
ATOM 2329 O O . LYS A 1 286 ? 19.223 -24.409 19.311 1.00 69.94 286 LYS A O 1
ATOM 2334 N N . ASN A 1 287 ? 17.447 -23.498 20.317 1.00 70.69 287 ASN A N 1
ATOM 2335 C CA . ASN A 1 287 ? 16.458 -24.350 19.656 1.00 70.69 287 ASN A CA 1
ATOM 2336 C C . ASN A 1 287 ? 16.407 -24.107 18.140 1.00 70.69 287 ASN A C 1
ATOM 2338 O O . ASN A 1 287 ? 16.292 -25.060 17.376 1.00 70.69 287 ASN A O 1
ATOM 2342 N N . GLU A 1 288 ? 16.528 -22.857 17.695 1.00 67.31 288 GLU A N 1
ATOM 2343 C CA . GLU A 1 288 ? 16.580 -22.493 16.277 1.00 67.31 288 GLU A CA 1
ATOM 2344 C C . GLU A 1 288 ? 17.887 -22.954 15.611 1.00 67.31 288 GLU A C 1
ATOM 2346 O O . GLU A 1 288 ? 17.852 -23.542 14.531 1.00 67.31 288 GLU A O 1
ATOM 2351 N N . LEU A 1 289 ? 19.036 -22.783 16.275 1.00 65.31 289 LEU A N 1
ATOM 2352 C CA . LEU A 1 289 ? 20.313 -23.345 15.821 1.00 65.31 289 LEU A CA 1
ATOM 2353 C C . LEU A 1 289 ? 20.251 -24.875 15.726 1.00 65.31 289 LEU A C 1
ATOM 2355 O O . LEU A 1 289 ? 20.661 -25.429 14.711 1.00 65.31 289 LEU A O 1
ATOM 2359 N N . ASN A 1 290 ? 19.664 -25.550 16.718 1.00 71.00 290 ASN A N 1
ATOM 2360 C CA . ASN A 1 290 ? 19.474 -27.001 16.702 1.00 71.00 290 ASN A CA 1
ATOM 2361 C C . ASN A 1 290 ? 18.537 -27.453 15.569 1.00 71.00 290 ASN A C 1
ATOM 2363 O O . ASN A 1 290 ? 18.823 -28.448 14.908 1.00 71.00 290 ASN A O 1
ATOM 2367 N N . LYS A 1 291 ? 17.450 -26.718 15.289 1.00 68.25 291 LYS A N 1
ATOM 2368 C CA . LYS A 1 291 ? 16.570 -26.986 14.136 1.00 68.25 291 LYS A CA 1
ATOM 2369 C C . LYS A 1 291 ? 17.316 -26.833 12.813 1.00 68.25 291 LYS A C 1
ATOM 2371 O O . LYS A 1 291 ? 17.224 -27.719 11.969 1.00 68.25 291 LYS A O 1
ATOM 2376 N N . ARG A 1 292 ? 18.079 -25.748 12.637 1.00 65.44 292 ARG A N 1
ATOM 2377 C CA . ARG A 1 292 ? 18.888 -25.507 11.429 1.00 65.44 292 ARG A CA 1
ATOM 2378 C C . ARG A 1 292 ? 19.974 -26.562 11.253 1.00 65.44 292 ARG A C 1
ATOM 2380 O O . ARG A 1 292 ? 20.144 -27.057 10.146 1.00 65.44 292 ARG A O 1
ATOM 2387 N N . ALA A 1 293 ? 20.647 -26.957 12.333 1.00 67.00 293 ALA A N 1
ATOM 2388 C CA . ALA A 1 293 ? 21.608 -28.055 12.327 1.00 67.00 293 ALA A CA 1
ATOM 2389 C C . ALA A 1 293 ? 20.940 -29.387 11.945 1.00 67.00 293 ALA A C 1
ATOM 2391 O O . ALA A 1 293 ? 21.452 -30.090 11.087 1.00 67.00 293 ALA A O 1
ATOM 2392 N N . ALA A 1 294 ? 19.759 -29.700 12.489 1.00 69.31 294 ALA A N 1
ATOM 2393 C CA . ALA A 1 294 ? 19.007 -30.916 12.163 1.00 69.31 294 ALA A CA 1
ATOM 2394 C C . ALA A 1 294 ? 18.344 -30.905 10.770 1.00 69.31 294 ALA A C 1
ATOM 2396 O O . ALA A 1 294 ? 17.896 -31.951 10.295 1.00 69.31 294 ALA A O 1
ATOM 2397 N N . ILE A 1 295 ? 18.216 -29.744 10.121 1.00 67.38 295 ILE A N 1
ATOM 2398 C CA . ILE A 1 295 ? 17.847 -29.633 8.702 1.00 67.38 295 ILE A CA 1
ATOM 2399 C C . ILE A 1 295 ? 19.097 -29.861 7.852 1.00 67.38 295 ILE A C 1
ATOM 2401 O O . ILE A 1 295 ? 19.111 -30.814 7.081 1.00 67.38 295 ILE A O 1
ATOM 2405 N N . LYS A 1 296 ? 20.176 -29.102 8.092 1.00 63.47 296 LYS A N 1
ATOM 2406 C CA . LYS A 1 296 ? 21.454 -29.266 7.383 1.00 63.47 296 LYS A CA 1
ATOM 2407 C C . LYS A 1 296 ? 22.024 -30.679 7.481 1.00 63.47 296 LYS A C 1
ATOM 2409 O O . LYS A 1 296 ? 22.542 -31.171 6.493 1.00 63.47 296 LYS A O 1
ATOM 2414 N N . HIS A 1 297 ? 21.907 -31.347 8.630 1.00 67.12 297 HIS A N 1
ATOM 2415 C CA . HIS A 1 297 ? 22.345 -32.737 8.782 1.00 67.12 297 HIS A CA 1
ATOM 2416 C C . HIS A 1 297 ? 21.603 -33.653 7.810 1.00 67.12 297 HIS A C 1
ATOM 2418 O O . HIS A 1 297 ? 22.245 -34.372 7.062 1.00 67.12 297 HIS A O 1
ATOM 2424 N N . ARG A 1 298 ? 20.267 -33.558 7.742 1.00 67.00 298 ARG A N 1
ATOM 2425 C CA . ARG A 1 298 ? 19.452 -34.342 6.798 1.00 67.00 298 ARG A CA 1
ATOM 2426 C C . ARG A 1 298 ? 19.684 -33.959 5.337 1.00 67.00 298 ARG A C 1
ATOM 2428 O O . ARG A 1 298 ? 19.557 -34.815 4.472 1.00 67.00 298 ARG A O 1
ATOM 2435 N N . GLU A 1 299 ? 20.003 -32.698 5.051 1.00 58.53 299 GLU A N 1
ATOM 2436 C CA . GLU A 1 299 ? 20.387 -32.257 3.703 1.00 58.53 299 GLU A CA 1
ATOM 2437 C C . GLU A 1 299 ? 21.731 -32.871 3.289 1.00 58.53 299 GLU A C 1
ATOM 2439 O O . GLU A 1 299 ? 21.800 -33.494 2.236 1.00 58.53 299 GLU A O 1
ATOM 2444 N N . ILE A 1 300 ? 22.755 -32.784 4.145 1.00 62.75 300 ILE A N 1
ATOM 2445 C CA . ILE A 1 300 ? 24.087 -33.373 3.928 1.00 62.75 300 ILE A CA 1
ATOM 2446 C C . ILE A 1 300 ? 24.002 -34.900 3.810 1.00 62.75 300 ILE A C 1
ATOM 2448 O O . ILE A 1 300 ? 24.605 -35.481 2.918 1.00 62.75 300 ILE A O 1
ATOM 2452 N N . GLU A 1 301 ? 23.228 -35.547 4.677 1.00 62.03 301 GLU A N 1
ATOM 2453 C CA . GLU A 1 301 ? 22.987 -36.994 4.694 1.00 62.03 301 GLU A CA 1
ATOM 2454 C C . GLU A 1 301 ? 22.264 -37.449 3.413 1.00 62.03 301 GLU A C 1
ATOM 2456 O O . GLU A 1 301 ? 22.705 -38.392 2.760 1.00 62.03 301 GLU A O 1
ATOM 2461 N N . SER A 1 302 ? 21.249 -36.701 2.958 1.00 54.69 302 SER A N 1
ATOM 2462 C CA . SER A 1 302 ? 20.584 -36.940 1.669 1.00 54.69 302 SER A CA 1
ATOM 2463 C C . SER A 1 302 ? 21.497 -36.689 0.463 1.00 54.69 302 SER A C 1
ATOM 2465 O O . SER A 1 302 ? 21.353 -37.377 -0.550 1.00 54.69 302 SER A O 1
ATOM 2467 N N . GLU A 1 303 ? 22.406 -35.713 0.522 1.00 55.22 303 GLU A N 1
ATOM 2468 C CA . GLU A 1 303 ? 23.377 -35.447 -0.546 1.00 55.22 303 GLU A CA 1
ATOM 2469 C C . GLU A 1 303 ? 24.458 -36.533 -0.604 1.00 55.22 303 GLU A C 1
ATOM 2471 O O . GLU A 1 303 ? 24.747 -37.028 -1.692 1.00 55.22 303 GLU A O 1
ATOM 2476 N N . LEU A 1 304 ? 24.960 -36.997 0.544 1.00 55.44 304 LEU A N 1
ATOM 2477 C CA . LEU A 1 304 ? 25.854 -38.155 0.655 1.00 55.44 304 LEU A CA 1
ATOM 2478 C C . LEU A 1 304 ? 25.205 -39.439 0.125 1.00 55.44 304 LEU A C 1
ATOM 2480 O O . LEU A 1 304 ? 25.818 -40.128 -0.686 1.00 55.44 304 LEU A O 1
ATOM 2484 N N . GLU A 1 305 ? 23.960 -39.748 0.502 1.00 57.84 305 GLU A N 1
ATOM 2485 C CA . GLU A 1 305 ? 23.244 -40.911 -0.044 1.00 57.84 305 GLU A CA 1
ATOM 2486 C C . GLU A 1 305 ? 23.105 -40.839 -1.572 1.00 57.84 305 GLU A C 1
ATOM 2488 O O . GLU A 1 305 ? 23.309 -41.845 -2.257 1.00 57.84 305 GLU A O 1
ATOM 2493 N N . THR A 1 306 ? 22.798 -39.649 -2.104 1.00 57.72 306 THR A N 1
ATOM 2494 C CA . THR A 1 306 ? 22.620 -39.413 -3.546 1.00 57.72 306 THR A CA 1
ATOM 2495 C C . THR A 1 306 ? 23.944 -39.549 -4.309 1.00 57.72 306 THR A C 1
ATOM 2497 O O . THR A 1 306 ? 23.968 -40.172 -5.370 1.00 57.72 306 THR A O 1
ATOM 2500 N N . LEU A 1 307 ? 25.044 -39.028 -3.753 1.00 55.78 307 LEU A N 1
ATOM 2501 C CA . LEU A 1 307 ? 26.396 -39.149 -4.312 1.00 55.78 307 LEU A CA 1
ATOM 2502 C C . LEU A 1 307 ? 26.930 -40.590 -4.267 1.00 55.78 307 LEU A C 1
ATOM 2504 O O . LEU A 1 307 ? 27.612 -41.008 -5.196 1.00 55.78 307 LEU A O 1
ATOM 2508 N N . LEU A 1 308 ? 26.616 -41.353 -3.215 1.00 54.78 308 LEU A N 1
ATOM 2509 C CA . LEU A 1 308 ? 27.131 -42.715 -3.023 1.00 54.78 308 LEU A CA 1
ATOM 2510 C C . LEU A 1 308 ? 26.388 -43.789 -3.835 1.00 54.78 308 LEU A C 1
ATOM 2512 O O . LEU A 1 308 ? 26.986 -44.813 -4.156 1.00 54.78 308 LEU A O 1
ATOM 2516 N N . HIS A 1 309 ? 25.100 -43.595 -4.149 1.00 59.44 309 HIS A N 1
ATOM 2517 C CA . HIS A 1 309 ? 24.265 -44.659 -4.735 1.00 59.44 309 HIS A CA 1
ATOM 2518 C C . HIS A 1 309 ? 23.725 -44.368 -6.141 1.00 59.44 309 HIS A C 1
ATOM 2520 O O . HIS A 1 309 ? 23.281 -45.311 -6.804 1.00 59.44 309 HIS A O 1
ATOM 2526 N N . GLY A 1 310 ? 23.720 -43.107 -6.588 1.00 63.09 310 GLY A N 1
ATOM 2527 C CA . GLY A 1 310 ? 23.159 -42.680 -7.876 1.00 63.09 310 GLY A CA 1
ATOM 2528 C C . GLY A 1 310 ? 21.630 -42.821 -7.988 1.00 63.09 310 GLY A C 1
ATOM 2529 O O . GLY A 1 310 ? 21.015 -43.755 -7.454 1.00 63.09 310 GLY A O 1
ATOM 2530 N N . GLY A 1 311 ? 21.003 -41.890 -8.709 1.00 74.25 311 GLY A N 1
ATOM 2531 C CA . GLY A 1 311 ? 19.579 -41.927 -9.059 1.00 74.25 311 GLY A CA 1
ATOM 2532 C C . GLY A 1 311 ? 19.325 -42.481 -10.465 1.00 74.25 311 GLY A C 1
ATOM 2533 O O . GLY A 1 311 ? 20.239 -42.539 -11.279 1.00 74.25 311 GLY A O 1
ATOM 2534 N N . LEU A 1 312 ? 18.076 -42.858 -10.753 1.00 81.69 312 LEU A N 1
ATOM 2535 C CA . LEU A 1 312 ? 17.587 -43.053 -12.131 1.00 81.69 312 LEU A CA 1
ATOM 2536 C C . LEU A 1 312 ? 17.098 -41.736 -12.757 1.00 81.69 312 LEU A C 1
ATOM 2538 O O . LEU A 1 312 ? 16.986 -41.629 -13.971 1.00 81.69 312 LEU A O 1
ATOM 2542 N N . GLU A 1 313 ? 16.797 -40.733 -11.927 1.00 85.06 313 GLU A N 1
ATOM 2543 C CA . GLU A 1 313 ? 16.169 -39.483 -12.349 1.00 85.06 313 GLU A CA 1
ATOM 2544 C C . GLU A 1 313 ? 17.095 -38.283 -12.110 1.00 85.06 313 GLU A C 1
ATOM 2546 O O . GLU A 1 313 ? 17.635 -38.088 -11.010 1.00 85.06 313 GLU A O 1
ATOM 2551 N N . VAL A 1 314 ? 17.251 -37.456 -13.142 1.00 88.50 314 VAL A N 1
ATOM 2552 C CA . VAL A 1 314 ? 18.011 -36.203 -13.117 1.00 88.50 314 VAL A CA 1
ATOM 2553 C C . VAL A 1 314 ? 17.086 -35.005 -13.324 1.00 88.50 314 VAL A C 1
ATOM 2555 O O . VAL A 1 314 ? 16.087 -35.065 -14.035 1.00 88.50 314 VAL A O 1
ATOM 2558 N N . MET A 1 315 ? 17.425 -33.897 -12.682 1.00 90.25 315 MET A N 1
ATOM 2559 C CA . MET A 1 315 ? 16.803 -32.591 -12.837 1.00 90.25 315 MET A CA 1
ATOM 2560 C C . MET A 1 315 ? 17.727 -31.713 -13.678 1.00 90.25 315 MET A C 1
ATOM 2562 O O . MET A 1 315 ? 18.888 -31.511 -13.315 1.00 90.25 315 MET A O 1
ATOM 2566 N N . VAL A 1 316 ? 17.193 -31.170 -14.769 1.00 88.94 316 VAL A N 1
ATOM 2567 C CA . VAL A 1 316 ? 17.867 -30.208 -15.644 1.00 88.94 316 VAL A CA 1
ATOM 2568 C C . VAL A 1 316 ? 17.271 -28.824 -15.397 1.00 88.94 316 VAL A C 1
ATOM 2570 O O . VAL A 1 316 ? 16.050 -28.675 -15.384 1.00 88.94 316 VAL A O 1
ATOM 2573 N N . THR A 1 317 ? 18.101 -27.805 -15.180 1.00 85.44 317 THR A N 1
ATOM 2574 C CA . THR A 1 317 ? 17.663 -26.420 -14.937 1.00 85.44 317 THR A CA 1
ATOM 2575 C C . THR A 1 317 ? 18.427 -25.417 -15.805 1.00 85.44 317 THR A C 1
ATOM 2577 O O . THR A 1 317 ? 19.422 -25.760 -16.446 1.00 85.44 317 THR A O 1
ATOM 2580 N N . ASN A 1 318 ? 17.937 -24.172 -15.837 1.00 86.38 318 ASN A N 1
ATOM 2581 C CA . ASN A 1 318 ? 18.394 -23.097 -16.729 1.00 86.38 318 ASN A CA 1
ATOM 2582 C C . ASN A 1 318 ? 18.146 -23.375 -18.228 1.00 86.38 318 ASN A C 1
ATOM 2584 O O . ASN A 1 318 ? 18.880 -22.902 -19.098 1.00 86.38 318 ASN A O 1
ATOM 2588 N N . LEU A 1 319 ? 17.085 -24.128 -18.533 1.00 85.31 319 LEU A N 1
ATOM 2589 C CA . LEU A 1 319 ? 16.634 -24.359 -19.906 1.00 85.31 319 LEU A CA 1
ATOM 2590 C C . LEU A 1 319 ? 16.093 -23.068 -20.548 1.00 85.31 319 LEU A C 1
ATOM 2592 O O . LEU A 1 319 ? 15.769 -22.083 -19.873 1.00 85.31 319 LEU A O 1
ATOM 2596 N N . GLY A 1 320 ? 15.995 -23.055 -21.877 1.00 81.31 320 GLY A N 1
ATOM 2597 C CA . GLY A 1 320 ? 15.193 -22.056 -22.576 1.00 81.31 320 GLY A CA 1
ATOM 2598 C C . GLY A 1 320 ? 13.709 -22.324 -22.327 1.00 81.31 320 GLY A C 1
ATOM 2599 O O . GLY A 1 320 ? 13.286 -23.473 -22.348 1.00 81.31 320 GLY A O 1
ATOM 2600 N N . PHE A 1 321 ? 12.897 -21.281 -22.134 1.00 80.50 321 PHE A N 1
ATOM 2601 C CA . PHE A 1 321 ? 11.451 -21.457 -21.913 1.00 80.50 321 PHE A CA 1
ATOM 2602 C C . PHE A 1 321 ? 10.720 -22.096 -23.107 1.00 80.50 321 PHE A C 1
ATOM 2604 O O . PHE A 1 321 ? 9.653 -22.666 -22.924 1.00 80.50 321 PHE A O 1
ATOM 2611 N N . LYS A 1 322 ? 11.330 -22.025 -24.300 1.00 81.31 322 LYS A N 1
ATOM 2612 C CA . LYS A 1 322 ? 10.898 -22.666 -25.552 1.00 81.31 322 LYS A CA 1
ATOM 2613 C C . LYS A 1 322 ? 11.691 -23.937 -25.906 1.00 81.31 322 LYS A C 1
ATOM 2615 O O . LYS A 1 322 ? 11.593 -24.417 -27.027 1.00 81.31 322 LYS A O 1
ATOM 2620 N N . THR A 1 323 ? 12.543 -24.446 -25.009 1.00 83.00 323 THR A N 1
ATOM 2621 C CA . THR A 1 323 ? 13.220 -25.736 -25.233 1.00 83.00 323 THR A CA 1
ATOM 2622 C C . THR A 1 323 ? 12.164 -26.833 -25.213 1.00 83.00 323 THR A C 1
ATOM 2624 O O . THR A 1 323 ? 11.418 -26.941 -24.237 1.00 83.00 323 THR A O 1
ATOM 2627 N N . LYS A 1 324 ? 12.087 -27.612 -26.289 1.00 88.94 324 LYS A N 1
ATOM 2628 C CA . LYS A 1 324 ? 11.060 -28.638 -26.482 1.00 88.94 324 LYS A CA 1
ATOM 2629 C C . LYS A 1 324 ? 11.422 -29.961 -25.803 1.00 88.94 324 LYS A C 1
ATOM 2631 O O . LYS A 1 324 ? 12.585 -30.225 -25.490 1.00 88.94 324 LYS A O 1
ATOM 2636 N N . ARG A 1 325 ? 10.420 -30.821 -25.607 1.00 86.25 325 ARG A N 1
ATOM 2637 C CA . ARG A 1 325 ? 10.596 -32.215 -25.173 1.00 86.25 325 ARG A CA 1
ATOM 2638 C C . ARG A 1 325 ? 11.452 -32.994 -26.179 1.00 86.25 325 ARG A C 1
ATOM 2640 O O . ARG A 1 325 ? 12.348 -33.711 -25.738 1.00 86.25 325 ARG A O 1
ATOM 2647 N N . GLY A 1 326 ? 11.253 -32.767 -27.481 1.00 85.81 326 GLY A N 1
ATOM 2648 C CA . GLY A 1 326 ? 12.105 -33.297 -28.554 1.00 85.81 326 GLY A CA 1
ATOM 2649 C C . GLY A 1 326 ? 13.584 -32.928 -28.373 1.00 85.81 326 GLY A C 1
ATOM 2650 O O . GLY A 1 326 ? 14.411 -33.825 -28.236 1.00 85.81 326 GLY A O 1
ATOM 2651 N N . ASP A 1 327 ? 13.907 -31.632 -28.227 1.00 88.44 327 ASP A N 1
ATOM 2652 C CA . ASP A 1 327 ? 15.284 -31.147 -27.992 1.00 88.44 327 ASP A CA 1
ATOM 2653 C C . ASP A 1 327 ? 15.976 -31.877 -26.823 1.00 88.44 327 ASP A C 1
ATOM 2655 O O . ASP A 1 327 ? 17.174 -32.166 -26.860 1.00 88.44 327 ASP A O 1
ATOM 2659 N N . LEU A 1 328 ? 15.225 -32.150 -25.750 1.00 89.75 328 LEU A N 1
ATOM 2660 C CA . LEU A 1 328 ? 15.727 -32.847 -24.566 1.00 89.75 328 LEU A CA 1
ATOM 2661 C C . LEU A 1 328 ? 15.901 -34.346 -24.815 1.00 89.75 328 LEU A C 1
ATOM 2663 O O . LEU A 1 328 ? 16.878 -34.915 -24.332 1.00 89.75 328 LEU A O 1
ATOM 2667 N N . SER A 1 329 ? 14.992 -34.969 -25.567 1.00 90.69 329 SER A N 1
ATOM 2668 C CA . SER A 1 329 ? 15.092 -36.373 -25.963 1.00 90.69 329 SER A CA 1
ATOM 2669 C C . SER A 1 329 ? 16.317 -36.606 -26.847 1.00 90.69 329 SER A C 1
ATOM 2671 O O . SER A 1 329 ? 17.136 -37.467 -26.532 1.00 90.69 329 SER A O 1
ATOM 2673 N N . ASP A 1 330 ? 16.530 -35.773 -27.868 1.00 90.00 330 ASP A N 1
ATOM 2674 C CA . ASP A 1 330 ? 17.707 -35.850 -28.741 1.00 90.00 330 ASP A CA 1
ATOM 2675 C C . ASP A 1 330 ? 19.006 -35.614 -27.955 1.00 90.00 330 ASP A C 1
ATOM 2677 O O . ASP A 1 330 ? 19.975 -36.377 -28.050 1.00 90.00 330 ASP A O 1
ATOM 2681 N N . TYR A 1 331 ? 19.034 -34.572 -27.115 1.00 91.94 331 TYR A N 1
ATOM 2682 C CA . TYR A 1 331 ? 20.243 -34.204 -26.384 1.00 91.94 331 TYR A CA 1
ATOM 2683 C C . TYR A 1 331 ? 20.620 -35.224 -25.303 1.00 91.94 331 TYR A C 1
ATOM 2685 O O . TYR A 1 331 ? 21.805 -35.543 -25.147 1.00 91.94 331 TYR A O 1
ATOM 2693 N N . PHE A 1 332 ? 19.651 -35.753 -24.552 1.00 92.06 332 PHE A N 1
ATOM 2694 C CA . PHE A 1 332 ? 19.900 -36.694 -23.454 1.00 92.06 332 PHE A CA 1
ATOM 2695 C C . PHE A 1 332 ? 19.781 -38.173 -23.849 1.00 92.06 332 PHE A C 1
ATOM 2697 O O . PHE A 1 332 ? 20.349 -39.008 -23.149 1.00 92.06 332 PHE A O 1
ATOM 2704 N N . GLY A 1 333 ? 19.180 -38.521 -24.990 1.00 87.12 333 GLY A N 1
ATOM 2705 C CA . GLY A 1 333 ? 19.169 -39.895 -25.514 1.00 87.12 333 GLY A CA 1
ATOM 2706 C C . GLY A 1 333 ? 20.578 -40.424 -25.816 1.00 87.12 333 GLY A C 1
ATOM 2707 O O . GLY A 1 333 ? 20.857 -41.611 -25.677 1.00 87.12 333 GLY A O 1
ATOM 2708 N N . THR A 1 334 ? 21.529 -39.526 -26.101 1.00 89.56 334 THR A N 1
ATOM 2709 C CA . THR A 1 334 ? 22.967 -39.860 -26.196 1.00 89.56 334 THR A CA 1
ATOM 2710 C C . THR A 1 334 ? 23.602 -40.302 -24.863 1.00 89.56 334 THR A C 1
ATOM 2712 O O . THR A 1 334 ? 24.704 -40.866 -24.861 1.00 89.56 334 THR A O 1
ATOM 2715 N N . CYS A 1 335 ? 22.945 -40.062 -23.722 1.00 87.56 335 CYS A N 1
ATOM 2716 C CA . CYS A 1 335 ? 23.386 -40.521 -22.404 1.00 87.56 335 CYS A CA 1
ATOM 2717 C C . CYS A 1 335 ? 22.923 -41.959 -22.117 1.00 87.56 335 CYS A C 1
ATOM 2719 O O . CYS A 1 335 ? 23.725 -42.749 -21.627 1.00 87.56 335 CYS A O 1
ATOM 2721 N N . GLY A 1 336 ? 21.687 -42.319 -22.467 1.00 87.00 336 GLY A N 1
ATOM 2722 C CA . GLY A 1 336 ? 21.119 -43.656 -22.268 1.00 87.00 336 GLY A CA 1
ATOM 2723 C C . GLY A 1 336 ? 19.637 -43.710 -22.647 1.00 87.00 336 GLY A C 1
ATOM 2724 O O . GLY A 1 336 ? 19.066 -42.700 -23.054 1.00 87.00 336 GLY A O 1
ATOM 2725 N N . GLU A 1 337 ? 19.005 -44.877 -22.501 1.00 89.75 337 GLU A N 1
ATOM 2726 C CA . GLU A 1 337 ? 17.581 -45.038 -22.823 1.00 89.75 337 GLU A CA 1
ATOM 2727 C C . GLU A 1 337 ? 16.707 -44.285 -21.804 1.00 89.75 337 GLU A C 1
ATOM 2729 O O . GLU A 1 337 ? 16.682 -44.603 -20.608 1.00 89.75 337 GLU A O 1
ATOM 2734 N N . ILE A 1 338 ? 16.005 -43.258 -22.286 1.00 90.44 338 ILE A N 1
ATOM 2735 C CA . ILE A 1 338 ? 15.102 -42.432 -21.484 1.00 90.44 338 ILE A CA 1
ATOM 2736 C C . ILE A 1 338 ? 13.788 -43.191 -21.272 1.00 90.44 338 ILE A C 1
ATOM 2738 O O . ILE A 1 338 ? 13.170 -43.680 -22.214 1.00 90.44 338 ILE A O 1
ATOM 2742 N N . ASP A 1 339 ? 13.362 -43.271 -20.016 1.00 87.62 339 ASP A N 1
ATOM 2743 C CA . ASP A 1 339 ? 12.083 -43.843 -19.597 1.00 87.62 339 ASP A CA 1
ATOM 2744 C C . ASP A 1 339 ? 10.964 -42.792 -19.640 1.00 87.62 339 ASP A C 1
ATOM 2746 O O . ASP A 1 339 ? 9.876 -43.039 -20.153 1.00 87.62 339 ASP A O 1
ATOM 2750 N N . SER A 1 340 ? 11.238 -41.584 -19.137 1.00 86.94 340 SER A N 1
ATOM 2751 C CA . SER A 1 340 ? 10.277 -40.478 -19.148 1.00 86.94 340 SER A CA 1
ATOM 2752 C C . SER A 1 340 ? 10.948 -39.106 -19.069 1.00 86.94 340 SER A C 1
ATOM 2754 O O . SER A 1 340 ? 11.946 -38.919 -18.374 1.00 86.94 340 SER A O 1
ATOM 2756 N N . ILE A 1 341 ? 10.356 -38.119 -19.748 1.00 88.06 341 ILE A N 1
ATOM 2757 C CA . ILE A 1 341 ? 10.662 -36.691 -19.585 1.00 88.06 341 ILE A CA 1
ATOM 2758 C C . ILE A 1 341 ? 9.420 -36.014 -19.002 1.00 88.06 341 ILE A C 1
ATOM 2760 O O . ILE A 1 341 ? 8.309 -36.208 -19.497 1.00 88.06 341 ILE A O 1
ATOM 2764 N N . ILE A 1 342 ? 9.602 -35.217 -17.951 1.00 85.38 342 ILE A N 1
ATOM 2765 C CA . ILE A 1 342 ? 8.544 -34.440 -17.302 1.00 85.38 342 ILE A CA 1
ATOM 2766 C C . ILE A 1 342 ? 8.944 -32.966 -17.327 1.00 85.38 342 ILE A C 1
ATOM 2768 O O . ILE A 1 342 ? 9.912 -32.556 -16.681 1.00 85.38 342 ILE A O 1
ATOM 2772 N N . LEU A 1 343 ? 8.158 -32.166 -18.044 1.00 83.19 343 LEU A N 1
ATOM 2773 C CA . LEU A 1 343 ? 8.259 -30.710 -18.089 1.00 83.19 343 LEU A CA 1
ATOM 2774 C C . LEU A 1 343 ? 7.202 -30.115 -17.148 1.00 83.19 343 LEU A C 1
ATOM 2776 O O . LEU A 1 343 ? 6.010 -30.213 -17.442 1.00 83.19 343 LEU A O 1
ATOM 2780 N N . PRO A 1 344 ? 7.585 -29.538 -15.992 1.00 74.50 344 PRO A N 1
ATOM 2781 C CA . PRO A 1 344 ? 6.619 -28.967 -15.064 1.00 74.50 344 PRO A CA 1
ATOM 2782 C C . PRO A 1 344 ? 5.993 -27.711 -15.672 1.00 74.50 344 PRO A C 1
ATOM 2784 O O . PRO A 1 344 ? 6.651 -26.675 -15.780 1.00 74.50 344 PRO A O 1
ATOM 2787 N N . GLN A 1 345 ? 4.717 -27.802 -16.042 1.00 63.34 345 GLN A N 1
ATOM 2788 C CA . GLN A 1 345 ? 3.932 -26.633 -16.426 1.00 63.34 345 GLN A CA 1
ATOM 2789 C C . GLN A 1 345 ? 3.602 -25.772 -15.201 1.00 63.34 345 GLN A C 1
ATOM 2791 O O . GLN A 1 345 ? 3.554 -26.260 -14.063 1.00 63.34 345 GLN A O 1
ATOM 2796 N N . ASP A 1 346 ? 3.395 -24.475 -15.431 1.00 53.69 346 ASP A N 1
ATOM 2797 C CA . ASP A 1 346 ? 3.044 -23.547 -14.360 1.00 53.69 346 ASP A CA 1
ATOM 2798 C C . ASP A 1 346 ? 1.684 -23.931 -13.751 1.00 53.69 346 ASP A C 1
ATOM 2800 O O . ASP A 1 346 ? 0.758 -24.357 -14.441 1.00 53.69 346 ASP A O 1
ATOM 2804 N N . ARG A 1 347 ? 1.537 -23.797 -12.429 1.00 45.25 347 ARG A N 1
ATOM 2805 C CA . ARG A 1 347 ? 0.434 -24.395 -11.641 1.00 45.25 347 ARG A CA 1
ATOM 2806 C C . ARG A 1 347 ? -0.956 -23.779 -11.888 1.00 45.25 347 ARG A C 1
ATOM 2808 O O . ARG A 1 347 ? -1.869 -24.008 -11.094 1.00 45.25 347 ARG A O 1
ATOM 2815 N N . ARG A 1 348 ? -1.106 -22.966 -12.934 1.00 43.62 348 ARG A N 1
ATOM 2816 C CA . ARG A 1 348 ? -2.274 -22.123 -13.222 1.00 43.62 348 ARG A CA 1
ATOM 2817 C C . ARG A 1 348 ? -3.047 -22.528 -14.482 1.00 43.62 348 ARG A C 1
ATOM 2819 O O . ARG A 1 348 ? -4.194 -22.120 -14.604 1.00 43.62 348 ARG A O 1
ATOM 2826 N N . SER A 1 349 ? -2.489 -23.359 -15.363 1.00 39.47 349 SER A N 1
ATOM 2827 C CA . SER A 1 349 ? -3.171 -23.852 -16.570 1.00 39.47 349 SER A CA 1
ATOM 2828 C C . SER A 1 349 ? -3.823 -25.223 -16.340 1.00 39.47 349 SER A C 1
ATOM 2830 O O . SER A 1 349 ? -3.317 -26.253 -16.780 1.00 39.47 349 SER A O 1
ATOM 2832 N N . PHE A 1 350 ? -4.961 -25.253 -15.641 1.00 40.34 350 PHE A N 1
ATOM 2833 C CA . PHE A 1 350 ? -5.770 -26.472 -15.475 1.00 40.34 350 PHE A CA 1
ATOM 2834 C C . PHE A 1 350 ? -6.820 -26.628 -16.592 1.00 40.34 350 PHE A C 1
ATOM 2836 O O . PHE A 1 350 ? -8.014 -26.673 -16.322 1.00 40.34 350 PHE A O 1
ATOM 2843 N N . THR A 1 351 ? -6.357 -26.733 -17.842 1.00 42.34 351 THR A N 1
ATOM 2844 C CA . THR A 1 351 ? -7.151 -27.134 -19.026 1.00 42.34 351 THR A CA 1
ATOM 2845 C C . THR A 1 351 ? -6.217 -27.581 -20.159 1.00 42.34 351 THR A C 1
ATOM 2847 O O . THR A 1 351 ? -6.181 -26.975 -21.224 1.00 42.34 351 THR A O 1
ATOM 2850 N N . GLU A 1 352 ? -5.443 -28.642 -19.938 1.00 42.56 352 GLU A N 1
ATOM 2851 C CA . GLU A 1 352 ? -4.765 -29.365 -21.023 1.00 42.56 352 GLU A CA 1
ATOM 2852 C C . GLU A 1 352 ? -5.055 -30.866 -20.874 1.00 42.56 352 GLU A C 1
ATOM 2854 O O . GLU A 1 352 ? -5.047 -31.411 -19.766 1.00 42.56 352 GLU A O 1
ATOM 2859 N N . ASP A 1 353 ? -5.378 -31.508 -21.997 1.00 47.84 353 ASP A N 1
ATOM 2860 C CA . ASP A 1 353 ? -5.553 -32.957 -22.110 1.00 47.84 353 ASP A CA 1
ATOM 2861 C C . ASP A 1 353 ? -4.223 -33.655 -21.753 1.00 47.84 353 ASP A C 1
ATOM 2863 O O . ASP A 1 353 ? -3.185 -33.257 -22.294 1.00 47.84 353 ASP A O 1
ATOM 2867 N N . PRO A 1 354 ? -4.202 -34.673 -20.864 1.00 53.81 354 PRO A N 1
ATOM 2868 C CA . PRO A 1 354 ? -2.983 -35.408 -20.523 1.00 53.81 354 PRO A CA 1
ATOM 2869 C C . PRO A 1 354 ? -2.171 -35.911 -21.726 1.00 53.81 354 PRO A C 1
ATOM 2871 O O . PRO A 1 354 ? -0.952 -36.027 -21.612 1.00 53.81 354 PRO A O 1
ATOM 2874 N N . SER A 1 355 ? -2.816 -36.149 -22.876 1.00 56.88 355 SER A N 1
ATOM 2875 C CA . SER A 1 355 ? -2.158 -36.541 -24.132 1.00 56.88 355 SER A CA 1
ATOM 2876 C C . SER A 1 355 ? -1.103 -35.532 -24.626 1.00 56.88 355 SER A C 1
ATOM 2878 O O . SER A 1 355 ? -0.085 -35.926 -25.194 1.00 56.88 355 SER A O 1
ATOM 2880 N N . LEU A 1 356 ? -1.286 -34.232 -24.365 1.00 53.41 356 LEU A N 1
ATOM 2881 C CA . LEU A 1 356 ? -0.386 -33.176 -24.847 1.00 53.41 356 LEU A CA 1
ATOM 2882 C C . LEU A 1 356 ? 0.959 -33.146 -24.105 1.00 53.41 356 LEU A C 1
ATOM 2884 O O . LEU A 1 356 ? 1.955 -32.700 -24.675 1.00 53.41 356 LEU A O 1
ATOM 2888 N N . GLN A 1 357 ? 1.032 -33.656 -22.869 1.00 54.06 357 GLN A N 1
ATOM 2889 C CA . GLN A 1 357 ? 2.288 -33.696 -22.102 1.00 54.06 357 GLN A CA 1
ATOM 2890 C C . GLN A 1 357 ? 3.303 -34.706 -22.656 1.00 54.06 357 GLN A C 1
ATOM 2892 O O . GLN A 1 357 ? 4.502 -34.575 -22.390 1.00 54.06 357 GLN A O 1
ATOM 2897 N N . GLU A 1 358 ? 2.843 -35.690 -23.431 1.00 60.19 358 GLU A N 1
ATOM 2898 C CA . GLU A 1 358 ? 3.688 -36.683 -24.101 1.00 60.19 358 GLU A CA 1
ATOM 2899 C C . GLU A 1 358 ? 4.148 -36.235 -25.499 1.00 60.19 358 GLU A C 1
ATOM 2901 O O . GLU A 1 358 ? 5.037 -36.867 -26.062 1.00 60.19 358 GLU A O 1
ATOM 2906 N N . SER A 1 359 ? 3.620 -35.123 -26.029 1.00 73.69 359 SER A N 1
ATOM 2907 C CA . SER A 1 359 ? 4.023 -34.582 -27.334 1.00 73.69 359 SER A CA 1
ATOM 2908 C C . SER A 1 359 ? 5.442 -33.998 -27.327 1.00 73.69 359 SER A C 1
ATOM 2910 O O . SER A 1 359 ? 5.847 -33.311 -26.384 1.00 73.69 359 SER A O 1
ATOM 2912 N N . ASP A 1 360 ? 6.192 -34.218 -28.410 1.00 74.75 360 ASP A N 1
ATOM 2913 C CA . ASP A 1 360 ? 7.560 -33.698 -28.561 1.00 74.75 360 ASP A CA 1
ATOM 2914 C C . ASP A 1 360 ? 7.621 -32.163 -28.626 1.00 74.75 360 ASP A C 1
ATOM 2916 O O . ASP A 1 360 ? 8.643 -31.569 -28.278 1.00 74.75 360 ASP A O 1
ATOM 2920 N N . ASP A 1 361 ? 6.511 -31.517 -28.995 1.00 76.25 361 ASP A N 1
ATOM 2921 C CA . ASP A 1 361 ? 6.343 -30.061 -29.017 1.00 76.25 361 ASP A CA 1
ATOM 2922 C C . ASP A 1 361 ? 6.173 -29.422 -27.627 1.00 76.25 361 ASP A C 1
ATOM 2924 O O . ASP A 1 361 ? 6.215 -28.194 -27.519 1.00 76.25 361 ASP A O 1
ATOM 2928 N N . ALA A 1 362 ? 6.010 -30.210 -26.557 1.00 78.12 362 ALA A N 1
ATOM 2929 C CA . ALA A 1 362 ? 5.843 -29.683 -25.206 1.00 78.12 362 ALA A CA 1
ATOM 2930 C C . ALA A 1 362 ? 7.059 -28.838 -24.770 1.00 78.12 362 ALA A C 1
ATOM 2932 O O . ALA A 1 362 ? 8.192 -29.315 -24.744 1.00 78.12 362 ALA A O 1
ATOM 2933 N N . GLU A 1 363 ? 6.826 -27.575 -24.401 1.00 82.06 363 GLU A N 1
ATOM 2934 C CA . GLU A 1 363 ? 7.885 -26.621 -24.047 1.00 82.06 363 GLU A CA 1
ATOM 2935 C C . GLU A 1 363 ? 8.208 -26.609 -22.543 1.00 82.06 363 GLU A C 1
ATOM 2937 O O . GLU A 1 363 ? 7.323 -26.677 -21.681 1.00 82.06 363 GLU A O 1
ATOM 2942 N N . ALA A 1 364 ? 9.488 -26.417 -22.216 1.00 78.56 364 ALA A N 1
ATOM 2943 C CA . ALA A 1 364 ? 10.008 -26.238 -20.863 1.00 78.56 364 ALA A CA 1
ATOM 2944 C C . ALA A 1 364 ? 9.687 -24.840 -20.285 1.00 78.56 364 ALA A C 1
ATOM 2946 O O . ALA A 1 364 ? 10.584 -24.125 -19.829 1.00 78.56 364 ALA A O 1
ATOM 2947 N N . ARG A 1 365 ? 8.403 -24.4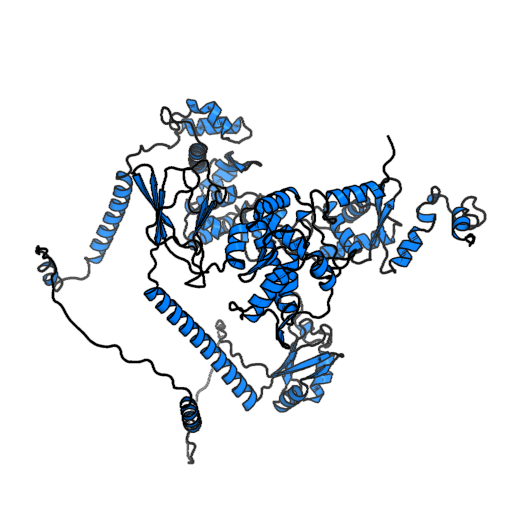49 -20.259 1.00 74.94 365 ARG A N 1
ATOM 2948 C CA . ARG A 1 365 ? 7.923 -23.114 -19.835 1.00 74.94 365 ARG A CA 1
ATOM 2949 C C . ARG A 1 365 ? 8.391 -22.694 -18.433 1.00 74.94 365 ARG A C 1
ATOM 2951 O O . ARG A 1 365 ? 8.564 -21.508 -18.177 1.00 74.94 365 ARG A O 1
ATOM 2958 N N . GLY A 1 366 ? 8.659 -23.651 -17.539 1.00 72.06 366 GLY A N 1
ATOM 2959 C CA . GLY A 1 366 ? 9.240 -23.414 -16.209 1.00 72.06 366 GLY A CA 1
ATOM 2960 C C . GLY A 1 366 ? 10.777 -23.314 -16.147 1.00 72.06 366 GLY A C 1
ATOM 2961 O O . GLY A 1 366 ? 11.326 -23.157 -15.059 1.00 72.06 366 GLY A O 1
ATOM 2962 N N . GLY A 1 367 ? 11.497 -23.449 -17.268 1.00 79.56 367 GLY A N 1
ATOM 2963 C CA . GLY A 1 367 ? 12.970 -23.443 -17.330 1.00 79.56 367 GLY A CA 1
ATOM 2964 C C . GLY A 1 367 ? 13.648 -24.674 -16.701 1.00 79.56 367 GLY A C 1
ATOM 2965 O O . GLY A 1 367 ? 14.851 -24.646 -16.415 1.00 79.56 367 GLY A O 1
ATOM 2966 N N . VAL A 1 368 ? 12.874 -25.738 -16.459 1.00 83.62 368 VAL A N 1
ATOM 2967 C CA . VAL A 1 368 ? 13.258 -26.957 -15.732 1.00 83.62 368 VAL A CA 1
ATOM 2968 C C . VAL A 1 368 ? 12.673 -28.188 -16.427 1.00 83.62 368 VAL A C 1
ATOM 2970 O O . VAL A 1 368 ? 11.533 -28.149 -16.884 1.00 83.62 368 VAL A O 1
ATOM 2973 N N . ALA A 1 369 ? 13.424 -29.288 -16.439 1.00 88.50 369 ALA A N 1
ATOM 2974 C CA . ALA A 1 369 ? 12.959 -30.616 -16.832 1.00 88.50 369 ALA A CA 1
ATOM 2975 C C . ALA A 1 369 ? 13.380 -31.667 -15.793 1.00 88.50 369 ALA A C 1
ATOM 2977 O O . ALA A 1 369 ? 14.405 -31.516 -15.124 1.00 88.50 369 ALA A O 1
ATOM 2978 N N . PHE A 1 370 ? 12.615 -32.749 -15.685 1.00 90.56 370 PHE A N 1
ATOM 2979 C CA . PHE A 1 370 ? 13.028 -33.976 -15.007 1.00 90.56 370 PHE A CA 1
ATOM 2980 C C . PHE A 1 370 ? 13.107 -35.104 -16.037 1.00 90.56 370 PHE A C 1
ATOM 2982 O O . PHE A 1 370 ? 12.197 -35.244 -16.852 1.00 90.56 370 PHE A O 1
ATOM 2989 N N . ILE A 1 371 ? 14.193 -35.874 -16.026 1.00 90.75 371 ILE A N 1
ATOM 2990 C CA . ILE A 1 371 ? 14.453 -36.956 -16.981 1.00 90.75 371 ILE A CA 1
ATOM 2991 C C . ILE A 1 371 ? 14.754 -38.223 -16.187 1.00 90.75 371 ILE A C 1
ATOM 2993 O O . ILE A 1 371 ? 15.722 -38.260 -15.424 1.00 90.75 371 ILE A O 1
ATOM 2997 N N . THR A 1 372 ? 13.934 -39.252 -16.372 1.00 89.12 372 THR A N 1
ATOM 2998 C CA . THR A 1 372 ? 14.150 -40.594 -15.826 1.00 89.12 372 THR A CA 1
ATOM 2999 C C . THR A 1 372 ? 14.795 -41.456 -16.900 1.00 89.12 372 THR A C 1
ATOM 3001 O O . THR A 1 372 ? 14.273 -41.552 -18.009 1.00 89.12 372 THR A O 1
ATOM 3004 N N . PHE A 1 373 ? 15.908 -42.103 -16.575 1.00 89.56 373 PHE A N 1
ATOM 3005 C CA . PHE A 1 373 ? 16.549 -43.118 -17.408 1.00 89.56 373 PHE A CA 1
ATOM 3006 C C . PHE A 1 373 ? 16.148 -44.513 -16.932 1.00 89.56 373 PHE A C 1
ATOM 3008 O O . PHE A 1 373 ? 15.910 -44.721 -15.739 1.00 89.56 373 PHE A O 1
ATOM 3015 N N . ARG A 1 374 ? 16.119 -45.489 -17.846 1.00 86.00 374 ARG A N 1
ATOM 3016 C CA . ARG A 1 374 ? 15.882 -46.894 -17.471 1.00 86.00 374 ARG A CA 1
ATOM 3017 C C . ARG A 1 374 ? 17.016 -47.478 -16.632 1.00 86.00 374 ARG A C 1
ATOM 3019 O O . ARG A 1 374 ? 16.788 -48.389 -15.838 1.00 86.00 374 ARG A O 1
ATOM 3026 N N . ASP A 1 375 ? 18.227 -46.949 -16.782 1.00 85.25 375 ASP A N 1
ATOM 3027 C CA . ASP A 1 375 ? 19.415 -47.383 -16.064 1.00 85.25 375 ASP A CA 1
ATOM 3028 C C . ASP A 1 375 ? 20.105 -46.240 -15.301 1.00 85.25 375 ASP A C 1
ATOM 3030 O O . ASP A 1 375 ? 19.995 -45.051 -15.605 1.00 85.25 375 ASP A O 1
ATOM 3034 N N . LYS A 1 376 ? 20.856 -46.607 -14.256 1.00 81.38 376 LYS A N 1
ATOM 3035 C CA . LYS A 1 376 ? 21.646 -45.631 -13.487 1.00 81.38 376 LYS A CA 1
ATOM 3036 C C . LYS A 1 376 ? 22.836 -45.091 -14.281 1.00 81.38 376 LYS A C 1
ATOM 3038 O O . LYS A 1 376 ? 23.361 -44.036 -13.939 1.00 81.38 376 LYS A O 1
ATOM 3043 N N . PHE A 1 377 ? 23.275 -45.818 -15.308 1.00 82.25 377 PHE A N 1
ATOM 3044 C CA . PHE A 1 377 ? 24.412 -45.436 -16.135 1.00 82.25 377 PHE A CA 1
ATOM 3045 C C . PHE A 1 377 ? 24.047 -44.289 -17.089 1.00 82.25 377 PHE A C 1
ATOM 3047 O O . PHE A 1 377 ? 24.778 -43.299 -17.131 1.00 82.25 377 PHE A O 1
ATOM 3054 N N . GLY A 1 378 ? 22.877 -44.334 -17.741 1.00 85.44 378 GLY A N 1
ATOM 3055 C CA . GLY A 1 378 ? 22.347 -43.211 -18.515 1.00 85.44 378 GLY A CA 1
ATOM 3056 C C . GLY A 1 378 ? 22.154 -41.950 -17.672 1.00 85.44 378 GLY A C 1
ATOM 3057 O O . GLY A 1 378 ? 22.599 -40.869 -18.062 1.00 85.44 378 GLY A O 1
ATOM 3058 N N . ALA A 1 379 ? 21.606 -42.098 -16.461 1.00 84.75 379 ALA A N 1
ATOM 3059 C CA . ALA A 1 379 ? 21.476 -40.992 -15.512 1.00 84.75 379 ALA A CA 1
ATOM 3060 C C . ALA A 1 379 ? 22.839 -40.409 -15.089 1.00 84.75 379 ALA A C 1
ATOM 3062 O O . ALA A 1 379 ? 23.000 -39.190 -15.080 1.00 84.75 379 ALA A O 1
ATOM 3063 N N . ALA A 1 380 ? 23.844 -41.244 -14.801 1.00 83.44 380 ALA A N 1
ATOM 3064 C CA . ALA A 1 380 ? 25.196 -40.783 -14.474 1.00 83.44 380 ALA A CA 1
ATOM 3065 C C . ALA A 1 380 ? 25.845 -40.014 -15.639 1.00 83.44 380 ALA A C 1
ATOM 3067 O O . ALA A 1 380 ? 26.346 -38.907 -15.443 1.00 83.44 380 ALA A O 1
ATOM 3068 N N . LYS A 1 381 ? 25.740 -40.535 -16.865 1.00 86.25 381 LYS A N 1
ATOM 3069 C CA . LYS A 1 381 ? 26.242 -39.882 -18.084 1.00 86.25 381 LYS A CA 1
ATOM 3070 C C . LYS A 1 381 ? 25.476 -38.598 -18.442 1.00 86.25 381 LYS A C 1
ATOM 3072 O O . LYS A 1 381 ? 25.982 -37.754 -19.180 1.00 86.25 381 LYS A O 1
ATOM 3077 N N . ALA A 1 382 ? 24.262 -38.407 -17.922 1.00 88.81 382 ALA A N 1
ATOM 3078 C CA . ALA A 1 382 ? 23.545 -37.135 -18.012 1.00 88.81 382 ALA A CA 1
ATOM 3079 C C . ALA A 1 382 ? 24.084 -36.082 -17.026 1.00 88.81 382 ALA A C 1
ATOM 3081 O O . ALA A 1 382 ? 24.141 -34.905 -17.382 1.00 88.81 382 ALA A O 1
ATOM 3082 N N . ILE A 1 383 ? 24.537 -36.480 -15.828 1.00 87.31 383 ILE A N 1
ATOM 3083 C CA . ILE A 1 383 ? 25.188 -35.575 -14.856 1.00 87.31 383 ILE A CA 1
ATOM 3084 C C . ILE A 1 383 ? 26.488 -34.992 -15.423 1.00 87.31 383 ILE A C 1
ATOM 3086 O O . ILE A 1 383 ? 26.773 -33.818 -15.206 1.00 87.31 383 ILE A O 1
ATOM 3090 N N . GLU A 1 384 ? 27.241 -35.765 -16.209 1.00 88.50 384 GLU A N 1
ATOM 3091 C CA . GLU A 1 384 ? 28.455 -35.295 -16.900 1.00 88.50 384 GLU A CA 1
ATOM 3092 C C . GLU A 1 384 ? 28.191 -34.142 -17.891 1.00 88.50 384 GLU A C 1
ATOM 3094 O O . GLU A 1 384 ? 29.121 -33.438 -18.280 1.00 88.50 384 GLU A O 1
ATOM 3099 N N . LYS A 1 385 ? 26.925 -33.899 -18.268 1.00 87.12 385 LYS A N 1
ATOM 3100 C CA . LYS A 1 385 ? 26.510 -32.740 -19.073 1.00 87.12 385 LYS A CA 1
ATOM 3101 C C . LYS A 1 385 ? 26.188 -31.484 -18.242 1.00 87.12 385 LYS A C 1
ATOM 3103 O O . LYS A 1 385 ? 25.749 -30.487 -18.825 1.00 87.12 385 LYS A O 1
ATOM 3108 N N . ASP A 1 386 ? 26.403 -31.471 -16.922 1.00 88.56 386 ASP A N 1
ATOM 3109 C CA . ASP A 1 386 ? 26.298 -30.247 -16.110 1.00 88.56 386 ASP A CA 1
ATOM 3110 C C . ASP A 1 386 ? 27.244 -29.153 -16.631 1.00 88.56 386 ASP A C 1
ATOM 3112 O O . ASP A 1 386 ? 28.423 -29.377 -16.900 1.00 88.56 386 ASP A O 1
ATOM 3116 N N . GLY A 1 387 ? 26.719 -27.943 -16.817 1.00 79.62 387 GLY A N 1
ATOM 3117 C CA . GLY A 1 387 ? 27.485 -26.818 -17.342 1.00 79.62 387 GLY A CA 1
ATOM 3118 C C . GLY A 1 387 ? 27.775 -26.861 -18.848 1.00 79.62 387 GLY A C 1
ATOM 3119 O O . GLY A 1 387 ? 28.494 -25.970 -19.308 1.00 79.62 387 GLY A O 1
ATOM 3120 N N . SER A 1 388 ? 27.230 -27.831 -19.595 1.00 87.19 388 SER A N 1
ATOM 3121 C CA . SER A 1 388 ? 27.230 -27.864 -21.070 1.00 87.19 388 SER A CA 1
ATOM 3122 C C . SER A 1 388 ? 26.201 -26.890 -21.673 1.00 87.19 388 SER A C 1
ATOM 3124 O O . SER A 1 388 ? 25.474 -26.222 -20.935 1.00 87.19 388 SER A O 1
ATOM 3126 N N . PHE A 1 389 ? 26.137 -26.778 -23.006 1.00 84.06 389 PHE A N 1
ATOM 3127 C CA . PHE A 1 389 ? 25.210 -25.876 -23.699 1.00 84.06 389 PHE A CA 1
ATOM 3128 C C . PHE A 1 389 ? 24.098 -26.627 -24.444 1.00 84.06 389 PHE A C 1
ATOM 3130 O O . PHE A 1 389 ? 24.378 -27.513 -25.244 1.00 84.06 389 PHE A O 1
ATOM 3137 N N . LEU A 1 390 ? 22.851 -26.196 -24.238 1.00 83.94 390 LEU A N 1
ATOM 3138 C CA . LEU A 1 390 ? 21.662 -26.603 -24.994 1.00 83.94 390 LEU A CA 1
ATOM 3139 C C . LEU A 1 390 ? 20.882 -25.340 -25.384 1.00 83.94 390 LEU A C 1
ATOM 3141 O O . LEU A 1 390 ? 20.694 -24.451 -24.553 1.00 83.94 390 LEU A O 1
ATOM 3145 N N . ASN A 1 391 ? 20.471 -25.223 -26.650 1.00 80.62 391 ASN A N 1
ATOM 3146 C CA . ASN A 1 391 ? 19.803 -24.040 -27.221 1.00 80.62 391 ASN A CA 1
ATOM 3147 C C . ASN A 1 391 ? 20.499 -22.713 -26.830 1.00 80.62 391 ASN A C 1
ATOM 3149 O O . ASN A 1 391 ? 19.868 -21.767 -26.356 1.00 80.62 391 ASN A O 1
ATOM 3153 N N . TYR A 1 392 ? 21.830 -22.677 -26.982 1.00 77.69 392 TYR A N 1
ATOM 3154 C CA . TYR A 1 392 ? 22.730 -21.566 -26.620 1.00 77.69 392 TYR A CA 1
ATOM 3155 C C . TYR A 1 392 ? 22.736 -21.150 -25.134 1.00 77.69 392 TYR A C 1
ATOM 3157 O O . TYR A 1 392 ? 23.348 -20.143 -24.777 1.00 77.69 392 TYR A O 1
ATOM 3165 N N . ARG A 1 393 ? 22.116 -21.928 -24.237 1.00 69.62 393 ARG A N 1
ATOM 3166 C CA . ARG A 1 393 ? 22.137 -21.701 -22.785 1.00 69.62 393 ARG A CA 1
ATOM 3167 C C . ARG A 1 393 ? 22.961 -22.749 -22.063 1.00 69.62 393 ARG A C 1
ATOM 3169 O O . ARG A 1 393 ? 22.913 -23.928 -22.396 1.00 69.62 393 ARG A O 1
ATOM 3176 N N . ARG A 1 394 ? 23.686 -22.308 -21.035 1.00 84.44 394 ARG A N 1
ATOM 3177 C CA . ARG A 1 394 ? 24.438 -23.194 -20.148 1.00 84.44 394 ARG A CA 1
ATOM 3178 C C . ARG A 1 394 ? 23.479 -23.897 -19.186 1.00 84.44 394 ARG A C 1
ATOM 3180 O O . ARG A 1 394 ? 22.920 -23.238 -18.311 1.00 84.44 394 ARG A O 1
ATOM 3187 N N . ILE A 1 395 ? 23.280 -25.199 -19.352 1.00 90.75 395 ILE A N 1
ATOM 3188 C CA . ILE A 1 395 ? 22.351 -25.980 -18.526 1.00 90.75 395 ILE A CA 1
ATOM 3189 C C . ILE A 1 395 ? 23.011 -26.456 -17.234 1.00 90.75 395 ILE A C 1
ATOM 3191 O O . ILE A 1 395 ? 24.233 -26.588 -17.161 1.00 90.75 395 ILE A O 1
ATOM 3195 N N . HIS A 1 396 ? 22.193 -26.758 -16.228 1.00 87.38 396 HIS A N 1
ATOM 3196 C CA . HIS A 1 396 ? 22.640 -27.417 -15.005 1.00 87.38 396 HIS A CA 1
ATOM 3197 C C . HIS A 1 396 ? 21.947 -28.763 -14.823 1.00 87.38 396 HIS A C 1
ATOM 3199 O O . HIS A 1 396 ? 20.726 -28.822 -14.942 1.00 87.38 396 HIS A O 1
ATOM 3205 N N . VAL A 1 397 ? 22.693 -29.825 -14.514 1.00 88.62 397 VAL A N 1
ATOM 3206 C CA . VAL A 1 397 ? 22.170 -31.198 -14.398 1.00 88.62 397 VAL A CA 1
ATOM 3207 C C . VAL A 1 397 ? 22.563 -31.801 -13.052 1.00 88.62 397 VAL A C 1
ATOM 3209 O O . VAL A 1 397 ? 23.737 -31.849 -12.696 1.00 88.62 397 VAL A O 1
ATOM 3212 N N . LYS A 1 398 ? 21.577 -32.245 -12.265 1.00 86.25 398 LYS A N 1
ATOM 3213 C CA . LYS A 1 398 ? 21.786 -32.820 -10.921 1.00 86.25 398 LYS A CA 1
ATOM 3214 C C . LYS A 1 398 ? 20.836 -33.984 -10.672 1.00 86.25 398 LYS A C 1
ATOM 3216 O O . LYS A 1 398 ? 19.718 -33.971 -11.170 1.00 86.25 398 LYS A O 1
ATOM 3221 N N . TYR A 1 399 ? 21.225 -34.964 -9.859 1.00 85.44 399 TYR A N 1
ATOM 3222 C CA . TYR A 1 399 ? 20.304 -36.031 -9.452 1.00 85.44 399 TYR A CA 1
ATOM 3223 C C . TYR A 1 399 ? 19.106 -35.455 -8.691 1.00 85.44 399 TYR A C 1
ATOM 3225 O O . TYR A 1 399 ? 19.249 -34.532 -7.880 1.00 85.44 399 TYR A O 1
ATOM 3233 N N . ARG A 1 400 ? 17.914 -36.017 -8.913 1.00 76.88 400 ARG A N 1
ATOM 3234 C CA . ARG A 1 400 ? 16.724 -35.620 -8.159 1.00 76.88 400 ARG A CA 1
ATOM 3235 C C . ARG A 1 400 ? 16.819 -36.139 -6.721 1.00 76.88 400 ARG A C 1
ATOM 3237 O O . ARG A 1 400 ? 17.018 -37.328 -6.487 1.00 76.88 400 ARG A O 1
ATOM 3244 N N . ARG A 1 401 ? 16.656 -35.247 -5.736 1.00 63.84 401 ARG A N 1
ATOM 3245 C CA . ARG A 1 401 ? 16.674 -35.615 -4.308 1.00 63.84 401 ARG A CA 1
ATOM 3246 C C . ARG A 1 401 ? 15.494 -36.541 -3.976 1.00 63.84 401 ARG A C 1
ATOM 3248 O O . ARG A 1 401 ? 14.345 -36.184 -4.236 1.00 63.84 401 ARG A O 1
ATOM 3255 N N . ASN A 1 402 ? 15.771 -37.676 -3.329 1.00 49.59 402 ASN A N 1
ATOM 3256 C CA . ASN A 1 402 ? 14.793 -38.699 -2.924 1.00 49.59 402 ASN A CA 1
ATOM 3257 C C . ASN A 1 402 ? 13.854 -38.243 -1.779 1.00 49.59 402 ASN A C 1
ATOM 3259 O O . ASN A 1 402 ? 13.846 -38.796 -0.678 1.00 49.59 402 ASN A O 1
ATOM 3263 N N . PHE A 1 403 ? 13.000 -37.250 -2.031 1.00 37.47 403 PHE A N 1
ATOM 3264 C CA . PHE A 1 403 ? 11.962 -36.827 -1.088 1.00 37.47 403 PHE A CA 1
ATOM 3265 C C . PHE A 1 403 ? 10.793 -37.827 -1.050 1.00 37.47 403 PHE A C 1
ATOM 3267 O O . PHE A 1 403 ? 9.759 -37.631 -1.690 1.00 37.47 403 PHE A O 1
ATOM 3274 N N . LYS A 1 404 ? 10.917 -38.884 -0.233 1.00 28.56 404 LYS A N 1
ATOM 3275 C CA . LYS A 1 404 ? 9.790 -39.769 0.116 1.00 28.56 404 LYS A CA 1
ATOM 3276 C C . LYS A 1 404 ? 8.741 -39.021 0.951 1.00 28.56 404 LYS A C 1
ATOM 3278 O O . LYS A 1 404 ? 8.714 -39.106 2.179 1.00 28.56 404 LYS A O 1
ATOM 3283 N N . TRP A 1 405 ? 7.838 -38.309 0.279 1.00 24.81 405 TRP A N 1
ATOM 3284 C CA . TRP A 1 405 ? 6.600 -37.823 0.885 1.00 24.81 405 TRP A CA 1
ATOM 3285 C C . TRP A 1 405 ? 5.761 -39.013 1.367 1.00 24.81 405 TRP A C 1
ATOM 3287 O O . TRP A 1 405 ? 5.367 -39.867 0.573 1.00 24.81 405 TRP A O 1
ATOM 3297 N N . LYS A 1 406 ? 5.425 -39.049 2.663 1.00 27.42 406 LYS A N 1
ATOM 3298 C CA . LYS A 1 406 ? 4.375 -39.943 3.173 1.00 27.42 406 LYS A CA 1
ATOM 3299 C C . LYS A 1 406 ? 3.021 -39.465 2.645 1.00 27.42 406 LYS A C 1
ATOM 3301 O O . LYS A 1 406 ? 2.365 -38.641 3.279 1.00 27.42 406 LYS A O 1
ATOM 3306 N N . GLN A 1 407 ? 2.595 -39.981 1.495 1.00 30.92 407 GLN A N 1
ATOM 3307 C CA . GLN A 1 407 ? 1.222 -39.793 1.039 1.00 30.92 407 GLN A CA 1
ATOM 3308 C C . GLN A 1 407 ? 0.268 -40.638 1.891 1.00 30.92 407 GLN A C 1
ATOM 3310 O O . GLN A 1 407 ? 0.217 -41.861 1.764 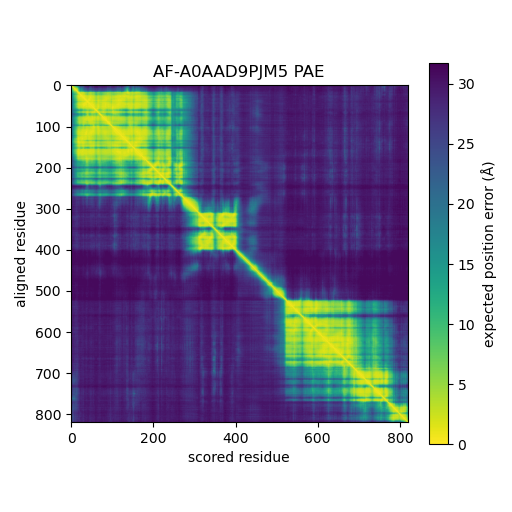1.00 30.92 407 GLN A O 1
ATOM 3315 N N . ASN A 1 408 ? -0.543 -39.974 2.717 1.00 27.92 408 ASN A N 1
ATOM 3316 C CA . ASN A 1 408 ? -1.767 -40.566 3.253 1.00 27.92 408 ASN A CA 1
ATOM 3317 C C . ASN A 1 408 ? -2.787 -40.702 2.110 1.00 27.92 408 ASN A C 1
ATOM 3319 O O . ASN A 1 408 ? -3.628 -39.829 1.909 1.00 27.92 408 ASN A O 1
ATOM 3323 N N . SER A 1 409 ? -2.697 -41.794 1.352 1.00 27.73 409 SER A N 1
ATOM 3324 C CA . SER A 1 409 ? -3.703 -42.146 0.347 1.00 27.73 409 SER A CA 1
ATOM 3325 C C . SER A 1 409 ? -4.978 -42.674 1.024 1.00 27.73 409 SER A C 1
ATOM 3327 O O . SER A 1 409 ? -4.875 -43.542 1.899 1.00 27.73 409 SER A O 1
ATOM 3329 N N . PRO A 1 410 ? -6.186 -42.233 0.624 1.00 28.62 410 PRO A N 1
ATOM 3330 C CA . PRO A 1 410 ? -7.426 -42.879 1.043 1.00 28.62 410 PRO A CA 1
ATOM 3331 C C . PRO A 1 410 ? -7.474 -44.316 0.510 1.00 28.62 410 PRO A C 1
ATOM 3333 O O . PRO A 1 410 ? -7.187 -44.562 -0.663 1.00 28.62 410 PRO A O 1
ATOM 3336 N N . LYS A 1 411 ? -7.862 -45.280 1.352 1.00 28.47 411 LYS A N 1
ATOM 3337 C CA . LYS A 1 411 ? -8.050 -46.673 0.918 1.00 28.47 411 LYS A CA 1
ATOM 3338 C C . LYS A 1 411 ? -9.193 -46.746 -0.103 1.00 28.47 411 LYS A C 1
ATOM 3340 O O . LYS A 1 411 ? -10.330 -46.438 0.246 1.00 28.47 411 LYS A O 1
ATOM 3345 N N . ARG A 1 412 ? -8.920 -47.211 -1.329 1.00 27.97 412 ARG A N 1
ATOM 3346 C CA . ARG A 1 412 ? -9.982 -47.673 -2.242 1.00 27.97 412 ARG A CA 1
ATOM 3347 C C . ARG A 1 412 ? -10.609 -48.974 -1.700 1.00 27.97 412 ARG A C 1
ATOM 3349 O O . ARG A 1 412 ? -9.890 -49.756 -1.068 1.00 27.97 412 ARG A O 1
ATOM 3356 N N . PRO A 1 413 ? -11.908 -49.237 -1.938 1.00 28.53 413 PRO A N 1
ATOM 3357 C CA . PRO A 1 413 ? -12.527 -50.512 -1.581 1.00 28.53 413 PRO A CA 1
ATOM 3358 C C . PRO A 1 413 ? -11.895 -51.664 -2.373 1.00 28.53 413 PRO A C 1
ATOM 3360 O O . PRO A 1 413 ? -11.571 -51.501 -3.548 1.00 28.53 413 PRO A O 1
ATOM 3363 N N . ARG A 1 414 ? -11.746 -52.834 -1.744 1.00 28.59 414 ARG A N 1
ATOM 3364 C CA . ARG A 1 414 ? -11.391 -54.080 -2.441 1.00 28.59 414 ARG A CA 1
ATOM 3365 C C . ARG A 1 414 ? -12.666 -54.810 -2.859 1.00 28.59 414 ARG A C 1
ATOM 3367 O O . ARG A 1 414 ? -13.513 -55.063 -2.007 1.00 28.59 414 ARG A O 1
ATOM 3374 N N . SER A 1 415 ? -12.759 -55.199 -4.126 1.00 27.31 415 SER A N 1
ATOM 3375 C CA . SER A 1 415 ? -13.641 -56.277 -4.585 1.00 27.31 415 SER A CA 1
ATOM 3376 C C . SER A 1 415 ? -12.951 -57.652 -4.412 1.00 27.31 415 SER A C 1
ATOM 3378 O O . SER A 1 415 ? -11.722 -57.691 -4.289 1.00 27.31 415 SER A O 1
ATOM 3380 N N . PRO A 1 416 ? -13.699 -58.774 -4.329 1.00 37.34 416 PRO A N 1
ATOM 3381 C CA . PRO A 1 416 ? -13.157 -60.047 -3.844 1.00 37.34 416 PRO A CA 1
ATOM 3382 C C . PRO A 1 416 ? -12.938 -61.125 -4.927 1.00 37.34 416 PRO A C 1
ATOM 3384 O O . PRO A 1 416 ? -13.775 -61.336 -5.797 1.00 37.34 416 PRO A O 1
ATOM 3387 N N . SER A 1 417 ? -11.848 -61.881 -4.791 1.00 27.61 417 SER A N 1
ATOM 3388 C CA . SER A 1 417 ? -11.628 -63.247 -5.314 1.00 27.61 417 SER A CA 1
ATOM 3389 C C . SER A 1 417 ? -10.565 -63.903 -4.407 1.00 27.61 417 SER A C 1
ATOM 3391 O O . SER A 1 417 ? -9.620 -63.236 -3.993 1.00 27.61 417 SER A O 1
ATOM 3393 N N . LEU A 1 418 ? -10.813 -65.070 -3.793 1.00 27.36 418 LEU A N 1
ATOM 3394 C CA . LEU A 1 418 ? -10.647 -66.419 -4.371 1.00 27.36 418 LEU A CA 1
ATOM 3395 C C . LEU A 1 418 ? -9.236 -66.596 -4.968 1.00 27.36 418 LEU A C 1
ATOM 3397 O O . LEU A 1 418 ? -8.918 -65.929 -5.939 1.00 27.36 418 LEU A O 1
ATOM 3401 N N . GLY A 1 419 ? -8.348 -67.466 -4.481 1.00 26.47 419 GLY A N 1
ATOM 3402 C CA . GLY A 1 419 ? -8.377 -68.428 -3.369 1.00 26.47 419 GLY A CA 1
ATOM 3403 C C . GLY A 1 419 ? -7.095 -69.289 -3.424 1.00 26.47 419 GLY A C 1
ATOM 3404 O O . GLY A 1 419 ? -6.288 -69.101 -4.327 1.00 26.47 419 GLY A O 1
ATOM 3405 N N . GLY A 1 420 ? -6.906 -70.244 -2.504 1.00 26.88 420 GLY A N 1
ATOM 3406 C CA . GLY A 1 420 ? -5.834 -71.256 -2.608 1.00 26.88 420 GLY A CA 1
ATOM 3407 C C . GLY A 1 420 ? -4.775 -71.225 -1.496 1.00 26.88 420 GLY A C 1
ATOM 3408 O O . GLY A 1 420 ? -4.088 -70.232 -1.280 1.00 26.88 420 GLY A O 1
ATOM 3409 N N . ARG A 1 421 ? -4.648 -72.354 -0.791 1.00 25.94 421 ARG A N 1
ATOM 3410 C CA . ARG A 1 421 ? -3.536 -72.701 0.116 1.00 25.94 421 ARG A CA 1
ATOM 3411 C C . ARG A 1 421 ? -2.503 -73.515 -0.685 1.00 25.94 421 ARG A C 1
ATOM 3413 O O . ARG A 1 421 ? -2.929 -74.168 -1.627 1.00 25.94 421 ARG A O 1
ATOM 3420 N N . THR A 1 422 ? -1.232 -73.570 -0.262 1.00 27.59 422 THR A N 1
ATOM 3421 C CA . THR A 1 422 ? -0.634 -74.731 0.461 1.00 27.59 422 THR A CA 1
ATOM 3422 C C . THR A 1 422 ? 0.907 -74.700 0.529 1.00 27.59 422 THR A C 1
ATOM 3424 O O . THR A 1 422 ? 1.558 -74.595 -0.498 1.00 27.59 422 THR A O 1
ATOM 3427 N N . HIS A 1 423 ? 1.424 -74.911 1.747 1.00 27.25 423 HIS A N 1
ATOM 3428 C CA . HIS A 1 423 ? 2.559 -75.770 2.151 1.00 27.25 423 HIS A CA 1
ATOM 3429 C C . HIS A 1 423 ? 4.018 -75.633 1.628 1.00 27.25 423 HIS A C 1
ATOM 3431 O O . HIS A 1 423 ? 4.311 -75.786 0.452 1.00 27.25 423 HIS A O 1
ATOM 3437 N N . ASP A 1 424 ? 4.904 -75.576 2.639 1.00 26.08 424 ASP A N 1
ATOM 3438 C CA . ASP A 1 424 ? 6.101 -76.415 2.876 1.00 26.08 424 ASP A CA 1
ATOM 3439 C C . ASP A 1 424 ? 7.481 -76.178 2.207 1.00 26.08 424 ASP A C 1
ATOM 3441 O O . ASP A 1 424 ? 7.672 -76.373 1.012 1.00 26.08 424 ASP A O 1
ATOM 3445 N N . ARG A 1 425 ? 8.460 -76.000 3.123 1.00 26.20 425 ARG A N 1
ATOM 3446 C CA . ARG A 1 425 ? 9.773 -76.689 3.267 1.00 26.20 425 ARG A CA 1
ATOM 3447 C C . ARG A 1 425 ? 11.106 -75.968 2.974 1.00 26.20 425 ARG A C 1
ATOM 3449 O O . ARG A 1 425 ? 11.474 -75.685 1.844 1.00 26.20 425 ARG A O 1
ATOM 3456 N N . ASP A 1 426 ? 11.841 -75.856 4.086 1.00 26.05 426 ASP A N 1
ATOM 3457 C CA . ASP A 1 426 ? 13.223 -76.299 4.342 1.00 26.05 426 ASP A CA 1
ATOM 3458 C C . ASP A 1 426 ? 14.459 -75.485 3.889 1.00 26.05 426 ASP A C 1
ATOM 3460 O O . ASP A 1 426 ? 14.601 -74.999 2.773 1.00 26.05 426 ASP A O 1
ATOM 3464 N N . ILE A 1 427 ? 15.384 -75.386 4.856 1.00 29.19 427 ILE A N 1
ATOM 3465 C CA . ILE A 1 427 ? 16.678 -74.677 4.918 1.00 29.19 427 ILE A CA 1
ATOM 3466 C C . ILE A 1 427 ? 17.748 -75.748 5.233 1.00 29.19 427 ILE A C 1
ATOM 3468 O O . ILE A 1 427 ? 17.479 -76.565 6.119 1.00 29.19 427 ILE A O 1
ATOM 3472 N N . PRO A 1 428 ? 18.904 -75.828 4.532 1.00 36.75 428 PRO A N 1
ATOM 3473 C CA . PRO A 1 428 ? 20.221 -75.286 4.985 1.00 36.75 428 PRO A CA 1
ATOM 3474 C C . PRO A 1 428 ? 21.058 -74.716 3.793 1.00 36.75 428 PRO A C 1
ATOM 3476 O O . PRO A 1 428 ? 20.554 -74.714 2.678 1.00 36.75 428 PRO A O 1
ATOM 3479 N N . GLN A 1 429 ? 22.304 -74.197 3.832 1.00 26.20 429 GLN A N 1
ATOM 3480 C CA . GLN A 1 429 ? 23.369 -73.774 4.790 1.00 26.20 429 GLN A CA 1
ATOM 3481 C C . GLN A 1 429 ? 24.334 -72.836 3.976 1.00 26.20 429 GLN A C 1
ATOM 3483 O O . GLN A 1 429 ? 24.141 -72.712 2.771 1.00 26.20 429 GLN A O 1
ATOM 3488 N N . SER A 1 430 ? 25.385 -72.137 4.443 1.00 26.89 430 SER A N 1
ATOM 3489 C CA . SER A 1 430 ? 26.025 -71.861 5.750 1.00 26.89 430 SER A CA 1
ATOM 3490 C C . SER A 1 430 ? 26.905 -70.587 5.648 1.00 26.89 430 SER A C 1
ATOM 3492 O O . SER A 1 430 ? 27.387 -70.268 4.567 1.00 26.89 430 SER A O 1
ATOM 3494 N N . ASP A 1 431 ? 27.174 -69.920 6.776 1.00 28.27 431 ASP A N 1
ATOM 3495 C CA . ASP A 1 431 ? 28.315 -69.031 7.108 1.00 28.27 431 ASP A CA 1
ATOM 3496 C C . ASP A 1 431 ? 29.168 -68.322 6.023 1.00 28.27 431 ASP A C 1
ATOM 3498 O O . ASP A 1 431 ? 29.992 -68.940 5.348 1.00 28.27 431 ASP A O 1
ATOM 3502 N N . ARG A 1 432 ? 29.213 -66.975 6.093 1.00 26.61 432 ARG A N 1
ATOM 3503 C CA . ARG A 1 432 ? 30.352 -66.238 6.712 1.00 26.61 432 ARG A CA 1
ATOM 3504 C C . ARG A 1 432 ? 30.139 -64.710 6.812 1.00 26.61 432 ARG A C 1
ATOM 3506 O O . ARG A 1 432 ? 29.906 -64.026 5.826 1.00 26.61 432 ARG A O 1
ATOM 3513 N N . LEU A 1 433 ? 30.354 -64.191 8.027 1.00 29.80 433 LEU A N 1
ATOM 3514 C CA . LEU A 1 433 ? 30.935 -62.875 8.369 1.00 29.80 433 LEU A CA 1
ATOM 3515 C C . LEU A 1 433 ? 30.475 -61.605 7.607 1.00 29.80 433 LEU A C 1
ATOM 3517 O O . LEU A 1 433 ? 31.093 -61.197 6.626 1.00 29.80 433 LEU A O 1
ATOM 3521 N N . LYS A 1 434 ? 29.568 -60.827 8.223 1.00 30.72 434 LYS A N 1
ATOM 3522 C CA . LYS A 1 434 ? 29.578 -59.349 8.133 1.00 30.72 434 LYS A CA 1
ATOM 3523 C C . LYS A 1 434 ? 29.321 -58.711 9.505 1.00 30.72 434 LYS A C 1
ATOM 3525 O O . LYS A 1 434 ? 28.220 -58.802 10.036 1.00 30.72 434 LYS A O 1
ATOM 3530 N N . ARG A 1 435 ? 30.331 -58.028 10.062 1.00 31.70 435 ARG A N 1
ATOM 3531 C CA . ARG A 1 435 ? 30.133 -57.036 11.139 1.00 31.70 435 ARG A CA 1
ATOM 3532 C C . ARG A 1 435 ? 29.582 -55.741 10.511 1.00 31.70 435 ARG A C 1
ATOM 3534 O O . ARG A 1 435 ? 30.097 -55.354 9.461 1.00 31.70 435 ARG A O 1
ATOM 3541 N N . PRO A 1 436 ? 28.598 -55.045 11.110 1.00 36.66 436 PRO A N 1
ATOM 3542 C CA . PRO A 1 436 ? 28.168 -53.736 10.621 1.00 36.66 436 PRO A CA 1
ATOM 3543 C C . PRO A 1 436 ? 29.267 -52.681 10.808 1.00 36.66 436 PRO A C 1
ATOM 3545 O O . PRO A 1 436 ? 29.844 -52.561 11.886 1.00 36.66 436 PRO A O 1
ATOM 3548 N N . PHE A 1 437 ? 29.522 -51.887 9.769 1.00 34.47 437 PHE A N 1
ATOM 3549 C CA . PHE A 1 437 ? 30.620 -50.910 9.674 1.00 34.47 437 PHE A CA 1
ATOM 3550 C C . PHE A 1 437 ? 30.372 -49.603 10.468 1.00 34.47 437 PHE A C 1
ATOM 3552 O O . PHE A 1 437 ? 30.780 -48.521 10.059 1.00 34.47 437 PHE A O 1
ATOM 3559 N N . HIS A 1 438 ? 29.667 -49.687 11.601 1.00 37.34 438 HIS A N 1
ATOM 3560 C CA . HIS A 1 438 ? 29.104 -48.529 12.307 1.00 37.34 438 HIS A CA 1
ATOM 3561 C C . HIS A 1 438 ? 30.005 -47.961 13.428 1.00 37.34 438 HIS A C 1
ATOM 3563 O O . HIS A 1 438 ? 29.602 -47.021 14.108 1.00 37.34 438 HIS A O 1
ATOM 3569 N N . SER A 1 439 ? 31.209 -48.509 13.640 1.00 38.12 439 SER A N 1
ATOM 3570 C CA . SER A 1 439 ? 32.152 -48.041 14.676 1.00 38.12 439 SER A CA 1
ATOM 3571 C C . SER A 1 439 ? 33.214 -47.059 14.165 1.00 38.12 439 SER A C 1
ATOM 3573 O O . SER A 1 439 ? 33.603 -46.146 14.884 1.00 38.12 439 SER A O 1
ATOM 3575 N N . ILE A 1 440 ? 33.666 -47.203 12.914 1.00 38.69 440 ILE A N 1
ATOM 3576 C CA . ILE A 1 440 ? 34.845 -46.480 12.391 1.00 38.69 440 ILE A CA 1
ATOM 3577 C C . ILE A 1 440 ? 34.554 -44.986 12.152 1.00 38.69 440 ILE A C 1
ATOM 3579 O O . ILE A 1 440 ? 35.415 -44.137 12.369 1.00 38.69 440 ILE A O 1
ATOM 3583 N N . VAL A 1 441 ? 33.320 -44.645 11.763 1.00 38.72 441 VAL A N 1
ATOM 3584 C CA . VAL A 1 441 ? 32.892 -43.245 11.566 1.00 38.72 441 VAL A CA 1
ATOM 3585 C C . VAL A 1 441 ? 32.750 -42.504 12.905 1.00 38.72 441 VAL A C 1
ATOM 3587 O O . VAL A 1 441 ? 32.892 -41.285 12.956 1.00 38.72 441 VAL A O 1
ATOM 3590 N N . SER A 1 442 ? 32.502 -43.227 14.002 1.00 42.09 442 SER A N 1
ATOM 3591 C CA . SER A 1 442 ? 32.357 -42.655 15.344 1.00 42.09 442 SER A CA 1
ATOM 3592 C C . SER A 1 442 ? 33.694 -42.152 15.897 1.00 42.09 442 SER A C 1
ATOM 3594 O O . SER A 1 442 ? 33.784 -40.999 16.315 1.00 42.09 442 SER A O 1
ATOM 3596 N N . GLU A 1 443 ? 34.742 -42.979 15.832 1.00 36.66 443 GLU A N 1
ATOM 3597 C CA . GLU A 1 443 ? 36.063 -42.665 16.402 1.00 36.66 443 GLU A CA 1
ATOM 3598 C C . GLU A 1 443 ? 36.758 -41.492 15.687 1.00 36.66 443 GLU A C 1
ATOM 3600 O O . GLU A 1 443 ? 37.385 -40.649 16.332 1.00 36.66 443 GLU A O 1
ATOM 3605 N N . GLN A 1 444 ? 36.597 -41.363 14.364 1.00 37.88 444 GLN A N 1
ATOM 3606 C CA . GLN A 1 444 ? 37.167 -40.236 13.611 1.00 37.88 444 GLN A CA 1
ATOM 3607 C C . GLN A 1 444 ? 36.463 -38.892 13.879 1.00 37.88 444 GLN A C 1
ATOM 3609 O O . GLN A 1 444 ? 37.040 -37.838 13.614 1.00 37.88 444 GLN A O 1
ATOM 3614 N N . LEU A 1 445 ? 35.238 -38.900 14.420 1.00 38.81 445 LEU A N 1
ATOM 3615 C CA . LEU A 1 445 ? 34.470 -37.681 14.697 1.00 38.81 445 LEU A CA 1
ATOM 3616 C C . LEU A 1 445 ? 34.670 -37.143 16.126 1.00 38.81 445 LEU A C 1
ATOM 3618 O O . LEU A 1 445 ? 34.307 -35.999 16.414 1.00 38.81 445 LEU A O 1
ATOM 3622 N N . GLU A 1 446 ? 35.235 -37.945 17.032 1.00 38.03 446 GLU A N 1
ATOM 3623 C CA . GLU A 1 446 ? 35.571 -37.512 18.394 1.00 38.03 446 GLU A CA 1
ATOM 3624 C C . GLU A 1 446 ? 36.959 -36.865 18.481 1.00 38.03 446 GLU A C 1
ATOM 3626 O O . GLU A 1 446 ? 37.117 -35.892 19.220 1.00 38.03 446 GLU A O 1
ATOM 3631 N N . SER A 1 447 ? 37.923 -37.270 17.644 1.00 36.34 447 SER A N 1
ATOM 3632 C CA . SER A 1 447 ? 39.242 -36.614 17.571 1.00 36.34 447 SER A CA 1
ATOM 3633 C C . SER A 1 447 ? 39.163 -35.146 17.113 1.00 36.34 447 SER A C 1
ATOM 3635 O O . SER A 1 447 ? 39.885 -34.290 17.625 1.00 36.34 447 SER A O 1
ATOM 3637 N N . LEU A 1 448 ? 38.227 -34.817 16.216 1.00 35.12 448 LEU A N 1
ATOM 3638 C CA . LEU A 1 448 ? 38.023 -33.459 15.688 1.00 35.12 448 LEU A CA 1
ATOM 3639 C C . LEU A 1 448 ? 37.378 -32.475 16.681 1.00 35.12 448 LEU A C 1
ATOM 3641 O O . LEU A 1 448 ? 37.403 -31.269 16.441 1.00 35.12 448 LEU A O 1
ATOM 3645 N N . LYS A 1 449 ? 36.821 -32.949 17.803 1.00 36.22 449 LYS A N 1
ATOM 3646 C CA . LYS A 1 449 ? 36.229 -32.085 18.846 1.00 36.22 449 LYS A CA 1
ATOM 3647 C C . LYS A 1 449 ? 37.241 -31.609 19.894 1.00 36.22 449 LYS A C 1
ATOM 3649 O O . LYS A 1 449 ? 36.891 -30.774 20.720 1.00 36.22 449 LYS A O 1
ATOM 3654 N N . SER A 1 450 ? 38.475 -32.116 19.863 1.00 32.28 450 SER A N 1
ATOM 3655 C CA . SER A 1 450 ? 39.492 -31.862 20.894 1.00 32.28 450 SER A CA 1
ATOM 3656 C C . SER A 1 450 ? 40.225 -30.515 20.770 1.00 32.28 450 SER A C 1
ATOM 3658 O O . SER A 1 450 ? 40.945 -30.142 21.692 1.00 32.28 450 SER A O 1
ATOM 3660 N N . ASN A 1 451 ? 40.081 -29.790 19.655 1.00 32.91 451 ASN A N 1
ATOM 3661 C CA . ASN A 1 451 ? 40.947 -28.655 19.310 1.00 32.91 451 ASN A CA 1
ATOM 3662 C C . ASN A 1 451 ? 40.189 -27.321 19.176 1.00 32.91 451 ASN A C 1
ATOM 3664 O O . ASN A 1 451 ? 40.228 -26.725 18.108 1.00 32.91 451 ASN A O 1
ATOM 3668 N N . TYR A 1 452 ? 39.520 -26.841 20.232 1.00 30.38 452 TYR A N 1
ATOM 3669 C CA . TYR A 1 452 ? 39.183 -25.412 20.409 1.00 30.38 452 TYR A CA 1
ATOM 3670 C C . TYR A 1 452 ? 38.760 -25.120 21.860 1.00 30.38 452 TYR A C 1
ATOM 3672 O O . TYR A 1 452 ? 37.573 -25.000 22.153 1.00 30.38 452 TYR A O 1
ATOM 3680 N N . ASP A 1 453 ? 39.729 -24.991 22.771 1.00 29.89 453 ASP A N 1
ATOM 3681 C CA . ASP A 1 453 ? 39.456 -24.533 24.140 1.00 29.89 453 ASP A CA 1
ATOM 3682 C C . ASP A 1 453 ? 40.689 -23.849 24.765 1.00 29.89 453 ASP A C 1
ATOM 3684 O O . ASP A 1 453 ? 41.613 -24.526 25.210 1.00 29.89 453 ASP A O 1
ATOM 3688 N N . PHE A 1 454 ? 40.718 -22.507 24.784 1.00 29.55 454 PHE A N 1
ATOM 3689 C CA . PHE A 1 454 ? 41.384 -21.717 25.835 1.00 29.55 454 PHE A CA 1
ATOM 3690 C C . PHE A 1 454 ? 41.019 -20.222 25.757 1.00 29.55 454 PHE A C 1
ATOM 3692 O O . PHE A 1 454 ? 41.371 -19.544 24.799 1.00 29.55 454 PHE A O 1
ATOM 3699 N N . GLU A 1 455 ? 40.367 -19.692 26.796 1.00 29.48 455 GLU A N 1
ATOM 3700 C CA . GLU A 1 455 ? 40.949 -18.619 27.623 1.00 29.48 455 GLU A CA 1
ATOM 3701 C C . GLU A 1 455 ? 40.150 -18.433 28.927 1.00 29.48 455 GLU A C 1
ATOM 3703 O O . GLU A 1 455 ? 38.920 -18.517 28.967 1.00 29.48 455 GLU A O 1
ATOM 3708 N N . ALA A 1 456 ? 40.867 -18.244 30.036 1.00 29.94 456 ALA A N 1
ATOM 3709 C CA . ALA A 1 456 ? 40.328 -18.411 31.384 1.00 29.94 456 ALA A CA 1
ATOM 3710 C C . ALA A 1 456 ? 39.726 -17.126 31.986 1.00 29.94 456 ALA A C 1
ATOM 3712 O O . ALA A 1 456 ? 40.178 -16.014 31.723 1.00 29.94 456 ALA A O 1
ATOM 3713 N N . ARG A 1 457 ? 38.761 -17.282 32.908 1.00 28.80 457 ARG A N 1
ATOM 3714 C CA . ARG A 1 457 ? 38.336 -16.214 33.835 1.00 28.80 457 ARG A CA 1
ATOM 3715 C C . ARG A 1 457 ? 38.809 -16.507 35.267 1.00 28.80 457 ARG A C 1
ATOM 3717 O O . ARG A 1 457 ? 38.755 -17.664 35.688 1.00 28.80 457 ARG A O 1
ATOM 3724 N N . PRO A 1 458 ? 39.235 -15.490 36.040 1.00 31.16 458 PRO A N 1
ATOM 3725 C CA . PRO A 1 458 ? 39.724 -15.679 37.404 1.00 31.16 458 PRO A CA 1
ATOM 3726 C C . PRO A 1 458 ? 38.593 -15.985 38.402 1.00 31.16 458 PRO A C 1
ATOM 3728 O O . PRO A 1 458 ? 37.448 -15.559 38.236 1.00 31.16 458 PRO A O 1
ATOM 3731 N N . LYS A 1 459 ? 38.931 -16.715 39.473 1.00 29.28 459 LYS A N 1
ATOM 3732 C CA . LYS A 1 459 ? 38.003 -17.109 40.548 1.00 29.28 459 LYS A CA 1
ATOM 3733 C C . LYS A 1 459 ? 37.618 -15.903 41.430 1.00 29.28 459 LYS A C 1
ATOM 3735 O O . LYS A 1 459 ? 38.516 -15.165 41.834 1.00 29.28 459 LYS A O 1
ATOM 3740 N N . PRO A 1 460 ? 36.337 -15.723 41.806 1.00 29.73 460 PRO A N 1
ATOM 3741 C CA . PRO A 1 460 ? 35.940 -14.681 42.750 1.00 29.73 460 PRO A CA 1
ATOM 3742 C C . PRO A 1 460 ? 36.266 -15.049 44.210 1.00 29.73 460 PRO A C 1
ATOM 3744 O O . PRO A 1 460 ? 36.195 -16.206 44.625 1.00 29.73 460 PRO A O 1
ATOM 3747 N N . ILE A 1 461 ? 36.610 -14.021 44.985 1.00 28.61 461 ILE A N 1
ATOM 3748 C CA . ILE A 1 461 ? 37.037 -14.075 46.391 1.00 28.61 461 ILE A CA 1
ATOM 3749 C C . ILE A 1 461 ? 35.828 -14.275 47.327 1.00 28.61 461 ILE A C 1
ATOM 3751 O O . ILE A 1 461 ? 34.774 -13.677 47.125 1.00 28.61 461 ILE A O 1
ATOM 3755 N N . GLN A 1 462 ? 35.981 -15.080 48.387 1.00 34.19 462 GLN A N 1
ATOM 3756 C CA . GLN A 1 462 ? 34.959 -15.261 49.432 1.00 34.19 462 GLN A CA 1
ATOM 3757 C C . GLN A 1 462 ? 35.073 -14.230 50.570 1.00 34.19 462 GLN A C 1
ATOM 3759 O O . GLN A 1 462 ? 36.185 -13.968 51.028 1.00 34.19 462 GLN A O 1
ATOM 3764 N N . LYS A 1 463 ? 33.919 -13.755 51.083 1.00 25.11 463 LYS A N 1
ATOM 3765 C CA . LYS A 1 463 ? 33.577 -13.349 52.483 1.00 25.11 463 LYS A CA 1
ATOM 3766 C C . LYS A 1 463 ? 32.260 -12.526 52.478 1.00 25.11 463 LYS A C 1
ATOM 3768 O O . LYS A 1 463 ? 31.965 -11.914 51.458 1.00 25.11 463 LYS A O 1
ATOM 3773 N N . PRO A 1 464 ? 31.524 -12.368 53.601 1.00 27.58 464 PRO A N 1
ATOM 3774 C CA . PRO A 1 464 ? 31.114 -13.362 54.605 1.00 27.58 464 PRO A CA 1
ATOM 3775 C C . PRO A 1 464 ? 29.578 -13.328 54.893 1.00 27.58 464 PRO A C 1
ATOM 3777 O O . PRO A 1 464 ? 28.861 -12.439 54.443 1.00 27.58 464 PRO A O 1
ATOM 3780 N N . ARG A 1 465 ? 29.042 -14.273 55.688 1.00 28.62 465 ARG A N 1
ATOM 3781 C CA . ARG A 1 465 ? 27.620 -14.291 56.134 1.00 28.62 465 ARG A CA 1
ATOM 3782 C C . ARG A 1 465 ? 27.333 -13.311 57.292 1.00 28.62 465 ARG A C 1
ATOM 3784 O O . ARG A 1 465 ? 28.105 -13.291 58.245 1.00 28.62 465 ARG A O 1
ATOM 3791 N N . LYS A 1 466 ? 26.149 -12.665 57.308 1.00 26.31 466 LYS A N 1
ATOM 3792 C CA . LYS A 1 466 ? 25.474 -12.138 58.528 1.00 26.31 466 LYS A CA 1
ATOM 3793 C C . LYS A 1 466 ? 23.926 -12.256 58.495 1.00 26.31 466 LYS A C 1
ATOM 3795 O O . LYS A 1 466 ? 23.241 -11.471 57.861 1.00 26.31 466 LYS A O 1
ATOM 3800 N N . VAL A 1 467 ? 23.425 -13.299 59.164 1.00 25.17 467 VAL A N 1
ATOM 3801 C CA . VAL A 1 467 ? 22.311 -13.387 60.151 1.00 25.17 467 VAL A CA 1
ATOM 3802 C C . VAL A 1 467 ? 21.163 -12.326 60.174 1.00 25.17 467 VAL A C 1
ATOM 3804 O O . VAL A 1 467 ? 21.371 -11.245 60.704 1.00 25.17 467 VAL A O 1
ATOM 3807 N N . THR A 1 468 ? 19.944 -12.754 59.755 1.00 25.42 468 THR A N 1
ATOM 3808 C CA . THR A 1 468 ? 18.542 -12.500 60.274 1.00 25.42 468 THR A CA 1
ATOM 3809 C C . THR A 1 468 ? 17.994 -11.058 60.499 1.00 25.42 468 THR A C 1
ATOM 3811 O O . THR A 1 468 ? 18.800 -10.142 60.578 1.00 25.42 468 THR A O 1
ATOM 3814 N N . PRO A 1 469 ? 16.655 -10.812 60.662 1.00 28.81 469 PRO A N 1
ATOM 3815 C CA . PRO A 1 469 ? 15.518 -11.748 60.839 1.00 28.81 469 PRO A CA 1
ATOM 3816 C C . PRO A 1 469 ? 14.272 -11.551 59.933 1.00 28.81 469 PRO A C 1
ATOM 3818 O O . PRO A 1 469 ? 14.140 -10.576 59.202 1.00 28.81 469 PRO A O 1
ATOM 3821 N N . LYS A 1 470 ? 13.325 -12.504 60.020 1.00 23.30 470 LYS A N 1
ATOM 3822 C CA . LYS A 1 470 ? 11.953 -12.424 59.469 1.00 23.30 470 LYS A CA 1
ATOM 3823 C C . LYS A 1 470 ? 10.938 -12.125 60.589 1.00 23.30 470 LYS A C 1
ATOM 3825 O O . LYS A 1 470 ? 11.118 -12.670 61.678 1.00 23.30 470 LYS A O 1
ATOM 3830 N N . PRO A 1 471 ? 9.850 -11.373 60.336 1.00 27.22 471 PRO A N 1
ATOM 3831 C CA . PRO A 1 471 ? 8.734 -11.253 61.272 1.00 27.22 471 PRO A CA 1
ATOM 3832 C C . PRO A 1 471 ? 7.796 -12.473 61.228 1.00 27.22 471 PRO A C 1
ATOM 3834 O O . PRO A 1 471 ? 7.718 -13.198 60.233 1.00 27.22 471 PRO A O 1
ATOM 3837 N N . VAL A 1 472 ? 7.076 -12.679 62.331 1.00 25.70 472 VAL A N 1
ATOM 3838 C CA . VAL A 1 472 ? 6.119 -13.772 62.564 1.00 25.70 472 VAL A CA 1
ATOM 3839 C C . VAL A 1 472 ? 4.702 -13.324 62.199 1.00 25.70 472 VAL A C 1
ATOM 3841 O O . VAL A 1 472 ? 4.289 -12.240 62.598 1.00 25.70 472 VAL A O 1
ATOM 3844 N N . ILE A 1 473 ? 3.926 -14.183 61.528 1.00 27.80 473 ILE A N 1
ATOM 3845 C CA . ILE A 1 473 ? 2.457 -14.085 61.468 1.00 27.80 473 ILE A CA 1
ATOM 3846 C C . ILE A 1 473 ? 1.860 -15.448 61.850 1.00 27.80 473 ILE A C 1
ATOM 3848 O O . ILE A 1 473 ? 2.407 -16.504 61.527 1.00 27.80 473 ILE A O 1
ATOM 3852 N N . THR A 1 474 ? 0.780 -15.408 62.625 1.00 27.70 474 THR A N 1
ATOM 3853 C CA . THR A 1 474 ? 0.222 -16.528 63.391 1.00 27.70 474 THR A CA 1
ATOM 3854 C C . THR A 1 474 ? -0.699 -17.444 62.578 1.00 27.70 474 THR A C 1
ATOM 3856 O O . THR A 1 474 ? -1.376 -17.031 61.639 1.00 27.70 474 THR A O 1
ATOM 3859 N N . LYS A 1 475 ? -0.742 -18.727 62.963 1.00 26.31 475 LYS A N 1
ATOM 3860 C CA . LYS A 1 475 ? -1.632 -19.742 62.376 1.00 26.31 475 LYS A CA 1
ATOM 3861 C C . LYS A 1 475 ? -3.066 -19.586 62.899 1.00 26.31 475 LYS A C 1
ATOM 3863 O O . LYS A 1 475 ? -3.258 -19.409 64.099 1.00 26.31 475 LYS A O 1
ATOM 3868 N N . ARG A 1 476 ? -4.062 -19.828 62.040 1.00 26.84 476 ARG A N 1
ATOM 3869 C CA . ARG A 1 476 ? -5.380 -20.351 62.449 1.00 26.84 476 ARG A CA 1
ATOM 3870 C C . ARG A 1 476 ? -5.629 -21.705 61.785 1.00 26.84 476 ARG A C 1
ATOM 3872 O O . ARG A 1 476 ? -5.202 -21.936 60.657 1.00 26.84 476 ARG A O 1
ATOM 3879 N N . GLN A 1 477 ? -6.247 -22.612 62.536 1.00 28.17 477 GLN A N 1
ATOM 3880 C CA . GLN A 1 477 ? -6.522 -23.995 62.140 1.00 28.17 477 GLN A CA 1
ATOM 3881 C C . GLN A 1 477 ? -7.823 -24.092 61.331 1.00 28.17 477 GLN A C 1
ATOM 3883 O O . GLN A 1 477 ? -8.772 -23.385 61.655 1.00 28.17 477 GLN A O 1
ATOM 3888 N N . SER A 1 478 ? -7.868 -24.995 60.343 1.00 30.94 478 SER A N 1
ATOM 3889 C CA . SER A 1 478 ? -9.043 -25.786 59.907 1.00 30.94 478 SER A CA 1
ATOM 3890 C C . SER A 1 478 ? -8.788 -26.344 58.498 1.00 30.94 478 SER A C 1
ATOM 3892 O O . SER A 1 478 ? -8.893 -25.607 57.525 1.00 30.94 478 SER A O 1
ATOM 3894 N N . THR A 1 479 ? -8.361 -27.610 58.388 1.00 35.69 479 THR A N 1
ATOM 3895 C CA . THR A 1 479 ? -8.359 -28.430 57.137 1.00 35.69 479 THR A CA 1
ATOM 3896 C C . THR A 1 479 ? -7.890 -29.882 57.370 1.00 35.69 479 THR A C 1
ATOM 3898 O O . THR A 1 479 ? -7.573 -30.589 56.416 1.00 35.69 479 THR A O 1
ATOM 3901 N N . ARG A 1 480 ? -7.813 -30.371 58.621 1.00 31.61 480 ARG A N 1
ATOM 3902 C CA . ARG A 1 480 ? -7.315 -31.736 58.895 1.00 31.61 480 ARG A CA 1
ATOM 3903 C C . ARG A 1 480 ? -8.418 -32.802 58.880 1.00 31.61 480 ARG A C 1
ATOM 3905 O O . ARG A 1 480 ? -8.134 -33.944 58.536 1.00 31.61 480 ARG A O 1
ATOM 3912 N N . ASP A 1 481 ? -9.664 -32.411 59.140 1.00 36.97 481 ASP A N 1
ATOM 3913 C CA . ASP A 1 481 ? -10.801 -33.339 59.240 1.00 36.97 481 ASP A CA 1
ATOM 3914 C C . ASP A 1 481 ? -11.399 -33.697 57.865 1.00 36.97 481 ASP A C 1
ATOM 3916 O O . ASP A 1 481 ? -11.912 -34.797 57.662 1.00 36.97 481 ASP A O 1
ATOM 3920 N N . THR A 1 482 ? -11.240 -32.822 56.864 1.00 40.03 482 THR A N 1
ATOM 3921 C CA . THR A 1 482 ? -11.710 -33.061 55.486 1.00 40.03 482 THR A CA 1
ATOM 3922 C C . THR A 1 482 ? -10.931 -34.165 54.761 1.00 40.03 482 THR A C 1
ATOM 3924 O O . THR A 1 482 ? -11.418 -34.707 53.773 1.00 40.03 482 THR A O 1
ATOM 3927 N N . PHE A 1 483 ? -9.723 -34.505 55.224 1.00 32.53 483 PHE A N 1
ATOM 3928 C CA . PHE A 1 483 ? -8.850 -35.477 54.555 1.00 32.53 483 PHE A CA 1
ATOM 3929 C C . PHE A 1 483 ? -9.132 -36.934 54.962 1.00 32.53 483 PHE A C 1
ATOM 3931 O O . PHE A 1 483 ? -8.714 -37.852 54.265 1.00 32.53 483 PHE A O 1
ATOM 3938 N N . ILE A 1 484 ? -9.856 -37.161 56.067 1.00 39.31 484 ILE A N 1
ATOM 3939 C CA . ILE A 1 484 ? -10.167 -38.512 56.571 1.00 39.31 484 ILE A CA 1
ATOM 3940 C C . ILE A 1 484 ? -11.521 -39.023 56.043 1.00 39.31 484 ILE A C 1
ATOM 3942 O O . ILE A 1 484 ? -11.668 -40.219 55.815 1.00 39.31 484 ILE A O 1
ATOM 3946 N N . SER A 1 485 ? -12.474 -38.136 55.721 1.00 38.50 485 SER A N 1
ATOM 3947 C CA . SER A 1 485 ? -13.752 -38.532 55.085 1.00 38.50 485 SER A CA 1
ATOM 3948 C C . SER A 1 485 ? -13.629 -38.962 53.611 1.00 38.50 485 SER A C 1
ATOM 3950 O O . SER A 1 485 ? -14.588 -39.474 53.050 1.00 38.50 485 SER A O 1
ATOM 3952 N N . LEU A 1 486 ? -12.476 -38.762 52.960 1.00 38.66 486 LEU A N 1
ATOM 3953 C CA . LEU A 1 486 ? -12.281 -39.046 51.527 1.00 38.66 486 LEU A CA 1
ATOM 3954 C C . LEU A 1 486 ? -11.795 -40.475 51.212 1.00 38.66 486 LEU A C 1
ATOM 3956 O O . LEU A 1 486 ? -11.504 -40.775 50.056 1.00 38.66 486 LEU A O 1
ATOM 3960 N N . LEU A 1 487 ? -11.698 -41.354 52.215 1.00 39.22 487 LEU A N 1
ATOM 3961 C CA . LEU A 1 487 ? -11.196 -42.729 52.061 1.00 39.22 487 LEU A CA 1
ATOM 3962 C C . LEU A 1 487 ? -12.271 -43.825 52.190 1.00 39.22 487 LEU A C 1
ATOM 3964 O O . LEU A 1 487 ? -11.930 -45.005 52.128 1.00 39.22 487 LEU A O 1
ATOM 3968 N N . GLN A 1 488 ? -13.552 -43.471 52.351 1.00 39.38 488 GLN A N 1
ATOM 3969 C CA . GLN A 1 488 ? -14.660 -44.431 52.459 1.00 39.38 488 GLN A CA 1
ATOM 3970 C C . GLN A 1 488 ? -15.933 -43.900 51.766 1.00 39.38 488 GLN A C 1
ATOM 3972 O O . GLN A 1 488 ? -16.507 -42.919 52.225 1.00 39.38 488 GLN A O 1
ATOM 3977 N N . GLY A 1 489 ? -16.397 -44.580 50.706 1.00 33.72 489 GLY A N 1
ATOM 3978 C CA . GLY A 1 489 ? -17.761 -44.430 50.158 1.00 33.72 489 GLY A CA 1
ATOM 3979 C C . GLY A 1 489 ? -17.918 -43.707 48.805 1.00 33.72 489 GLY A C 1
ATOM 3980 O O . GLY A 1 489 ? -17.720 -42.503 48.696 1.00 33.72 489 GLY A O 1
ATOM 3981 N N . ASP A 1 490 ? -18.352 -44.474 47.800 1.00 34.00 490 ASP A N 1
ATOM 3982 C CA . ASP A 1 490 ? -19.163 -44.125 46.616 1.00 34.00 490 ASP A CA 1
ATOM 3983 C C . ASP A 1 490 ? -18.821 -42.905 45.728 1.00 34.00 490 ASP A C 1
ATOM 3985 O O . ASP A 1 490 ? -19.277 -41.775 45.897 1.00 34.00 490 ASP A O 1
ATOM 3989 N N . PHE A 1 491 ? -18.159 -43.211 44.606 1.00 37.72 491 PHE A N 1
ATOM 3990 C CA . PHE A 1 491 ? -17.768 -42.284 43.532 1.00 37.72 491 PHE A CA 1
ATOM 3991 C C . PHE A 1 491 ? -18.905 -41.784 42.605 1.00 37.72 491 PHE A C 1
ATOM 3993 O O . PHE A 1 491 ? -18.626 -41.131 41.597 1.00 37.72 491 PHE A O 1
ATOM 4000 N N . GLY A 1 492 ? -20.177 -42.070 42.902 1.00 38.38 492 GLY A N 1
ATOM 4001 C CA . GLY A 1 492 ? -21.301 -41.763 42.001 1.00 38.38 492 GLY A CA 1
ATOM 4002 C C . GLY A 1 492 ? -21.787 -40.307 42.025 1.00 38.38 492 GLY A C 1
ATOM 4003 O O . GLY A 1 492 ? -22.068 -39.729 40.977 1.00 38.38 492 GLY A O 1
ATOM 4004 N N . ASP A 1 493 ? -21.882 -39.699 43.210 1.00 42.28 493 ASP A N 1
ATOM 4005 C CA . ASP A 1 493 ? -22.741 -38.518 43.429 1.00 42.28 493 ASP A CA 1
ATOM 4006 C C . ASP A 1 493 ? -21.974 -37.215 43.755 1.00 42.28 493 ASP A C 1
ATOM 4008 O O . ASP A 1 493 ? -22.547 -36.141 43.932 1.00 42.28 493 ASP A O 1
ATOM 4012 N N . ALA A 1 494 ? -20.640 -37.269 43.796 1.00 35.62 494 ALA A N 1
ATOM 4013 C CA . ALA A 1 494 ? -19.812 -36.079 44.006 1.00 35.62 494 ALA A CA 1
ATOM 4014 C C . ALA A 1 494 ? -19.734 -35.185 42.752 1.00 35.62 494 ALA A C 1
ATOM 4016 O O . ALA A 1 494 ? -19.716 -33.957 42.855 1.00 35.62 494 ALA A O 1
ATOM 4017 N N . ASN A 1 495 ? -19.698 -35.781 41.555 1.00 40.78 495 ASN A N 1
ATOM 4018 C CA . ASN A 1 495 ? -19.425 -35.056 40.308 1.00 40.78 495 ASN A CA 1
ATOM 4019 C C . ASN A 1 495 ? -20.661 -34.287 39.782 1.00 40.78 495 ASN A C 1
ATOM 4021 O O . ASN A 1 495 ? -20.534 -33.203 39.207 1.00 40.78 495 ASN A O 1
ATOM 4025 N N . SER A 1 496 ? -21.869 -34.799 40.051 1.00 44.19 496 SER A N 1
ATOM 4026 C CA . SER A 1 496 ? -23.154 -34.114 39.827 1.00 44.19 496 SER A CA 1
ATOM 4027 C C . SER A 1 496 ? -23.268 -32.857 40.702 1.00 44.19 496 SER A C 1
ATOM 4029 O O . SER A 1 496 ? -23.544 -31.763 40.208 1.00 44.19 496 SER A O 1
ATOM 4031 N N . LYS A 1 497 ? -22.969 -32.987 41.999 1.00 41.28 497 LYS A N 1
ATOM 4032 C CA . LYS A 1 497 ? -23.037 -31.900 42.985 1.00 41.28 497 LYS A CA 1
ATOM 4033 C C . LYS A 1 497 ? -21.941 -30.851 42.776 1.00 41.28 497 LYS A C 1
ATOM 4035 O O . LYS A 1 497 ? -22.223 -29.659 42.876 1.00 41.28 497 LYS A O 1
ATOM 4040 N N . LEU A 1 498 ? -20.727 -31.255 42.390 1.00 41.38 498 LEU A N 1
ATOM 4041 C CA . LEU A 1 498 ? -19.652 -30.325 42.016 1.00 41.38 498 LEU A CA 1
ATOM 4042 C C . LEU A 1 498 ? -19.973 -29.529 40.743 1.00 41.38 498 LEU A C 1
ATOM 4044 O O . LEU A 1 498 ? -19.720 -28.326 40.710 1.00 41.38 498 LEU A O 1
ATOM 4048 N N . THR A 1 499 ? -20.568 -30.146 39.717 1.00 48.41 499 THR A N 1
ATOM 4049 C CA . THR A 1 499 ? -20.964 -29.423 38.491 1.00 48.41 499 THR A CA 1
ATOM 4050 C C . THR A 1 499 ? -22.202 -28.544 38.686 1.00 48.41 499 THR A C 1
ATOM 4052 O O . THR A 1 499 ? -22.254 -27.453 38.114 1.00 48.41 499 THR A O 1
ATOM 4055 N N . ALA A 1 500 ? -23.152 -28.943 39.538 1.00 44.88 500 ALA A N 1
ATOM 4056 C CA . ALA A 1 500 ? -24.275 -28.100 39.949 1.00 44.88 500 ALA A CA 1
ATOM 4057 C C . ALA A 1 500 ? -23.805 -26.874 40.754 1.00 44.88 500 ALA A C 1
ATOM 4059 O O . ALA A 1 500 ? -24.108 -25.747 40.371 1.00 44.88 500 ALA A O 1
ATOM 4060 N N . ALA A 1 501 ? -22.979 -27.066 41.789 1.00 42.75 501 ALA A N 1
ATOM 4061 C CA . ALA A 1 501 ? -22.437 -25.970 42.596 1.00 42.75 501 ALA A CA 1
ATOM 4062 C C . ALA A 1 501 ? -21.470 -25.064 41.806 1.00 42.75 501 ALA A C 1
ATOM 4064 O O . ALA A 1 501 ? -21.386 -23.865 42.073 1.00 42.75 501 ALA A O 1
ATOM 4065 N N . ALA A 1 502 ? -20.750 -25.599 40.813 1.00 45.50 502 ALA A N 1
ATOM 4066 C CA . ALA A 1 502 ? -19.950 -24.793 39.891 1.00 45.50 502 ALA A CA 1
ATOM 4067 C C . ALA A 1 502 ? -20.832 -23.949 38.957 1.00 45.50 502 ALA A C 1
ATOM 4069 O O . ALA A 1 502 ? -20.544 -22.767 38.776 1.00 45.50 502 ALA A O 1
ATOM 4070 N N . ARG A 1 503 ? -21.927 -24.511 38.420 1.00 48.41 503 ARG A N 1
ATOM 4071 C CA . ARG A 1 503 ? -22.925 -23.748 37.652 1.00 48.41 503 ARG A CA 1
ATOM 4072 C C . ARG A 1 503 ? -23.578 -22.671 38.503 1.00 48.41 503 ARG A C 1
ATOM 4074 O O . ARG A 1 503 ? -23.570 -21.523 38.093 1.00 48.41 503 ARG A O 1
ATOM 4081 N N . GLU A 1 504 ? -24.044 -22.997 39.703 1.00 47.03 504 GLU A N 1
ATOM 4082 C CA . GLU A 1 504 ? -24.662 -22.034 40.618 1.00 47.03 504 GLU A CA 1
ATOM 4083 C C . GLU A 1 504 ? -23.686 -20.920 41.030 1.00 47.03 504 GLU A C 1
ATOM 4085 O O . GLU A 1 504 ? -24.060 -19.751 41.053 1.00 47.03 504 GLU A O 1
ATOM 4090 N N . ARG A 1 505 ? -22.403 -21.231 41.265 1.00 46.16 505 ARG A N 1
ATOM 4091 C CA . ARG A 1 505 ? -21.362 -20.208 41.477 1.00 46.16 505 ARG A CA 1
ATOM 4092 C C . ARG A 1 505 ? -21.073 -19.383 40.226 1.00 46.16 505 ARG A C 1
ATOM 4094 O O . ARG A 1 505 ? -20.757 -18.207 40.363 1.00 46.16 505 ARG A O 1
ATOM 4101 N N . GLN A 1 506 ? -21.196 -19.944 39.025 1.00 45.47 506 GLN A N 1
ATOM 4102 C CA . GLN A 1 506 ? -21.021 -19.213 37.767 1.00 45.47 506 GLN A CA 1
ATOM 4103 C C . GLN A 1 506 ? -22.239 -18.325 37.443 1.00 45.47 506 GLN A C 1
ATOM 4105 O O . GLN A 1 506 ? -22.064 -17.208 36.959 1.00 45.47 506 GLN A O 1
ATOM 4110 N N . GLU A 1 507 ? -23.452 -18.772 37.771 1.00 42.38 507 GLU A N 1
ATOM 4111 C CA . GLU A 1 507 ? -24.703 -18.004 37.716 1.00 42.38 507 GLU A CA 1
ATOM 4112 C C . GLU A 1 507 ? -24.679 -16.867 38.749 1.00 42.38 507 GLU A C 1
ATOM 4114 O O . GLU A 1 507 ? -24.902 -15.706 38.411 1.00 42.38 507 GLU A O 1
ATOM 4119 N N . ASN A 1 508 ? -24.291 -17.162 39.993 1.00 40.53 508 ASN A N 1
ATOM 4120 C CA . ASN A 1 508 ? -24.152 -16.162 41.048 1.00 40.53 508 ASN A CA 1
ATOM 4121 C C . ASN A 1 508 ? -22.988 -15.197 40.789 1.00 40.53 508 ASN A C 1
ATOM 4123 O O . ASN A 1 508 ? -23.135 -14.015 41.073 1.00 40.53 508 ASN A O 1
ATOM 4127 N N . ALA A 1 509 ? -21.882 -15.624 40.171 1.00 41.94 509 ALA A N 1
ATOM 4128 C CA . ALA A 1 509 ? -20.830 -14.710 39.722 1.00 41.94 509 ALA A CA 1
ATOM 4129 C C . ALA A 1 509 ? -21.320 -13.776 38.600 1.00 41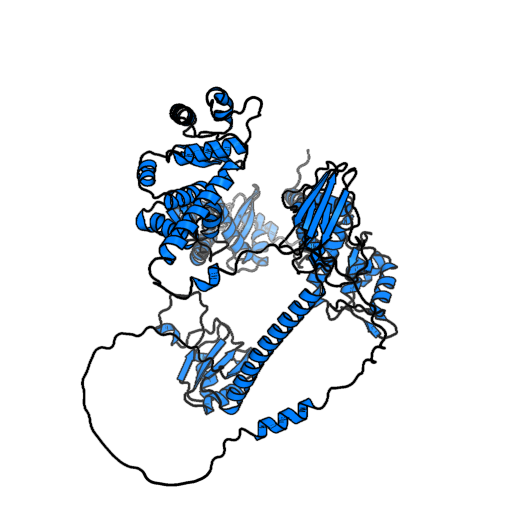.94 509 ALA A C 1
ATOM 4131 O O . ALA A 1 509 ? -21.051 -12.578 38.656 1.00 41.94 509 ALA A O 1
ATOM 4132 N N . LYS A 1 510 ? -22.101 -14.271 37.625 1.00 39.75 510 LYS A N 1
ATOM 4133 C CA . LYS A 1 510 ? -22.758 -13.413 36.616 1.00 39.75 510 LYS A CA 1
ATOM 4134 C C . LYS A 1 510 ? -23.730 -12.420 37.267 1.00 39.75 510 LYS A C 1
ATOM 4136 O O . LYS A 1 510 ? -23.671 -11.230 36.966 1.00 39.75 510 LYS A O 1
ATOM 4141 N N . ASN A 1 511 ? -24.559 -12.878 38.205 1.00 35.62 511 ASN A N 1
ATOM 4142 C CA . ASN A 1 511 ? -25.519 -12.038 38.928 1.00 35.62 511 ASN A CA 1
ATOM 4143 C C . ASN A 1 511 ? -24.835 -11.015 39.858 1.00 35.62 511 ASN A C 1
ATOM 4145 O O . ASN A 1 511 ? -25.322 -9.896 40.012 1.00 35.62 511 ASN A O 1
ATOM 4149 N N . HIS A 1 512 ? -23.682 -11.351 40.440 1.00 32.91 512 HIS A N 1
ATOM 4150 C CA . HIS A 1 512 ? -22.898 -10.448 41.287 1.00 32.91 512 HIS A CA 1
ATOM 4151 C C . HIS A 1 512 ? -22.120 -9.411 40.459 1.00 32.91 512 HIS A C 1
ATOM 4153 O O . HIS A 1 512 ? -22.041 -8.247 40.858 1.00 32.91 512 HIS A O 1
ATOM 4159 N N . VAL A 1 513 ? -21.630 -9.785 39.270 1.00 33.50 513 VAL A N 1
ATOM 4160 C CA . VAL A 1 513 ? -21.083 -8.843 38.274 1.00 33.50 513 VAL A CA 1
ATOM 4161 C C . VAL A 1 513 ? -22.179 -7.918 37.720 1.00 33.50 513 VAL A C 1
ATOM 4163 O O . VAL A 1 513 ? -21.897 -6.753 37.442 1.00 33.50 513 VAL A O 1
ATOM 4166 N N . MET A 1 514 ? -23.436 -8.373 37.639 1.00 31.23 514 MET A N 1
ATOM 4167 C CA . MET A 1 514 ? -24.589 -7.507 37.346 1.00 31.23 514 MET A CA 1
ATOM 4168 C C . MET A 1 514 ? -24.949 -6.551 38.497 1.00 31.23 514 MET A C 1
ATOM 4170 O O . MET A 1 514 ? -25.283 -5.400 38.232 1.00 31.23 514 MET A O 1
ATOM 4174 N N . LYS A 1 515 ? -24.879 -6.981 39.766 1.00 29.34 515 LYS A N 1
ATOM 4175 C CA . LYS A 1 515 ? -25.310 -6.158 40.919 1.00 29.34 515 LYS A CA 1
ATOM 4176 C C . LYS A 1 515 ? -24.304 -5.106 41.401 1.00 29.34 515 LYS A C 1
ATOM 4178 O O . LYS A 1 515 ? -24.711 -4.182 42.098 1.00 29.34 515 LYS A O 1
ATOM 4183 N N . CYS A 1 516 ? -23.023 -5.197 41.037 1.00 27.64 516 CYS A N 1
ATOM 4184 C CA . CYS A 1 516 ? -21.989 -4.256 41.504 1.00 27.64 516 CYS A CA 1
ATOM 4185 C C . CYS A 1 516 ? -21.686 -3.083 40.553 1.00 27.64 516 CYS A C 1
ATOM 4187 O O . CYS A 1 516 ? -20.724 -2.350 40.775 1.00 27.64 516 CYS A O 1
ATOM 4189 N N . ARG A 1 517 ? -22.514 -2.851 39.527 1.00 30.08 517 ARG A N 1
ATOM 4190 C CA . ARG A 1 517 ? -22.543 -1.572 38.802 1.00 30.08 517 ARG A CA 1
ATOM 4191 C C . ARG A 1 517 ? -23.757 -0.765 39.245 1.00 30.08 517 ARG A C 1
ATOM 4193 O O . ARG A 1 517 ? -24.865 -1.003 38.778 1.00 30.08 517 ARG A O 1
ATOM 4200 N N . GLY A 1 518 ? -23.534 0.217 40.118 1.00 30.39 518 GLY A N 1
ATOM 4201 C CA . GLY A 1 518 ? -24.521 1.261 40.386 1.00 30.39 518 GLY A CA 1
ATOM 4202 C C . GLY A 1 518 ? -24.751 2.086 39.118 1.00 30.39 518 GLY A C 1
ATOM 4203 O O . GLY A 1 518 ? -23.939 2.941 38.780 1.00 30.39 518 GLY A O 1
ATOM 4204 N N . GLY A 1 519 ? -25.825 1.786 38.392 1.00 26.66 519 GLY A N 1
ATOM 4205 C CA . GLY A 1 519 ? -26.164 2.432 37.128 1.00 26.66 519 GLY A CA 1
ATOM 4206 C C . GLY A 1 519 ? -27.468 1.871 36.574 1.00 26.66 519 GLY A C 1
ATOM 4207 O O . GLY A 1 519 ? -27.536 0.701 36.215 1.00 26.66 519 GLY A O 1
ATOM 4208 N N . PHE A 1 520 ? -28.498 2.715 36.545 1.00 30.53 520 PHE A N 1
ATOM 4209 C CA . PHE A 1 520 ? -29.871 2.403 36.144 1.00 30.53 520 PHE A CA 1
ATOM 4210 C C . PHE A 1 520 ? -29.978 1.506 34.898 1.00 30.53 520 PHE A C 1
ATOM 4212 O O . PHE A 1 520 ? -29.420 1.816 33.843 1.00 30.53 520 PHE A O 1
ATOM 4219 N N . ASN A 1 521 ? -30.787 0.447 35.000 1.00 39.28 521 ASN A N 1
ATOM 4220 C CA . ASN A 1 521 ? -31.263 -0.315 33.847 1.00 39.28 521 ASN A CA 1
ATOM 4221 C C . ASN A 1 521 ? -32.148 0.600 32.985 1.00 39.28 521 ASN A C 1
ATOM 4223 O O . ASN A 1 521 ? -33.307 0.835 33.322 1.00 39.28 521 ASN A O 1
ATOM 4227 N N . LEU A 1 522 ? -31.609 1.123 31.882 1.00 39.97 522 LEU A N 1
ATOM 4228 C CA . LEU A 1 522 ? -32.380 1.904 30.919 1.00 39.97 522 LEU A CA 1
ATOM 4229 C C . LEU A 1 522 ? -31.900 1.651 29.487 1.00 39.97 522 LEU A C 1
ATOM 4231 O O . LEU A 1 522 ? -30.786 2.035 29.124 1.00 39.97 522 LEU A O 1
ATOM 4235 N N . MET A 1 523 ? -32.756 0.996 28.700 1.00 60.22 523 MET A N 1
ATOM 4236 C CA . MET A 1 523 ? -33.141 1.304 27.310 1.00 60.22 523 MET A CA 1
ATOM 4237 C C . MET A 1 523 ? -33.624 0.026 26.618 1.00 60.22 523 MET A C 1
ATOM 4239 O O . MET A 1 523 ? -32.894 -0.610 25.859 1.00 60.22 523 MET A O 1
ATOM 4243 N N . GLU A 1 524 ? -34.888 -0.316 26.850 1.00 67.44 524 GLU A N 1
ATOM 4244 C CA . GLU A 1 524 ? -35.665 -1.093 25.893 1.00 67.44 524 GLU A CA 1
ATOM 4245 C C . GLU A 1 524 ? -36.765 -0.171 25.354 1.00 67.44 524 GLU A C 1
ATOM 4247 O O . GLU A 1 524 ? -37.493 0.445 26.133 1.00 67.44 524 GLU A O 1
ATOM 4252 N N . LEU A 1 525 ? -36.847 -0.025 24.027 1.00 79.00 525 LEU A N 1
ATOM 4253 C CA . LEU A 1 525 ? -37.876 0.809 23.398 1.00 79.00 525 LEU A CA 1
ATOM 4254 C C . LEU A 1 525 ? -39.257 0.188 23.640 1.00 79.00 525 LEU A C 1
ATOM 4256 O O . LEU A 1 525 ? -39.438 -1.019 23.411 1.00 79.00 525 LEU A O 1
ATOM 4260 N N . THR A 1 526 ? -40.234 0.999 24.047 1.00 84.81 526 THR A N 1
ATOM 4261 C CA . THR A 1 526 ? -41.625 0.540 24.197 1.00 84.81 526 THR A CA 1
ATOM 4262 C C . THR A 1 526 ? -42.219 0.121 22.846 1.00 84.81 526 THR A C 1
ATOM 4264 O O . THR A 1 526 ? -41.645 0.382 21.784 1.00 84.81 526 THR A O 1
ATOM 4267 N N . LYS A 1 527 ? -43.382 -0.547 22.859 1.00 84.12 527 LYS A N 1
ATOM 4268 C CA . LYS A 1 527 ? -44.120 -0.835 21.615 1.00 84.12 527 LYS A CA 1
ATOM 4269 C C . LYS A 1 527 ? -44.453 0.460 20.865 1.00 84.12 527 LYS A C 1
ATOM 4271 O O . LYS A 1 527 ? -44.197 0.538 19.669 1.00 84.12 527 LYS A O 1
ATOM 4276 N N . ASP A 1 528 ? -44.900 1.484 21.584 1.00 85.50 528 ASP A N 1
ATOM 4277 C CA . ASP A 1 528 ? -45.280 2.780 21.013 1.00 85.50 528 ASP A CA 1
ATOM 4278 C C . ASP A 1 528 ? -44.069 3.539 20.444 1.00 85.50 528 ASP A C 1
ATOM 4280 O O . ASP A 1 528 ? -44.164 4.144 19.382 1.00 85.50 528 ASP A O 1
ATOM 4284 N N . GLU A 1 529 ? -42.901 3.467 21.096 1.00 87.19 529 GLU A N 1
ATOM 4285 C CA . GLU A 1 529 ? -41.652 4.053 20.584 1.00 87.19 529 GLU A CA 1
ATOM 4286 C C . GLU A 1 529 ? -41.156 3.328 19.318 1.00 87.19 529 GLU A C 1
ATOM 4288 O O . GLU A 1 529 ? -40.679 3.974 18.382 1.00 87.19 529 GLU A O 1
ATOM 4293 N N . LYS A 1 530 ? -41.298 1.996 19.253 1.00 87.69 530 LYS A N 1
ATOM 4294 C CA . LYS A 1 530 ? -40.989 1.195 18.052 1.00 87.69 530 LYS A CA 1
ATOM 4295 C C . LYS A 1 530 ? -41.936 1.539 16.894 1.00 87.69 530 LYS A C 1
ATOM 4297 O O . LYS A 1 530 ? -41.477 1.702 15.766 1.00 87.69 530 LYS A O 1
ATOM 4302 N N . GLU A 1 531 ? -43.226 1.717 17.170 1.00 89.12 531 GLU A N 1
ATOM 4303 C CA . GLU A 1 531 ? -44.226 2.090 16.161 1.00 89.12 531 GLU A CA 1
ATOM 4304 C C . GLU A 1 531 ? -44.075 3.553 15.705 1.00 89.12 531 GLU A C 1
ATOM 4306 O O . GLU A 1 531 ? -44.175 3.862 14.518 1.00 89.12 531 GLU A O 1
ATOM 4311 N N . LEU A 1 532 ? -43.719 4.467 16.612 1.00 89.88 532 LEU A N 1
ATOM 4312 C CA . LEU A 1 532 ? -43.348 5.838 16.260 1.00 89.88 532 LEU A CA 1
ATOM 4313 C C . LEU A 1 532 ? -42.119 5.864 15.339 1.00 89.88 532 LEU A C 1
ATOM 4315 O O . LEU A 1 532 ? -42.122 6.578 14.336 1.00 89.88 532 LEU A O 1
ATOM 4319 N N . ALA A 1 533 ? -41.087 5.065 15.632 1.00 89.75 533 ALA A N 1
ATOM 4320 C CA . ALA A 1 533 ? -39.923 4.933 14.758 1.00 89.75 533 ALA A CA 1
ATOM 4321 C C . ALA A 1 533 ? -40.288 4.359 13.373 1.00 89.75 533 ALA A C 1
ATOM 4323 O O . ALA A 1 533 ? -39.690 4.764 12.373 1.00 89.75 533 ALA A O 1
ATOM 4324 N N . ARG A 1 534 ? -41.286 3.465 13.287 1.00 91.44 534 ARG A N 1
ATOM 4325 C CA . ARG A 1 534 ? -41.816 2.920 12.022 1.00 91.44 534 ARG A CA 1
ATOM 4326 C C . ARG A 1 534 ? -42.493 4.003 11.192 1.00 91.44 534 ARG A C 1
ATOM 4328 O O . ARG A 1 534 ? -42.117 4.201 10.040 1.00 91.44 534 ARG A O 1
ATOM 4335 N N . ASN A 1 535 ? -43.411 4.751 11.796 1.00 91.56 535 ASN A N 1
ATOM 4336 C CA . ASN A 1 535 ? -44.128 5.837 11.127 1.00 91.56 535 ASN A CA 1
ATOM 4337 C C . ASN A 1 535 ? -43.188 6.966 10.671 1.00 91.56 535 ASN A C 1
ATOM 4339 O O . ASN A 1 535 ? -43.311 7.461 9.552 1.00 91.56 535 ASN A O 1
ATOM 4343 N N . LEU A 1 536 ? -42.187 7.316 11.488 1.00 92.12 536 LEU A N 1
ATOM 4344 C CA . LEU A 1 536 ? -41.143 8.270 11.107 1.00 92.12 536 LEU A CA 1
ATOM 4345 C C . LEU A 1 536 ? -40.283 7.755 9.938 1.00 92.12 536 LEU A C 1
ATOM 4347 O O . LEU A 1 536 ? -40.008 8.513 9.012 1.00 92.12 536 LEU A O 1
ATOM 4351 N N . ALA A 1 537 ? -39.886 6.478 9.943 1.00 92.12 537 ALA A N 1
ATOM 4352 C CA . ALA A 1 537 ? -39.100 5.892 8.855 1.00 92.12 537 ALA A CA 1
ATOM 4353 C C . ALA A 1 537 ? -39.876 5.838 7.528 1.00 92.12 537 ALA A C 1
ATOM 4355 O O . ALA A 1 537 ? -39.314 6.187 6.491 1.00 92.12 537 ALA A O 1
ATOM 4356 N N . LEU A 1 538 ? -41.160 5.455 7.556 1.00 91.69 538 LEU A N 1
ATOM 4357 C CA . LEU A 1 538 ? -42.044 5.460 6.381 1.00 91.69 538 LEU A CA 1
ATOM 4358 C C . LEU A 1 538 ? -42.140 6.862 5.757 1.00 91.69 538 LEU A C 1
ATOM 4360 O O . LEU A 1 538 ? -41.993 7.008 4.546 1.00 91.69 538 LEU A O 1
ATOM 4364 N N . GLY A 1 539 ? -42.287 7.903 6.585 1.00 88.50 539 GLY A N 1
ATOM 4365 C CA . GLY A 1 539 ? -42.303 9.303 6.141 1.00 88.50 539 GLY A CA 1
ATOM 4366 C C . GLY A 1 539 ? -40.964 9.844 5.615 1.00 88.50 539 GLY A C 1
ATOM 4367 O O . GLY A 1 539 ? -40.931 10.949 5.083 1.00 88.50 539 GLY A O 1
ATOM 4368 N N . ASN A 1 540 ? -39.866 9.092 5.743 1.00 91.69 540 ASN A N 1
ATOM 4369 C CA . ASN A 1 540 ? -38.517 9.499 5.341 1.00 91.69 540 ASN A CA 1
ATOM 4370 C C . ASN A 1 540 ? -37.853 8.442 4.436 1.00 91.69 540 ASN A C 1
ATOM 4372 O O . ASN A 1 540 ? -36.731 7.993 4.682 1.00 91.69 540 ASN A O 1
ATOM 4376 N N . GLY A 1 541 ? -38.572 7.991 3.402 1.00 89.31 541 GLY A N 1
ATOM 4377 C CA . GLY A 1 541 ? -38.037 7.072 2.389 1.00 89.31 541 GLY A CA 1
ATOM 4378 C C . GLY A 1 541 ? -37.542 5.743 2.968 1.00 89.31 541 GLY A C 1
ATOM 4379 O O . GLY A 1 541 ? -36.484 5.256 2.570 1.00 89.31 541 GLY A O 1
ATOM 4380 N N . ASN A 1 542 ? -38.278 5.193 3.940 1.00 92.50 542 ASN A N 1
ATOM 4381 C CA . ASN A 1 542 ? -37.956 3.983 4.705 1.00 92.50 542 ASN A CA 1
ATOM 4382 C C . ASN A 1 542 ? -36.700 4.076 5.599 1.00 92.50 542 ASN A C 1
ATOM 4384 O O . ASN A 1 542 ? -36.179 3.042 6.021 1.00 92.50 542 ASN A O 1
ATOM 4388 N N . LYS A 1 543 ? -36.217 5.284 5.938 1.00 92.75 543 LYS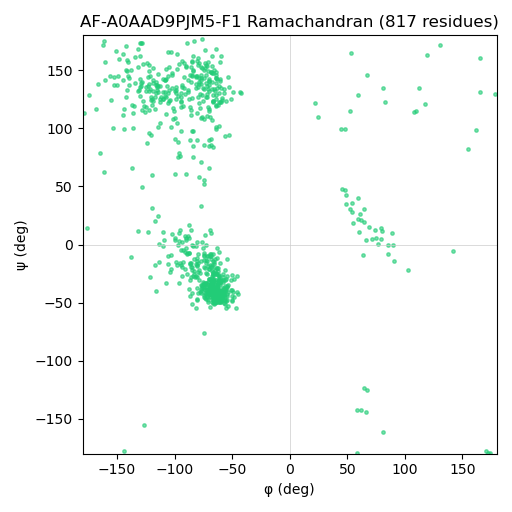 A N 1
ATOM 4389 C CA . LYS A 1 543 ? -34.973 5.494 6.709 1.00 92.75 543 LYS A CA 1
ATOM 4390 C C . LYS A 1 543 ? -35.198 6.244 8.023 1.00 92.75 543 LYS A C 1
ATOM 4392 O O . LYS A 1 543 ? -35.657 7.382 8.042 1.00 92.75 543 LYS A O 1
ATOM 4397 N N . PHE A 1 544 ? -34.766 5.650 9.130 1.00 93.75 544 PHE A N 1
ATOM 4398 C CA . PHE A 1 544 ? -34.718 6.271 10.451 1.00 93.75 544 PHE A CA 1
ATOM 4399 C C . PHE A 1 544 ? -33.302 6.793 10.748 1.00 93.75 544 PHE A C 1
ATOM 4401 O O . PHE A 1 544 ? -32.382 6.017 11.025 1.00 93.75 544 PHE A O 1
ATOM 4408 N N . THR A 1 545 ? -33.116 8.112 10.655 1.00 92.50 545 THR A N 1
ATOM 4409 C CA . THR A 1 545 ? -31.810 8.788 10.770 1.00 92.50 545 THR A CA 1
ATOM 4410 C C . THR A 1 545 ? -31.612 9.463 12.133 1.00 92.50 545 THR A C 1
ATOM 4412 O O . THR A 1 545 ? -32.563 9.673 12.889 1.00 92.50 545 THR A O 1
ATOM 4415 N N . PHE A 1 546 ? -30.363 9.836 12.442 1.00 89.56 546 PHE A N 1
ATOM 4416 C CA . PHE A 1 546 ? -30.014 10.558 13.673 1.00 89.56 546 PHE A CA 1
ATOM 4417 C C . PHE A 1 546 ? -30.809 11.862 13.820 1.00 89.56 546 PHE A C 1
ATOM 4419 O O . PHE A 1 546 ? -31.360 12.139 14.884 1.00 89.56 546 PHE A O 1
ATOM 4426 N N . ASP A 1 547 ? -30.909 12.639 12.740 1.00 88.94 547 ASP A N 1
ATOM 4427 C CA . ASP A 1 547 ? -31.590 13.935 12.737 1.00 88.94 547 ASP A CA 1
ATOM 4428 C C . ASP A 1 547 ? -33.108 13.786 12.937 1.00 88.94 547 ASP A C 1
ATOM 4430 O O . ASP A 1 547 ? -33.719 14.570 13.664 1.00 88.94 547 ASP A O 1
ATOM 4434 N N . LEU A 1 548 ? -33.704 12.722 12.385 1.00 88.50 548 LEU A N 1
ATOM 4435 C CA . LEU A 1 548 ? -35.125 12.404 12.535 1.00 88.50 548 LEU A CA 1
ATOM 4436 C C . LEU A 1 548 ? -35.483 12.014 13.979 1.00 88.50 548 LEU A C 1
ATOM 4438 O O . LEU A 1 548 ? -36.510 12.457 14.505 1.00 88.50 548 LEU A O 1
ATOM 4442 N N . LEU A 1 549 ? -34.613 11.239 14.641 1.00 87.88 549 LEU A N 1
ATOM 4443 C CA . LEU A 1 549 ? -34.725 10.960 16.074 1.00 87.88 549 LEU A CA 1
ATOM 4444 C C . LEU A 1 549 ? -34.522 12.235 16.899 1.00 87.88 549 LEU A C 1
ATOM 4446 O O . LEU A 1 549 ? -35.327 12.512 17.782 1.00 87.88 549 LEU A O 1
ATOM 4450 N N . LYS A 1 550 ? -33.489 13.032 16.600 1.00 85.69 550 LYS A N 1
ATOM 4451 C CA . LYS A 1 550 ? -33.175 14.276 17.320 1.00 85.69 550 LYS A CA 1
ATOM 4452 C C . LYS A 1 550 ? -34.342 15.269 17.282 1.00 85.69 550 LYS A C 1
ATOM 4454 O O . LYS A 1 550 ? -34.677 15.843 18.314 1.00 85.69 550 LYS A O 1
ATOM 4459 N N . ALA A 1 551 ? -35.000 15.418 16.132 1.00 86.25 551 ALA A N 1
ATOM 4460 C CA . ALA A 1 551 ? -36.186 16.262 15.969 1.00 86.25 551 ALA A CA 1
ATOM 4461 C C . ALA A 1 551 ? -37.418 15.758 16.751 1.00 86.25 551 ALA A C 1
ATOM 4463 O O . ALA A 1 551 ? -38.286 16.548 17.112 1.00 86.25 551 ALA A O 1
ATOM 4464 N N . ASN A 1 552 ? -37.498 14.455 17.038 1.00 86.00 552 ASN A N 1
ATOM 4465 C CA . ASN A 1 552 ? -38.620 13.825 17.741 1.00 86.00 552 ASN A CA 1
ATOM 4466 C C . ASN A 1 552 ? -38.266 13.354 19.161 1.00 86.00 552 ASN A C 1
ATOM 4468 O O . ASN A 1 552 ? -39.059 12.647 19.780 1.00 86.00 552 ASN A O 1
ATOM 4472 N N . ILE A 1 553 ? -37.100 13.729 19.695 1.00 83.12 553 ILE A N 1
ATOM 4473 C CA . ILE A 1 553 ? -36.507 13.085 20.875 1.00 83.12 553 ILE A CA 1
ATOM 4474 C C . ILE A 1 553 ? -37.372 13.194 22.140 1.00 83.12 553 ILE A C 1
ATOM 4476 O O . ILE A 1 553 ? -37.398 12.280 22.955 1.00 83.12 553 ILE A O 1
ATOM 4480 N N . THR A 1 554 ? -38.166 14.260 22.259 1.00 80.00 554 THR A N 1
ATOM 4481 C CA . THR A 1 554 ? -39.135 14.477 23.348 1.00 80.00 554 THR A CA 1
ATOM 4482 C C . THR A 1 554 ? -40.263 13.441 23.391 1.00 80.00 554 THR A C 1
ATOM 4484 O O . THR A 1 554 ? -40.890 13.262 24.434 1.00 80.00 554 THR A O 1
ATOM 4487 N N . LYS A 1 555 ? -40.521 12.741 22.279 1.00 82.50 555 LYS A N 1
ATOM 4488 C CA . LYS A 1 555 ? -41.506 11.652 22.182 1.00 82.50 555 LYS A CA 1
ATOM 4489 C C . LYS A 1 555 ? -40.930 10.299 22.626 1.00 82.50 555 LYS A C 1
ATOM 4491 O O . LYS A 1 555 ? -41.697 9.407 22.970 1.00 82.50 555 LYS A O 1
ATOM 4496 N N . PHE A 1 556 ? -39.603 10.159 22.659 1.00 80.19 556 PHE A N 1
ATOM 4497 C CA . PHE A 1 556 ? -38.899 8.938 23.055 1.00 80.19 556 PHE A CA 1
ATOM 4498 C C . PHE A 1 556 ? -38.463 9.006 24.525 1.00 80.19 556 PHE A C 1
ATOM 4500 O O . PHE A 1 556 ? -37.300 9.250 24.861 1.00 80.19 556 PHE A O 1
ATOM 4507 N N . ARG A 1 557 ? -39.440 8.831 25.416 1.00 69.44 557 ARG A N 1
ATOM 4508 C CA . ARG A 1 557 ? -39.306 9.073 26.860 1.00 69.44 557 ARG A CA 1
ATOM 4509 C C . ARG A 1 557 ? -38.258 8.185 27.536 1.00 69.44 557 ARG A C 1
ATOM 4511 O O . ARG A 1 557 ? -37.613 8.648 28.470 1.00 69.44 557 ARG A O 1
ATOM 4518 N N . ASN A 1 558 ? -38.031 6.964 27.047 1.00 67.62 558 ASN A N 1
ATOM 4519 C CA . ASN A 1 558 ? -37.060 6.036 27.640 1.00 67.62 558 ASN A CA 1
ATOM 4520 C C . ASN A 1 558 ? -35.608 6.253 27.167 1.00 67.62 558 ASN A C 1
ATOM 4522 O O . ASN A 1 558 ? -34.708 5.537 27.610 1.00 67.62 558 ASN A O 1
ATOM 4526 N N . ILE A 1 559 ? -35.360 7.211 26.264 1.00 65.62 559 ILE A N 1
ATOM 4527 C CA . ILE A 1 559 ? -34.035 7.447 25.661 1.00 65.62 559 ILE A CA 1
ATOM 4528 C C . ILE A 1 559 ? -33.234 8.539 26.405 1.00 65.62 559 ILE A C 1
ATOM 4530 O O . ILE A 1 559 ? -32.013 8.608 26.270 1.00 65.62 559 ILE A O 1
ATOM 4534 N N . LEU A 1 560 ? -33.875 9.378 27.224 1.00 57.78 560 LEU A N 1
ATOM 4535 C CA . LEU A 1 560 ? -33.223 10.521 27.874 1.00 57.78 560 LEU A CA 1
ATOM 4536 C C . LEU A 1 560 ? -33.020 10.319 29.381 1.00 57.78 560 LEU A C 1
ATOM 4538 O O . LEU A 1 560 ? -33.969 10.091 30.126 1.00 57.78 560 LEU A O 1
ATOM 4542 N N . GLN A 1 561 ? -31.783 10.517 29.846 1.00 58.81 561 GLN A N 1
ATOM 4543 C CA . GLN A 1 561 ? -31.537 10.901 31.238 1.00 58.81 561 GLN A CA 1
ATOM 4544 C C . GLN A 1 561 ? -31.794 12.413 31.383 1.00 58.81 561 GLN A C 1
ATOM 4546 O O . GLN A 1 561 ? -31.322 13.177 30.532 1.00 58.81 561 GLN A O 1
ATOM 4551 N N . PRO A 1 562 ? -32.500 12.882 32.431 1.00 52.66 562 PRO A N 1
ATOM 4552 C CA . PRO A 1 562 ? -32.721 14.311 32.644 1.00 52.66 562 PRO A CA 1
ATOM 4553 C C . PRO A 1 562 ? -31.397 15.089 32.695 1.00 52.66 562 PRO A C 1
ATOM 4555 O O . PRO A 1 562 ? -30.523 14.782 33.500 1.00 52.66 562 PRO A O 1
ATOM 4558 N N . GLY A 1 563 ? -31.249 16.095 31.828 1.00 54.69 563 GLY A N 1
ATOM 4559 C CA . GLY A 1 563 ? -30.074 16.976 31.787 1.00 54.69 563 GLY A CA 1
ATOM 4560 C C . GLY A 1 563 ? -28.869 16.483 30.970 1.00 54.69 563 GLY A C 1
ATOM 4561 O O . GLY A 1 563 ? -27.884 17.212 30.882 1.00 54.69 563 GLY A O 1
ATOM 4562 N N . VAL A 1 564 ? -28.921 15.302 30.340 1.00 63.28 564 VAL A N 1
ATOM 4563 C CA . VAL A 1 564 ? -27.817 14.786 29.503 1.00 63.28 564 VAL A CA 1
ATOM 4564 C C . VAL A 1 564 ? -28.088 15.040 28.016 1.00 63.28 564 VAL A C 1
ATOM 4566 O O . VAL A 1 564 ? -29.156 14.715 27.500 1.00 63.28 564 VAL A O 1
ATOM 4569 N N . ALA A 1 565 ? -27.109 15.607 27.305 1.00 67.31 565 ALA A N 1
ATOM 4570 C CA . ALA A 1 565 ? -27.200 15.831 25.863 1.00 67.31 565 ALA A CA 1
ATOM 4571 C C . ALA A 1 565 ? -27.098 14.507 25.083 1.00 67.31 565 ALA A C 1
ATOM 4573 O O . ALA A 1 565 ? -26.159 13.738 25.278 1.00 67.31 565 ALA A O 1
ATOM 4574 N N . PHE A 1 566 ? -28.042 14.265 24.171 1.00 74.25 566 PHE A N 1
ATOM 4575 C CA . PHE A 1 566 ? -28.109 13.038 23.372 1.00 74.25 566 PHE A CA 1
ATOM 4576 C C . PHE A 1 566 ? -26.896 12.873 22.444 1.00 74.25 566 PHE A C 1
ATOM 4578 O O . PHE A 1 566 ? -26.602 13.756 21.632 1.00 74.25 566 PHE A O 1
ATOM 4585 N N . THR A 1 567 ? -26.206 11.733 22.541 1.00 80.25 567 THR A N 1
ATOM 4586 C CA . THR A 1 567 ? -24.958 11.481 21.808 1.00 80.25 567 THR A CA 1
ATOM 4587 C C . THR A 1 567 ? -25.133 10.510 20.636 1.00 80.25 567 THR A C 1
ATOM 4589 O O . THR A 1 567 ? -26.102 9.758 20.541 1.00 80.25 567 THR A O 1
ATOM 4592 N N . SER A 1 568 ? -24.133 10.460 19.749 1.00 79.19 568 SER A N 1
ATOM 4593 C CA . SER A 1 568 ? -24.065 9.441 18.687 1.00 79.19 568 SER A CA 1
ATOM 4594 C C . SER A 1 568 ? -24.023 8.005 19.245 1.00 79.19 568 SER A C 1
ATOM 4596 O O . SER A 1 568 ? -24.586 7.090 18.648 1.00 79.19 568 SER A O 1
ATOM 4598 N N . ALA A 1 569 ? -23.437 7.800 20.434 1.00 80.06 569 ALA A N 1
ATOM 4599 C CA . ALA A 1 569 ? -23.395 6.488 21.080 1.00 80.06 569 ALA A CA 1
ATOM 4600 C C . ALA A 1 569 ? -24.783 6.029 21.560 1.00 80.06 569 ALA A C 1
ATOM 4602 O O . ALA A 1 569 ? -25.103 4.841 21.472 1.00 80.06 569 ALA A O 1
ATOM 4603 N N . ASP A 1 570 ? -25.625 6.960 22.014 1.00 82.19 570 ASP A N 1
ATOM 4604 C CA . ASP A 1 570 ? -27.015 6.670 22.373 1.00 82.19 570 ASP A CA 1
ATOM 4605 C C . ASP A 1 570 ? -27.819 6.280 21.134 1.00 82.19 570 ASP A C 1
ATOM 4607 O O . ASP A 1 570 ? -28.531 5.277 21.152 1.00 82.19 570 ASP A O 1
ATOM 4611 N N . PHE A 1 571 ? -27.612 6.967 20.008 1.00 87.56 571 PHE A N 1
ATOM 4612 C CA . PHE A 1 571 ? -28.223 6.569 18.743 1.00 87.56 571 PHE A CA 1
ATOM 4613 C C . PHE A 1 571 ? -27.808 5.162 18.289 1.00 87.56 571 PHE A C 1
ATOM 4615 O O . PHE A 1 571 ? -28.676 4.370 17.925 1.00 87.56 571 PHE A O 1
ATOM 4622 N N . THR A 1 572 ? -26.530 4.774 18.403 1.00 85.69 572 THR A N 1
ATOM 4623 C CA . THR A 1 572 ? -26.107 3.386 18.123 1.00 85.69 572 THR A CA 1
ATOM 4624 C C . THR A 1 572 ? -26.838 2.358 19.001 1.00 85.69 572 THR A C 1
ATOM 4626 O O . THR A 1 572 ? -27.077 1.233 18.558 1.00 85.69 572 THR A O 1
ATOM 4629 N N . ARG A 1 573 ? -27.233 2.711 20.234 1.00 84.94 573 ARG A N 1
ATOM 4630 C CA . ARG A 1 573 ? -28.047 1.834 21.099 1.00 84.94 573 ARG A CA 1
ATOM 4631 C C . ARG A 1 573 ? -29.485 1.725 20.588 1.00 84.94 573 ARG A C 1
ATOM 4633 O O . ARG A 1 573 ? -29.989 0.611 20.476 1.00 84.94 573 ARG A O 1
ATOM 4640 N N . VAL A 1 574 ? -30.099 2.841 20.190 1.00 86.62 574 VAL A N 1
ATOM 4641 C CA . VAL A 1 574 ? -31.440 2.869 19.571 1.00 86.62 574 VAL A CA 1
ATOM 4642 C C . VAL A 1 574 ? -31.476 2.024 18.297 1.00 86.62 574 VAL A C 1
ATOM 4644 O O . VAL A 1 574 ? -32.358 1.181 18.148 1.00 86.62 574 VAL A O 1
ATOM 4647 N N . LEU A 1 575 ? -30.477 2.166 17.420 1.00 89.88 575 LEU A N 1
ATOM 4648 C CA . LEU A 1 575 ? -30.343 1.357 16.205 1.00 89.88 575 LEU A CA 1
ATOM 4649 C C . LEU A 1 575 ? -30.263 -0.147 16.510 1.00 89.88 575 LEU A C 1
ATOM 4651 O O . LEU A 1 575 ? -30.903 -0.942 15.826 1.00 89.88 575 LEU A O 1
ATOM 4655 N N . LYS A 1 576 ? -29.546 -0.552 17.568 1.00 88.25 576 LYS A N 1
ATOM 4656 C CA . LYS A 1 576 ? -29.508 -1.956 18.018 1.00 88.25 576 LYS A CA 1
ATOM 4657 C C . LYS A 1 576 ? -30.870 -2.441 18.524 1.00 88.25 576 LYS A C 1
ATOM 4659 O O . LYS A 1 576 ? -31.261 -3.557 18.193 1.00 88.25 576 LYS A O 1
ATOM 4664 N N . CYS A 1 577 ? -31.613 -1.617 19.266 1.00 87.56 577 CYS A N 1
ATOM 4665 C CA . CYS A 1 577 ? -32.969 -1.949 19.715 1.00 87.56 577 CYS A CA 1
ATOM 4666 C C . CYS A 1 577 ? -33.962 -2.085 18.547 1.00 87.56 577 CYS A C 1
ATOM 4668 O O . CYS A 1 577 ? -34.801 -2.983 18.571 1.00 87.56 577 CYS A O 1
ATOM 4670 N N . LEU A 1 578 ? -33.854 -1.240 17.516 1.00 89.44 578 LEU A N 1
ATOM 4671 C CA . LEU A 1 578 ? -34.658 -1.348 16.294 1.00 89.44 578 LEU A CA 1
ATOM 4672 C C . LEU A 1 578 ? -34.268 -2.588 15.476 1.00 89.44 578 LEU A C 1
ATOM 4674 O O . LEU A 1 578 ? -35.139 -3.367 15.098 1.00 89.44 578 LEU A O 1
ATOM 4678 N N . CYS A 1 579 ? -32.973 -2.848 15.288 1.00 89.62 579 CYS A N 1
ATOM 4679 C CA . CYS A 1 579 ? -32.478 -4.047 14.604 1.00 89.62 579 CYS A CA 1
ATOM 4680 C C . CYS A 1 579 ? -32.892 -5.350 15.320 1.00 89.62 579 CYS A C 1
ATOM 4682 O O . CYS A 1 579 ? -33.202 -6.348 14.668 1.00 89.62 579 CYS A O 1
ATOM 4684 N N . ALA A 1 580 ? -33.011 -5.350 16.652 1.00 87.62 580 ALA A N 1
ATOM 4685 C CA . ALA A 1 580 ? -33.522 -6.500 17.405 1.00 87.62 580 ALA A CA 1
ATOM 4686 C C . ALA A 1 580 ? -34.980 -6.876 17.057 1.00 87.62 580 ALA A C 1
ATOM 4688 O O . ALA A 1 580 ? -35.361 -8.032 17.230 1.00 87.62 580 ALA A O 1
ATOM 4689 N N . THR A 1 581 ? -35.783 -5.948 16.516 1.00 88.81 581 THR A N 1
ATOM 4690 C CA . THR A 1 581 ? -37.170 -6.225 16.076 1.00 88.81 581 THR A CA 1
ATOM 4691 C C . THR A 1 581 ? -37.268 -7.014 14.766 1.00 88.81 581 THR A C 1
ATOM 4693 O O . THR A 1 581 ? -38.367 -7.376 14.364 1.00 88.81 581 THR A O 1
ATOM 4696 N N . ARG A 1 582 ? -36.146 -7.246 14.068 1.00 92.25 582 ARG A N 1
ATOM 4697 C CA . ARG A 1 582 ? -36.059 -7.826 12.710 1.00 92.25 582 ARG A CA 1
ATOM 4698 C C . ARG A 1 582 ? -36.698 -7.006 11.579 1.00 92.25 582 ARG A C 1
ATOM 4700 O O . ARG A 1 582 ? -36.406 -7.282 10.419 1.00 92.25 582 ARG A O 1
ATOM 4707 N N . LEU A 1 583 ? -37.431 -5.937 11.892 1.00 90.50 583 LEU A N 1
ATOM 4708 C CA . LEU A 1 583 ? -38.001 -4.993 10.919 1.00 90.50 583 LEU A CA 1
ATOM 4709 C C . LEU A 1 583 ? -36.966 -4.055 10.278 1.00 90.50 583 LEU A C 1
ATOM 4711 O O . LEU A 1 583 ? -37.237 -3.493 9.220 1.00 90.50 583 LEU A O 1
ATOM 4715 N N . TYR A 1 584 ? -35.803 -3.871 10.912 1.00 93.44 584 TYR A N 1
ATOM 4716 C CA . TYR A 1 584 ? -34.795 -2.899 10.488 1.00 93.44 584 TYR A CA 1
ATOM 4717 C C . TYR A 1 584 ? -33.420 -3.518 10.253 1.00 93.44 584 TYR A C 1
ATOM 4719 O O . TYR A 1 584 ? -32.923 -4.250 11.112 1.00 93.44 584 TYR A O 1
ATOM 4727 N N . GLY A 1 585 ? -32.787 -3.133 9.146 1.00 92.06 585 GLY A N 1
ATOM 4728 C CA . GLY A 1 585 ? -31.347 -3.267 8.929 1.00 92.06 585 GLY A CA 1
ATOM 4729 C C . GLY A 1 585 ? -30.591 -2.012 9.368 1.00 92.06 585 GLY A C 1
ATOM 4730 O O . GLY A 1 585 ? -31.174 -0.928 9.439 1.00 92.06 585 GLY A O 1
ATOM 4731 N N . ILE A 1 586 ? -29.301 -2.142 9.689 1.00 93.38 586 ILE A N 1
ATOM 4732 C CA . ILE A 1 586 ? -28.423 -0.998 10.001 1.00 93.38 586 ILE A CA 1
ATOM 4733 C C . ILE A 1 586 ? -27.513 -0.761 8.801 1.00 93.38 586 ILE A C 1
ATOM 4735 O O . ILE A 1 586 ? -26.770 -1.650 8.403 1.00 93.38 586 ILE A O 1
ATOM 4739 N N . HIS A 1 587 ? -27.541 0.450 8.252 1.00 91.19 587 HIS A N 1
ATOM 4740 C CA . HIS A 1 587 ? -26.767 0.821 7.068 1.00 91.19 587 HIS A CA 1
ATOM 4741 C C . HIS A 1 587 ? -26.000 2.121 7.314 1.00 91.19 587 HIS A C 1
ATOM 4743 O O . HIS A 1 587 ? -26.317 2.872 8.236 1.00 91.19 587 HIS A O 1
ATOM 4749 N N . ASN A 1 588 ? -24.993 2.386 6.483 1.00 89.38 588 ASN A N 1
ATOM 4750 C CA . ASN A 1 588 ? -24.228 3.632 6.501 1.00 89.38 588 ASN A CA 1
ATOM 4751 C C . ASN A 1 588 ? -24.626 4.505 5.302 1.00 89.38 588 ASN A C 1
ATOM 4753 O O . ASN A 1 588 ? -24.924 3.981 4.227 1.00 89.38 588 ASN A O 1
ATOM 4757 N N . ASP A 1 589 ? -24.643 5.826 5.472 1.00 84.62 589 ASP A N 1
ATOM 4758 C CA . ASP A 1 589 ? -24.760 6.775 4.361 1.00 84.62 589 ASP A CA 1
ATOM 4759 C C . ASP A 1 589 ? -23.398 7.045 3.693 1.00 84.62 589 ASP A C 1
ATOM 4761 O O . ASP A 1 589 ? -22.354 6.585 4.162 1.00 84.62 589 ASP A O 1
ATOM 4765 N N . GLY A 1 590 ? -23.392 7.813 2.597 1.00 77.56 590 GLY A N 1
ATOM 4766 C CA . GLY A 1 590 ? -22.161 8.182 1.882 1.00 77.56 590 GLY A CA 1
ATOM 4767 C C . GLY A 1 590 ? -21.169 9.026 2.700 1.00 77.56 590 GLY A C 1
ATOM 4768 O O . GLY A 1 590 ? -20.022 9.173 2.294 1.00 77.56 590 GLY A O 1
ATOM 4769 N N . SER A 1 591 ? -21.581 9.554 3.859 1.00 80.12 591 SER A N 1
ATOM 4770 C CA . SER A 1 591 ? -20.719 10.253 4.824 1.00 80.12 591 SER A CA 1
ATOM 4771 C C . SER A 1 591 ? -20.285 9.372 6.007 1.00 80.12 591 SER A C 1
ATOM 4773 O O . SER A 1 591 ? -19.607 9.848 6.918 1.00 80.12 591 SER A O 1
ATOM 4775 N N . GLY A 1 592 ? -20.658 8.087 6.005 1.00 80.12 592 GLY A N 1
ATOM 4776 C CA . GLY A 1 592 ? -20.337 7.118 7.052 1.00 80.12 592 GLY A CA 1
ATOM 4777 C C . GLY A 1 592 ? -21.228 7.191 8.297 1.00 80.12 592 GLY A C 1
ATOM 4778 O O . GLY A 1 592 ? -20.897 6.566 9.306 1.00 80.12 592 GLY A O 1
ATOM 4779 N N . ARG A 1 593 ? -22.346 7.932 8.271 1.00 86.38 593 ARG A N 1
ATOM 4780 C CA . ARG A 1 593 ? -23.299 7.965 9.395 1.00 86.38 593 ARG A CA 1
ATOM 4781 C C . ARG A 1 593 ? -24.224 6.759 9.323 1.00 86.38 593 ARG A C 1
ATOM 4783 O O . ARG A 1 593 ? -24.727 6.421 8.255 1.00 86.38 593 ARG A O 1
ATOM 4790 N N . GLN A 1 594 ? -24.491 6.145 10.470 1.00 91.12 594 GLN A N 1
ATOM 4791 C CA . GLN A 1 594 ? -25.442 5.041 10.553 1.00 91.12 594 GLN A CA 1
ATOM 4792 C C . GLN A 1 594 ? -26.894 5.529 10.454 1.00 91.12 594 GLN A C 1
ATOM 4794 O O . GLN A 1 594 ? -27.224 6.627 10.897 1.00 91.12 594 GLN A O 1
ATOM 4799 N N . TYR A 1 595 ? -27.772 4.684 9.924 1.00 92.56 595 TYR A N 1
ATOM 4800 C CA . TYR A 1 595 ? -29.227 4.819 9.990 1.00 92.56 595 TYR A CA 1
ATOM 4801 C C . TYR A 1 595 ? -29.879 3.431 10.011 1.00 92.56 595 TYR A C 1
ATOM 4803 O O . TYR A 1 595 ? -29.262 2.440 9.615 1.00 92.56 595 TYR A O 1
ATOM 4811 N N . ALA A 1 596 ? -31.126 3.350 10.477 1.00 93.00 596 ALA A N 1
ATOM 4812 C CA . ALA A 1 596 ? -31.922 2.129 10.368 1.00 93.00 596 ALA A CA 1
ATOM 4813 C C . ALA A 1 596 ? -32.798 2.201 9.111 1.00 93.00 596 ALA A C 1
ATOM 4815 O O . ALA A 1 596 ? -33.525 3.176 8.930 1.00 93.00 596 ALA A O 1
ATOM 4816 N N . ALA A 1 597 ? -32.741 1.191 8.246 1.00 93.44 597 ALA A N 1
ATOM 4817 C CA . ALA A 1 597 ? -33.624 1.068 7.086 1.00 93.44 597 ALA A CA 1
ATOM 4818 C C . ALA A 1 597 ? -34.722 0.043 7.380 1.00 93.44 597 ALA A C 1
ATOM 4820 O O . ALA A 1 597 ? -34.418 -1.028 7.905 1.00 93.44 597 ALA A O 1
ATOM 4821 N N . LEU A 1 598 ? -35.978 0.350 7.051 1.00 93.06 598 LEU A N 1
ATOM 4822 C CA . LEU A 1 598 ? -37.050 -0.647 7.073 1.00 93.06 598 LEU A CA 1
ATOM 4823 C C . LEU A 1 598 ? -36.789 -1.698 5.988 1.00 93.06 598 LEU A C 1
ATOM 4825 O O . LEU A 1 598 ? -36.574 -1.351 4.826 1.00 93.06 598 LEU A O 1
ATOM 4829 N N . ARG A 1 599 ? -36.828 -2.973 6.376 1.00 92.56 599 ARG A N 1
ATOM 4830 C CA . ARG A 1 599 ? -36.763 -4.112 5.454 1.00 92.56 599 ARG A CA 1
ATOM 4831 C C . ARG A 1 599 ? -38.129 -4.359 4.816 1.00 92.56 599 ARG A C 1
ATOM 4833 O O . ARG A 1 599 ? -39.164 -4.039 5.404 1.00 92.56 599 ARG A O 1
ATOM 4840 N N . ASP A 1 600 ? -38.137 -4.964 3.633 1.00 89.44 600 ASP A N 1
ATOM 4841 C CA . ASP A 1 600 ? -39.374 -5.417 3.003 1.00 89.44 600 ASP A CA 1
ATOM 4842 C C . ASP A 1 600 ? -40.011 -6.586 3.793 1.00 89.44 600 ASP A C 1
ATOM 4844 O O . ASP A 1 600 ? -39.295 -7.346 4.459 1.00 89.44 600 ASP A O 1
ATOM 4848 N N . PRO A 1 601 ? -41.343 -6.779 3.718 1.00 88.88 601 PRO A N 1
ATOM 4849 C CA . PRO A 1 601 ? -42.020 -7.848 4.454 1.00 88.88 601 PRO A CA 1
ATOM 4850 C C . PRO A 1 601 ? -41.490 -9.256 4.142 1.00 88.88 601 PRO A C 1
ATOM 4852 O O . PRO A 1 601 ? -41.346 -10.068 5.053 1.00 88.88 601 PRO A O 1
ATOM 4855 N N . SER A 1 602 ? -41.127 -9.537 2.884 1.00 87.44 602 SER A N 1
ATOM 4856 C CA . SER A 1 602 ? -40.678 -10.874 2.470 1.00 87.44 602 SER A CA 1
ATOM 4857 C C . SER A 1 602 ? -39.326 -11.247 3.088 1.00 87.44 602 SER A C 1
ATOM 4859 O O . SER A 1 602 ? -39.099 -12.399 3.467 1.00 87.44 602 SER A O 1
ATOM 4861 N N . THR A 1 603 ? -38.435 -10.268 3.243 1.00 88.38 603 THR A N 1
ATOM 4862 C CA . THR A 1 603 ? -37.172 -10.423 3.964 1.00 88.38 603 THR A CA 1
ATOM 4863 C C . THR A 1 603 ? -37.424 -10.552 5.461 1.00 88.38 603 THR A C 1
ATOM 4865 O O . THR A 1 603 ? -36.854 -11.444 6.084 1.00 88.38 603 THR A O 1
ATOM 4868 N N . VAL A 1 604 ? -38.320 -9.747 6.047 1.00 91.25 604 VAL A N 1
ATOM 4869 C CA . VAL A 1 604 ? -38.695 -9.871 7.469 1.00 91.25 604 VAL A CA 1
ATOM 4870 C C . VAL A 1 604 ? -39.168 -11.291 7.805 1.00 91.25 604 VAL A C 1
ATOM 4872 O O . VAL A 1 604 ? -38.690 -11.858 8.787 1.00 91.25 604 VAL A O 1
ATOM 4875 N N . ASP A 1 605 ? -40.008 -11.913 6.978 1.00 90.06 605 ASP A N 1
ATOM 4876 C CA . ASP A 1 605 ? -40.488 -13.283 7.210 1.00 90.06 605 ASP A CA 1
ATOM 4877 C C . ASP A 1 605 ? -39.362 -14.328 7.140 1.00 90.06 605 ASP A C 1
ATOM 4879 O O . ASP A 1 605 ? -39.217 -15.166 8.040 1.00 90.06 605 ASP A O 1
ATOM 4883 N N . LYS A 1 606 ? -38.482 -14.232 6.130 1.00 89.56 606 LYS A N 1
ATOM 4884 C CA . LYS A 1 606 ? -37.280 -15.084 6.022 1.00 89.56 606 LYS A CA 1
ATOM 4885 C C . LYS A 1 606 ? -36.365 -14.926 7.241 1.00 89.56 606 LYS A C 1
ATOM 4887 O O . LYS A 1 606 ? -35.817 -15.920 7.729 1.00 89.56 606 LYS A O 1
ATOM 4892 N N . LEU A 1 607 ? -36.218 -13.696 7.744 1.00 90.75 607 LEU A N 1
ATOM 4893 C CA . LEU A 1 607 ? -35.403 -13.364 8.911 1.00 90.75 607 LEU A CA 1
ATOM 4894 C C . LEU A 1 607 ? -36.053 -13.794 10.225 1.00 90.75 607 LEU A C 1
ATOM 4896 O O . LEU A 1 607 ? -35.330 -14.216 11.123 1.00 90.75 607 LEU A O 1
ATOM 4900 N N . ASN A 1 608 ? -37.379 -13.757 10.361 1.00 89.56 608 ASN A N 1
ATOM 4901 C CA . ASN A 1 608 ? -38.103 -14.264 11.533 1.00 89.56 608 ASN A CA 1
ATOM 4902 C C . ASN A 1 608 ? -37.856 -15.766 11.746 1.00 89.56 608 ASN A C 1
ATOM 4904 O O . ASN A 1 608 ? -37.674 -16.209 12.878 1.00 89.56 608 ASN A O 1
ATOM 4908 N N . ALA A 1 609 ? -37.711 -16.528 10.661 1.00 88.56 609 ALA A N 1
ATOM 4909 C CA . ALA A 1 609 ? -37.367 -17.947 10.705 1.00 88.56 609 ALA A CA 1
ATOM 4910 C C . ALA A 1 609 ? -35.878 -18.257 11.017 1.00 88.56 609 ALA A C 1
ATOM 4912 O O . ALA A 1 609 ? -35.497 -19.432 10.995 1.00 88.56 609 ALA A O 1
ATOM 4913 N N . LEU A 1 610 ? -35.016 -17.257 11.270 1.00 91.00 610 LEU A N 1
ATOM 4914 C CA . LEU A 1 610 ? -33.605 -17.459 11.647 1.00 91.00 610 LEU A CA 1
ATOM 4915 C C . LEU A 1 610 ? -33.398 -17.642 13.157 1.00 91.00 610 LEU A C 1
ATOM 4917 O O . LEU A 1 610 ? -34.037 -16.988 13.988 1.00 91.00 610 LEU A O 1
ATOM 4921 N N . GLN A 1 611 ? -32.415 -18.472 13.508 1.00 91.00 611 GLN A N 1
ATOM 4922 C CA . GLN A 1 611 ? -31.927 -18.595 14.881 1.00 91.00 611 GLN A CA 1
ATOM 4923 C C . GLN A 1 611 ? -31.110 -17.352 15.285 1.00 91.00 611 GLN A C 1
ATOM 4925 O O . GLN A 1 611 ? -30.521 -16.707 14.416 1.00 91.00 611 GLN A O 1
ATOM 4930 N N . PRO A 1 612 ? -31.009 -17.010 16.586 1.00 89.81 612 PRO A N 1
ATOM 4931 C CA . PRO A 1 612 ? -30.250 -15.843 17.049 1.00 89.81 612 PRO A CA 1
ATOM 4932 C C . PRO A 1 612 ? -28.806 -15.703 16.512 1.00 89.81 612 PRO A C 1
ATOM 4934 O O . PRO A 1 612 ? -28.462 -14.591 16.104 1.00 89.81 612 PRO A O 1
ATOM 4937 N N . PRO A 1 613 ? -27.955 -16.756 16.448 1.00 90.81 613 PRO A N 1
ATOM 4938 C CA . PRO A 1 613 ? -26.615 -16.624 15.865 1.00 90.81 613 PRO A CA 1
ATOM 4939 C C . PRO A 1 613 ? -26.655 -16.359 14.353 1.00 90.81 613 PRO A C 1
ATOM 4941 O O . PRO A 1 613 ? -25.923 -15.495 13.874 1.00 90.81 613 PRO A O 1
ATOM 4944 N N . ASP A 1 614 ? -27.548 -17.025 13.614 1.00 93.62 614 ASP A N 1
ATOM 4945 C CA . ASP A 1 614 ? -27.696 -16.840 12.164 1.00 93.62 614 ASP A CA 1
ATOM 4946 C C . ASP A 1 614 ? -28.175 -15.417 11.844 1.00 93.62 614 ASP A C 1
ATOM 4948 O O . ASP A 1 614 ? -27.634 -14.757 10.962 1.00 93.62 614 ASP A O 1
ATOM 4952 N N . TYR A 1 615 ? -29.133 -14.903 12.621 1.00 93.94 615 TYR A N 1
ATOM 4953 C CA . TYR A 1 615 ? -29.616 -13.527 12.509 1.00 93.94 615 TYR A CA 1
ATOM 4954 C C . TYR A 1 615 ? -28.515 -12.492 12.809 1.00 93.94 615 TYR A C 1
ATOM 4956 O O . TYR A 1 615 ? -28.393 -11.491 12.103 1.00 93.94 615 TYR A O 1
ATOM 4964 N N . SER A 1 616 ? -27.670 -12.740 13.817 1.00 91.94 616 SER A N 1
ATOM 4965 C CA . SER A 1 616 ? -26.535 -11.866 14.153 1.00 91.94 616 SER A CA 1
ATOM 4966 C C . SER A 1 616 ? -25.477 -11.829 13.040 1.00 91.94 616 SER A C 1
ATOM 4968 O O . SER A 1 616 ? -24.973 -10.754 12.696 1.00 91.94 616 SER A O 1
ATOM 4970 N N . VAL A 1 617 ? -25.185 -12.981 12.426 1.00 95.06 617 VAL A N 1
ATOM 4971 C CA . VAL A 1 617 ? -24.307 -13.077 11.249 1.00 95.06 617 VAL A CA 1
ATOM 4972 C C . VAL A 1 617 ? -24.917 -12.346 10.051 1.00 95.06 617 VAL A C 1
ATOM 4974 O O . VAL A 1 617 ? -24.222 -11.539 9.438 1.00 95.06 617 VAL A O 1
ATOM 4977 N N . TYR A 1 618 ? -26.209 -12.547 9.767 1.00 95.12 618 TYR A N 1
ATOM 4978 C CA . TYR A 1 618 ? -26.915 -11.848 8.688 1.00 95.12 618 TYR A CA 1
ATOM 4979 C C . TYR A 1 618 ? -26.832 -10.321 8.838 1.00 95.12 618 TYR A C 1
ATOM 4981 O O . TYR A 1 618 ? -26.374 -9.647 7.922 1.00 95.12 618 TYR A O 1
ATOM 4989 N N . CYS A 1 619 ? -27.174 -9.769 10.009 1.00 92.75 619 CYS A N 1
ATOM 4990 C CA . CYS A 1 619 ? -27.126 -8.317 10.238 1.00 92.75 619 CYS A CA 1
ATOM 4991 C C . CYS A 1 619 ? -25.711 -7.739 10.072 1.00 92.75 619 CYS A C 1
ATOM 4993 O O . CYS A 1 619 ? -25.544 -6.609 9.620 1.00 92.75 619 CYS A O 1
ATOM 4995 N N . THR A 1 620 ? -24.681 -8.516 10.422 1.00 93.38 620 THR A N 1
ATOM 4996 C CA . THR A 1 620 ? -23.278 -8.114 10.235 1.00 93.38 620 THR A CA 1
ATOM 4997 C C . THR A 1 620 ? -22.911 -8.032 8.749 1.00 93.38 620 THR A C 1
ATOM 4999 O O . THR A 1 620 ? -22.193 -7.119 8.350 1.00 93.38 620 THR A O 1
ATOM 5002 N N . ILE A 1 621 ? -23.424 -8.957 7.931 1.00 94.44 621 ILE A N 1
ATOM 5003 C CA . ILE A 1 621 ? -23.222 -8.985 6.476 1.00 94.44 621 ILE A CA 1
ATOM 5004 C C . ILE A 1 621 ? -24.009 -7.855 5.792 1.00 94.44 621 ILE A C 1
ATOM 5006 O O . ILE A 1 621 ? -23.448 -7.119 4.987 1.00 94.44 621 ILE A O 1
ATOM 5010 N N . GLU A 1 622 ? -25.271 -7.657 6.169 1.00 93.56 622 GLU A N 1
ATOM 5011 C CA . GLU A 1 622 ? -26.126 -6.559 5.697 1.00 93.56 622 GLU A CA 1
ATOM 5012 C C . GLU A 1 622 ? -25.505 -5.177 5.967 1.00 93.56 622 GLU A C 1
ATOM 5014 O O . GLU A 1 622 ? -25.458 -4.332 5.072 1.00 93.56 622 GLU A O 1
ATOM 5019 N N . THR A 1 623 ? -24.944 -4.967 7.167 1.00 91.19 623 THR A N 1
ATOM 5020 C CA . THR A 1 623 ? -24.276 -3.703 7.542 1.00 91.19 623 THR A CA 1
ATOM 5021 C C . THR A 1 623 ? -23.033 -3.414 6.684 1.00 91.19 623 THR A C 1
ATOM 5023 O O . THR A 1 623 ? -22.646 -2.254 6.526 1.00 91.19 623 THR A O 1
ATOM 5026 N N . ALA A 1 624 ? -22.396 -4.447 6.122 1.00 90.44 624 ALA A N 1
ATOM 5027 C CA . ALA A 1 624 ? -21.218 -4.307 5.265 1.00 90.44 624 ALA A CA 1
ATOM 5028 C C . ALA A 1 624 ? -21.554 -3.924 3.808 1.00 90.44 624 ALA A C 1
ATOM 5030 O O . ALA A 1 624 ? -20.690 -3.409 3.093 1.00 90.44 624 ALA A O 1
ATOM 5031 N N . GLY A 1 625 ? -22.803 -4.130 3.373 1.00 89.50 625 GLY A N 1
ATOM 5032 C CA . GLY A 1 625 ? -23.302 -3.705 2.063 1.00 89.50 625 GLY A CA 1
ATOM 5033 C C . GLY A 1 625 ? -22.521 -4.279 0.874 1.00 89.50 625 GLY A C 1
ATOM 5034 O O . GLY A 1 625 ? -22.069 -5.425 0.893 1.00 89.50 625 GLY A O 1
ATOM 5035 N N . ASN A 1 626 ? -22.340 -3.460 -0.167 1.00 87.38 626 ASN A N 1
ATOM 5036 C CA . ASN A 1 626 ? -21.649 -3.828 -1.412 1.00 87.38 626 ASN A CA 1
ATOM 5037 C C . ASN A 1 626 ? -20.138 -4.096 -1.257 1.00 87.38 626 ASN A C 1
ATOM 5039 O O . ASN A 1 626 ? -19.505 -4.577 -2.197 1.00 87.38 626 ASN A O 1
ATOM 5043 N N . ARG A 1 627 ? -19.555 -3.811 -0.082 1.00 86.12 627 ARG A N 1
ATOM 5044 C CA . ARG A 1 627 ? -18.167 -4.166 0.243 1.00 86.12 627 ARG A CA 1
ATOM 5045 C C . ARG A 1 627 ? -18.010 -5.573 0.827 1.00 86.12 627 ARG A C 1
ATOM 5047 O O . ARG A 1 627 ? -16.901 -6.097 0.848 1.00 86.12 627 ARG A O 1
ATOM 5054 N N . GLY A 1 628 ? -19.099 -6.192 1.287 1.00 89.56 628 GLY A N 1
ATOM 5055 C CA . GLY A 1 628 ? -19.067 -7.504 1.932 1.00 89.56 628 GLY A CA 1
ATOM 5056 C C . GLY A 1 628 ? -18.178 -7.570 3.184 1.00 89.56 628 GLY A C 1
ATOM 5057 O O . GLY A 1 628 ? -17.580 -6.591 3.629 1.00 89.56 628 GLY A O 1
ATOM 5058 N N . VAL A 1 629 ? -18.109 -8.750 3.802 1.00 92.94 629 VAL A N 1
ATOM 5059 C CA . VAL A 1 629 ? -17.354 -8.956 5.049 1.00 92.94 629 VAL A CA 1
ATOM 5060 C C . VAL A 1 629 ? -16.710 -10.341 5.118 1.00 92.94 629 VAL A C 1
ATOM 5062 O O . VAL A 1 629 ? -17.285 -11.346 4.698 1.00 92.94 629 VAL A O 1
ATOM 5065 N N . TRP A 1 630 ? -15.490 -10.411 5.656 1.00 92.88 630 TRP A N 1
ATOM 5066 C CA . TRP A 1 630 ? -14.746 -11.660 5.827 1.00 92.88 630 TRP A CA 1
ATOM 5067 C C . TRP A 1 630 ? -15.142 -12.389 7.121 1.00 92.88 630 TRP A C 1
ATOM 5069 O O . TRP A 1 630 ? -15.446 -11.775 8.143 1.00 92.88 630 TRP A O 1
ATOM 5079 N N . THR A 1 631 ? -15.077 -13.723 7.132 1.00 90.31 631 THR A N 1
ATOM 5080 C CA . THR A 1 631 ? -15.466 -14.563 8.284 1.00 90.31 631 THR A CA 1
ATOM 5081 C C . THR A 1 631 ? -14.710 -14.263 9.580 1.00 90.31 631 THR A C 1
ATOM 5083 O O . THR A 1 631 ? -15.265 -14.462 10.662 1.00 90.31 631 THR A O 1
ATOM 5086 N N . ALA A 1 632 ? -13.471 -13.765 9.510 1.00 88.75 632 ALA A N 1
ATOM 5087 C CA . ALA A 1 632 ? -12.727 -13.345 10.699 1.00 88.75 632 ALA A CA 1
ATOM 5088 C C . ALA A 1 632 ? -13.297 -12.061 11.329 1.00 88.75 632 ALA A C 1
ATOM 5090 O O . ALA A 1 632 ? -13.306 -11.937 12.557 1.00 88.75 632 ALA A O 1
ATOM 5091 N N . ASP A 1 633 ? -13.817 -11.150 10.506 1.00 91.31 633 ASP A N 1
ATOM 5092 C CA . ASP A 1 633 ? -14.436 -9.898 10.939 1.00 91.31 633 ASP A CA 1
ATOM 5093 C C . ASP A 1 633 ? -15.878 -10.122 11.401 1.00 91.31 633 ASP A C 1
ATOM 5095 O O . ASP A 1 633 ? -16.253 -9.599 12.449 1.00 91.31 633 ASP A O 1
ATOM 5099 N N . ILE A 1 634 ? -16.634 -11.020 10.747 1.00 93.50 634 ILE A N 1
ATOM 5100 C CA . ILE A 1 634 ? -17.920 -11.520 11.272 1.00 93.50 634 ILE A CA 1
ATOM 5101 C C . ILE A 1 634 ? -17.724 -12.083 12.687 1.00 93.50 634 ILE A C 1
ATOM 5103 O O . ILE A 1 634 ? -18.458 -11.727 13.609 1.00 93.50 634 ILE A O 1
ATOM 5107 N N . ARG A 1 635 ? -16.701 -12.925 12.896 1.00 93.62 635 ARG A N 1
ATOM 5108 C CA . ARG A 1 635 ? -16.362 -13.480 14.218 1.00 93.62 635 ARG A CA 1
ATOM 5109 C C . ARG A 1 635 ? -16.046 -12.381 15.240 1.00 93.62 635 ARG A C 1
ATOM 5111 O O . ARG A 1 635 ? -16.498 -12.459 16.377 1.00 93.62 635 ARG A O 1
ATOM 5118 N N . LYS A 1 636 ? -15.287 -11.354 14.844 1.00 92.56 636 LYS A N 1
ATOM 5119 C CA . LYS A 1 636 ? -14.914 -10.226 15.713 1.00 92.56 636 LYS A CA 1
ATOM 5120 C C . LYS A 1 636 ? -16.110 -9.334 16.071 1.00 92.56 636 LYS A C 1
ATOM 5122 O O . LYS A 1 636 ? -16.184 -8.870 17.203 1.00 92.56 636 LYS A O 1
ATOM 5127 N N . ALA A 1 637 ? -17.029 -9.106 15.133 1.00 87.94 637 ALA A N 1
ATOM 5128 C CA . ALA A 1 637 ? -18.211 -8.266 15.322 1.00 87.94 637 ALA A CA 1
ATOM 5129 C C . ALA A 1 637 ? -19.326 -8.966 16.119 1.00 87.94 637 ALA A C 1
ATOM 5131 O O . ALA A 1 637 ? -19.944 -8.347 16.982 1.00 87.94 637 ALA A O 1
ATOM 5132 N N . THR A 1 638 ? -19.564 -10.256 15.857 1.00 89.31 638 THR A N 1
ATOM 5133 C CA . THR A 1 638 ? -20.617 -11.050 16.522 1.00 89.31 638 THR A CA 1
ATOM 5134 C C . THR A 1 638 ? -20.180 -11.659 17.857 1.00 89.31 638 THR A C 1
ATOM 5136 O O . THR A 1 638 ? -21.027 -12.010 18.673 1.00 89.31 638 THR A O 1
ATOM 5139 N N . GLY A 1 639 ? -18.872 -11.827 18.088 1.00 89.12 639 GLY A N 1
ATOM 5140 C CA . GLY A 1 639 ? -18.330 -12.518 19.266 1.00 89.12 639 GLY A CA 1
ATOM 5141 C C . GLY A 1 639 ? -18.543 -14.040 19.272 1.00 89.12 639 GLY A C 1
ATOM 5142 O O . GLY A 1 639 ? -18.196 -14.699 20.252 1.00 89.12 639 GLY A O 1
ATOM 5143 N N . LEU A 1 640 ? -19.103 -14.610 18.199 1.00 91.56 640 LEU A N 1
ATOM 5144 C CA . LEU A 1 640 ? -19.371 -16.043 18.070 1.00 91.56 640 LEU A CA 1
ATOM 5145 C C . LEU A 1 640 ? -18.081 -16.860 17.895 1.00 91.56 640 LEU A C 1
ATOM 5147 O O . LEU A 1 640 ? -17.063 -16.371 17.402 1.00 91.56 640 LEU A O 1
ATOM 5151 N N . LEU A 1 641 ? -18.127 -18.150 18.238 1.00 92.00 641 LEU A N 1
ATOM 5152 C CA . LEU A 1 641 ? -17.017 -19.069 17.973 1.00 92.00 641 LEU A CA 1
ATOM 5153 C C . LEU A 1 641 ? -16.900 -19.358 16.467 1.00 92.00 641 LEU A C 1
ATOM 5155 O O . LEU A 1 641 ? -17.896 -19.399 15.747 1.00 92.00 641 LEU A O 1
ATOM 5159 N N . ILE A 1 642 ? -15.682 -19.621 15.980 1.00 90.06 642 ILE A N 1
ATOM 5160 C CA . ILE A 1 642 ? -15.411 -19.780 14.536 1.00 90.06 642 ILE A CA 1
ATOM 5161 C C . ILE A 1 642 ? -16.291 -20.848 13.861 1.00 90.06 642 ILE A C 1
ATOM 5163 O O . ILE A 1 642 ? -16.791 -20.617 12.763 1.00 90.06 642 ILE A O 1
ATOM 5167 N N . HIS A 1 643 ? -16.549 -21.972 14.537 1.00 92.06 643 HIS A N 1
ATOM 5168 C CA . HIS A 1 643 ? -17.401 -23.043 14.012 1.00 92.06 643 HIS A CA 1
ATOM 5169 C C . HIS A 1 643 ? -18.886 -22.638 13.939 1.00 92.06 643 HIS A C 1
ATOM 5171 O O . HIS A 1 643 ? -19.609 -23.116 13.068 1.00 92.06 643 HIS A O 1
ATOM 5177 N N . GLN A 1 644 ? -19.344 -21.744 14.825 1.00 93.81 644 GLN A N 1
ATOM 5178 C CA . GLN A 1 644 ? -20.704 -21.199 14.793 1.00 93.81 644 GLN A CA 1
ATOM 5179 C C . GLN A 1 644 ? -20.847 -20.253 13.601 1.00 93.81 644 GLN A C 1
ATOM 5181 O O . GLN A 1 644 ? -21.759 -20.433 12.805 1.00 93.81 644 GLN A O 1
ATOM 5186 N N . VAL A 1 645 ? -19.889 -19.336 13.409 1.00 94.56 645 VAL A N 1
ATOM 5187 C CA . VAL A 1 645 ? -19.851 -18.442 12.237 1.00 94.56 645 VAL A CA 1
ATOM 5188 C C . VAL A 1 645 ? -19.850 -19.246 10.935 1.00 94.56 645 VAL A C 1
ATOM 5190 O O . VAL A 1 645 ? -20.652 -18.968 10.052 1.00 94.56 645 VAL A O 1
ATOM 5193 N N . GLN A 1 646 ? -19.006 -20.277 10.821 1.00 93.31 646 GLN A N 1
ATOM 5194 C CA . GLN A 1 646 ? -18.960 -21.143 9.636 1.00 93.31 646 GLN A CA 1
ATOM 5195 C C . GLN A 1 646 ? -20.287 -21.879 9.391 1.00 93.31 646 GLN A C 1
ATOM 5197 O O . GLN A 1 646 ? -20.737 -21.949 8.248 1.00 93.31 646 GLN A O 1
ATOM 5202 N N . ARG A 1 647 ? -20.940 -22.387 10.447 1.00 94.69 647 ARG A N 1
ATOM 5203 C CA . ARG A 1 647 ? -22.259 -23.032 10.349 1.00 94.69 647 ARG A CA 1
ATOM 5204 C C . ARG A 1 647 ? -23.344 -22.048 9.905 1.00 94.69 647 ARG A C 1
ATOM 5206 O O . ARG A 1 647 ? -24.097 -22.376 8.994 1.00 94.69 647 ARG A O 1
ATOM 5213 N N . SER A 1 648 ? -23.407 -20.865 10.515 1.00 94.81 648 SER A N 1
ATOM 5214 C CA . SER A 1 648 ? -24.386 -19.822 10.192 1.00 94.81 648 SER A CA 1
ATOM 5215 C C . SER A 1 648 ? -24.207 -19.295 8.771 1.00 94.81 648 SER A C 1
ATOM 5217 O O . SER A 1 648 ? -25.173 -19.233 8.021 1.00 94.81 648 SER A O 1
ATOM 5219 N N . VAL A 1 649 ? -22.969 -19.005 8.352 1.00 94.69 649 VAL A N 1
ATOM 5220 C CA . VAL A 1 649 ? -22.658 -18.608 6.967 1.00 94.69 649 VAL A CA 1
ATOM 5221 C C . VAL A 1 649 ? -23.100 -19.690 5.978 1.00 94.69 649 VAL A C 1
ATOM 5223 O O . VAL A 1 649 ? -23.769 -19.371 5.000 1.00 94.69 649 VAL A O 1
ATOM 5226 N N . LYS A 1 650 ? -22.818 -20.972 6.252 1.00 93.00 650 LYS A N 1
ATOM 5227 C CA . LYS A 1 650 ? -23.273 -22.073 5.389 1.00 93.00 650 LYS A CA 1
ATOM 5228 C C . LYS A 1 650 ? -24.803 -22.193 5.339 1.00 93.00 650 LYS A C 1
ATOM 5230 O O . LYS A 1 650 ? -25.361 -22.420 4.273 1.00 93.00 650 LYS A O 1
ATOM 5235 N N . ALA A 1 651 ? -25.492 -22.020 6.467 1.00 92.62 651 ALA A N 1
ATOM 5236 C CA . ALA A 1 651 ? -26.953 -22.091 6.530 1.00 92.62 651 ALA A CA 1
ATOM 5237 C C . ALA A 1 651 ? -27.649 -20.921 5.806 1.00 92.62 651 ALA A C 1
ATOM 5239 O O . ALA A 1 651 ? -28.689 -21.123 5.184 1.00 92.62 651 ALA A O 1
ATOM 5240 N N . LEU A 1 652 ? -27.076 -19.715 5.873 1.00 93.69 652 LEU A N 1
ATOM 5241 C CA . LEU A 1 652 ? -27.581 -18.521 5.186 1.00 93.69 652 LEU A CA 1
ATOM 5242 C C . LEU A 1 652 ? -27.315 -18.559 3.673 1.00 93.69 652 LEU A C 1
ATOM 5244 O O . LEU A 1 652 ? -28.177 -18.145 2.902 1.00 93.69 652 LEU A O 1
ATOM 5248 N N . CYS A 1 653 ? -26.141 -19.058 3.272 1.00 91.56 653 CYS A N 1
ATOM 5249 C CA . CYS A 1 653 ? -25.721 -19.216 1.880 1.00 91.56 653 CYS A CA 1
ATOM 5250 C C . CYS A 1 653 ? -26.454 -20.398 1.225 1.00 91.56 653 CYS A C 1
ATOM 5252 O O . CYS A 1 653 ? -27.436 -20.206 0.514 1.00 91.56 653 CYS A O 1
ATOM 5254 N N . ASP A 1 654 ? -26.044 -21.627 1.541 1.00 88.38 654 ASP A N 1
ATOM 5255 C CA . ASP A 1 654 ? -26.487 -22.844 0.850 1.00 88.38 654 ASP A CA 1
ATOM 5256 C C . ASP A 1 654 ? -27.939 -23.222 1.189 1.00 88.38 654 ASP A C 1
ATOM 5258 O O . ASP A 1 654 ? -28.645 -23.801 0.371 1.00 88.38 654 ASP A O 1
ATOM 5262 N N . GLY A 1 655 ? -28.378 -22.944 2.423 1.00 83.88 655 GLY A N 1
ATOM 5263 C CA . GLY A 1 655 ? -29.674 -23.402 2.935 1.00 83.88 655 GLY A CA 1
ATOM 5264 C C . GLY A 1 655 ? -30.843 -22.443 2.704 1.00 83.88 655 GLY A C 1
ATOM 5265 O O . GLY A 1 655 ? -31.994 -22.869 2.783 1.00 83.88 655 GLY A O 1
ATOM 5266 N N . ARG A 1 656 ? -30.573 -21.150 2.479 1.00 86.38 656 ARG A N 1
ATOM 5267 C CA . ARG A 1 656 ? -31.606 -20.101 2.362 1.00 86.38 656 ARG A CA 1
ATOM 5268 C C . ARG A 1 656 ? -31.371 -19.088 1.242 1.00 86.38 656 ARG A C 1
ATOM 5270 O O . ARG A 1 656 ? -32.280 -18.307 0.980 1.00 86.38 656 ARG A O 1
ATOM 5277 N N . GLY A 1 657 ? -30.193 -19.072 0.612 1.00 89.25 657 GLY A N 1
ATOM 5278 C CA . GLY A 1 657 ? -29.877 -18.154 -0.484 1.00 89.25 657 GLY A CA 1
ATOM 5279 C C . GLY A 1 657 ? -29.939 -16.668 -0.115 1.00 89.25 657 GLY A C 1
ATOM 5280 O O . GLY A 1 657 ? -30.203 -15.863 -0.995 1.00 89.25 657 GLY A O 1
ATOM 5281 N N . LEU A 1 658 ? -29.741 -16.308 1.162 1.00 91.44 658 LEU A N 1
ATOM 5282 C CA . LEU A 1 658 ? -29.818 -14.920 1.661 1.00 91.44 658 LEU A CA 1
ATOM 5283 C C . LEU A 1 658 ? -28.494 -14.150 1.532 1.00 91.44 658 LEU A C 1
ATOM 5285 O O . LEU A 1 658 ? -28.453 -12.931 1.687 1.00 91.44 658 LEU A O 1
ATOM 5289 N N . ILE A 1 659 ? -27.389 -14.869 1.339 1.00 95.38 659 ILE A N 1
ATOM 5290 C CA . ILE A 1 659 ? -26.048 -14.303 1.180 1.00 95.38 659 ILE A CA 1
ATOM 5291 C C . ILE A 1 659 ? -25.315 -15.050 0.068 1.00 95.38 659 ILE A C 1
ATOM 5293 O O . ILE A 1 659 ? -25.536 -16.247 -0.121 1.00 95.38 659 ILE A O 1
ATOM 5297 N N . LYS A 1 660 ? -24.401 -14.365 -0.620 1.00 92.31 660 LYS A N 1
ATOM 5298 C CA . LYS A 1 660 ? -23.511 -14.942 -1.634 1.00 92.31 660 LYS A CA 1
ATOM 5299 C C . LYS A 1 660 ? -22.032 -14.725 -1.275 1.00 92.31 660 LYS A C 1
ATOM 5301 O O . LYS A 1 660 ? -21.692 -13.695 -0.680 1.00 92.31 660 LYS A O 1
ATOM 5306 N N . PRO A 1 661 ? -21.143 -15.685 -1.592 1.00 90.94 661 PRO A N 1
ATOM 5307 C CA . PRO A 1 661 ? -19.703 -15.504 -1.468 1.00 90.94 661 PRO A CA 1
ATOM 5308 C C . PRO A 1 661 ? -19.159 -14.693 -2.653 1.00 90.94 661 PRO A C 1
ATOM 5310 O O . PRO A 1 661 ? -19.535 -14.936 -3.796 1.00 90.94 661 PRO A O 1
ATOM 5313 N N . VAL A 1 662 ? -18.222 -13.786 -2.384 1.00 87.62 662 VAL A N 1
ATOM 5314 C CA . VAL A 1 662 ? -17.493 -13.000 -3.392 1.00 87.62 662 VAL A CA 1
ATOM 5315 C C . VAL A 1 662 ? -15.989 -13.075 -3.123 1.00 87.62 662 VAL A C 1
ATOM 5317 O O . VAL A 1 662 ? -15.536 -13.126 -1.975 1.00 87.62 662 VAL A O 1
ATOM 5320 N N . THR A 1 663 ? -15.209 -13.139 -4.196 1.00 82.62 663 THR A N 1
ATOM 5321 C CA . THR A 1 663 ? -13.743 -13.140 -4.211 1.00 82.62 663 THR A CA 1
ATOM 5322 C C . THR A 1 663 ? -13.209 -11.707 -4.263 1.00 82.62 663 THR A C 1
ATOM 5324 O O . THR A 1 663 ? -13.661 -10.903 -5.067 1.00 82.62 663 THR A O 1
ATOM 5327 N N . ASP A 1 664 ? -12.250 -11.385 -3.392 1.00 81.00 664 ASP A N 1
ATOM 5328 C CA . ASP A 1 664 ? -11.543 -10.094 -3.376 1.00 81.00 664 ASP A CA 1
ATOM 5329 C C . ASP A 1 664 ? -10.341 -10.146 -4.336 1.00 81.00 664 ASP A C 1
ATOM 5331 O O . ASP A 1 664 ? -9.422 -10.946 -4.116 1.00 81.00 664 ASP A O 1
ATOM 5335 N N . ILE A 1 665 ? -10.317 -9.291 -5.370 1.00 78.19 665 ILE A N 1
ATOM 5336 C CA . ILE A 1 665 ? -9.195 -9.208 -6.326 1.00 78.19 665 ILE A CA 1
ATOM 5337 C C . ILE A 1 665 ? -7.840 -8.935 -5.659 1.00 78.19 665 ILE A C 1
ATOM 5339 O O . ILE A 1 665 ? -6.819 -9.482 -6.082 1.00 78.19 665 ILE A O 1
ATOM 5343 N N . HIS A 1 666 ? -7.811 -8.132 -4.593 1.00 74.31 666 HIS A N 1
ATOM 5344 C CA . HIS A 1 666 ? -6.589 -7.776 -3.875 1.00 74.31 666 HIS A CA 1
ATOM 5345 C C . HIS A 1 666 ? -6.123 -8.901 -2.945 1.00 74.31 666 HIS A C 1
ATOM 5347 O O . HIS A 1 666 ? -4.935 -9.005 -2.628 1.00 74.31 666 HIS A O 1
ATOM 5353 N N . HIS A 1 667 ? -7.040 -9.767 -2.508 1.00 76.94 667 HIS A N 1
ATOM 5354 C CA . HIS A 1 667 ? -6.758 -10.847 -1.570 1.00 76.94 667 HIS A CA 1
ATOM 5355 C C . HIS A 1 667 ? -7.443 -12.153 -1.981 1.00 76.94 667 HIS A C 1
ATOM 5357 O O . HIS A 1 667 ? -8.257 -12.679 -1.227 1.00 76.94 667 HIS A O 1
ATOM 5363 N N . LYS A 1 668 ? -7.039 -12.744 -3.114 1.00 68.94 668 LYS A N 1
ATOM 5364 C CA . LYS A 1 668 ? -7.619 -13.982 -3.688 1.00 68.94 668 LYS A CA 1
ATOM 5365 C C . LYS A 1 668 ? -7.869 -15.146 -2.702 1.00 68.94 668 LYS A C 1
ATOM 5367 O O . LYS A 1 668 ? -8.770 -15.951 -2.904 1.00 68.94 668 LYS A O 1
ATOM 5372 N N . ASN A 1 669 ? -7.109 -15.231 -1.604 1.00 74.75 669 ASN A N 1
ATOM 5373 C CA . ASN A 1 669 ? -7.289 -16.234 -0.539 1.00 74.75 669 ASN A CA 1
ATOM 5374 C C . ASN A 1 669 ? -8.393 -15.896 0.496 1.00 74.75 669 ASN A C 1
ATOM 5376 O O . ASN A 1 669 ? -8.610 -16.666 1.435 1.00 74.75 669 ASN A O 1
ATOM 5380 N N . ARG A 1 670 ? -9.073 -14.749 0.382 1.00 81.19 670 ARG A N 1
ATOM 5381 C CA . ARG A 1 670 ? -10.155 -14.298 1.269 1.00 81.19 670 ARG A CA 1
ATOM 5382 C C . ARG A 1 670 ? -11.483 -14.333 0.516 1.00 81.19 670 ARG A C 1
ATOM 5384 O O . ARG A 1 670 ? -11.637 -13.706 -0.525 1.00 81.19 670 ARG A O 1
ATOM 5391 N N . LYS A 1 671 ? -12.460 -15.044 1.085 1.00 83.31 671 LYS A N 1
ATOM 5392 C CA . LYS A 1 671 ? -13.860 -14.998 0.646 1.00 83.31 671 LYS A CA 1
ATOM 5393 C C . LYS A 1 671 ? -14.618 -13.986 1.495 1.00 83.31 671 LYS A C 1
ATOM 5395 O O . LYS A 1 671 ? -14.701 -14.157 2.716 1.00 83.31 671 LYS A O 1
ATOM 5400 N N . LEU A 1 672 ? -15.143 -12.957 0.848 1.00 91.00 672 LEU A N 1
ATOM 5401 C CA . LEU A 1 672 ? -16.090 -12.013 1.424 1.00 91.00 672 LEU A CA 1
ATOM 5402 C C . LEU A 1 672 ? -17.505 -12.583 1.281 1.00 91.00 672 LEU A C 1
ATOM 5404 O O . LEU A 1 672 ? -17.773 -13.381 0.386 1.00 91.00 672 LEU A O 1
ATOM 5408 N N . TYR A 1 673 ? -18.404 -12.191 2.175 1.00 93.19 673 TYR A N 1
ATOM 5409 C CA . TYR A 1 673 ? -19.825 -12.521 2.098 1.00 93.19 673 TYR A CA 1
ATOM 5410 C C . TYR A 1 673 ? -20.635 -11.232 2.068 1.00 93.19 673 TYR A C 1
ATOM 5412 O O . TYR A 1 673 ? -20.336 -10.298 2.813 1.00 93.19 673 TYR A O 1
ATOM 5420 N N . MET A 1 674 ? -21.651 -11.198 1.215 1.00 93.44 674 MET A N 1
ATOM 5421 C CA . MET A 1 674 ? -22.587 -10.086 1.058 1.00 93.44 674 MET A CA 1
ATOM 5422 C C . MET A 1 674 ? -23.996 -10.623 0.794 1.00 93.44 674 MET A C 1
ATOM 5424 O O . MET A 1 674 ? -24.163 -11.827 0.601 1.00 93.44 674 MET A O 1
ATOM 5428 N N . LEU A 1 675 ? -25.008 -9.757 0.803 1.00 93.00 675 LEU A N 1
ATOM 5429 C CA . LEU A 1 675 ? -26.383 -10.157 0.496 1.00 93.00 675 LEU A CA 1
ATOM 5430 C C . LEU A 1 675 ? -26.514 -10.648 -0.955 1.00 93.00 675 LEU A C 1
ATOM 5432 O O . LEU A 1 675 ? -25.791 -10.192 -1.843 1.00 93.00 675 LEU A O 1
ATOM 5436 N N . SER A 1 676 ? -27.432 -11.584 -1.187 1.00 90.25 676 SER A N 1
ATOM 5437 C CA . SER A 1 676 ? -27.703 -12.202 -2.496 1.00 90.25 676 SER A CA 1
ATOM 5438 C C . SER A 1 676 ? -28.007 -11.185 -3.605 1.00 90.25 676 SER A C 1
ATOM 5440 O O . SER A 1 676 ? -27.495 -11.290 -4.719 1.00 90.25 676 SER A O 1
ATOM 5442 N N . GLU A 1 677 ? -28.814 -10.190 -3.265 1.00 87.25 677 GLU A N 1
ATOM 5443 C CA . GLU A 1 677 ? -29.413 -9.169 -4.123 1.00 87.25 677 GLU A CA 1
ATOM 5444 C C . GLU A 1 677 ? -28.539 -7.924 -4.334 1.00 87.25 677 GLU A C 1
ATOM 5446 O O . GLU A 1 677 ? -28.887 -7.065 -5.136 1.00 87.25 677 GLU A O 1
ATOM 5451 N N . LEU A 1 678 ? -27.414 -7.808 -3.622 1.00 86.81 678 LEU A N 1
ATOM 5452 C CA . LEU A 1 678 ? -26.481 -6.692 -3.781 1.00 86.81 678 LEU A CA 1
ATOM 5453 C C . LEU A 1 678 ? -25.373 -7.046 -4.766 1.00 86.81 678 LEU A C 1
ATOM 5455 O O . LEU A 1 678 ? -24.761 -8.107 -4.647 1.00 86.81 678 LEU A O 1
ATOM 5459 N N . ASP A 1 679 ? -25.038 -6.136 -5.671 1.00 82.50 679 ASP A N 1
ATOM 5460 C CA . ASP A 1 679 ? -23.866 -6.297 -6.529 1.00 82.50 679 ASP A CA 1
ATOM 5461 C C . ASP A 1 679 ? -22.588 -5.780 -5.849 1.00 82.50 679 ASP A C 1
ATOM 5463 O O . ASP A 1 679 ? -22.626 -4.785 -5.112 1.00 82.50 679 ASP A O 1
ATOM 5467 N N . PRO A 1 680 ? -21.457 -6.493 -6.006 1.00 84.25 680 PRO A N 1
ATOM 5468 C CA . PRO A 1 680 ? -20.192 -6.140 -5.369 1.00 84.25 680 PRO A CA 1
ATOM 5469 C C . PRO A 1 680 ? -19.612 -4.837 -5.928 1.00 84.25 680 PRO A C 1
ATOM 5471 O O . PRO A 1 680 ? -19.760 -4.514 -7.103 1.00 84.25 680 PRO A O 1
ATOM 5474 N N . ALA A 1 681 ? -18.913 -4.084 -5.077 1.00 80.19 681 ALA A N 1
ATOM 5475 C CA . ALA A 1 681 ? -18.237 -2.858 -5.489 1.00 80.19 681 ALA A CA 1
ATOM 5476 C C . ALA A 1 681 ? -17.114 -3.126 -6.513 1.00 80.19 681 ALA A C 1
ATOM 5478 O O . ALA A 1 681 ? -16.374 -4.103 -6.385 1.00 80.19 681 ALA A O 1
ATOM 5479 N N . ILE A 1 682 ? -16.915 -2.193 -7.455 1.00 74.44 682 ILE A N 1
ATOM 5480 C CA . ILE A 1 682 ? -15.863 -2.255 -8.492 1.00 74.44 682 ILE A CA 1
ATOM 5481 C C . ILE A 1 682 ? -14.463 -2.443 -7.877 1.00 74.44 682 ILE A C 1
ATOM 5483 O O . ILE A 1 682 ? -13.662 -3.212 -8.401 1.00 74.44 682 ILE A O 1
ATOM 5487 N N . GLU A 1 683 ? -14.204 -1.825 -6.717 1.00 74.94 683 GLU A N 1
ATOM 5488 C CA . GLU A 1 683 ? -12.975 -1.986 -5.915 1.00 74.94 683 GLU A CA 1
ATOM 5489 C C . GLU A 1 683 ? -12.671 -3.451 -5.523 1.00 74.94 683 GLU A C 1
ATOM 5491 O O . GLU A 1 683 ? -11.537 -3.777 -5.193 1.00 74.94 683 GLU A O 1
ATOM 5496 N N . ILE A 1 684 ? -13.678 -4.332 -5.520 1.00 75.12 684 ILE A N 1
ATOM 5497 C CA . ILE A 1 684 ? -13.585 -5.735 -5.082 1.00 75.12 684 ILE A CA 1
ATOM 5498 C C . ILE A 1 684 ? -13.640 -6.696 -6.267 1.00 75.12 684 ILE A C 1
ATOM 5500 O O . ILE A 1 684 ? -12.991 -7.741 -6.223 1.00 75.12 684 ILE A O 1
ATOM 5504 N N . THR A 1 685 ? -14.386 -6.355 -7.320 1.00 69.81 685 THR A N 1
ATOM 5505 C CA . THR A 1 685 ? -14.444 -7.156 -8.550 1.00 69.81 685 THR A CA 1
ATOM 5506 C C . THR A 1 685 ? -13.310 -6.871 -9.517 1.00 69.81 685 THR A C 1
ATOM 5508 O O . THR A 1 685 ? -12.978 -7.769 -10.273 1.00 69.81 685 THR A O 1
ATOM 5511 N N . GLY A 1 686 ? -12.725 -5.669 -9.516 1.00 68.44 686 GLY A N 1
ATOM 5512 C CA . GLY A 1 686 ? -11.683 -5.242 -10.462 1.00 68.44 686 GLY A CA 1
ATOM 5513 C C . GLY A 1 686 ? -12.184 -4.576 -11.750 1.00 68.44 686 GLY A C 1
ATOM 5514 O O . GLY A 1 686 ? -11.371 -4.159 -12.571 1.00 68.44 686 GLY A O 1
ATOM 5515 N N . GLY A 1 687 ? -13.500 -4.435 -11.918 1.00 72.56 687 GLY A N 1
ATOM 5516 C CA . GLY A 1 687 ? -14.120 -3.813 -13.093 1.00 72.56 687 GLY A CA 1
ATOM 5517 C C . GLY A 1 687 ? -14.225 -4.753 -14.298 1.00 72.56 687 GLY A C 1
ATOM 5518 O O . GLY A 1 687 ? -14.152 -5.972 -14.157 1.00 72.56 687 GLY A O 1
ATOM 5519 N N . SER A 1 688 ? -14.405 -4.176 -15.485 1.00 71.69 688 SER A N 1
ATOM 5520 C CA . SER A 1 688 ? -14.847 -4.861 -16.712 1.00 71.69 688 SER A CA 1
ATOM 5521 C C . SER A 1 688 ? -13.888 -5.922 -17.271 1.00 71.69 688 SER A C 1
ATOM 5523 O O . SER A 1 688 ? -14.273 -6.702 -18.137 1.00 71.69 688 SER A O 1
ATOM 5525 N N . PHE A 1 689 ? -12.646 -5.977 -16.782 1.00 75.44 689 PHE A N 1
ATOM 5526 C CA . PHE A 1 689 ? -11.635 -6.965 -17.192 1.00 75.44 689 PHE A CA 1
ATOM 5527 C C . PHE A 1 689 ? -11.544 -8.184 -16.275 1.00 75.44 689 PHE A C 1
ATOM 5529 O O . PHE A 1 689 ? -10.680 -9.041 -16.470 1.00 75.44 689 PHE A O 1
ATOM 5536 N N . TYR A 1 690 ? -12.399 -8.258 -15.257 1.00 74.25 690 TYR A N 1
ATOM 5537 C CA . TYR A 1 690 ? -12.368 -9.316 -14.263 1.00 74.25 690 TYR A CA 1
ATOM 5538 C C . TYR A 1 690 ? -13.668 -10.110 -14.277 1.00 74.25 690 TYR A C 1
ATOM 5540 O O . TYR A 1 690 ? -14.754 -9.580 -14.052 1.00 74.25 690 TYR A O 1
ATOM 5548 N N . VAL A 1 691 ? -13.546 -11.420 -14.470 1.00 69.38 691 VAL A N 1
ATOM 5549 C CA . VAL A 1 691 ? -14.664 -12.363 -14.420 1.00 69.38 691 VAL A CA 1
ATOM 5550 C C . VAL A 1 691 ? -14.486 -13.215 -13.168 1.00 69.38 691 VAL A C 1
ATOM 5552 O O . VAL A 1 691 ? -13.426 -13.794 -12.945 1.00 69.38 691 VAL A O 1
ATOM 5555 N N . ASN A 1 692 ? -15.501 -13.261 -12.300 1.00 65.94 692 ASN A N 1
ATOM 5556 C CA . ASN A 1 692 ? -15.459 -13.980 -11.014 1.00 65.94 692 ASN A CA 1
ATOM 5557 C C . ASN A 1 692 ? -14.275 -13.592 -10.085 1.00 65.94 692 ASN A C 1
ATOM 5559 O O . ASN A 1 692 ? -13.831 -14.390 -9.255 1.00 65.94 692 ASN A O 1
ATOM 5563 N N . GLY A 1 693 ? -13.771 -12.356 -10.200 1.00 64.94 693 GLY A N 1
ATOM 5564 C CA . GLY A 1 693 ? -12.625 -11.854 -9.427 1.00 64.94 693 GLY A CA 1
ATOM 5565 C C . GLY A 1 693 ? -11.255 -12.305 -9.953 1.00 64.94 693 GLY A C 1
ATOM 5566 O O . GLY A 1 693 ? -10.247 -12.156 -9.259 1.00 64.94 693 GLY A O 1
ATOM 5567 N N . GLU A 1 694 ? -11.190 -12.842 -11.174 1.00 70.12 694 GLU A N 1
ATOM 5568 C CA . GLU A 1 694 ? -9.940 -13.139 -11.874 1.00 70.12 694 GLU A CA 1
ATOM 5569 C C . GLU A 1 694 ? -9.813 -12.296 -13.145 1.00 70.12 694 GLU A C 1
ATOM 5571 O O . GLU A 1 694 ? -10.784 -12.114 -13.874 1.00 70.12 694 GLU A O 1
ATOM 5576 N N . PHE A 1 695 ? -8.612 -11.767 -13.395 1.00 79.06 695 PHE A N 1
ATOM 5577 C CA . PHE A 1 695 ? -8.313 -10.987 -14.594 1.00 79.06 695 PHE A CA 1
ATOM 5578 C C . PHE A 1 695 ? -8.397 -11.883 -15.832 1.00 79.06 695 PHE A C 1
ATOM 5580 O O . PHE A 1 695 ? -7.704 -12.898 -15.910 1.00 79.06 695 PHE A O 1
ATOM 5587 N N . HIS A 1 696 ? -9.249 -11.512 -16.783 1.00 78.38 696 HIS A N 1
ATOM 5588 C CA . HIS A 1 696 ? -9.551 -12.318 -17.958 1.00 78.38 696 HIS A CA 1
ATOM 5589 C C . HIS A 1 696 ? -8.683 -11.871 -19.142 1.00 78.38 696 HIS A C 1
ATOM 5591 O O . HIS A 1 696 ? -9.137 -11.148 -20.024 1.00 78.38 696 HIS A O 1
ATOM 5597 N N . GLU A 1 697 ? -7.422 -12.303 -19.161 1.00 83.00 697 GLU A N 1
ATOM 5598 C CA . GLU A 1 697 ? -6.414 -11.906 -20.162 1.00 83.00 697 GLU A CA 1
ATOM 5599 C C . GLU A 1 697 ? -6.921 -12.063 -21.609 1.00 83.00 697 GLU A C 1
ATOM 5601 O O . GLU A 1 697 ? -6.941 -11.089 -22.355 1.00 83.00 697 GLU A O 1
ATOM 5606 N N . GLN A 1 698 ? -7.523 -13.211 -21.941 1.00 80.38 698 GLN A N 1
ATOM 5607 C CA . GLN A 1 698 ? -8.142 -13.481 -23.252 1.00 80.38 698 GLN A CA 1
ATOM 5608 C C . GLN A 1 698 ? -9.253 -12.490 -23.657 1.00 80.38 698 GLN A C 1
ATOM 5610 O O . GLN A 1 698 ? -9.528 -12.314 -24.841 1.00 80.38 698 GLN A O 1
ATOM 5615 N N . LEU A 1 699 ? -9.927 -11.845 -22.694 1.00 80.62 699 LEU A N 1
ATOM 5616 C CA . LEU A 1 699 ? -10.952 -10.832 -22.986 1.00 80.62 699 LEU A CA 1
ATOM 5617 C C . LEU A 1 699 ? -10.278 -9.517 -23.383 1.00 80.62 699 LEU A C 1
ATOM 5619 O O . LEU A 1 699 ? -10.729 -8.852 -24.312 1.00 80.62 699 LEU A O 1
ATOM 5623 N N . VAL A 1 700 ? -9.184 -9.164 -22.704 1.00 85.00 700 VAL A N 1
ATOM 5624 C CA . VAL A 1 700 ? -8.368 -7.994 -23.038 1.00 85.00 700 VAL A CA 1
ATOM 5625 C C . VAL A 1 700 ? -7.690 -8.189 -24.392 1.00 85.00 700 VAL A C 1
ATOM 5627 O O . VAL A 1 700 ? -7.792 -7.295 -25.227 1.00 85.00 700 VAL A O 1
ATOM 5630 N N . GLU A 1 701 ? -7.102 -9.359 -24.655 1.00 85.44 701 GLU A N 1
ATOM 5631 C CA . GLU A 1 701 ? -6.551 -9.728 -25.968 1.00 85.44 701 GLU A CA 1
ATOM 5632 C C . GLU A 1 701 ? -7.619 -9.634 -27.067 1.00 85.44 701 GLU A C 1
ATOM 5634 O O . GLU A 1 701 ? -7.407 -8.964 -28.076 1.00 85.44 701 GLU A O 1
ATOM 5639 N N . HIS A 1 702 ? -8.815 -10.197 -26.856 1.00 84.94 702 HIS A N 1
ATOM 5640 C CA . HIS A 1 702 ? -9.886 -10.106 -27.849 1.00 84.94 702 HIS A CA 1
ATOM 5641 C C . HIS A 1 702 ? -10.346 -8.659 -28.101 1.00 84.94 702 HIS A C 1
ATOM 5643 O O . HIS A 1 702 ? -10.586 -8.269 -29.245 1.00 84.94 702 HIS A O 1
ATOM 5649 N N . ILE A 1 703 ? -10.436 -7.825 -27.058 1.00 86.56 703 ILE A N 1
ATOM 5650 C CA . ILE A 1 703 ? -10.739 -6.396 -27.221 1.00 86.56 703 ILE A CA 1
ATOM 5651 C C . ILE A 1 703 ? -9.596 -5.688 -27.970 1.00 86.56 703 ILE A C 1
ATOM 5653 O O . ILE A 1 703 ? -9.878 -4.894 -28.867 1.00 86.56 703 ILE A O 1
ATOM 5657 N N . GLN A 1 704 ? -8.327 -5.995 -27.676 1.00 88.31 704 GLN A N 1
ATOM 5658 C CA . GLN A 1 704 ? -7.170 -5.477 -28.419 1.00 88.31 704 GLN A CA 1
ATOM 5659 C C . GLN A 1 704 ? -7.229 -5.855 -29.908 1.00 88.31 704 GLN A C 1
ATOM 5661 O O . GLN A 1 704 ? -7.016 -4.989 -30.756 1.00 88.31 704 GLN A O 1
ATOM 5666 N N . GLU A 1 705 ? -7.572 -7.102 -30.242 1.00 86.81 705 GLU A N 1
ATOM 5667 C CA . GLU A 1 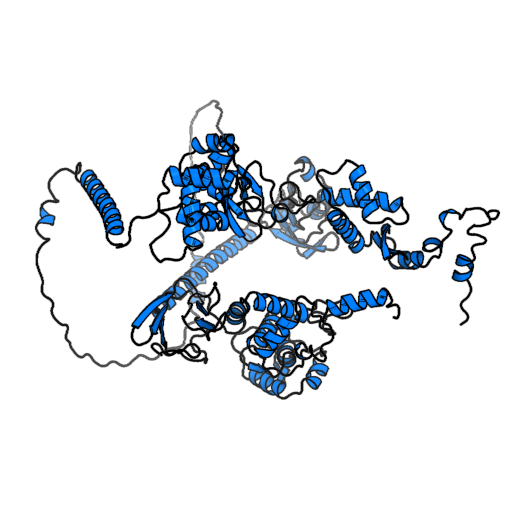705 ? -7.768 -7.558 -31.624 1.00 86.81 705 GLU A CA 1
ATOM 5668 C C . GLU A 1 705 ? -8.897 -6.799 -32.329 1.00 86.81 705 GLU A C 1
ATOM 5670 O O . GLU A 1 705 ? -8.723 -6.362 -33.467 1.00 86.81 705 GLU A O 1
ATOM 5675 N N . GLN A 1 706 ? -10.052 -6.611 -31.672 1.00 87.06 706 GLN A N 1
ATOM 5676 C CA . GLN A 1 706 ? -11.166 -5.851 -32.252 1.00 87.06 706 GLN A CA 1
ATOM 5677 C C . GLN A 1 706 ? -10.800 -4.371 -32.452 1.00 87.06 706 GLN A C 1
ATOM 5679 O O . GLN A 1 706 ? -11.107 -3.806 -33.503 1.00 87.06 706 GLN A O 1
ATOM 5684 N N . ILE A 1 707 ? -10.098 -3.751 -31.495 1.00 89.31 707 ILE A N 1
ATOM 5685 C CA . ILE A 1 707 ? -9.571 -2.383 -31.626 1.00 89.31 707 ILE A CA 1
ATOM 5686 C C . ILE A 1 707 ? -8.588 -2.308 -32.798 1.00 89.31 707 ILE A C 1
ATOM 5688 O O . ILE A 1 707 ? -8.721 -1.426 -33.643 1.00 89.31 707 ILE A O 1
ATOM 5692 N N . GLY A 1 708 ? -7.640 -3.242 -32.897 1.00 87.00 708 GLY A N 1
ATOM 5693 C CA . GLY A 1 708 ? -6.672 -3.290 -33.991 1.00 87.00 708 GLY A CA 1
ATOM 5694 C C . GLY A 1 708 ? -7.344 -3.459 -35.351 1.00 87.00 708 GLY A C 1
ATOM 5695 O O . GLY A 1 708 ? -7.122 -2.658 -36.254 1.00 87.00 708 GLY A O 1
ATOM 5696 N N . ALA A 1 709 ? -8.253 -4.425 -35.489 1.00 85.75 709 ALA A N 1
ATOM 5697 C CA . ALA A 1 709 ? -9.012 -4.653 -36.719 1.00 85.75 709 ALA A CA 1
ATOM 5698 C C . ALA A 1 709 ? -9.890 -3.452 -37.124 1.00 85.75 709 ALA A C 1
ATOM 5700 O O . ALA A 1 709 ? -10.116 -3.227 -38.316 1.00 85.75 709 ALA A O 1
ATOM 5701 N N . PHE A 1 710 ? -10.376 -2.670 -36.155 1.00 88.44 710 PHE A N 1
ATOM 5702 C CA . PHE A 1 710 ? -11.097 -1.421 -36.397 1.00 88.44 710 PHE A CA 1
ATOM 5703 C C . PHE A 1 710 ? -10.159 -0.282 -36.827 1.00 88.44 710 PHE A C 1
ATOM 5705 O O . PHE A 1 710 ? -10.446 0.405 -37.809 1.00 88.44 710 PHE A O 1
ATOM 5712 N N . LEU A 1 711 ? -9.020 -0.107 -36.152 1.00 86.81 711 LEU A N 1
ATOM 5713 C CA . LEU A 1 711 ? -8.031 0.939 -36.444 1.00 86.81 711 LEU A CA 1
ATOM 5714 C C . LEU A 1 711 ? -7.183 0.665 -37.700 1.00 86.81 711 LEU A C 1
ATOM 5716 O O . LEU A 1 711 ? -6.644 1.601 -38.276 1.00 86.81 711 LEU A O 1
ATOM 5720 N N . V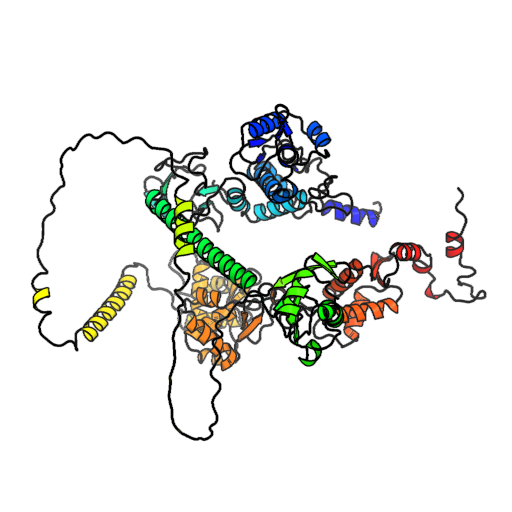AL A 1 712 ? -7.097 -0.581 -38.174 1.00 83.50 712 VAL A N 1
ATOM 5721 C CA . VAL A 1 712 ? -6.556 -0.912 -39.509 1.00 83.50 712 VAL A CA 1
ATOM 5722 C C . VAL A 1 712 ? -7.492 -0.421 -40.618 1.00 83.50 712 VAL A C 1
ATOM 5724 O O . VAL A 1 712 ? -7.036 -0.001 -41.678 1.00 83.50 712 VAL A O 1
ATOM 5727 N N . LYS A 1 713 ? -8.812 -0.473 -40.391 1.00 80.56 713 LYS A N 1
ATOM 5728 C CA . LYS A 1 713 ? -9.828 -0.091 -41.388 1.00 80.56 713 LYS A CA 1
ATOM 5729 C C . LYS A 1 713 ? -10.105 1.412 -41.434 1.00 80.56 713 LYS A C 1
ATOM 5731 O O . LYS A 1 713 ? -10.592 1.895 -42.451 1.00 80.56 713 LYS A O 1
ATOM 5736 N N . ASN A 1 714 ? -9.817 2.141 -40.357 1.00 78.94 714 ASN A N 1
ATOM 5737 C CA . ASN A 1 714 ? -10.095 3.570 -40.224 1.00 78.94 714 ASN A CA 1
ATOM 5738 C C . ASN A 1 714 ? -8.786 4.337 -40.004 1.00 78.94 714 ASN A C 1
ATOM 5740 O O . ASN A 1 714 ? -8.056 4.038 -39.065 1.00 78.94 714 ASN A O 1
ATOM 5744 N N . GLN A 1 715 ? -8.502 5.349 -40.834 1.00 66.75 715 GLN A N 1
ATOM 5745 C CA . GLN A 1 715 ? -7.255 6.138 -40.818 1.00 66.75 715 GLN A CA 1
ATOM 5746 C C . GLN A 1 715 ? -7.183 7.135 -39.637 1.00 66.75 715 GLN A C 1
ATOM 5748 O O . GLN A 1 715 ? -6.965 8.330 -39.820 1.00 66.75 715 GLN A O 1
ATOM 5753 N N . GLY A 1 716 ? -7.401 6.643 -38.417 1.00 78.69 716 GLY A N 1
ATOM 5754 C CA . GLY A 1 716 ? -7.607 7.438 -37.211 1.00 78.69 716 GLY A CA 1
ATOM 5755 C C . GLY A 1 716 ? -9.029 7.302 -36.672 1.00 78.69 716 GLY A C 1
ATOM 5756 O O . GLY A 1 716 ? -10.006 7.357 -37.418 1.00 78.69 716 GLY A O 1
ATOM 5757 N N . SER A 1 717 ? -9.177 7.115 -35.361 1.00 87.56 717 SER A N 1
ATOM 5758 C CA . SER A 1 717 ? -10.485 7.135 -34.691 1.00 87.56 717 SER A CA 1
ATOM 5759 C C . SER A 1 717 ? -10.390 7.642 -33.258 1.00 87.56 717 SER A C 1
ATOM 5761 O O . SER A 1 717 ? -9.415 7.389 -32.555 1.00 87.56 717 SER A O 1
ATOM 5763 N N . THR A 1 718 ? -11.419 8.353 -32.810 1.00 89.81 718 THR A N 1
ATOM 5764 C CA . THR A 1 718 ? -11.542 8.816 -31.423 1.00 89.81 718 THR A CA 1
ATOM 5765 C C . THR A 1 718 ? -11.895 7.663 -30.486 1.00 89.81 718 THR A C 1
ATOM 5767 O O . THR A 1 718 ? -12.534 6.685 -30.880 1.00 89.81 718 THR A O 1
ATOM 5770 N N . ILE A 1 719 ? -11.569 7.816 -29.201 1.00 89.81 719 ILE A N 1
ATOM 5771 C CA . ILE A 1 719 ? -11.929 6.839 -28.164 1.00 89.81 719 ILE A CA 1
ATOM 5772 C C . ILE A 1 719 ? -13.445 6.562 -28.090 1.00 89.81 719 ILE A C 1
ATOM 5774 O O . ILE A 1 719 ? -13.858 5.445 -27.788 1.00 89.81 719 ILE A O 1
ATOM 5778 N N . HIS A 1 720 ? -14.284 7.549 -28.428 1.00 87.38 720 HIS A N 1
ATOM 5779 C CA . HIS A 1 720 ? -15.739 7.385 -28.481 1.00 87.38 720 HIS A CA 1
ATOM 5780 C C . HIS A 1 720 ? -16.175 6.454 -29.623 1.00 87.38 720 HIS A C 1
ATOM 5782 O O . HIS A 1 720 ? -16.962 5.538 -29.398 1.00 87.38 720 HIS A O 1
ATOM 5788 N N . GLN A 1 721 ? -15.615 6.631 -30.826 1.00 87.94 721 GLN A N 1
ATOM 5789 C CA . GLN A 1 721 ? -15.898 5.773 -31.985 1.00 87.94 721 GLN A CA 1
ATOM 5790 C C . GLN A 1 721 ? -15.437 4.328 -31.747 1.00 87.94 721 GLN A C 1
ATOM 5792 O O . GLN A 1 721 ? -16.172 3.392 -32.061 1.00 87.94 721 GLN A O 1
ATOM 5797 N N . ILE A 1 722 ? -14.265 4.142 -31.127 1.00 89.50 722 ILE A N 1
ATOM 5798 C CA . ILE A 1 722 ? -13.751 2.817 -30.745 1.00 89.50 722 ILE A CA 1
ATOM 5799 C C . ILE A 1 722 ? -14.702 2.147 -29.738 1.00 89.50 722 ILE A C 1
ATOM 5801 O O . ILE A 1 722 ? -15.130 1.013 -29.948 1.00 89.50 722 ILE A O 1
ATOM 5805 N N . ALA A 1 723 ? -15.101 2.856 -28.676 1.00 87.19 723 ALA A N 1
ATOM 5806 C CA . ALA A 1 723 ? -16.032 2.330 -27.676 1.00 87.19 723 ALA A CA 1
ATOM 5807 C C . ALA A 1 723 ? -17.421 2.008 -28.265 1.00 87.19 723 ALA A C 1
ATOM 5809 O O . ALA A 1 723 ? -18.026 0.998 -27.905 1.00 87.19 723 ALA A O 1
ATOM 5810 N N . GLN A 1 724 ? -17.920 2.827 -29.196 1.00 85.81 724 GLN A N 1
ATOM 5811 C CA . GLN A 1 724 ? -19.180 2.580 -29.900 1.00 85.81 724 GLN A CA 1
ATOM 5812 C C . GLN A 1 724 ? -19.101 1.334 -30.799 1.00 85.81 724 GLN A C 1
ATOM 5814 O O . GLN A 1 724 ? -20.047 0.546 -30.819 1.00 85.81 724 GLN A O 1
ATOM 5819 N N . HIS A 1 725 ? -17.977 1.118 -31.491 1.00 85.69 725 HIS A N 1
ATOM 5820 C CA . HIS A 1 725 ? -17.747 -0.078 -32.305 1.00 85.69 725 HIS A CA 1
ATOM 5821 C C . HIS A 1 725 ? -17.671 -1.357 -31.457 1.00 85.69 725 HIS A C 1
ATOM 5823 O O . HIS A 1 725 ? -18.292 -2.366 -31.788 1.00 85.69 725 HIS A O 1
ATOM 5829 N N . LEU A 1 726 ? -16.975 -1.310 -30.317 1.00 84.88 726 LEU A N 1
ATOM 5830 C CA . LEU A 1 726 ? -16.922 -2.440 -29.384 1.00 84.88 726 LEU A CA 1
ATOM 5831 C C . LEU A 1 726 ? -18.313 -2.780 -28.828 1.00 84.88 726 LEU A C 1
ATOM 5833 O O . LEU A 1 726 ? -18.665 -3.957 -28.767 1.00 84.88 726 LEU A O 1
ATOM 5837 N N . LYS A 1 727 ? -19.139 -1.774 -28.510 1.00 81.00 727 LYS A N 1
ATOM 5838 C CA . LYS A 1 727 ? -20.530 -1.980 -28.068 1.00 81.00 727 LYS A CA 1
ATOM 5839 C C . LYS A 1 727 ? -21.430 -2.579 -29.154 1.00 81.00 727 LYS A C 1
ATOM 5841 O O . LYS A 1 727 ? -22.239 -3.446 -28.839 1.00 81.00 727 LYS A O 1
ATOM 5846 N N . SER A 1 728 ? -21.285 -2.180 -30.421 1.00 77.75 728 SER A N 1
ATOM 5847 C CA . SER A 1 728 ? -22.073 -2.760 -31.522 1.00 77.75 728 SER A CA 1
ATOM 5848 C C . SER A 1 728 ? -21.589 -4.143 -31.978 1.00 77.75 728 SER A C 1
ATOM 5850 O O . SER A 1 728 ? -22.338 -4.850 -32.648 1.00 77.75 728 SER A O 1
ATOM 5852 N N . SER A 1 729 ? -20.382 -4.568 -31.583 1.00 70.81 729 SER A N 1
ATOM 5853 C CA . SER A 1 729 ? -19.839 -5.898 -31.905 1.00 70.81 729 SER A CA 1
ATOM 5854 C C . SER A 1 729 ? -20.575 -7.065 -31.226 1.00 70.81 729 SER A C 1
ATOM 5856 O O . SER A 1 729 ? -20.498 -8.193 -31.710 1.00 70.81 729 SER A O 1
ATOM 5858 N N . GLY A 1 730 ? -21.274 -6.816 -30.109 1.00 58.84 730 GLY A N 1
ATOM 5859 C CA . GLY A 1 730 ? -22.122 -7.793 -29.406 1.00 58.84 730 GLY A CA 1
ATOM 5860 C C . GLY A 1 730 ? -21.406 -8.987 -28.751 1.00 58.84 730 GLY A C 1
ATOM 5861 O O . GLY A 1 730 ? -22.078 -9.868 -28.222 1.00 58.84 730 GLY A O 1
ATOM 5862 N N . LYS A 1 731 ? -20.067 -9.044 -28.779 1.00 58.50 731 LYS A N 1
ATOM 5863 C CA . LYS A 1 731 ? -19.264 -10.203 -28.328 1.00 58.50 731 LYS A CA 1
ATOM 5864 C C . LYS A 1 731 ? -18.718 -10.110 -26.899 1.00 58.50 731 LYS A C 1
ATOM 5866 O O . LYS A 1 731 ? -18.026 -11.021 -26.455 1.00 58.50 731 LYS A O 1
ATOM 5871 N N . LEU A 1 732 ? -18.990 -9.018 -26.188 1.00 61.06 732 LEU A N 1
ATOM 5872 C CA . LEU A 1 732 ? -18.411 -8.739 -24.872 1.00 61.06 732 LEU A CA 1
ATOM 5873 C C . LEU A 1 732 ? -19.440 -8.974 -23.762 1.00 61.06 732 LEU A C 1
ATOM 5875 O O . LEU A 1 732 ? -20.579 -8.518 -23.851 1.00 61.06 732 LEU A O 1
ATOM 5879 N N . VAL A 1 733 ? -19.028 -9.680 -22.708 1.00 51.09 733 VAL A N 1
ATOM 5880 C CA . VAL A 1 733 ? -19.871 -9.996 -21.547 1.00 51.09 733 VAL A CA 1
ATOM 5881 C C . VAL A 1 733 ? -19.635 -8.949 -20.455 1.00 51.09 733 VAL A C 1
ATOM 5883 O O . VAL A 1 733 ? -18.670 -9.052 -19.704 1.00 51.09 733 VAL A O 1
ATOM 5886 N N . GLY A 1 734 ? -20.515 -7.947 -20.367 1.00 59.97 734 GLY A N 1
ATOM 5887 C CA . GLY A 1 734 ? -20.488 -6.908 -19.326 1.00 59.97 734 GLY A CA 1
ATOM 5888 C C . GLY A 1 734 ? -20.589 -5.473 -19.860 1.00 59.97 734 GLY A C 1
ATOM 5889 O O . GLY A 1 734 ? -20.531 -5.230 -21.066 1.00 59.97 734 GLY A O 1
ATOM 5890 N N . GLU A 1 735 ? -20.743 -4.506 -18.953 1.00 60.34 735 GLU A N 1
ATOM 5891 C CA . GLU A 1 735 ? -20.781 -3.077 -19.290 1.00 60.34 735 GLU A CA 1
ATOM 5892 C C . GLU A 1 735 ? -19.367 -2.509 -19.483 1.00 60.34 735 GLU A C 1
ATOM 5894 O O . GLU A 1 735 ? -18.755 -2.004 -18.547 1.00 60.34 735 GLU A O 1
ATOM 5899 N N . LEU A 1 736 ? -18.842 -2.552 -20.711 1.00 72.25 736 LEU A N 1
ATOM 5900 C CA . LEU A 1 736 ? -17.552 -1.928 -21.020 1.00 72.25 736 LEU A CA 1
ATOM 5901 C C . LEU A 1 736 ? -17.655 -0.388 -20.974 1.00 72.25 736 LEU A C 1
ATOM 5903 O O . LEU A 1 736 ? -18.365 0.228 -21.789 1.00 72.25 736 LEU A O 1
ATOM 5907 N N . LEU A 1 737 ? -16.930 0.242 -20.045 1.00 78.44 737 LEU A N 1
ATOM 5908 C CA . LEU A 1 737 ? -16.863 1.698 -19.912 1.00 78.44 737 LEU A CA 1
ATOM 5909 C C . LEU A 1 737 ? -15.880 2.300 -20.926 1.00 78.44 737 LEU A C 1
ATOM 5911 O O . LEU A 1 737 ? -14.969 1.646 -21.427 1.00 78.44 737 LEU A O 1
ATOM 5915 N N . GLN A 1 738 ? -16.041 3.586 -21.236 1.00 81.12 738 GLN A N 1
ATOM 5916 C CA . GLN A 1 738 ? -15.136 4.282 -22.162 1.00 81.12 738 GLN A CA 1
ATOM 5917 C C . GLN A 1 738 ? -13.717 4.442 -21.576 1.00 81.12 738 GLN A C 1
ATOM 5919 O O . GLN A 1 738 ? -12.737 4.477 -22.318 1.00 81.12 738 GLN A O 1
ATOM 5924 N N . GLU A 1 739 ? -13.618 4.485 -20.247 1.00 81.81 739 GLU A N 1
ATOM 5925 C CA . GLU A 1 739 ? -12.373 4.497 -19.470 1.00 81.81 739 GLU A CA 1
ATOM 5926 C C . GLU A 1 739 ? -11.615 3.163 -19.586 1.00 81.81 739 GLU A C 1
ATOM 5928 O O . GLU A 1 739 ? -10.399 3.162 -19.777 1.00 81.81 739 GLU A O 1
ATOM 5933 N N . ASP A 1 740 ? -12.337 2.037 -19.580 1.00 83.44 740 ASP A N 1
ATOM 5934 C CA . ASP A 1 740 ? -11.780 0.700 -19.811 1.00 83.44 740 ASP A CA 1
ATOM 5935 C C . ASP A 1 740 ? -11.166 0.606 -21.218 1.00 83.44 740 ASP A C 1
ATOM 5937 O O . ASP A 1 740 ? -10.006 0.220 -21.387 1.00 83.44 740 ASP A O 1
ATOM 5941 N N . VAL A 1 741 ? -11.912 1.035 -22.245 1.00 86.81 741 VAL A N 1
ATOM 5942 C CA . VAL A 1 741 ? -11.407 1.077 -23.630 1.00 86.81 741 VAL A CA 1
ATOM 5943 C C . VAL A 1 741 ? -10.141 1.932 -23.717 1.00 86.81 741 VAL A C 1
ATOM 5945 O O . VAL A 1 741 ? -9.185 1.539 -24.383 1.00 86.81 741 VAL A O 1
ATOM 5948 N N . LEU A 1 742 ? -10.096 3.070 -23.014 1.00 88.12 742 LEU A N 1
ATOM 5949 C CA . LEU A 1 742 ? -8.931 3.955 -23.006 1.00 88.12 742 LEU A CA 1
ATOM 5950 C C . LEU A 1 742 ? -7.708 3.284 -22.365 1.00 88.12 742 LEU A C 1
ATOM 5952 O O . LEU A 1 742 ? -6.601 3.433 -22.878 1.00 88.12 742 LEU A O 1
ATOM 5956 N N . ALA A 1 743 ? -7.892 2.509 -21.294 1.00 86.69 743 ALA A N 1
ATOM 5957 C CA . ALA A 1 743 ? -6.811 1.742 -20.678 1.00 86.69 743 ALA A CA 1
ATOM 5958 C C . ALA A 1 743 ? -6.211 0.704 -21.648 1.00 86.69 743 ALA A C 1
ATOM 5960 O O . ALA A 1 743 ? -4.988 0.606 -21.755 1.00 86.69 743 ALA A O 1
ATOM 5961 N N . ILE A 1 744 ? -7.050 -0.012 -22.409 1.00 88.06 744 ILE A N 1
ATOM 5962 C CA . ILE A 1 744 ? -6.580 -0.973 -23.424 1.00 88.06 744 ILE A CA 1
ATOM 5963 C C . ILE A 1 744 ? -5.869 -0.265 -24.580 1.00 88.06 744 ILE A C 1
ATOM 5965 O O . ILE A 1 744 ? -4.786 -0.689 -24.983 1.00 88.06 744 ILE A O 1
ATOM 5969 N N . VAL A 1 745 ? -6.442 0.827 -25.095 1.00 88.56 745 VAL A N 1
ATOM 5970 C CA . VAL A 1 745 ? -5.812 1.627 -26.156 1.00 88.56 745 VAL A CA 1
ATOM 5971 C C . VAL A 1 745 ? -4.447 2.151 -25.697 1.00 88.56 745 VAL A C 1
ATOM 5973 O O . VAL A 1 745 ? -3.486 2.065 -26.454 1.00 88.56 745 VAL A O 1
ATOM 5976 N N . ASN A 1 746 ? -4.319 2.605 -24.448 1.00 88.88 746 ASN A N 1
ATOM 5977 C CA . ASN A 1 746 ? -3.035 3.030 -23.891 1.00 88.88 746 ASN A CA 1
ATOM 5978 C C . ASN A 1 746 ? -2.025 1.871 -23.772 1.00 88.88 746 ASN A C 1
ATOM 5980 O O . ASN A 1 746 ? -0.847 2.097 -24.027 1.00 88.88 746 ASN A O 1
ATOM 5984 N N . SER A 1 747 ? -2.450 0.635 -23.465 1.00 88.44 747 SER A N 1
ATOM 5985 C CA . SER A 1 747 ? -1.563 -0.549 -23.539 1.00 88.44 747 SER A CA 1
ATOM 5986 C C . SER A 1 747 ? -1.013 -0.739 -24.952 1.00 88.44 747 SER A C 1
ATOM 5988 O O . SER A 1 747 ? 0.193 -0.851 -25.136 1.00 88.44 747 SER A O 1
ATOM 5990 N N . LEU A 1 748 ? -1.878 -0.659 -25.968 1.00 86.25 748 LEU A N 1
ATOM 5991 C CA . LEU A 1 748 ? -1.465 -0.753 -27.371 1.00 86.25 748 LEU A CA 1
ATOM 5992 C C . LEU A 1 748 ? -0.542 0.400 -27.807 1.00 86.25 748 LEU A C 1
ATOM 5994 O O . LEU A 1 748 ? 0.255 0.211 -28.725 1.00 86.25 748 LEU A O 1
ATOM 5998 N N . VAL A 1 749 ? -0.619 1.565 -27.154 1.00 84.94 749 VAL A N 1
ATOM 5999 C CA . VAL A 1 749 ? 0.340 2.671 -27.331 1.00 84.94 749 VAL A CA 1
ATOM 6000 C C . VAL A 1 749 ? 1.684 2.365 -26.660 1.00 84.94 749 VAL A C 1
ATOM 6002 O O . VAL A 1 749 ? 2.719 2.605 -27.268 1.00 84.94 749 VAL A O 1
ATOM 6005 N N . PHE A 1 750 ? 1.702 1.785 -25.454 1.00 80.50 750 PHE A N 1
ATOM 6006 C CA . PHE A 1 750 ? 2.945 1.334 -24.802 1.00 80.50 750 PHE A CA 1
ATOM 6007 C C . PHE A 1 750 ? 3.628 0.160 -25.521 1.00 80.50 750 PHE A C 1
ATOM 6009 O O . PHE A 1 750 ? 4.829 -0.041 -25.360 1.00 80.50 750 PHE A O 1
ATOM 6016 N N . GLU A 1 751 ? 2.873 -0.618 -26.294 1.00 80.12 751 GLU A N 1
ATOM 6017 C CA . GLU A 1 751 ? 3.362 -1.723 -27.127 1.00 80.12 751 GLU A CA 1
ATOM 6018 C C . GLU A 1 751 ? 3.782 -1.276 -28.547 1.00 80.12 751 GLU A C 1
ATOM 6020 O O . GLU A 1 751 ? 4.028 -2.130 -29.397 1.00 80.12 751 GLU A O 1
ATOM 6025 N N . ASP A 1 752 ? 3.806 0.035 -28.835 1.00 77.25 752 ASP A N 1
ATOM 6026 C CA . ASP A 1 752 ? 4.077 0.637 -30.157 1.00 77.25 752 ASP A CA 1
ATOM 6027 C C . ASP A 1 752 ? 3.158 0.127 -31.301 1.00 77.25 752 ASP A C 1
ATOM 6029 O O . ASP A 1 752 ? 3.435 0.295 -32.493 1.00 77.25 752 ASP A O 1
ATOM 6033 N N . LYS A 1 753 ? 2.012 -0.483 -30.962 1.00 80.38 753 LYS A N 1
ATOM 6034 C CA . LYS A 1 753 ? 1.014 -1.001 -31.921 1.00 80.38 753 LYS A CA 1
ATOM 6035 C C . LYS A 1 753 ? 0.024 0.069 -32.376 1.00 80.38 753 LYS A C 1
ATOM 6037 O O . LYS A 1 753 ? -0.505 -0.026 -33.486 1.00 80.38 753 LYS A O 1
ATOM 6042 N N . VAL A 1 754 ? -0.238 1.068 -31.535 1.00 83.62 754 VAL A N 1
ATOM 6043 C CA . VAL A 1 754 ? -1.158 2.187 -31.786 1.00 83.62 754 VAL A CA 1
ATOM 6044 C C . VAL A 1 754 ? -0.448 3.507 -31.498 1.00 83.62 754 VAL A C 1
ATOM 6046 O O . VAL A 1 754 ? 0.247 3.637 -30.502 1.00 83.62 754 VAL A O 1
ATOM 6049 N N . TYR A 1 755 ? -0.656 4.514 -32.342 1.00 82.44 755 TYR A N 1
ATOM 6050 C CA . TYR A 1 755 ? -0.176 5.876 -32.116 1.00 82.44 755 TYR A CA 1
ATOM 6051 C C . TYR A 1 755 ? -1.340 6.812 -31.778 1.00 82.44 755 TYR A C 1
ATOM 6053 O O . TYR A 1 755 ? -2.411 6.705 -32.376 1.00 82.44 755 TYR A O 1
ATOM 6061 N N . SER A 1 756 ? -1.133 7.755 -30.855 1.00 84.56 756 SER A N 1
ATOM 6062 C CA . SER A 1 756 ? -2.109 8.795 -30.504 1.00 84.56 756 SER A CA 1
ATOM 6063 C C . SER A 1 756 ? -1.704 10.161 -31.067 1.00 84.56 756 SER A C 1
ATOM 6065 O O . SER A 1 756 ? -0.647 10.681 -30.709 1.00 84.56 756 SER A O 1
ATOM 6067 N N . ALA A 1 757 ? -2.558 10.774 -31.885 1.00 76.69 757 ALA A N 1
ATOM 6068 C CA . ALA A 1 757 ? -2.344 12.101 -32.463 1.00 76.69 757 ALA A CA 1
ATOM 6069 C C . ALA A 1 757 ? -3.445 13.078 -32.023 1.00 76.69 757 ALA A C 1
ATOM 6071 O O . ALA A 1 757 ? -4.624 12.725 -32.002 1.00 76.69 757 ALA A O 1
ATOM 6072 N N . THR A 1 758 ? -3.084 14.324 -31.711 1.00 76.50 758 THR A N 1
ATOM 6073 C CA . THR A 1 758 ? -4.058 15.388 -31.419 1.00 76.50 758 THR A CA 1
ATOM 6074 C C . THR A 1 758 ? -4.370 16.163 -32.696 1.00 76.50 758 THR A C 1
ATOM 6076 O O . THR A 1 758 ? -3.482 16.759 -33.304 1.00 76.50 758 THR A O 1
ATOM 6079 N N . VAL A 1 759 ? -5.637 16.155 -33.108 1.00 72.81 759 VAL A N 1
ATOM 6080 C CA . VAL A 1 759 ? -6.131 16.882 -34.289 1.00 72.81 759 VAL A CA 1
ATOM 6081 C C . VAL A 1 759 ? -6.335 18.363 -33.935 1.00 72.81 759 VAL A C 1
ATOM 6083 O O . VAL A 1 759 ? -6.488 18.713 -32.767 1.00 72.81 759 VAL A O 1
ATOM 6086 N N . ALA A 1 760 ? -6.389 19.247 -34.936 1.00 52.41 760 ALA A N 1
ATOM 6087 C CA . ALA A 1 760 ? -6.506 20.706 -34.781 1.00 52.41 760 ALA A CA 1
ATOM 6088 C C . ALA A 1 760 ? -7.695 21.214 -33.924 1.00 52.41 760 ALA A C 1
ATOM 6090 O O . ALA A 1 760 ? -7.716 22.382 -33.553 1.00 52.41 760 ALA A O 1
ATOM 6091 N N . GLN A 1 761 ? -8.669 20.359 -33.591 1.00 56.25 761 GLN A N 1
ATOM 6092 C CA . GLN A 1 761 ? -9.792 20.660 -32.688 1.00 56.25 761 GLN A CA 1
ATOM 6093 C C . GLN A 1 761 ? -9.557 20.206 -31.229 1.00 56.25 761 GLN A C 1
ATOM 6095 O O . GLN A 1 761 ? -10.493 20.169 -30.436 1.00 56.25 761 GLN A O 1
ATOM 6100 N N . GLY A 1 762 ? -8.336 19.795 -30.867 1.00 63.31 762 GLY A N 1
ATOM 6101 C CA . GLY A 1 762 ? -7.992 19.309 -29.522 1.00 63.31 762 GLY A CA 1
ATOM 6102 C C . GLY A 1 762 ? -8.449 17.876 -29.214 1.00 63.31 762 GLY A C 1
ATOM 6103 O O . GLY A 1 762 ? -8.195 17.376 -28.122 1.00 63.31 762 GLY A O 1
ATOM 6104 N N . GLN A 1 763 ? -9.097 17.191 -30.162 1.00 73.81 763 GLN A N 1
ATOM 6105 C CA . GLN A 1 763 ? -9.488 15.788 -30.019 1.00 73.81 763 GLN A CA 1
ATOM 6106 C C . GLN A 1 763 ? -8.317 14.848 -30.329 1.00 73.81 763 GLN A C 1
ATOM 6108 O O . GLN A 1 763 ? -7.634 15.005 -31.344 1.00 73.81 763 GLN A O 1
ATOM 6113 N N . THR A 1 764 ? -8.119 13.838 -29.481 1.00 82.81 764 THR A N 1
ATOM 6114 C CA . THR A 1 764 ? -7.147 12.762 -29.709 1.00 82.81 764 THR A CA 1
ATOM 6115 C C . THR A 1 764 ? -7.757 11.655 -30.567 1.00 82.81 764 THR A C 1
ATOM 6117 O O . THR A 1 764 ? -8.804 11.094 -30.229 1.00 82.81 764 THR A O 1
ATOM 6120 N N . ILE A 1 765 ? -7.076 11.321 -31.661 1.00 87.00 765 ILE A N 1
ATOM 6121 C CA . ILE A 1 765 ? -7.338 10.146 -32.493 1.00 87.00 765 ILE A CA 1
ATOM 6122 C C . ILE A 1 765 ? -6.248 9.097 -32.283 1.00 87.00 765 ILE A C 1
ATOM 6124 O O . ILE A 1 765 ? -5.096 9.424 -31.997 1.00 87.00 765 ILE A O 1
ATOM 6128 N N . TYR A 1 766 ? -6.618 7.838 -32.467 1.00 88.50 766 TYR A N 1
ATOM 6129 C CA . TYR A 1 766 ? -5.737 6.682 -32.381 1.00 88.50 766 TYR A CA 1
ATOM 6130 C C . TYR A 1 766 ? -5.626 6.022 -33.754 1.00 88.50 766 TYR A C 1
ATOM 6132 O O . TYR A 1 766 ? -6.632 5.893 -34.452 1.00 88.50 766 TYR A O 1
ATOM 6140 N N . ILE A 1 767 ? -4.413 5.643 -34.152 1.00 85.12 767 ILE A N 1
ATOM 6141 C CA . ILE A 1 767 ? -4.070 5.113 -35.481 1.00 85.12 767 ILE A CA 1
ATOM 6142 C C . ILE A 1 767 ? -3.289 3.809 -35.289 1.00 85.12 767 ILE A C 1
ATOM 6144 O O . ILE A 1 767 ? -2.401 3.749 -34.442 1.00 85.12 767 ILE A O 1
ATOM 6148 N N . TRP A 1 768 ? -3.594 2.763 -36.060 1.00 85.31 768 TRP A N 1
ATOM 6149 C CA . TRP A 1 768 ? -2.845 1.504 -35.997 1.00 85.31 768 TRP A CA 1
ATOM 6150 C C . TRP A 1 768 ? -1.484 1.614 -36.701 1.00 85.31 768 TRP A C 1
ATOM 6152 O O . TRP A 1 768 ? -1.417 2.012 -37.862 1.00 85.31 768 TRP A O 1
ATOM 6162 N N . ALA A 1 769 ? -0.410 1.226 -36.010 1.00 73.00 769 ALA A N 1
ATOM 6163 C CA . ALA A 1 769 ? 0.968 1.234 -36.511 1.00 73.00 769 ALA A CA 1
ATOM 6164 C C . ALA A 1 769 ? 1.484 -0.168 -36.892 1.00 73.00 769 ALA A C 1
ATOM 6166 O O . ALA A 1 769 ? 2.401 -0.293 -37.707 1.00 73.00 769 ALA A O 1
ATOM 6167 N N . GLY A 1 770 ? 0.906 -1.233 -36.320 1.00 59.16 770 GLY A N 1
ATOM 6168 C CA . GLY A 1 770 ? 1.143 -2.621 -36.739 1.00 59.16 770 GLY A CA 1
ATOM 6169 C C . GLY A 1 770 ? 2.580 -3.142 -36.606 1.00 59.16 770 GLY A C 1
ATOM 6170 O O . GLY A 1 770 ? 2.922 -4.103 -37.287 1.00 59.16 770 GLY A O 1
ATOM 6171 N N . GLY A 1 771 ? 3.416 -2.522 -35.764 1.00 54.31 771 GLY A N 1
ATOM 6172 C CA . GLY A 1 771 ? 4.842 -2.854 -35.628 1.00 54.31 771 GLY A CA 1
ATOM 6173 C C . GLY A 1 771 ? 5.776 -2.100 -36.586 1.00 54.31 771 GLY A C 1
ATOM 6174 O O . GLY A 1 771 ? 6.956 -2.432 -36.679 1.00 54.31 771 GLY A O 1
ATOM 6175 N N . SER A 1 772 ? 5.273 -1.085 -37.295 1.00 56.03 772 SER A N 1
ATOM 6176 C CA . SER A 1 772 ? 6.107 -0.160 -38.075 1.00 56.03 772 SER A CA 1
ATOM 6177 C C . SER A 1 772 ? 6.992 0.689 -37.155 1.00 56.03 772 SER A C 1
ATOM 6179 O O . SER A 1 772 ? 6.573 1.059 -36.062 1.00 56.03 772 SER A O 1
ATOM 6181 N N . SER A 1 773 ? 8.198 1.052 -37.610 1.00 54.41 773 SER A N 1
ATOM 6182 C CA . SER A 1 773 ? 9.107 1.933 -36.857 1.00 54.41 773 SER A CA 1
ATOM 6183 C C . SER A 1 773 ? 8.417 3.234 -36.426 1.00 54.41 773 SER A C 1
ATOM 6185 O O . SER A 1 773 ? 7.771 3.891 -37.244 1.00 54.41 773 SER A O 1
ATOM 6187 N N . ILE A 1 774 ? 8.631 3.650 -35.172 1.00 52.66 774 ILE A N 1
ATOM 6188 C CA . ILE A 1 774 ? 8.147 4.929 -34.622 1.00 52.66 774 ILE A CA 1
ATOM 6189 C C . ILE A 1 774 ? 8.516 6.100 -35.546 1.00 52.66 774 ILE A C 1
ATOM 6191 O O . ILE A 1 774 ? 7.691 6.983 -35.774 1.00 52.66 774 ILE A O 1
ATOM 6195 N N . GLN A 1 775 ? 9.719 6.070 -36.134 1.00 56.16 775 GLN A N 1
ATOM 6196 C CA . GLN A 1 775 ? 10.179 7.087 -37.081 1.00 56.16 775 GLN A CA 1
ATOM 6197 C C . GLN A 1 775 ? 9.279 7.151 -38.324 1.00 56.16 775 GLN A C 1
ATOM 6199 O O . GLN A 1 775 ? 8.836 8.228 -38.699 1.00 56.16 775 GLN A O 1
ATOM 6204 N N . PHE A 1 776 ? 8.920 6.002 -38.906 1.00 61.03 776 PHE A N 1
ATOM 6205 C CA . PHE A 1 776 ? 8.046 5.941 -40.083 1.00 61.03 776 PHE A CA 1
ATOM 6206 C C . PHE A 1 776 ? 6.650 6.511 -39.798 1.00 61.03 776 PHE A C 1
ATOM 6208 O O . PHE A 1 776 ? 6.090 7.204 -40.642 1.00 61.03 776 PHE A O 1
ATOM 6215 N N . VAL A 1 777 ? 6.090 6.265 -38.608 1.00 57.19 777 VAL A N 1
ATOM 6216 C CA . VAL A 1 777 ? 4.776 6.814 -38.227 1.00 57.19 777 VAL A CA 1
ATOM 6217 C C . VAL A 1 777 ? 4.857 8.323 -37.971 1.00 57.19 777 VAL A C 1
ATOM 6219 O O . VAL A 1 777 ? 3.963 9.058 -38.386 1.00 57.19 777 VAL A O 1
ATOM 6222 N N . GLN A 1 778 ? 5.934 8.809 -37.346 1.00 59.50 778 GLN A N 1
ATOM 6223 C CA . GLN A 1 778 ? 6.176 10.246 -37.174 1.00 59.50 778 GLN A CA 1
ATOM 6224 C C . GLN A 1 778 ? 6.345 10.956 -38.525 1.00 59.50 778 GLN A C 1
ATOM 6226 O O . GLN A 1 778 ? 5.689 11.970 -38.762 1.00 59.50 778 GLN A O 1
ATOM 6231 N N . ASP A 1 779 ? 7.138 10.388 -39.434 1.00 62.50 779 ASP A N 1
ATOM 6232 C CA . ASP A 1 779 ? 7.350 10.912 -40.785 1.00 62.50 779 ASP A CA 1
ATOM 6233 C C . ASP A 1 779 ? 6.049 10.866 -41.612 1.00 62.50 779 ASP A C 1
ATOM 6235 O O . ASP A 1 779 ? 5.719 11.821 -42.316 1.00 62.50 779 ASP A O 1
ATOM 6239 N N . ALA A 1 780 ? 5.242 9.808 -41.467 1.00 63.12 780 ALA A N 1
ATOM 6240 C CA . ALA A 1 780 ? 3.922 9.717 -42.089 1.00 63.12 780 ALA A CA 1
ATOM 6241 C C . ALA A 1 780 ? 2.950 10.790 -41.565 1.00 63.12 780 ALA A C 1
ATOM 6243 O O . ALA A 1 780 ? 2.186 11.344 -42.346 1.00 63.12 780 ALA A O 1
ATOM 6244 N N . LEU A 1 781 ? 3.000 11.153 -40.279 1.00 61.44 781 LEU A N 1
ATOM 6245 C CA . LEU A 1 781 ? 2.175 12.225 -39.696 1.00 61.44 781 LEU A CA 1
ATOM 6246 C C . LEU A 1 781 ? 2.639 13.645 -40.069 1.00 61.44 781 LEU A C 1
ATOM 6248 O O . LEU A 1 781 ? 1.894 14.614 -39.874 1.00 61.44 781 LEU A O 1
ATOM 6252 N N . LEU A 1 782 ? 3.847 13.781 -40.624 1.00 64.81 782 LEU A N 1
ATOM 6253 C CA . LEU A 1 782 ? 4.288 14.995 -41.314 1.00 64.81 782 LEU A CA 1
ATOM 6254 C C . LEU A 1 782 ? 3.733 15.082 -42.744 1.00 64.81 782 LEU A C 1
ATOM 6256 O O . LEU A 1 782 ? 3.731 16.174 -43.315 1.00 64.81 782 LEU A O 1
ATOM 6260 N N . ALA A 1 783 ? 3.221 13.985 -43.317 1.00 73.44 783 ALA A N 1
ATOM 6261 C CA . ALA A 1 783 ? 2.634 14.014 -44.649 1.00 73.44 783 ALA A CA 1
ATOM 6262 C C . ALA A 1 783 ? 1.369 14.899 -44.668 1.00 73.44 783 ALA A C 1
ATOM 6264 O O . ALA A 1 783 ? 0.478 14.754 -43.821 1.00 73.44 783 ALA A O 1
ATOM 6265 N N . PRO A 1 784 ? 1.238 15.807 -45.652 1.00 72.69 784 PRO A N 1
ATOM 6266 C CA . PRO A 1 784 ? 0.185 16.821 -45.670 1.00 72.69 784 PRO A CA 1
ATOM 6267 C C . PRO A 1 784 ? -1.226 16.239 -45.787 1.00 72.69 784 PRO A C 1
ATOM 6269 O O . PRO A 1 784 ? -2.191 16.902 -45.413 1.00 72.69 784 PRO A O 1
ATOM 6272 N N . CYS A 1 785 ? -1.365 15.000 -46.269 1.00 77.56 785 CYS A N 1
ATOM 6273 C CA . CYS A 1 785 ? -2.643 14.300 -46.372 1.00 77.56 785 CYS A CA 1
ATOM 6274 C C . CYS A 1 785 ? -3.381 14.198 -45.024 1.00 77.56 785 CYS A C 1
ATOM 6276 O O . CYS A 1 785 ? -4.584 14.438 -45.002 1.00 77.56 785 CYS A O 1
ATOM 6278 N N . PHE A 1 786 ? -2.680 13.965 -43.906 1.00 70.12 786 PHE A N 1
ATOM 6279 C CA . PHE A 1 786 ? -3.284 13.874 -42.564 1.00 70.12 786 PHE A CA 1
ATOM 6280 C C . PHE A 1 786 ? -3.784 15.214 -41.998 1.00 70.12 786 PHE A C 1
ATOM 6282 O O . PHE A 1 786 ? -4.448 15.243 -40.963 1.00 70.12 786 PHE A O 1
ATOM 6289 N N . LYS A 1 787 ? -3.460 16.334 -42.655 1.00 67.50 787 LYS A N 1
ATOM 6290 C CA . LYS A 1 787 ? -3.908 17.691 -42.291 1.00 67.50 787 LYS A CA 1
ATOM 6291 C C . LYS A 1 787 ? -4.644 18.381 -43.446 1.00 67.50 787 LYS A C 1
ATOM 6293 O O . LYS A 1 787 ? -4.887 19.584 -43.386 1.00 67.50 787 LYS A O 1
ATOM 6298 N N . CYS A 1 788 ? -4.978 17.643 -44.506 1.00 75.94 788 CYS A N 1
ATOM 6299 C CA . CYS A 1 788 ? -5.515 18.209 -45.735 1.00 75.94 788 CYS A CA 1
ATOM 6300 C C . CYS A 1 788 ? -7.004 18.569 -45.568 1.00 75.94 788 CYS A C 1
ATOM 6302 O O . CYS A 1 788 ? -7.827 17.668 -45.390 1.00 75.94 788 CYS A O 1
ATOM 6304 N N . PRO A 1 789 ? -7.401 19.853 -45.691 1.00 74.56 789 PRO A N 1
ATOM 6305 C CA . PRO A 1 789 ? -8.796 20.268 -45.509 1.00 74.56 789 PRO A CA 1
ATOM 6306 C C . PRO A 1 789 ? -9.739 19.727 -46.599 1.00 74.56 789 PRO A C 1
ATOM 6308 O O . PRO A 1 789 ? -10.954 19.754 -46.427 1.00 74.56 789 PRO A O 1
ATOM 6311 N N . VAL A 1 790 ? -9.189 19.221 -47.709 1.00 83.00 790 VAL A N 1
ATOM 6312 C CA . VAL A 1 790 ? -9.926 18.670 -48.859 1.00 83.00 790 VAL A CA 1
ATOM 6313 C C . VAL A 1 790 ? -9.650 17.175 -49.089 1.00 83.00 790 VAL A C 1
ATOM 6315 O O . VAL A 1 790 ? -9.905 16.665 -50.177 1.00 83.00 790 VAL A O 1
ATOM 6318 N N . GLN A 1 791 ? -9.163 16.442 -48.074 1.00 80.94 791 GLN A N 1
ATOM 6319 C CA . GLN A 1 791 ? -8.802 15.014 -48.179 1.00 80.94 791 GLN A CA 1
ATOM 6320 C C . GLN A 1 791 ? -9.902 14.161 -48.840 1.00 80.94 791 GLN A C 1
ATOM 6322 O O . GLN A 1 791 ? -9.618 13.398 -49.759 1.00 80.94 791 GLN A O 1
ATOM 6327 N N . ASN A 1 792 ? -11.164 14.349 -48.438 1.00 77.88 792 ASN A N 1
ATOM 6328 C CA . ASN A 1 792 ? -12.321 13.594 -48.945 1.00 77.88 792 ASN A CA 1
ATOM 6329 C C . ASN A 1 792 ? -12.694 13.898 -50.411 1.00 77.88 792 ASN A C 1
ATOM 6331 O O . ASN A 1 792 ? -13.548 13.221 -50.979 1.00 77.88 792 ASN A O 1
ATOM 6335 N N . GLN A 1 793 ? -12.097 14.928 -51.014 1.00 80.81 793 GLN A N 1
ATOM 6336 C CA . GLN A 1 793 ? -12.294 15.308 -52.417 1.00 80.81 793 GLN A CA 1
ATOM 6337 C C . GLN A 1 793 ? -11.118 14.869 -53.305 1.00 80.81 793 GLN A C 1
ATOM 6339 O O . GLN A 1 793 ? -11.220 14.950 -54.525 1.00 80.81 793 GLN A O 1
ATOM 6344 N N . CYS A 1 794 ? -10.022 14.386 -52.708 1.00 83.12 794 CYS A N 1
ATOM 6345 C CA . CYS A 1 794 ? -8.818 13.986 -53.424 1.00 83.12 794 CYS A CA 1
ATOM 6346 C C . CYS A 1 794 ? -9.007 12.639 -54.137 1.00 83.12 794 CYS A C 1
ATOM 6348 O O . CYS A 1 794 ? -9.331 11.635 -53.499 1.00 83.12 794 CYS A O 1
ATOM 6350 N N . ARG A 1 795 ? -8.792 12.604 -55.457 1.00 80.94 795 ARG A N 1
ATOM 6351 C CA . ARG A 1 795 ? -8.983 11.406 -56.293 1.00 80.94 795 ARG A CA 1
ATOM 6352 C C . ARG A 1 795 ? -7.714 10.997 -57.036 1.00 80.94 795 ARG A C 1
ATOM 6354 O O . ARG A 1 795 ? -6.870 11.821 -57.382 1.00 80.94 795 ARG A O 1
ATOM 6361 N N . LEU A 1 796 ? -7.574 9.694 -57.277 1.00 65.06 796 LEU A N 1
ATOM 6362 C CA . LEU A 1 796 ? -6.446 9.112 -58.006 1.00 65.06 796 LEU A CA 1
ATOM 6363 C C . LEU A 1 796 ? -6.688 9.185 -59.520 1.00 65.06 796 LEU A C 1
ATOM 6365 O O . LEU A 1 796 ? -7.150 8.230 -60.137 1.00 65.06 796 LEU A O 1
ATOM 6369 N N . GLY A 1 797 ? -6.351 10.332 -60.107 1.00 63.59 797 GLY A N 1
ATOM 6370 C CA . GLY A 1 797 ? -6.346 10.553 -61.551 1.00 63.59 797 GLY A CA 1
ATOM 6371 C C . GLY A 1 797 ? -5.960 11.994 -61.877 1.00 63.59 797 GLY A C 1
ATOM 6372 O O . GLY A 1 797 ? -6.552 12.921 -61.335 1.00 63.59 797 GLY A O 1
ATOM 6373 N N . GLY A 1 798 ? -4.990 12.200 -62.773 1.00 58.94 798 GLY A N 1
ATOM 6374 C CA . GLY A 1 798 ? -4.433 13.529 -63.096 1.00 58.94 798 GLY A CA 1
ATOM 6375 C C . GLY A 1 798 ? -5.375 14.499 -63.831 1.00 58.94 798 GLY A C 1
ATOM 6376 O O . GLY A 1 798 ? -4.920 15.528 -64.319 1.00 58.94 798 GLY A O 1
ATOM 6377 N N . LEU A 1 799 ? -6.662 14.157 -63.947 1.00 61.41 799 LEU A N 1
ATOM 6378 C CA . LEU A 1 799 ? -7.720 14.975 -64.548 1.00 61.41 799 LEU A CA 1
ATOM 6379 C C . LEU A 1 799 ? -8.663 15.590 -63.499 1.00 61.41 799 LEU A C 1
ATOM 6381 O O . LEU A 1 799 ? -9.395 16.522 -63.824 1.00 61.41 799 LEU A O 1
ATOM 6385 N N . ASP A 1 800 ? -8.661 15.088 -62.258 1.00 72.19 800 ASP A N 1
ATOM 6386 C CA . ASP A 1 800 ? -9.471 15.656 -61.179 1.00 72.19 800 ASP A CA 1
ATOM 6387 C C . ASP A 1 800 ? -8.794 16.921 -60.604 1.00 72.19 800 ASP A C 1
ATOM 6389 O O . ASP A 1 800 ? -7.580 16.920 -60.372 1.00 72.19 800 ASP A O 1
ATOM 6393 N N . PRO A 1 801 ? -9.549 18.003 -60.316 1.00 73.94 801 PRO A N 1
ATOM 6394 C CA . PRO A 1 801 ? -8.986 19.276 -59.846 1.00 73.94 801 PRO A CA 1
ATOM 6395 C C . PRO A 1 801 ? -8.359 19.193 -58.445 1.00 73.94 801 PRO A C 1
ATOM 6397 O O . PRO A 1 801 ? -7.569 20.057 -58.074 1.00 73.94 801 PRO A O 1
ATOM 6400 N N . VAL A 1 802 ? -8.689 18.151 -57.675 1.00 80.50 802 VAL A N 1
ATOM 6401 C CA . VAL A 1 802 ? -8.020 17.792 -56.421 1.00 80.50 802 VAL A CA 1
ATOM 6402 C C . VAL A 1 802 ? -7.507 16.360 -56.575 1.00 80.50 802 VAL A C 1
ATOM 6404 O O . VAL A 1 802 ? -8.244 15.393 -56.386 1.00 80.50 802 VAL A O 1
ATOM 6407 N N . CYS A 1 803 ? -6.238 16.217 -56.946 1.00 82.81 803 CYS A N 1
ATOM 6408 C CA . CYS A 1 803 ? -5.569 14.927 -57.107 1.00 82.81 803 CYS A CA 1
ATOM 6409 C C . CYS A 1 803 ? -4.121 14.994 -56.584 1.00 82.81 803 CYS A C 1
ATOM 6411 O O . CYS A 1 803 ? -3.546 16.086 -56.531 1.00 82.81 803 CYS A O 1
ATOM 6413 N N . PRO A 1 804 ? -3.489 13.860 -56.213 1.00 83.38 804 PRO A N 1
ATOM 6414 C CA . PRO A 1 804 ? -2.118 13.862 -55.696 1.00 83.38 804 PRO A CA 1
ATOM 6415 C C . PRO A 1 804 ? -1.084 14.427 -56.677 1.00 83.38 804 PRO A C 1
ATOM 6417 O O . PRO A 1 804 ? -0.106 15.020 -56.238 1.00 83.38 804 PRO A O 1
ATOM 6420 N N . THR A 1 805 ? -1.312 14.273 -57.986 1.00 81.88 805 THR A N 1
ATOM 6421 C CA . THR A 1 805 ? -0.405 14.715 -59.059 1.00 81.88 805 THR A CA 1
ATOM 6422 C C . THR A 1 805 ? -0.251 16.236 -59.138 1.00 81.88 805 THR A C 1
ATOM 6424 O O . THR A 1 805 ? 0.816 16.704 -59.509 1.00 81.88 805 THR A O 1
ATOM 6427 N N . ASN A 1 806 ? -1.286 16.992 -58.755 1.00 80.50 806 ASN A N 1
ATOM 6428 C CA . ASN A 1 806 ? -1.297 18.461 -58.772 1.00 80.50 806 ASN A CA 1
ATOM 6429 C C . ASN A 1 806 ? -1.389 19.036 -57.340 1.00 80.50 806 ASN A C 1
ATOM 6431 O O . ASN A 1 806 ? -1.938 20.118 -57.114 1.00 80.50 806 ASN A O 1
ATOM 6435 N N . CYS A 1 807 ? -0.948 18.268 -56.338 1.00 84.38 807 CYS A N 1
ATOM 6436 C CA . CYS A 1 807 ? -1.143 18.596 -54.932 1.00 84.38 807 CYS A CA 1
ATOM 6437 C C . CYS A 1 807 ? -0.052 19.542 -54.418 1.00 84.38 807 CYS A C 1
ATOM 6439 O O . CYS A 1 807 ? 0.991 19.102 -53.937 1.00 84.38 807 CYS A O 1
ATOM 6441 N N . GLN A 1 808 ? -0.365 20.839 -54.389 1.00 82.31 808 GLN A N 1
ATOM 6442 C CA . GLN A 1 808 ? 0.524 21.899 -53.889 1.00 82.31 808 GLN A CA 1
ATOM 6443 C C . GLN A 1 808 ? 1.099 21.625 -52.486 1.00 82.31 808 GLN A C 1
ATOM 6445 O O . GLN A 1 808 ? 2.211 22.046 -52.176 1.00 82.31 808 GLN A O 1
ATOM 6450 N N . TYR A 1 809 ? 0.368 20.905 -51.624 1.00 81.88 809 TYR A N 1
ATOM 6451 C CA . TYR A 1 809 ? 0.869 20.531 -50.300 1.00 81.88 809 TYR A CA 1
ATOM 6452 C C . TYR A 1 809 ? 1.979 19.466 -50.350 1.00 81.88 809 TYR A C 1
ATOM 6454 O O . TYR A 1 809 ? 2.851 19.468 -49.484 1.00 81.88 809 TYR A O 1
ATOM 6462 N N . LEU A 1 810 ? 1.946 18.554 -51.331 1.00 81.56 810 LEU A N 1
ATOM 6463 C CA . LEU A 1 810 ? 3.024 17.590 -51.578 1.00 81.56 810 LEU A CA 1
ATOM 6464 C C . LEU A 1 810 ? 4.200 18.274 -52.284 1.00 81.56 810 LEU A C 1
ATOM 6466 O O . LEU A 1 810 ? 5.337 18.075 -51.867 1.00 81.56 810 LEU A O 1
ATOM 6470 N N . ASP A 1 811 ? 3.939 19.148 -53.260 1.00 80.31 811 ASP A N 1
ATOM 6471 C CA . ASP A 1 811 ? 4.989 19.934 -53.926 1.00 80.31 811 ASP A CA 1
ATOM 6472 C C . ASP A 1 811 ? 5.793 20.768 -52.914 1.00 80.31 811 ASP A C 1
ATOM 6474 O O . ASP A 1 811 ? 7.023 20.768 -52.932 1.00 80.31 811 ASP A O 1
ATOM 6478 N N . ALA A 1 812 ? 5.111 21.408 -51.957 1.00 76.25 812 ALA A N 1
ATOM 6479 C CA . ALA A 1 812 ? 5.746 22.157 -50.873 1.00 76.25 812 ALA A CA 1
ATOM 6480 C C . ALA A 1 812 ? 6.537 21.278 -49.880 1.00 76.25 812 ALA A C 1
ATOM 6482 O O . ALA A 1 812 ? 7.458 21.777 -49.234 1.00 76.25 812 ALA A O 1
ATOM 6483 N N . LEU A 1 813 ? 6.203 19.987 -49.749 1.00 73.62 813 LEU A N 1
ATOM 6484 C CA . LEU A 1 813 ? 6.948 19.035 -48.915 1.00 73.62 813 LEU A CA 1
ATOM 6485 C C . LEU A 1 813 ? 8.244 18.571 -49.601 1.00 73.62 813 LEU A C 1
ATOM 6487 O O . LEU A 1 813 ? 9.260 18.395 -48.929 1.00 73.62 813 LEU A O 1
ATOM 6491 N N . PHE A 1 814 ? 8.202 18.371 -50.922 1.00 69.62 814 PHE A N 1
ATOM 6492 C CA . PHE A 1 814 ? 9.326 17.865 -51.719 1.00 69.62 814 PHE A CA 1
ATOM 6493 C C . PHE A 1 814 ? 10.195 18.960 -52.358 1.00 69.62 814 PHE A C 1
ATOM 6495 O O . PHE A 1 814 ? 11.235 18.648 -52.940 1.00 69.62 814 PHE A O 1
ATOM 6502 N N . ALA A 1 815 ? 9.815 20.234 -52.234 1.00 70.44 815 ALA A N 1
ATOM 6503 C CA . ALA A 1 815 ? 10.632 21.358 -52.676 1.00 70.44 815 ALA A CA 1
ATOM 6504 C C . ALA A 1 815 ? 12.023 21.340 -51.999 1.00 70.44 815 ALA A C 1
ATOM 6506 O O . ALA A 1 815 ? 12.114 21.177 -50.776 1.00 70.44 815 ALA A O 1
ATOM 6507 N N . PRO A 1 816 ? 13.124 21.530 -52.754 1.00 53.06 816 PRO A N 1
ATOM 6508 C CA . PRO A 1 816 ? 14.462 21.535 -52.180 1.00 53.06 816 PRO A CA 1
ATOM 6509 C C . PRO A 1 816 ? 14.611 22.716 -51.217 1.00 53.06 816 PRO A C 1
ATOM 6511 O O . PRO A 1 816 ? 14.492 23.879 -51.611 1.00 53.06 816 PRO A O 1
ATOM 6514 N N . LYS A 1 817 ? 14.891 22.418 -49.945 1.00 47.03 817 LYS A N 1
ATOM 6515 C CA . LYS A 1 817 ? 15.218 23.442 -48.949 1.00 47.03 817 LYS A CA 1
ATOM 6516 C C . LYS A 1 817 ? 16.485 24.168 -49.400 1.00 47.03 817 LYS A C 1
ATOM 6518 O O . LYS A 1 817 ? 17.512 23.527 -49.614 1.00 47.03 817 LYS A O 1
ATOM 6523 N N . GLN A 1 818 ? 16.398 25.489 -49.550 1.00 49.25 818 GLN A N 1
ATOM 6524 C CA . GLN A 1 818 ? 17.579 26.331 -49.737 1.00 49.25 818 GLN A CA 1
ATOM 6525 C C . GLN A 1 818 ? 18.493 26.164 -48.513 1.00 49.25 818 GLN A C 1
ATOM 6527 O O . GLN A 1 818 ? 17.994 26.087 -47.388 1.00 49.25 818 GLN A O 1
ATOM 6532 N N . ALA A 1 819 ? 19.792 26.005 -48.777 1.00 39.06 819 ALA A N 1
ATOM 6533 C CA . ALA A 1 819 ? 20.813 25.634 -47.795 1.00 39.06 819 ALA A CA 1
ATOM 6534 C C . ALA A 1 819 ? 21.181 26.783 -46.844 1.00 39.06 819 ALA A C 1
ATOM 6536 O O . ALA A 1 819 ? 21.200 27.942 -47.317 1.00 39.06 819 ALA A O 1
#

Nearest PDB structures (foldseek):
  8iuh-assembly1_P  TM=5.643E-01  e=1.652E-14  Homo sapiens
  8ity-assembly1_P  TM=6.087E-01  e=3.217E-12  Homo sapiens
  2lso-assembly1_A  TM=7.365E-01  e=1.585E-01  Homo sapiens
  7z8r-assembly1_C  TM=4.260E-01  e=3.781E-01  Homo sapiens
  8cdj-assembly1_C  TM=2.118E-01  e=2.939E-02  Homo sapiens

Radius of gyration: 39.34 Å; Cα contacts (8 Å, |Δi|>4): 984; chains: 1; bounding box: 92×115×128 Å

Mean predicted aligned error: 23.65 Å

Sequence (819 aa):
MDLVNPSDELLLKAAFMRIDNFIGEYDFLDIGYKCDVKFKGFVFPSLLHCLHFAKHAHEIHGRNWSLSNDSFIPDDGLAVARKLAKCEPLELLKLFASDNVNRYWNEFRLDWVESMIRDRYRRNAALRQKLCNTGDRDIVYRLDDLFLGSVGTSGQNQLGRLTGKVRKEITQCTDHLVWLAQCENMGTDVFELILEENANGNVTEHPLEGKCCYTIGRHLSCDFKPLNPSISRVHASIYLDRNYGGKFQYLKWGKMLQLGTSKRTYRIMLNYDPAERHAQKLREKKNELNKRAAIKHREIESELETLLHGGLEVMVTNLGFKTKRGDLSDYFGTCGEIDSIILPQDRRSFTEDPSLQESDDAEARGGVAFITFRDKFGAAKAIEKDGSFLNYRRIHVKYRRNFKWKQNSPKRPRSPSLGGRTHDRDIPQSDRLKRPFHSIVSEQLESLKSNYDFEARPKPIQKPRKVTPKPVITKRQSTRDTFISLLQGDFGDANSKLTAAARERQENAKNHVMKCRGGFNLMELTKDEKELARNLALGNGNKFTFDLLKANITKFRNILQPGVAFTSADFTRVLKCLCATRLYGIHNDGSGRQYAALRDPSTVDKLNALQPPDYSVYCTIETAGNRGVWTADIRKATGLLIHQVQRSVKALCDGRGLIKPVTDIHHKNRKLYMLSELDPAIEITGGSFYVNGEFHEQLVEHIQEQIGAFLVKNQGSTIHQIAQHLKSSGKLVGELLQEDVLAIVNSLVFEDKVYSATVAQGQTIYIWAGGSSIQFVQDALLAPCFKCPVQNQCRLGGLDPVCPTNCQYLDALFAPKQA